Protein 7U58 (pdb70)

B-factor: mean 95.57, std 30.31, range [54.47, 188.78]

Organism: Desmonostoc sp. (strain PCC 7906) (NCBI:txid1181)

InterPro domains:
  IPR003776 YcaO-like domain [PF02624] (414-743)
  IPR003776 YcaO-like domain [PS51664] (415-781)
  IPR003776 YcaO-like domain [TIGR00702] (413-744)
  IPR022291 Bacteriocin biosynthesis, cyclodehydratase domain [TIGR03882] (174-373)
  IPR027624 Thiazole/oxazole-forming peptide maturase, SagD family component [TIGR03604] (415-781)
  IPR035985 Ubiquitin-activating enzyme-like [SSF69572] (150-326)
  IPR049274 LynD/TruD, winged helix-turn-helix-like domain [PF21084] (5-78)

Nearest PDB structures (foldseek):
  7u58-assembly1_B  TM=1.002E+00  e=0.000E+00  Desmonostoc sp. PCC 7906
  7u58-assembly1_A  TM=9.912E-01  e=0.000E+00  Desmonostoc sp. PCC 7906
  4v1v-assembly1_A  TM=9.174E-01  e=5.406E-83  Lyngbya aestuarii
  4v1t-assembly1_A  TM=9.156E-01  e=5.730E-83  Lyngbya aestuarii
  4v1v-assembly1_B  TM=9.157E-01  e=8.612E-81  Lyngbya aestuarii

Foldseek 3Di:
DADPVLQVLCVVVVDHPVLLLVLQVVEEEEEEEDVPDDGVVLCVLLVNNSRHYDYDPLPDLDDHPHYEYEYEYQDLQDPSVVVVLVSCQVSQHWYWYWNADDQKTKRGAGAGAPPAATSVLQVVLQVQLPLAPHVPSSVVNSSLVSLVSSCVRPVPDVDRPHRHQKIWMAGPVVTDIDIAGRFHAQCDVPRHNVQVQVVVQVDFDDADWDFADDQPDDGRANDDVVVVCVVQVNQAPSRNHQWPQVCQFPDDQPDQQKGKTWTAGAQANDDDPCCRHQFNPRPTLMDIARPDRRGGSVFSSQLSSLQADDPSADWDKAFDVVCDPLEDDQCLAAQADPVCQVCLVVVQVDDDPVQRAFHAADRVDIAI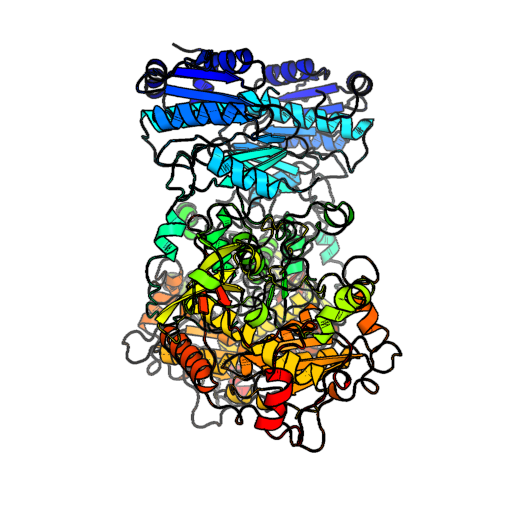WHWWQWPLVSHIHTYGSQQRGHHDDDDPVHRHDHHDCQLKGFGLGQLVQNQVSLQSLQQFLLVQLLAFALFAFAWEDPVLLVDVVVVVLQVVCVVVQKHKTKGFRHFPLLWTKIKIWIFHPPDLQRLIFIFIFTGLQNNVRVSRRSRSRVVPPPPPVVDPCPRHQVLSVVCRNPPDCVVSVNRDHDPVDHHDGSVVGDHDDDRISVVVSVSSQVSQVVVVWIWIKDFSDGPRSSITMIGIGIRLRHGQHNNNSRCCSQPRCCVVVSDVHGDDSVRTDPRTDSD/DCPLVPDPCVLLVLLVQEEEAEEEQPDDDRVVLCVLQVVVPRHYDYDYQPDQADDPRYEYEYEYQDLQDPSVVSVLLSCQVRQHWYWYWYLDDQKTKRGARAGAPPAATSQLLNVLLVQLVPQDVVSSVVNSVQVSLVSCPPPPDDPVSGDHRHQKIWIAGPVVGDIDIAGAFHAQCRPRRHPVQVQQVVQVDFDDADWDFADDPPDDGRANDDLVVVCVVQVNQADSRRHQWVCVQFFDDDCPPQQKGWTFTFHAQADDPPCVCCNQARGGDGQMMDRHPCRSSRNVFVSVLSSLQADDPSADWDKFFCVVCPPQEDDQCLAAQADPVCQVVQPVCQVPDDPVQRQAHAADRVHIAIWHWWQWPLVSDIHTYGSQQGGAPDDDDPVHCNDHHDCQLKAFGLGQLVQNQVSLQSLQQQLLLQLLAFALFAAAWEDVVLLVDVSVVVVQVVCVVVQKHKTKGWRHFPLLFTKIKIWIFHPPDQQRLIFIAIFTHLQNNVSVSRRVRRRCVCVVCPPPNPPCSPLVLSNVVSVPVDCVNSVNRDHDPVDHHDGSVVGDHDDDSISVVVSVVSSVSQVVVVKIWIKDWSDRPSSSTTMIGIGIRLRHGQHNNLSRCCSQPRCCVVVSDVHGDDSVRTDPRGDSD

Sequence (1292 aa):
QLTPEAVAFWGLLKVEPQVAYQCLQQTQVYVSSVVNLPTQPLITALEEVGIKAINWDGELQEFPPHSLLVVLTDDYLQPQLNKINQIALKANQPWLLIKPVGTILWLGPIFQPQITGCWECLAQRLRVNREVELQTALHLATTEIAKWIVKQGVEDTTPFPTLEGKVITFDQRNLDLQTHILSLRPQCPSCGNPNLLTERAFQPLVLSSRKKQFTSDGGHRAFSPDQTVNRYQHLISPITGVVTSLVRASDPNDSLNHTYNAVHSFVIASNIGRMRRYLKHKSSGKGKTDSQSKASGFCEAIERYSGVYQGDEPRISATLAELGEKAIHPARCSLFSSEQYEYREEFNRRGGVFDWIPQPFDETKVIEWTPVWSLTEQTHKYIPTAYCYYGYPLPEDHEFCRANSNGDATGNTLEEAIIQGFFEIVERDSVAIWWYNRLKRPAVDLASFNEPYLLEVQDLYRSNNRDLWVIDITADLDIPTFVAVSYLKDNKHQTILLGFGTHFDPKIAILRAVTEVNQIAFTCDGVEVTKEFVEMREWFKKATIENQPYLVPDSTVPAKVYQDYQQRWSDDIYEDVMTCVEISKNAGLETLVLDKTRPDIGLNVAKVIVPEMPHYWLRMGAKRIYDVPVKMGWLSTPLTEEQMNPISVPIWGLLKVEPQVAYQCLQQTQVYVSSVVNLPTQPLITALEEVGIKAINWDGELQEFPPHSLLVVLTDDYLQPQLNKINQIALKANQPWLLIKPVGTILWLGPIFQPQITGCWECLAQRLRVNREVLQTALHLATTEIAKWIVKQGVEDTTPFPTLEGKVITFDQRNLDLQTHILSLRPQCPSCGNPNLLTERAFQPLVLSSRKKQFTSDGGHRAFSPDQTVNRYQHLISPITGVVTSLVRASDPNDSLNHTYNAVHSFVIASNIGRMRRYLKHKSSGKGKTDSQSKASGFCEAIERYSGVYQGDEPRISATLAELGEKAIHPARCSLFSSEQYEYREEFNRRGGVFDWIPQPFDETKVIEWTPVWSLTEQTHKYIPTAYCYYGYPLPEDHEFCRANSNGDATGNTLEEAIIQGFFEIVERDSVAIWWYNRLKRPAVDLASFNEPYLLEVQDLYRSNNRDLWVIDITADLDIPTFVAVSYLKDNKHQTILLGFGTHFDPKIAILRAVTEVNQIAFTCDGVEVTKEFVEMREWFKKATIENQPYLVPDSTVPAKVYQDYQQRWSDDIYEDVMTCVEISKNAGLETLVLDKTRPDIGLNVAKVIVPEMPHYWLRMGAKRIYDVPVKMGWLSTPLTEEQMNPISVPI

Radius of gyration: 35.74 Å; Cα contacts (8 Å, |Δi|>4): 2537; chains: 2; bounding box: 109×67×89 Å

Structure (mmCIF, N/CA/C/O backbone):
data_7U58
#
_entry.id   7U58
#
_cell.length_a   1.00
_cell.length_b   1.00
_cell.length_c   1.00
_cell.angle_alpha   90.00
_cell.angle_beta   90.00
_cell.angle_gamma   90.00
#
_symmetry.space_group_name_H-M   'P 1'
#
loop_
_entity.id
_entity.type
_entity.pdbx_description
1 polymer MusD
2 non-polymer 'ZINC ION'
3 non-polymer 'MAGNESIUM ION'
#
loop_
_atom_site.group_PDB
_atom_site.id
_atom_site.type_symbol
_atom_site.label_atom_id
_atom_site.label_alt_id
_atom_site.label_comp_id
_atom_site.label_asym_id
_atom_site.label_entity_id
_atom_site.label_seq_id
_atom_site.pdbx_PDB_ins_code
_atom_site.Cartn_x
_atom_site.Cartn_y
_atom_site.Cartn_z
_atom_site.occupancy
_atom_site.B_iso_or_equiv
_atom_site.auth_seq_id
_atom_site.auth_comp_id
_atom_site.auth_asym_id
_atom_site.auth_atom_id
_atom_site.pdbx_PDB_model_num
ATOM 1 N N . GLN A 1 85 ? 168.897 189.193 214.204 1.00 135.15 82 GLN A N 1
ATOM 2 C CA . GLN A 1 85 ? 169.059 188.548 215.502 1.00 135.15 82 GLN A CA 1
ATOM 3 C C . GLN A 1 85 ? 169.042 187.029 215.362 1.00 135.15 82 GLN A C 1
ATOM 4 O O . GLN A 1 85 ? 169.006 186.304 216.356 1.00 135.15 82 GLN A O 1
ATOM 10 N N . LEU A 1 86 ? 169.073 186.555 214.121 1.00 125.74 83 LEU A N 1
ATOM 11 C CA . LEU A 1 86 ? 169.017 185.129 213.853 1.00 125.74 83 LEU A CA 1
ATOM 12 C C . LEU A 1 86 ? 170.370 184.473 214.120 1.00 125.74 83 LEU A C 1
ATOM 13 O O . LEU A 1 86 ? 171.400 185.135 214.270 1.00 125.74 83 LEU A O 1
ATOM 18 N N . THR A 1 87 ? 170.352 183.145 214.182 1.00 119.38 84 THR A N 1
ATOM 19 C CA . THR A 1 87 ? 171.574 182.385 214.376 1.00 119.38 84 THR A CA 1
ATOM 20 C C . THR A 1 87 ? 172.477 182.516 213.149 1.00 119.38 84 THR A C 1
ATOM 21 O O . THR A 1 87 ? 171.993 182.713 212.031 1.00 119.38 84 THR A O 1
ATOM 25 N N . PRO A 1 88 ? 173.798 182.434 213.335 1.00 117.51 85 PRO A N 1
ATOM 26 C CA . PRO A 1 88 ? 174.701 182.500 212.174 1.00 117.51 85 PRO A CA 1
ATOM 27 C C . PRO A 1 88 ? 174.454 181.406 211.153 1.00 117.51 85 PRO A C 1
ATOM 28 O O . PRO A 1 88 ? 174.769 181.591 209.971 1.00 117.51 85 PRO A O 1
ATOM 32 N N . GLU A 1 89 ? 173.910 180.263 211.573 1.00 109.31 86 GLU A N 1
ATOM 33 C CA . GLU A 1 89 ? 173.543 179.228 210.612 1.00 109.31 86 GLU A CA 1
ATOM 34 C C . GLU A 1 89 ? 172.431 179.710 209.688 1.00 109.31 86 GLU A C 1
ATOM 35 O O . GLU A 1 89 ? 172.413 179.375 208.498 1.00 109.31 86 GLU A O 1
ATOM 41 N N . ALA A 1 90 ? 171.493 180.497 210.220 1.00 105.40 87 ALA A N 1
ATOM 42 C CA . ALA A 1 90 ? 170.401 181.009 209.398 1.00 105.40 87 ALA A CA 1
ATOM 43 C C . ALA A 1 90 ? 170.882 182.086 208.435 1.00 105.40 87 ALA A C 1
ATOM 44 O O . ALA A 1 90 ? 170.486 182.099 207.264 1.00 105.40 87 ALA A O 1
ATOM 46 N N . VAL A 1 91 ? 171.731 183.003 208.907 1.00 106.12 88 VAL A N 1
ATOM 47 C CA . VAL A 1 91 ? 172.211 184.074 208.037 1.00 106.12 88 VAL A CA 1
ATOM 48 C C . VAL A 1 91 ? 173.093 183.515 206.929 1.00 106.12 88 VAL A C 1
ATOM 49 O O . VAL A 1 91 ? 173.229 184.130 205.864 1.00 106.12 88 VAL A O 1
ATOM 53 N N . ALA A 1 92 ? 173.705 182.349 207.150 1.00 98.45 89 ALA A N 1
ATOM 54 C CA . ALA A 1 92 ? 174.459 181.701 206.084 1.00 98.45 89 ALA A CA 1
ATOM 55 C C . ALA A 1 92 ? 173.535 181.249 204.962 1.00 98.45 89 ALA A C 1
ATOM 56 O O . ALA A 1 92 ? 173.908 181.288 203.784 1.00 98.45 89 ALA A O 1
ATOM 58 N N . PHE A 1 93 ? 172.324 180.808 205.312 1.00 94.86 90 PHE A N 1
ATOM 59 C CA . PHE A 1 93 ? 171.359 180.405 204.294 1.00 94.86 90 PHE A CA 1
ATOM 60 C C . PHE A 1 93 ? 170.941 181.588 203.431 1.00 94.86 90 PHE A C 1
ATOM 61 O O . PHE A 1 93 ? 170.823 181.461 202.207 1.00 94.86 90 PHE A O 1
ATOM 69 N N . TRP A 1 94 ? 170.713 182.749 204.049 1.00 97.97 91 TRP A N 1
ATOM 70 C CA . TRP A 1 94 ? 170.349 183.936 203.286 1.00 97.97 91 TRP A CA 1
ATOM 71 C C . TRP A 1 94 ? 171.503 184.453 202.439 1.00 97.97 91 TRP A C 1
ATOM 72 O O . TRP A 1 94 ? 171.274 185.251 201.524 1.00 97.97 91 TRP A O 1
ATOM 83 N N . GLY A 1 95 ? 172.732 184.022 202.725 1.00 100.87 92 GLY A N 1
ATOM 84 C CA . GLY A 1 95 ? 173.874 184.510 201.968 1.00 100.87 92 GLY A CA 1
ATOM 85 C C . GLY A 1 95 ? 173.835 184.100 200.509 1.00 100.87 92 GLY A C 1
ATOM 86 O O . GLY A 1 95 ? 174.160 184.895 199.624 1.00 100.87 92 GLY A O 1
ATOM 87 N N . LEU A 1 96 ? 173.434 182.857 200.235 1.00 101.84 93 LEU A N 1
ATOM 88 C CA . LEU A 1 96 ? 173.391 182.376 198.860 1.00 101.84 93 LEU A CA 1
ATOM 89 C C . LEU A 1 96 ? 172.302 183.049 198.036 1.00 101.84 93 LEU A C 1
ATOM 90 O O . LEU A 1 96 ? 172.295 182.897 196.810 1.00 101.84 93 LEU A O 1
ATOM 95 N N . LEU A 1 97 ? 171.389 183.783 198.672 1.00 107.29 94 LEU A N 1
ATOM 96 C CA . LEU A 1 97 ? 170.378 184.559 197.971 1.00 107.29 94 LEU A CA 1
ATOM 97 C C . LEU A 1 97 ? 170.852 185.969 197.640 1.00 107.29 94 LEU A C 1
ATOM 98 O O . LEU A 1 97 ? 170.022 186.833 197.334 1.00 107.29 94 LEU A O 1
ATOM 103 N N . LYS A 1 98 ? 172.165 186.214 197.715 1.00 115.62 95 LYS A N 1
ATOM 104 C CA . LYS A 1 98 ? 172.812 187.489 197.402 1.00 115.62 95 LYS A CA 1
ATOM 105 C C . LYS A 1 98 ? 172.056 188.687 197.969 1.00 115.62 95 LYS A C 1
ATOM 106 O O . LYS A 1 98 ? 172.033 189.764 197.364 1.00 115.62 95 LYS A O 1
ATOM 112 N N . VAL A 1 99 ? 171.456 188.515 199.144 1.00 122.84 96 VAL A N 1
ATOM 113 C CA . VAL A 1 99 ? 170.726 189.575 199.825 1.00 122.84 96 VAL A CA 1
ATOM 114 C C . VAL A 1 99 ? 171.332 189.770 201.208 1.00 122.84 96 VAL A C 1
ATOM 115 O O . VAL A 1 99 ? 171.626 188.798 201.913 1.00 122.84 96 VAL A O 1
ATOM 119 N N . GLU A 1 100 ? 171.546 191.029 201.581 1.00 136.32 97 GLU A N 1
ATOM 120 C CA . GLU A 1 100 ? 172.117 191.331 202.881 1.00 136.32 97 GLU A CA 1
ATOM 121 C C . GLU A 1 100 ? 171.141 190.937 203.990 1.00 136.32 97 GLU A C 1
ATOM 122 O O . GLU A 1 100 ? 169.923 190.964 203.794 1.00 136.32 97 GLU A O 1
ATOM 128 N N . PRO A 1 101 ? 171.653 190.542 205.159 1.00 136.64 98 PRO A N 1
ATOM 129 C CA . PRO A 1 101 ? 170.748 190.123 206.244 1.00 136.64 98 PRO A CA 1
ATOM 130 C C . PRO A 1 101 ? 169.790 191.210 206.693 1.00 136.64 98 PRO A C 1
ATOM 131 O O . PRO A 1 101 ? 168.638 190.903 207.026 1.00 136.64 98 PRO A O 1
ATOM 135 N N . GLN A 1 102 ? 170.223 192.472 206.709 1.00 139.61 99 GLN A N 1
ATOM 136 C CA . GLN A 1 102 ? 169.352 193.544 207.181 1.00 139.61 99 GLN A CA 1
ATOM 137 C C . GLN A 1 102 ? 168.123 193.694 206.292 1.00 139.61 99 GLN A C 1
ATOM 138 O O . GLN A 1 102 ? 167.006 193.878 206.791 1.00 139.61 99 GLN A O 1
ATOM 144 N N . VAL A 1 103 ? 168.308 193.623 204.973 1.00 134.47 100 VAL A N 1
ATOM 145 C CA . VAL A 1 103 ? 167.170 193.694 204.062 1.00 134.47 100 VAL A CA 1
ATOM 146 C C . VAL A 1 103 ? 166.269 192.479 204.238 1.00 134.47 100 VAL A C 1
ATOM 147 O O . VAL A 1 103 ? 165.039 192.601 204.268 1.00 134.47 100 VAL A O 1
ATOM 149 N N . ALA A 1 104 ? 166.863 191.289 204.351 1.00 130.83 101 ALA A N 1
ATOM 150 C CA . ALA A 1 104 ? 166.068 190.071 204.465 1.00 130.83 101 ALA A CA 1
ATOM 151 C C . ALA A 1 104 ? 165.284 190.033 205.771 1.00 130.83 101 ALA A C 1
ATOM 152 O O . ALA A 1 104 ? 164.081 189.742 205.765 1.00 130.83 101 ALA A O 1
ATOM 154 N N . TYR A 1 105 ? 165.944 190.341 206.893 1.00 133.08 102 TYR A N 1
ATOM 155 C CA . TYR A 1 105 ? 165.305 190.231 208.203 1.00 133.08 102 TYR A CA 1
ATOM 156 C C . TYR A 1 105 ? 163.974 190.968 208.238 1.00 133.08 102 TYR A C 1
ATOM 157 O O . TYR A 1 105 ? 162.983 190.456 208.770 1.00 133.08 102 TYR A O 1
ATOM 166 N N . GLN A 1 106 ? 163.932 192.169 207.654 1.00 124.68 103 GLN A N 1
ATOM 167 C CA . GLN A 1 106 ? 162.707 192.963 207.656 1.00 124.68 103 GLN A CA 1
ATOM 168 C C . GLN A 1 106 ? 161.549 192.190 207.038 1.00 124.68 103 GLN A C 1
ATOM 169 O O . GLN A 1 106 ? 160.450 192.138 207.604 1.00 124.68 103 GLN A O 1
ATOM 175 N N . CYS A 1 107 ? 161.787 191.559 205.883 1.00 114.97 104 CYS A N 1
ATOM 176 C CA . CYS A 1 107 ? 160.725 190.802 205.227 1.00 114.97 104 CYS A CA 1
ATOM 177 C C . CYS A 1 107 ? 160.193 189.697 206.128 1.00 114.97 104 CYS A C 1
ATOM 178 O O . CYS A 1 107 ? 159.018 189.323 206.027 1.00 114.97 104 CYS A O 1
ATOM 181 N N . LEU A 1 108 ? 161.030 189.187 207.031 1.00 112.69 105 LEU A N 1
ATOM 182 C CA . LEU A 1 108 ? 160.614 188.116 207.925 1.00 112.69 105 LEU A CA 1
ATOM 183 C C . LEU A 1 108 ? 159.567 188.567 208.936 1.00 112.69 105 LEU A C 1
ATOM 184 O O . LEU A 1 108 ? 158.907 187.713 209.538 1.00 112.69 105 LEU A O 1
ATOM 189 N N . GLN A 1 109 ? 159.393 189.872 209.144 1.00 115.54 106 GLN A N 1
ATOM 190 C CA . GLN A 1 109 ? 158.290 190.341 209.976 1.00 115.54 106 GLN A CA 1
ATOM 191 C C . GLN A 1 109 ? 157.063 190.731 209.165 1.00 115.54 106 GLN A C 1
ATOM 192 O O . GLN A 1 109 ? 156.080 191.200 209.748 1.00 115.54 106 GLN A O 1
ATOM 198 N N . GLN A 1 110 ? 157.090 190.552 207.845 1.00 103.25 107 GLN A N 1
ATOM 199 C CA . GLN A 1 110 ? 155.949 190.891 207.010 1.00 103.25 107 GLN A CA 1
ATOM 200 C C . GLN A 1 110 ? 155.361 189.706 206.261 1.00 103.25 107 GLN A C 1
ATOM 201 O O . GLN A 1 110 ? 154.259 189.833 205.715 1.00 103.25 107 GLN A O 1
ATOM 207 N N . THR A 1 111 ? 156.043 188.566 206.225 1.00 88.88 108 THR A N 1
ATOM 208 C CA . THR A 1 111 ? 155.583 187.397 205.489 1.00 88.88 108 THR A CA 1
ATOM 209 C C . THR A 1 111 ? 155.163 186.307 206.464 1.00 88.88 108 THR A C 1
ATOM 210 O O . THR A 1 111 ? 155.920 185.956 207.374 1.00 88.88 108 THR A O 1
ATOM 214 N N . GLN A 1 112 ? 153.960 185.776 206.268 1.00 73.11 109 GLN A N 1
ATOM 215 C CA . GLN A 1 112 ? 153.411 184.704 207.085 1.00 73.11 109 GLN A CA 1
ATOM 216 C C . GLN A 1 112 ? 153.149 183.499 206.195 1.00 73.11 109 GLN A C 1
ATOM 217 O O . GLN A 1 112 ? 152.471 183.618 205.169 1.00 73.11 109 GLN A O 1
ATOM 223 N N . VAL A 1 113 ? 153.678 182.344 206.584 1.00 65.71 110 VAL A N 1
ATOM 224 C CA . VAL A 1 113 ? 153.560 181.123 205.796 1.00 65.71 110 VAL A CA 1
ATOM 225 C C . VAL A 1 113 ? 152.643 180.166 206.545 1.00 65.71 110 VAL A C 1
ATOM 226 O O . VAL A 1 113 ? 152.986 179.676 207.627 1.00 65.71 110 VAL A O 1
ATOM 230 N N . TYR A 1 114 ? 151.479 179.891 205.963 1.00 60.67 111 TYR A N 1
ATOM 231 C CA . TYR A 1 114 ? 150.521 178.951 206.533 1.00 60.67 111 TYR A CA 1
ATOM 232 C C . TYR A 1 114 ? 150.766 177.582 205.911 1.00 60.67 111 TYR A C 1
ATOM 233 O O . TYR A 1 114 ? 150.502 177.380 204.724 1.00 60.67 111 TYR A O 1
ATOM 242 N N . VAL A 1 115 ? 151.263 176.642 206.705 1.00 65.71 112 VAL A N 1
ATOM 243 C CA . VAL A 1 115 ? 151.595 175.306 206.225 1.00 65.71 112 VAL A CA 1
ATOM 244 C C . VAL A 1 115 ? 150.457 174.361 206.581 1.00 65.71 112 VAL A C 1
ATOM 245 O O . VAL A 1 115 ? 149.963 174.372 207.715 1.00 65.71 112 VAL A O 1
ATOM 249 N N . SER A 1 116 ? 150.038 173.548 205.614 1.00 66.09 113 SER A N 1
ATOM 250 C CA . SER A 1 116 ? 148.948 172.607 205.812 1.00 66.09 113 SER A CA 1
ATOM 251 C C . SER A 1 116 ? 149.221 171.343 205.014 1.00 66.09 113 SER A C 1
ATOM 252 O O . SER A 1 116 ? 150.025 171.335 204.080 1.00 66.09 113 SER A O 1
ATOM 255 N N . SER A 1 117 ? 148.540 170.267 205.396 1.00 67.62 114 SER A N 1
ATOM 256 C CA . SER A 1 117 ? 148.637 168.989 204.708 1.00 67.62 114 SER A CA 1
ATOM 257 C C . SER A 1 117 ? 147.242 168.519 204.331 1.00 67.62 114 SER A C 1
ATOM 258 O O . SER A 1 117 ? 146.292 168.692 205.099 1.00 67.62 114 SER A O 1
ATOM 261 N N . VAL A 1 118 ? 147.124 167.924 203.146 1.00 67.76 115 VAL A N 1
ATOM 262 C CA . VAL A 1 118 ? 145.829 167.482 202.647 1.00 67.76 115 VAL A CA 1
ATOM 263 C C . VAL A 1 118 ? 145.595 165.987 202.859 1.00 67.76 115 VAL A C 1
ATOM 264 O O . VAL A 1 118 ? 144.435 165.549 202.866 1.00 67.76 115 VAL A O 1
ATOM 268 N N . VAL A 1 119 ? 146.652 165.199 203.052 1.00 69.84 116 VAL A N 1
ATOM 269 C CA . VAL A 1 119 ? 146.519 163.758 203.231 1.00 69.84 116 VAL A CA 1
ATOM 270 C C . VAL A 1 119 ? 147.103 163.355 204.577 1.00 69.84 116 VAL A C 1
ATOM 271 O O . VAL A 1 119 ? 147.659 162.260 204.722 1.00 69.84 116 VAL A O 1
ATOM 275 N N . ASN A 1 120 ? 146.988 164.245 205.564 1.00 76.25 117 ASN A N 1
ATOM 276 C CA . ASN A 1 120 ? 147.485 164.007 206.920 1.00 76.25 117 ASN A CA 1
ATOM 277 C C . ASN A 1 120 ? 148.992 163.774 206.942 1.00 76.25 117 ASN A C 1
ATOM 278 O O . ASN A 1 120 ? 149.500 163.006 207.763 1.00 76.25 117 ASN A O 1
ATOM 283 N N . LEU A 1 121 ? 149.717 164.427 206.039 1.00 72.46 118 LEU A N 1
ATOM 284 C CA . LEU A 1 121 ? 151.166 164.368 206.072 1.00 72.46 118 LEU A CA 1
ATOM 285 C C . LEU A 1 121 ? 151.695 165.169 207.261 1.00 72.46 118 LEU A C 1
ATOM 286 O O . LEU A 1 121 ? 151.058 166.128 207.704 1.00 72.46 118 LEU A O 1
ATOM 291 N N . PRO A 1 122 ? 152.852 164.786 207.806 1.00 74.06 119 PRO A N 1
ATOM 292 C CA . PRO A 1 122 ? 153.424 165.551 208.922 1.00 74.06 119 PRO A CA 1
ATOM 293 C C . PRO A 1 122 ? 153.725 166.989 208.535 1.00 74.06 119 PRO A C 1
ATOM 294 O O . PRO A 1 122 ? 154.582 167.250 207.685 1.00 74.06 119 PRO A O 1
ATOM 298 N N . THR A 1 123 ? 153.018 167.929 209.157 1.00 70.56 120 THR A N 1
ATOM 299 C CA . THR A 1 123 ? 153.167 169.343 208.842 1.00 70.56 120 THR A CA 1
ATOM 300 C C . THR A 1 123 ? 154.254 170.012 209.672 1.00 70.56 120 THR A C 1
ATOM 301 O O . THR A 1 123 ? 154.905 170.948 209.192 1.00 70.56 120 THR A O 1
ATOM 305 N N . GLN A 1 124 ? 154.477 169.534 210.895 1.00 71.15 121 GLN A N 1
ATOM 306 C CA . GLN A 1 124 ? 155.454 170.166 211.780 1.00 71.15 121 GLN A CA 1
ATOM 307 C C . GLN A 1 124 ? 156.872 170.225 211.217 1.00 71.15 121 GLN A C 1
ATOM 308 O O . GLN A 1 124 ? 157.517 171.276 211.381 1.00 71.15 121 GLN A O 1
ATOM 314 N N . PRO A 1 125 ? 157.426 169.176 210.589 1.00 69.61 122 PRO A N 1
ATOM 315 C CA . PRO A 1 125 ? 158.819 169.283 210.116 1.00 69.61 122 PRO A CA 1
ATOM 316 C C . PRO A 1 125 ? 159.064 170.455 209.181 1.00 69.61 122 PRO A C 1
ATOM 317 O O . PRO A 1 125 ? 160.106 171.115 209.285 1.00 69.61 122 PRO A O 1
ATOM 321 N N . LEU A 1 126 ? 158.128 170.749 208.278 1.00 65.84 123 LEU A N 1
ATOM 322 C CA . LEU A 1 126 ? 158.309 171.901 207.400 1.00 65.84 123 LEU A CA 1
ATOM 323 C C . LEU A 1 126 ? 158.203 173.207 208.178 1.00 65.84 123 LEU A C 1
ATOM 324 O O . LEU A 1 126 ? 158.936 174.163 207.898 1.00 65.84 123 LEU A O 1
ATOM 329 N N . ILE A 1 127 ? 157.302 173.266 209.161 1.00 68.14 124 ILE A N 1
ATOM 330 C CA . ILE A 1 127 ? 157.149 174.482 209.954 1.00 68.14 124 ILE A CA 1
ATOM 331 C C . ILE A 1 127 ? 158.429 174.779 210.723 1.00 68.14 124 ILE A C 1
ATOM 332 O O . ILE A 1 127 ? 158.913 175.915 210.741 1.00 68.14 124 ILE A O 1
ATOM 337 N N . THR A 1 128 ? 159.003 173.759 211.367 1.00 70.32 125 THR A N 1
ATOM 338 C CA . THR A 1 128 ? 160.235 173.986 212.114 1.00 70.32 125 THR A CA 1
ATOM 339 C C . THR A 1 128 ? 161.418 174.229 211.184 1.00 70.32 125 THR A C 1
ATOM 340 O O . THR A 1 128 ? 162.335 174.977 211.539 1.00 70.32 125 THR A O 1
ATOM 344 N N . ALA A 1 129 ? 161.411 173.627 209.991 1.00 68.14 126 ALA A N 1
ATOM 345 C CA . ALA A 1 129 ? 162.459 173.920 209.019 1.00 68.14 126 ALA A CA 1
ATOM 346 C C . ALA A 1 129 ? 162.418 175.382 208.594 1.00 68.14 126 ALA A C 1
ATOM 347 O O . ALA A 1 129 ? 163.462 176.035 208.488 1.00 68.14 126 ALA A O 1
ATOM 349 N N . LEU A 1 130 ? 161.219 175.914 208.348 1.00 69.70 127 LEU A N 1
ATOM 350 C CA . LEU A 1 130 ? 161.098 177.327 208.003 1.00 69.70 127 LEU A CA 1
ATOM 351 C C . LEU A 1 130 ? 161.412 178.224 209.192 1.00 69.70 127 LEU A C 1
ATOM 352 O O . LEU A 1 130 ? 161.942 179.326 209.012 1.00 69.70 127 LEU A O 1
ATOM 357 N N . GLU A 1 131 ? 161.087 177.782 210.408 1.00 73.99 128 GLU A N 1
ATOM 358 C CA . GLU A 1 131 ? 161.394 178.579 211.589 1.00 73.99 128 GLU A CA 1
ATOM 359 C C . GLU A 1 131 ? 162.892 178.638 211.854 1.00 73.99 128 GLU A C 1
ATOM 360 O O . GLU A 1 131 ? 163.381 179.633 212.401 1.00 73.99 128 GLU A O 1
ATOM 362 N N . GLU A 1 132 ? 163.630 177.588 211.485 1.00 79.99 129 GLU A N 1
ATOM 363 C CA . GLU A 1 132 ? 165.074 177.592 211.698 1.00 79.99 129 GLU A CA 1
ATOM 364 C C . GLU A 1 132 ? 165.749 178.709 210.912 1.00 79.99 129 GLU A C 1
ATOM 365 O O . GLU A 1 132 ? 166.641 179.390 211.431 1.00 79.99 129 GLU A O 1
ATOM 371 N N . VAL A 1 133 ? 165.337 178.915 209.657 1.00 78.33 130 VAL A N 1
ATOM 372 C CA . VAL A 1 133 ? 165.906 179.991 208.846 1.00 78.33 130 VAL A CA 1
ATOM 373 C C . VAL A 1 133 ? 165.254 181.334 209.117 1.00 78.33 130 VAL A C 1
ATOM 374 O O . VAL A 1 133 ? 165.585 182.318 208.443 1.00 78.33 130 VAL A O 1
ATOM 378 N N . GLY A 1 134 ? 164.337 181.409 210.079 1.00 78.81 131 GLY A N 1
ATOM 379 C CA . GLY A 1 134 ? 163.736 182.659 210.486 1.00 78.81 131 GLY A CA 1
ATOM 380 C C . GLY A 1 134 ? 162.374 182.949 209.892 1.00 78.81 131 GLY A C 1
ATOM 381 O O . GLY A 1 134 ? 161.716 183.897 210.339 1.00 78.81 131 GLY A O 1
ATOM 382 N N . ILE A 1 135 ? 161.929 182.169 208.908 1.00 74.09 132 ILE A N 1
ATOM 383 C CA . ILE A 1 135 ? 160.634 182.420 208.288 1.00 74.09 132 ILE A CA 1
ATOM 384 C C . ILE A 1 135 ? 159.527 182.112 209.285 1.00 74.09 132 ILE A C 1
ATOM 385 O O . ILE A 1 135 ? 159.483 181.025 209.875 1.00 74.09 132 ILE A O 1
ATOM 390 N N . LYS A 1 136 ? 158.626 183.072 209.477 1.00 77.61 133 LYS A N 1
ATOM 391 C CA . LYS A 1 136 ? 157.526 182.940 210.430 1.00 77.61 133 LYS A CA 1
ATOM 392 C C . LYS A 1 136 ? 156.443 182.080 209.794 1.00 77.61 133 LYS A C 1
ATOM 393 O O . LYS A 1 136 ? 155.611 182.558 209.023 1.00 77.61 133 LYS A O 1
ATOM 399 N N . ALA A 1 137 ? 156.455 180.792 210.120 1.00 68.03 134 ALA A N 1
ATOM 400 C CA . ALA A 1 137 ? 155.516 179.828 209.564 1.00 68.03 134 ALA A CA 1
ATOM 401 C C . ALA A 1 137 ? 154.663 179.239 210.677 1.00 68.03 134 ALA A C 1
ATOM 402 O O . ALA A 1 137 ? 155.186 178.847 211.725 1.00 68.03 134 ALA A O 1
ATOM 404 N N . ILE A 1 138 ? 153.353 179.177 210.446 1.00 70.57 135 ILE A N 1
ATOM 405 C CA . ILE A 1 138 ? 152.409 178.617 211.404 1.00 70.57 135 ILE A CA 1
ATOM 406 C C . ILE A 1 138 ? 151.512 177.622 210.685 1.00 70.57 135 ILE A C 1
ATOM 407 O O . ILE A 1 138 ? 151.318 177.696 209.468 1.00 70.57 135 ILE A O 1
ATOM 412 N N . ASN A 1 139 ? 150.964 176.681 211.450 1.00 72.04 136 ASN A N 1
ATOM 413 C CA . ASN A 1 139 ? 150.102 175.657 210.879 1.00 72.04 136 ASN A CA 1
ATOM 414 C C . ASN A 1 139 ? 148.773 176.258 210.435 1.00 72.04 136 ASN A C 1
ATOM 415 O O . ASN A 1 139 ? 148.311 177.268 210.970 1.00 72.04 136 ASN A O 1
ATOM 420 N N . TRP A 1 140 ? 148.158 175.621 209.441 1.00 82.01 137 TRP A N 1
ATOM 421 C CA . TRP A 1 140 ? 146.897 176.077 208.873 1.00 82.01 137 TRP A CA 1
ATOM 422 C C . TRP A 1 140 ? 145.813 175.046 209.144 1.00 82.01 137 TRP A C 1
ATOM 423 O O . TRP A 1 140 ? 146.023 173.847 208.934 1.00 82.01 137 TRP A O 1
ATOM 434 N N . ASP A 1 141 ? 144.655 175.519 209.614 1.00 92.05 138 ASP A N 1
ATOM 435 C CA . ASP A 1 141 ? 143.539 174.618 209.882 1.00 92.05 138 ASP A CA 1
ATOM 436 C C . ASP A 1 141 ? 143.032 173.963 208.603 1.00 92.05 138 ASP A C 1
ATOM 437 O O . ASP A 1 141 ? 142.760 172.757 208.582 1.00 92.05 138 ASP A O 1
ATOM 442 N N . GLY A 1 142 ? 142.903 174.736 207.528 1.00 90.28 139 GLY A N 1
ATOM 443 C CA . GLY A 1 142 ? 142.445 174.236 206.246 1.00 90.28 139 GLY A CA 1
ATOM 444 C C . GLY A 1 142 ? 141.214 174.928 205.701 1.00 90.28 139 GLY A C 1
ATOM 445 O O . GLY A 1 142 ? 140.840 174.680 204.546 1.00 90.28 139 GLY A O 1
ATOM 446 N N . GLU A 1 143 ? 140.567 175.790 206.486 1.00 95.12 140 GLU A N 1
ATOM 447 C CA . GLU A 1 143 ? 139.334 176.438 206.066 1.00 95.12 140 GLU A CA 1
ATOM 448 C C . GLU A 1 143 ? 139.358 177.955 206.175 1.00 95.12 140 GLU A C 1
ATOM 449 O O . GLU A 1 143 ? 138.470 178.606 205.613 1.00 95.12 140 GLU A O 1
ATOM 455 N N . LEU A 1 144 ? 140.328 178.535 206.877 1.00 93.84 141 LEU A N 1
ATOM 456 C CA . LEU A 1 144 ? 140.376 179.982 207.038 1.00 93.84 141 LEU A CA 1
ATOM 457 C C . LEU A 1 144 ? 140.642 180.659 205.699 1.00 93.84 141 LEU A C 1
ATOM 458 O O . LEU A 1 144 ? 141.545 180.259 204.958 1.00 93.84 141 LEU A O 1
ATOM 463 N N . GLN A 1 145 ? 139.855 181.692 205.391 1.00 94.42 142 GLN A N 1
ATOM 464 C CA . GLN A 1 145 ? 140.030 182.453 204.163 1.00 94.42 142 GLN A CA 1
ATOM 465 C C . GLN A 1 145 ? 140.616 183.839 204.381 1.00 94.42 142 GLN A C 1
ATOM 466 O O . GLN A 1 145 ? 141.193 184.399 203.445 1.00 94.42 142 GLN A O 1
ATOM 472 N N . GLU A 1 146 ? 140.485 184.402 205.580 1.00 94.11 143 GLU A N 1
ATOM 473 C CA . GLU A 1 146 ? 141.053 185.710 205.878 1.00 94.11 143 GLU A CA 1
ATOM 474 C C . GLU A 1 146 ? 142.561 185.575 206.051 1.00 94.11 143 GLU A C 1
ATOM 475 O O . GLU A 1 146 ? 143.028 184.828 206.918 1.00 94.11 143 GLU A O 1
ATOM 481 N N . PHE A 1 147 ? 143.320 186.295 205.232 1.00 83.05 144 PHE A N 1
ATOM 482 C CA . PHE A 1 147 ? 144.770 186.205 205.227 1.00 83.05 144 PHE A CA 1
ATOM 483 C C . PHE A 1 147 ? 145.385 187.595 205.263 1.00 83.05 144 PHE A C 1
ATOM 484 O O . PHE A 1 147 ? 144.781 188.559 204.783 1.00 83.05 144 PHE A O 1
ATOM 492 N N . PRO A 1 148 ? 146.582 187.728 205.826 1.00 80.77 145 PRO A N 1
ATOM 493 C CA . PRO A 1 148 ? 147.263 189.025 205.834 1.00 80.77 145 PRO A CA 1
ATOM 494 C C . PRO A 1 148 ? 147.670 189.429 204.429 1.00 80.77 145 PRO A C 1
ATOM 495 O O . PRO A 1 148 ? 147.774 188.572 203.538 1.00 80.77 145 PRO A O 1
ATOM 499 N N . PRO A 1 149 ? 147.894 190.726 204.186 1.00 81.81 146 PRO A N 1
ATOM 500 C CA . PRO A 1 149 ? 148.200 191.169 202.814 1.00 81.81 146 PRO A CA 1
ATOM 501 C C . PRO A 1 149 ? 149.416 190.492 202.205 1.00 81.81 146 PRO A C 1
ATOM 502 O O . PRO A 1 149 ? 149.413 190.194 201.004 1.00 81.81 146 PRO A O 1
ATOM 506 N N . HIS A 1 150 ? 150.454 190.236 202.995 1.00 81.14 147 HIS A N 1
ATOM 507 C CA . HIS A 1 150 ? 151.639 189.521 202.536 1.00 81.14 147 HIS A CA 1
ATOM 508 C C . HIS A 1 150 ? 151.666 188.167 203.233 1.00 81.14 147 HIS A C 1
ATOM 509 O O . HIS A 1 150 ? 151.875 188.094 204.448 1.00 81.14 147 HIS A O 1
ATOM 516 N N . SER A 1 151 ? 151.453 187.101 202.467 1.00 67.41 148 SER A N 1
ATOM 517 C CA . SER A 1 151 ? 151.385 185.763 203.036 1.00 67.41 148 SER A CA 1
ATOM 518 C C . SER A 1 151 ? 151.583 184.742 201.928 1.00 67.41 148 SER A C 1
ATOM 519 O O . SER A 1 151 ? 151.547 185.065 200.740 1.00 67.41 148 SER A O 1
ATOM 522 N N . LEU A 1 152 ? 151.795 183.495 202.342 1.00 58.01 149 LEU A N 1
ATOM 523 C CA . LEU A 1 152 ? 151.939 182.385 201.413 1.00 58.01 149 LEU A CA 1
ATOM 524 C C . LEU A 1 152 ? 151.414 181.123 202.079 1.00 58.01 149 LEU A C 1
ATOM 525 O O . LEU A 1 152 ? 151.695 180.874 203.252 1.00 58.01 149 LEU A O 1
ATOM 530 N N . LEU A 1 153 ? 150.657 180.332 201.326 1.00 65.20 150 LEU A N 1
ATOM 531 C CA . LEU A 1 153 ? 150.039 179.114 201.834 1.00 65.20 150 LEU A CA 1
ATOM 532 C C . LEU A 1 153 ? 150.707 177.912 201.183 1.00 65.20 150 LEU A C 1
ATOM 533 O O . LEU A 1 153 ? 150.647 177.752 199.963 1.00 65.20 150 LEU A O 1
ATOM 538 N N . VAL A 1 154 ? 151.326 177.063 201.995 1.00 56.41 151 VAL A N 1
ATOM 539 C CA . VAL A 1 154 ? 152.001 175.861 201.520 1.00 56.41 151 VAL A CA 1
ATOM 540 C C . VAL A 1 154 ? 151.114 174.663 201.819 1.00 56.41 151 VAL A C 1
ATOM 541 O O . VAL A 1 154 ? 150.606 174.524 202.938 1.00 56.41 151 VAL A O 1
ATOM 545 N N . VAL A 1 155 ? 150.912 173.807 200.820 1.00 57.55 152 VAL A N 1
ATOM 546 C CA . VAL A 1 155 ? 150.039 172.646 200.940 1.00 57.55 152 VAL A CA 1
ATOM 547 C C . VAL A 1 155 ? 150.836 171.408 200.557 1.00 57.55 152 VAL A C 1
ATOM 548 O O . VAL A 1 155 ? 151.312 171.299 199.421 1.00 57.55 152 VAL A O 1
ATOM 552 N N . LEU A 1 156 ? 150.964 170.475 201.494 1.00 63.11 153 LEU A N 1
ATOM 553 C CA . LEU A 1 156 ? 151.678 169.228 201.270 1.00 63.11 153 LEU A CA 1
ATOM 554 C C . LEU A 1 156 ? 150.708 168.141 200.831 1.00 63.11 153 LEU A C 1
ATOM 555 O O . LEU A 1 156 ? 149.554 168.098 201.266 1.00 63.11 153 LEU A O 1
ATOM 560 N N . THR A 1 157 ? 151.188 167.256 199.962 1.00 66.46 154 THR A N 1
ATOM 561 C CA . THR A 1 157 ? 150.358 166.184 199.437 1.00 66.46 154 THR A CA 1
ATOM 562 C C . THR A 1 157 ? 151.241 165.025 199.008 1.00 66.46 154 THR A C 1
ATOM 563 O O . THR A 1 157 ? 152.455 165.168 198.845 1.00 66.46 154 THR A O 1
ATOM 567 N N . ASP A 1 158 ? 150.614 163.865 198.837 1.00 72.23 155 ASP A N 1
ATOM 568 C CA . ASP A 1 158 ? 151.275 162.709 198.249 1.00 72.23 155 ASP A CA 1
ATOM 569 C C . ASP A 1 158 ? 150.999 162.569 196.761 1.00 72.23 155 ASP A C 1
ATOM 570 O O . ASP A 1 158 ? 151.799 161.958 196.046 1.00 72.23 155 ASP A O 1
ATOM 575 N N . ASP A 1 159 ? 149.884 163.118 196.285 1.00 73.29 156 ASP A N 1
ATOM 576 C CA . ASP A 1 159 ? 149.549 163.138 194.871 1.00 73.29 156 ASP A CA 1
ATOM 577 C C . ASP A 1 159 ? 148.900 164.476 194.549 1.00 73.29 156 ASP A C 1
ATOM 578 O O . ASP A 1 159 ? 148.270 165.095 195.410 1.00 73.29 156 ASP A O 1
ATOM 583 N N . TYR A 1 160 ? 149.059 164.922 193.305 1.00 67.77 157 TYR A N 1
ATOM 584 C CA . TYR A 1 160 ? 148.477 166.189 192.882 1.00 67.77 157 TYR A CA 1
ATOM 585 C C . TYR A 1 160 ? 147.039 166.063 192.404 1.00 67.77 157 TYR A C 1
ATOM 586 O O . TYR A 1 160 ? 146.446 167.071 192.008 1.00 67.77 157 TYR A O 1
ATOM 595 N N . LEU A 1 161 ? 146.463 164.862 192.425 1.00 67.83 158 LEU A N 1
ATOM 596 C CA . LEU A 1 161 ? 145.081 164.657 192.013 1.00 67.83 158 LEU A CA 1
ATOM 597 C C . LEU A 1 161 ? 144.165 164.357 193.193 1.00 67.83 158 LEU A C 1
ATOM 598 O O . LEU A 1 161 ? 143.112 163.739 193.014 1.00 67.83 158 LEU A O 1
ATOM 603 N N . GLN A 1 162 ? 144.546 164.777 194.389 1.00 71.28 159 GLN A N 1
ATOM 604 C CA . GLN A 1 162 ? 143.683 164.600 195.546 1.00 71.28 159 GLN A CA 1
ATOM 605 C C . GLN A 1 162 ? 142.443 165.473 195.392 1.00 71.28 159 GLN A C 1
ATOM 606 O O . GLN A 1 162 ? 142.566 166.670 195.113 1.00 71.28 159 GLN A O 1
ATOM 612 N N . PRO A 1 163 ? 141.240 164.915 195.545 1.00 70.78 160 PRO A N 1
ATOM 613 C CA . PRO A 1 163 ? 140.027 165.728 195.355 1.00 70.78 160 PRO A CA 1
ATOM 614 C C . PRO A 1 163 ? 139.945 166.925 196.282 1.00 70.78 160 PRO A C 1
ATOM 615 O O . PRO A 1 163 ? 139.458 167.984 195.867 1.00 70.78 160 PRO A O 1
ATOM 619 N N . GLN A 1 164 ? 140.420 166.794 197.524 1.00 71.18 161 GLN A N 1
ATOM 620 C CA . GLN A 1 164 ? 140.315 167.893 198.477 1.00 71.18 161 GLN A CA 1
ATOM 621 C C . GLN A 1 164 ? 141.077 169.122 198.003 1.00 71.18 161 GLN A C 1
ATOM 622 O O . GLN A 1 164 ? 140.718 170.249 198.363 1.00 71.18 161 GLN A O 1
ATOM 628 N N . LEU A 1 165 ? 142.119 168.927 197.191 1.00 66.89 162 LEU A N 1
ATOM 629 C CA . LEU A 1 165 ? 142.847 170.061 196.633 1.00 66.89 162 LEU A CA 1
ATOM 630 C C . LEU A 1 165 ? 141.924 170.987 195.856 1.00 66.89 162 LEU A C 1
ATOM 631 O O . LEU A 1 165 ? 142.126 172.207 195.859 1.00 66.89 162 LEU A O 1
ATOM 636 N N . ASN A 1 166 ? 140.902 170.429 195.200 1.00 69.69 163 ASN A N 1
ATOM 637 C CA . ASN A 1 166 ? 139.948 171.259 194.473 1.00 69.69 163 ASN A CA 1
ATOM 638 C C . ASN A 1 166 ? 139.298 172.286 195.385 1.00 69.69 163 ASN A C 1
ATOM 639 O O . ASN A 1 166 ? 139.021 173.410 194.955 1.00 69.69 163 ASN A O 1
ATOM 644 N N . LYS A 1 167 ? 139.046 171.923 196.644 1.00 67.77 164 LYS A N 1
ATOM 645 C CA . LYS A 1 167 ? 138.525 172.897 197.594 1.00 67.77 164 LYS A CA 1
ATOM 646 C C . LYS A 1 167 ? 139.550 173.993 197.859 1.00 67.77 164 LYS A C 1
ATOM 647 O O . LYS A 1 167 ? 139.221 175.185 197.841 1.00 67.77 164 LYS A O 1
ATOM 653 N N . ILE A 1 168 ? 140.813 173.605 198.063 1.00 65.78 165 ILE A N 1
ATOM 654 C CA . ILE A 1 168 ? 141.858 174.584 198.354 1.00 65.78 165 ILE A CA 1
ATOM 655 C C . ILE A 1 168 ? 141.968 175.590 197.219 1.00 65.78 165 ILE A C 1
ATOM 656 O O . ILE A 1 168 ? 142.079 176.801 197.450 1.00 65.78 165 ILE A O 1
ATOM 661 N N . ASN A 1 169 ? 141.920 175.106 195.977 1.00 68.47 166 ASN A N 1
ATOM 662 C CA . ASN A 1 169 ? 141.947 175.998 194.825 1.00 68.47 166 ASN A CA 1
ATOM 663 C C . ASN A 1 169 ? 140.818 177.017 194.901 1.00 68.47 166 ASN A C 1
ATOM 664 O O . ASN A 1 169 ? 141.027 178.212 194.664 1.00 68.47 166 ASN A O 1
ATOM 669 N N . GLN A 1 170 ? 139.613 176.565 195.266 1.00 69.82 167 GLN A N 1
ATOM 670 C CA . GLN A 1 170 ? 138.492 177.490 195.374 1.00 69.82 167 GLN A CA 1
ATOM 671 C C . GLN A 1 170 ? 138.750 178.548 196.434 1.00 69.82 167 GLN A C 1
ATOM 672 O O . GLN A 1 170 ? 138.266 179.678 196.314 1.00 69.82 167 GLN A O 1
ATOM 678 N N . ILE A 1 171 ? 139.507 178.203 197.476 1.00 68.20 168 ILE A N 1
ATOM 679 C CA . ILE A 1 171 ? 139.884 179.200 198.470 1.00 68.20 168 ILE A CA 1
ATOM 680 C C . ILE A 1 171 ? 140.885 180.184 197.881 1.00 68.20 168 ILE A C 1
ATOM 681 O O . ILE A 1 171 ? 140.821 181.390 198.146 1.00 68.20 168 ILE A O 1
ATOM 686 N N . ALA A 1 172 ? 141.821 179.689 197.070 1.00 68.00 169 ALA A N 1
ATOM 687 C CA . ALA A 1 172 ? 142.882 180.548 196.556 1.00 68.00 169 ALA A CA 1
ATOM 688 C C . ALA A 1 172 ? 142.341 181.567 195.564 1.00 68.00 169 ALA A C 1
ATOM 689 O O . ALA A 1 172 ? 142.637 182.763 195.665 1.00 68.00 169 ALA A O 1
ATOM 691 N N . LEU A 1 173 ? 141.545 181.113 194.594 1.00 67.16 170 LEU A N 1
ATOM 692 C CA . LEU A 1 173 ? 141.033 182.021 193.573 1.00 67.16 170 LEU A CA 1
ATOM 693 C C . LEU A 1 173 ? 140.078 183.047 194.170 1.00 67.16 170 LEU A C 1
ATOM 694 O O . LEU A 1 173 ? 140.104 184.223 193.789 1.00 67.16 170 LEU A O 1
ATOM 699 N N . LYS A 1 174 ? 139.225 182.620 195.102 1.00 68.21 171 LYS A N 1
ATOM 700 C CA . LYS A 1 174 ? 138.281 183.542 195.722 1.00 68.21 171 LYS A CA 1
ATOM 701 C C . LYS A 1 174 ? 139.002 184.616 196.527 1.00 68.21 171 LYS A C 1
ATOM 702 O O . LYS A 1 174 ? 138.637 185.796 196.467 1.00 68.21 171 LYS A O 1
ATOM 708 N N . ALA A 1 175 ? 140.028 184.230 197.281 1.00 68.23 172 ALA A N 1
ATOM 709 C CA . ALA A 1 175 ? 140.762 185.158 198.129 1.00 68.23 172 ALA A CA 1
ATOM 710 C C . ALA A 1 175 ? 141.962 185.786 197.436 1.00 68.23 172 ALA A C 1
ATOM 711 O O . ALA A 1 175 ? 142.624 186.638 198.038 1.00 68.23 172 ALA A O 1
ATOM 713 N N . ASN A 1 176 ? 142.253 185.394 196.194 1.00 73.76 173 ASN A N 1
ATOM 714 C CA . ASN A 1 176 ? 143.410 185.901 195.454 1.00 73.76 173 ASN A CA 1
ATOM 715 C C . ASN A 1 176 ? 144.698 185.706 196.249 1.00 73.76 173 ASN A C 1
ATOM 716 O O . ASN A 1 176 ? 145.538 186.603 196.349 1.00 73.76 173 ASN A O 1
ATOM 721 N N . GLN A 1 177 ? 144.852 184.517 196.827 1.00 72.98 174 GLN A N 1
ATOM 722 C CA . GLN A 1 177 ? 145.993 184.203 197.675 1.00 72.98 174 GLN A CA 1
ATOM 723 C C . GLN A 1 177 ? 146.924 183.243 196.957 1.00 72.98 174 GLN A C 1
ATOM 724 O O . GLN A 1 177 ? 146.497 182.138 196.593 1.00 72.98 174 GLN A O 1
ATOM 730 N N . PRO A 1 178 ? 148.181 183.612 196.718 1.00 73.22 175 PRO A N 1
ATOM 731 C CA . PRO A 1 178 ? 149.126 182.656 196.132 1.00 73.22 175 PRO A CA 1
ATOM 732 C C . PRO A 1 178 ? 149.372 181.491 197.076 1.00 73.22 175 PRO A C 1
ATOM 733 O O . PRO A 1 178 ? 149.380 181.651 198.298 1.00 73.22 175 PRO A O 1
ATOM 737 N N . TRP A 1 179 ? 149.574 180.308 196.500 1.00 88.85 176 TRP A N 1
ATOM 738 C CA . TRP A 1 179 ? 149.848 179.129 197.304 1.00 88.85 176 TRP A CA 1
ATOM 739 C C . TRP A 1 179 ? 150.746 178.179 196.527 1.00 88.85 176 TRP A C 1
ATOM 740 O O . TRP A 1 179 ? 150.715 178.132 195.296 1.00 88.85 176 TRP A O 1
ATOM 751 N N . LEU A 1 180 ? 151.543 177.424 197.272 1.00 58.49 177 LEU A N 1
ATOM 752 C CA . LEU A 1 180 ? 152.495 176.468 196.731 1.00 58.49 177 LEU A CA 1
ATOM 753 C C . LEU A 1 180 ? 152.054 175.057 197.087 1.00 58.49 177 LEU A C 1
ATOM 754 O O . LEU A 1 180 ? 151.553 174.815 198.188 1.00 58.49 177 LEU A O 1
ATOM 759 N N . LEU A 1 181 ? 152.223 174.138 196.143 1.00 64.86 178 LEU A N 1
ATOM 760 C CA . LEU A 1 181 ? 151.842 172.743 196.309 1.00 64.86 178 LEU A CA 1
ATOM 761 C C . LEU A 1 181 ? 153.097 171.882 196.277 1.00 64.86 178 LEU A C 1
ATOM 762 O O . LEU A 1 181 ? 153.878 171.960 195.326 1.00 64.86 178 LEU A O 1
ATOM 767 N N . ILE A 1 182 ? 153.288 171.062 197.307 1.00 57.66 179 ILE A N 1
ATOM 768 C CA . ILE A 1 182 ? 154.516 170.298 197.482 1.00 57.66 179 ILE A CA 1
ATOM 769 C C . ILE A 1 182 ? 154.169 168.829 197.669 1.00 57.66 179 ILE A C 1
ATOM 770 O O . ILE A 1 182 ? 153.231 168.490 198.399 1.00 57.66 179 ILE A O 1
ATOM 775 N N . LYS A 1 183 ? 154.931 167.955 197.008 1.00 62.39 180 LYS A N 1
ATOM 776 C CA . LYS A 1 183 ? 154.825 166.507 197.177 1.00 62.39 180 LYS A CA 1
ATOM 777 C C . LYS A 1 183 ? 156.158 166.012 197.720 1.00 62.39 180 LYS A C 1
ATOM 778 O O . LYS A 1 183 ? 157.063 165.657 196.948 1.00 62.39 180 LYS A O 1
ATOM 784 N N . PRO A 1 184 ? 156.328 165.979 199.040 1.00 65.13 181 PRO A N 1
ATOM 785 C CA . PRO A 1 184 ? 157.618 165.605 199.635 1.00 65.13 181 PRO A CA 1
ATOM 786 C C . PRO A 1 184 ? 157.791 164.123 199.934 1.00 65.13 181 PRO A C 1
ATOM 787 O O . PRO A 1 184 ? 158.744 163.769 200.634 1.00 65.13 181 PRO A O 1
ATOM 791 N N . VAL A 1 185 ? 156.917 163.255 199.439 1.00 67.24 182 VAL A N 1
ATOM 792 C CA . VAL A 1 185 ? 156.996 161.832 199.725 1.00 67.24 182 VAL A CA 1
ATOM 793 C C . VAL A 1 185 ? 157.330 161.079 198.445 1.00 67.24 182 VAL A C 1
ATOM 794 O O . VAL A 1 185 ? 157.194 161.591 197.330 1.00 67.24 182 VAL A O 1
ATOM 798 N N . GLY A 1 186 ? 157.780 159.841 198.619 1.00 69.69 183 GLY A N 1
ATOM 799 C CA . GLY A 1 186 ? 158.104 158.980 197.504 1.00 69.69 183 GLY A CA 1
ATOM 800 C C . GLY A 1 186 ? 159.516 159.192 196.991 1.00 69.69 183 GLY A C 1
ATOM 801 O O . GLY A 1 186 ? 160.245 160.094 197.407 1.00 69.69 183 GLY A O 1
ATOM 802 N N . THR A 1 187 ? 159.906 158.320 196.058 1.00 74.11 184 THR A N 1
ATOM 803 C CA . THR A 1 187 ? 161.237 158.412 195.466 1.00 74.11 184 THR A CA 1
ATOM 804 C C . THR A 1 187 ? 161.404 159.703 194.678 1.00 74.11 184 THR A C 1
ATOM 805 O O . THR A 1 187 ? 162.461 160.341 194.733 1.00 74.11 184 THR A O 1
ATOM 809 N N . ILE A 1 188 ? 160.374 160.104 193.941 1.00 70.68 185 ILE A N 1
ATOM 810 C CA . ILE A 1 188 ? 160.429 161.273 193.075 1.00 70.68 185 ILE A CA 1
ATOM 811 C C . ILE A 1 188 ? 159.677 162.414 193.743 1.00 70.68 185 ILE A C 1
ATOM 812 O O . ILE A 1 188 ? 158.502 162.268 194.104 1.00 70.68 185 ILE A O 1
ATOM 817 N N . LEU A 1 189 ? 160.350 163.547 193.908 1.00 65.47 186 LEU A N 1
ATOM 818 C CA . LEU A 1 189 ? 159.794 164.716 194.567 1.00 65.47 186 LEU A CA 1
ATOM 819 C C . LEU A 1 189 ? 159.237 165.674 193.526 1.00 65.47 186 LEU A C 1
ATOM 820 O O . LEU A 1 189 ? 159.854 165.896 192.481 1.00 65.47 186 LEU A O 1
ATOM 825 N N . TRP A 1 190 ? 158.068 166.240 193.814 1.00 63.45 187 TRP A N 1
ATOM 826 C CA . TRP A 1 190 ? 157.448 167.251 192.964 1.00 63.45 187 TRP A CA 1
ATOM 827 C C . TRP A 1 190 ? 157.359 168.535 193.777 1.00 63.45 187 TRP A C 1
ATOM 828 O O . TRP A 1 190 ? 156.600 168.607 194.748 1.00 63.45 187 TRP A O 1
ATOM 839 N N . LEU A 1 191 ? 158.139 169.546 193.388 1.00 60.86 188 LEU A N 1
ATOM 840 C CA . LEU A 1 191 ? 158.149 170.795 194.141 1.00 60.86 188 LEU A CA 1
ATOM 841 C C . LEU A 1 191 ? 156.890 171.617 193.902 1.00 60.86 188 LEU A C 1
ATOM 842 O O . LEU A 1 191 ? 156.508 172.421 194.758 1.00 60.86 188 LEU A O 1
ATOM 847 N N . GLY A 1 192 ? 156.245 171.446 192.752 1.00 62.85 189 GLY A N 1
ATOM 848 C CA . GLY A 1 192 ? 154.995 172.109 192.474 1.00 62.85 189 GLY A CA 1
ATOM 849 C C . GLY A 1 192 ? 155.143 173.600 192.258 1.00 62.85 189 GLY A C 1
ATOM 850 O O . GLY A 1 192 ? 156.161 174.207 192.603 1.00 62.85 189 GLY A O 1
ATOM 851 N N . PRO A 1 193 ? 154.119 174.220 191.682 1.00 58.40 190 PRO A N 1
ATOM 852 C CA . PRO A 1 193 ? 154.196 175.641 191.344 1.00 58.40 190 PRO A CA 1
ATOM 853 C C . PRO A 1 193 ? 153.645 176.539 192.442 1.00 58.40 190 PRO A C 1
ATOM 854 O O . PRO A 1 193 ? 152.955 176.102 193.363 1.00 58.40 190 PRO A O 1
ATOM 858 N N . ILE A 1 194 ? 153.972 177.823 192.320 1.00 71.29 191 ILE A N 1
ATOM 859 C CA . ILE A 1 194 ? 153.389 178.865 193.156 1.00 71.29 191 ILE A CA 1
ATOM 860 C C . ILE A 1 194 ? 152.137 179.343 192.429 1.00 71.29 191 ILE A C 1
ATOM 861 O O . ILE A 1 194 ? 152.210 180.177 191.527 1.00 71.29 191 ILE A O 1
ATOM 866 N N . PHE A 1 195 ? 150.980 178.814 192.820 1.00 58.12 192 PHE A N 1
ATOM 867 C CA . PHE A 1 195 ? 149.744 179.162 192.133 1.00 58.12 192 PHE A CA 1
ATOM 868 C C . PHE A 1 195 ? 149.324 180.585 192.469 1.00 58.12 192 PHE A C 1
ATOM 869 O O . PHE A 1 195 ? 148.633 180.814 193.466 1.00 58.12 192 PHE A O 1
ATOM 877 N N . GLN A 1 196 ? 149.731 181.546 191.648 1.00 69.64 193 GLN A N 1
ATOM 878 C CA . GLN A 1 196 ? 149.317 182.927 191.838 1.00 69.64 193 GLN A CA 1
ATOM 879 C C . GLN A 1 196 ? 148.068 183.193 191.010 1.00 69.64 193 GLN A C 1
ATOM 880 O O . GLN A 1 196 ? 148.129 183.105 189.776 1.00 69.64 193 GLN A O 1
ATOM 886 N N . PRO A 1 197 ? 146.929 183.500 191.629 1.00 69.90 194 PRO A N 1
ATOM 887 C CA . PRO A 1 197 ? 145.701 183.707 190.855 1.00 69.90 194 PRO A CA 1
ATOM 888 C C . PRO A 1 197 ? 145.820 184.891 189.907 1.00 69.90 194 PRO A C 1
ATOM 889 O O . PRO A 1 197 ? 146.495 185.882 190.195 1.00 69.90 194 PRO A O 1
ATOM 893 N N . GLN A 1 198 ? 145.162 184.763 188.755 1.00 75.61 195 GLN A N 1
ATOM 894 C CA . GLN A 1 198 ? 145.049 185.767 187.700 1.00 75.61 195 GLN A CA 1
ATOM 895 C C . GLN A 1 198 ? 146.362 186.027 186.972 1.00 75.61 195 GLN A C 1
ATOM 896 O O . GLN A 1 198 ? 146.374 186.811 186.016 1.00 75.61 195 GLN A O 1
ATOM 902 N N . ILE A 1 199 ? 147.464 185.402 187.382 1.00 65.16 196 ILE A N 1
ATOM 903 C CA . ILE A 1 199 ? 148.751 185.533 186.710 1.00 65.16 196 ILE A CA 1
ATOM 904 C C . ILE A 1 199 ? 149.225 184.196 186.158 1.00 65.16 196 ILE A C 1
ATOM 905 O O . ILE A 1 199 ? 149.624 184.097 184.993 1.00 65.16 196 ILE A O 1
ATOM 910 N N . THR A 1 200 ? 149.190 183.156 186.981 1.00 66.03 197 THR A N 1
ATOM 911 C CA . THR A 1 200 ? 149.515 181.800 186.570 1.00 66.03 197 THR A CA 1
ATOM 912 C C . THR A 1 200 ? 148.273 180.926 186.667 1.00 66.03 197 THR A C 1
ATOM 913 O O . THR A 1 200 ? 147.253 181.313 187.243 1.00 66.03 197 THR A O 1
ATOM 917 N N . GLY A 1 201 ? 148.367 179.733 186.089 1.00 66.79 198 GLY A N 1
ATOM 918 C CA . GLY A 1 201 ? 147.249 178.814 186.131 1.00 66.79 198 GLY A CA 1
ATOM 919 C C . GLY A 1 201 ? 146.956 178.346 187.543 1.00 66.79 198 GLY A C 1
ATOM 920 O O . GLY A 1 201 ? 147.835 178.281 188.401 1.00 66.79 198 GLY A O 1
ATOM 921 N N . CYS A 1 202 ? 145.690 178.022 187.787 1.00 67.92 199 CYS A N 1
ATOM 922 C CA . CYS A 1 202 ? 145.266 177.517 189.085 1.00 67.92 199 CYS A CA 1
ATOM 923 C C . CYS A 1 202 ? 145.578 176.024 189.164 1.00 67.92 199 CYS A C 1
ATOM 924 O O . CYS A 1 202 ? 146.300 175.472 188.329 1.00 67.92 199 CYS A O 1
ATOM 927 N N . TRP A 1 203 ? 145.046 175.349 190.185 1.00 59.99 200 TRP A N 1
ATOM 928 C CA . TRP A 1 203 ? 145.370 173.938 190.363 1.00 59.99 200 TRP A CA 1
ATOM 929 C C . TRP A 1 203 ? 144.837 173.086 189.221 1.00 59.99 200 TRP A C 1
ATOM 930 O O . TRP A 1 203 ? 145.555 172.228 188.698 1.00 59.99 200 TRP A O 1
ATOM 941 N N . GLU A 1 204 ? 143.583 173.293 188.818 1.00 71.54 201 GLU A N 1
ATOM 942 C CA . GLU A 1 204 ? 142.995 172.370 187.858 1.00 71.54 201 GLU A CA 1
ATOM 943 C C . GLU A 1 204 ? 143.515 172.580 186.444 1.00 71.54 201 GLU A C 1
ATOM 944 O O . GLU A 1 204 ? 143.374 171.676 185.615 1.00 71.54 201 GLU A O 1
ATOM 950 N N . CYS A 1 205 ? 144.145 173.722 186.160 1.00 63.64 202 CYS A N 1
ATOM 951 C CA . CYS A 1 205 ? 144.909 173.842 184.923 1.00 63.64 202 CYS A CA 1
ATOM 952 C C . CYS A 1 205 ? 145.993 172.776 184.860 1.00 63.64 202 CYS A C 1
ATOM 953 O O . CYS A 1 205 ? 146.270 172.219 183.792 1.00 63.64 202 CYS A O 1
ATOM 956 N N . LEU A 1 206 ? 146.622 172.488 185.999 1.00 65.69 203 LEU A N 1
ATOM 957 C CA . LEU A 1 206 ? 147.553 171.371 186.101 1.00 65.69 203 LEU A CA 1
ATOM 958 C C . LEU A 1 206 ? 146.824 170.036 186.165 1.00 65.69 203 LEU A C 1
ATOM 959 O O . LEU A 1 206 ? 147.288 169.041 185.595 1.00 65.69 203 LEU A O 1
ATOM 964 N N . ALA A 1 207 ? 145.685 170.002 186.860 1.00 66.60 204 ALA A N 1
ATOM 965 C CA . ALA A 1 207 ? 145.021 168.736 187.148 1.00 66.60 204 ALA A CA 1
ATOM 966 C C . ALA A 1 207 ? 144.447 168.100 185.890 1.00 66.60 204 ALA A C 1
ATOM 967 O O . ALA A 1 207 ? 144.489 166.876 185.741 1.00 66.60 204 ALA A O 1
ATOM 969 N N . GLN A 1 208 ? 143.892 168.904 184.981 1.00 69.66 205 GLN A N 1
ATOM 970 C CA . GLN A 1 208 ? 143.333 168.333 183.759 1.00 69.66 205 GLN A CA 1
ATOM 971 C C . GLN A 1 208 ? 144.417 167.688 182.908 1.00 69.66 205 GLN A C 1
ATOM 972 O O . GLN A 1 208 ? 144.240 166.575 182.396 1.00 69.66 205 GLN A O 1
ATOM 978 N N . ARG A 1 209 ? 145.552 168.369 182.747 1.00 73.50 206 ARG A N 1
ATOM 979 C CA . ARG A 1 209 ? 146.629 167.805 181.946 1.00 73.50 206 ARG A CA 1
ATOM 980 C C . ARG A 1 209 ? 147.274 166.612 182.638 1.00 73.50 206 ARG A C 1
ATOM 981 O O . ARG A 1 209 ? 147.729 165.683 181.963 1.00 73.50 206 ARG A O 1
ATOM 989 N N . LEU A 1 210 ? 147.313 166.606 183.972 1.00 68.23 207 LEU A N 1
ATOM 990 C CA . LEU A 1 210 ? 147.762 165.411 184.679 1.00 68.23 207 LEU A CA 1
ATOM 991 C C . LEU A 1 210 ? 146.807 164.247 184.452 1.00 68.23 207 LEU A C 1
ATOM 992 O O . LEU A 1 210 ? 147.243 163.116 184.214 1.00 68.23 207 LEU A O 1
ATOM 997 N N . ARG A 1 211 ? 145.500 164.506 184.514 1.00 71.00 208 ARG A N 1
ATOM 998 C CA . ARG A 1 211 ? 144.519 163.450 184.287 1.00 71.00 208 ARG A CA 1
ATOM 999 C C . ARG A 1 211 ? 144.652 162.876 182.886 1.00 71.00 208 ARG A C 1
ATOM 1000 O O . ARG A 1 211 ? 144.590 161.656 182.697 1.00 71.00 208 ARG A O 1
ATOM 1008 N N . VAL A 1 212 ? 144.832 163.744 181.890 1.00 79.33 209 VAL A N 1
ATOM 1009 C CA . VAL A 1 212 ? 145.019 163.269 180.523 1.00 79.33 209 VAL A CA 1
ATOM 1010 C C . VAL A 1 212 ? 146.314 162.475 180.403 1.00 79.33 209 VAL A C 1
ATOM 1011 O O . VAL A 1 212 ? 146.352 161.416 179.765 1.00 79.33 209 VAL A O 1
ATOM 1015 N N . ASN A 1 213 ? 147.393 162.965 181.015 1.00 81.03 210 ASN A N 1
ATOM 1016 C CA . ASN A 1 213 ? 148.690 162.312 180.883 1.00 81.03 210 ASN A CA 1
ATOM 1017 C C . ASN A 1 213 ? 148.788 161.032 181.702 1.00 81.03 210 ASN A C 1
ATOM 1018 O O . ASN A 1 213 ? 149.595 160.156 181.374 1.00 81.03 210 ASN A O 1
ATOM 1023 N N . ARG A 1 214 ? 147.992 160.900 182.763 1.00 81.48 211 ARG A N 1
ATOM 1024 C CA . ARG A 1 214 ? 148.044 159.736 183.639 1.00 81.48 211 ARG A CA 1
ATOM 1025 C C . ARG A 1 214 ? 146.959 158.716 183.316 1.00 81.48 211 ARG A C 1
ATOM 1026 O O . ARG A 1 214 ? 146.439 158.057 184.222 1.00 81.48 211 ARG A O 1
ATOM 1034 N N . GLU A 1 215 ? 146.604 158.571 182.040 1.00 105.76 212 GLU A N 1
ATOM 1035 C CA . GLU A 1 215 ? 145.616 157.575 181.649 1.00 105.76 212 GLU A CA 1
ATOM 1036 C C . GLU A 1 215 ? 146.221 156.199 181.405 1.00 105.76 212 GLU A C 1
ATOM 1037 O O . GLU A 1 215 ? 145.474 155.259 181.115 1.00 105.76 212 GLU A O 1
ATOM 1043 N N . VAL A 1 216 ? 147.539 156.058 181.504 1.00 127.00 213 VAL A N 1
ATOM 1044 C CA . VAL A 1 216 ? 148.180 154.754 181.380 1.00 127.00 213 VAL A CA 1
ATOM 1045 C C . VAL A 1 216 ? 148.148 154.044 182.726 1.00 127.00 213 VAL A C 1
ATOM 1046 O O . VAL A 1 216 ? 148.287 154.673 183.783 1.00 127.00 213 VAL A O 1
ATOM 1050 N N . GLU A 1 217 ? 147.955 152.727 182.685 1.00 145.48 214 GLU A N 1
ATOM 1051 C CA . GLU A 1 217 ? 147.914 151.888 183.883 1.00 145.48 214 GLU A CA 1
ATOM 1052 C C . GLU A 1 217 ? 146.906 152.395 184.912 1.00 145.48 214 GLU A C 1
ATOM 1053 O O . GLU A 1 217 ? 147.175 152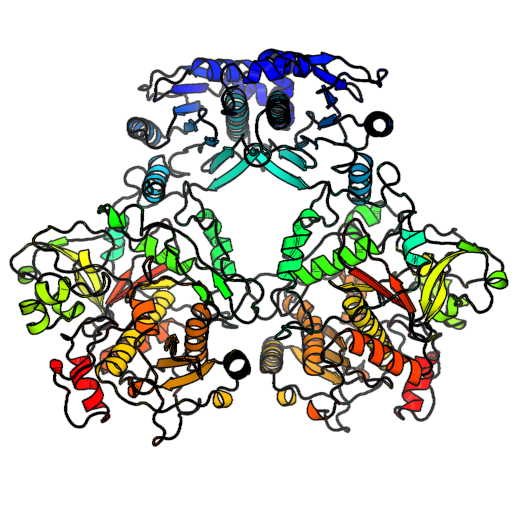.389 186.113 1.00 145.48 214 GLU A O 1
ATOM 1059 N N . LEU A 1 267 ? 163.519 162.136 204.214 1.00 73.70 264 LEU A N 1
ATOM 1060 C CA . LEU A 1 267 ? 162.938 163.109 203.297 1.00 73.70 264 LEU A CA 1
ATOM 1061 C C . LEU A 1 267 ? 163.402 164.527 203.621 1.00 73.70 264 LEU A C 1
ATOM 1062 O O . LEU A 1 267 ? 162.754 165.503 203.246 1.00 73.70 264 LEU A O 1
ATOM 1067 N N . GLN A 1 268 ? 164.542 164.629 204.310 1.00 69.80 265 GLN A N 1
ATOM 1068 C CA . GLN A 1 268 ? 165.076 165.938 204.672 1.00 69.80 265 GLN A CA 1
ATOM 1069 C C . GLN A 1 268 ? 165.432 166.761 203.442 1.00 69.80 265 GLN A C 1
ATOM 1070 O O . GLN A 1 268 ? 165.356 167.996 203.476 1.00 69.80 265 GLN A O 1
ATOM 1076 N N . THR A 1 269 ? 165.821 166.099 202.350 1.00 66.99 266 THR A N 1
ATOM 1077 C CA . THR A 1 269 ? 166.123 166.819 201.118 1.00 66.99 266 THR A CA 1
ATOM 1078 C C . THR A 1 269 ? 164.893 167.554 200.601 1.00 66.99 266 THR A C 1
ATOM 1079 O O . THR A 1 269 ? 164.992 168.697 200.137 1.00 66.99 266 THR A O 1
ATOM 1083 N N . ALA A 1 270 ? 163.725 166.911 200.672 1.00 63.31 267 ALA A N 1
ATOM 1084 C CA . ALA A 1 270 ? 162.493 167.572 200.257 1.00 63.31 267 ALA A CA 1
ATOM 1085 C C . ALA A 1 270 ? 162.223 168.807 201.101 1.00 63.31 267 ALA A C 1
ATOM 1086 O O . ALA A 1 270 ? 161.870 169.866 200.570 1.00 63.31 267 ALA A O 1
ATOM 1088 N N . LEU A 1 271 ? 162.395 168.691 202.419 1.00 64.17 268 LEU A N 1
ATOM 1089 C CA . LEU A 1 271 ? 162.157 169.829 203.299 1.00 64.17 268 LEU A CA 1
ATOM 1090 C C . LEU A 1 271 ? 163.112 170.971 202.990 1.00 64.17 268 LEU A C 1
ATOM 1091 O O . LEU A 1 271 ? 162.709 172.139 202.975 1.00 64.17 268 LEU A O 1
ATOM 1096 N N . HIS A 1 272 ? 164.380 170.656 202.728 1.00 66.12 269 HIS A N 1
ATOM 1097 C CA . HIS A 1 272 ? 165.355 171.713 202.484 1.00 66.12 269 HIS A CA 1
ATOM 1098 C C . HIS A 1 272 ? 165.124 172.389 201.138 1.00 66.12 269 HIS A C 1
ATOM 1099 O O . HIS A 1 272 ? 165.237 173.617 201.028 1.00 66.12 269 HIS A O 1
ATOM 1106 N N . LEU A 1 273 ? 164.782 171.615 200.105 1.00 66.11 270 LEU A N 1
ATOM 1107 C CA . LEU A 1 273 ? 164.455 172.224 198.819 1.00 66.11 270 LEU A CA 1
ATOM 1108 C C . LEU A 1 273 ? 163.194 173.076 198.916 1.00 66.11 270 LEU A C 1
ATOM 1109 O O . LEU A 1 273 ? 163.122 174.160 198.320 1.00 66.11 270 LEU A O 1
ATOM 1114 N N . ALA A 1 274 ? 162.192 172.606 199.663 1.00 61.79 271 ALA A N 1
ATOM 1115 C CA . ALA A 1 274 ? 160.987 173.401 199.865 1.00 61.79 271 ALA A CA 1
ATOM 1116 C C . ALA A 1 274 ? 161.300 174.696 200.598 1.00 61.79 271 ALA A C 1
ATOM 1117 O O . ALA A 1 274 ? 160.770 175.757 200.252 1.00 61.79 271 ALA A O 1
ATOM 1119 N N . THR A 1 275 ? 162.158 174.628 201.617 1.00 62.86 272 THR A N 1
ATOM 1120 C CA . THR A 1 275 ? 162.550 175.833 202.337 1.00 62.86 272 THR A CA 1
ATOM 1121 C C . THR A 1 275 ? 163.271 176.808 201.418 1.00 62.86 272 THR A C 1
ATOM 1122 O O . THR A 1 275 ? 163.023 178.018 201.469 1.00 62.86 272 THR A O 1
ATOM 1126 N N . THR A 1 276 ? 164.163 176.298 200.568 1.00 66.89 273 THR A N 1
ATOM 1127 C CA . THR A 1 276 ? 164.867 177.168 199.632 1.00 66.89 273 THR A CA 1
ATOM 1128 C C . THR A 1 276 ? 163.896 177.846 198.673 1.00 66.89 273 THR A C 1
ATOM 1129 O O . THR A 1 276 ? 163.995 179.054 198.430 1.00 66.89 273 THR A O 1
ATOM 1133 N N . GLU A 1 277 ? 162.941 177.087 198.127 1.00 64.64 274 GLU A N 1
ATOM 1134 C CA . GLU A 1 277 ? 161.978 177.671 197.196 1.00 64.64 274 GLU A CA 1
ATOM 1135 C C . GLU A 1 277 ? 161.095 178.709 197.881 1.00 64.64 274 GLU A C 1
ATOM 1136 O O . GLU A 1 277 ? 160.824 179.776 197.313 1.00 64.64 274 GLU A O 1
ATOM 1138 N N . ILE A 1 278 ? 160.637 178.416 199.100 1.00 63.43 275 ILE A N 1
ATOM 1139 C CA . ILE A 1 278 ? 159.803 179.364 199.832 1.00 63.43 275 ILE A CA 1
ATOM 1140 C C . ILE A 1 278 ? 160.578 180.640 200.125 1.00 63.43 275 ILE A C 1
ATOM 1141 O O . ILE A 1 278 ? 160.053 181.750 199.981 1.00 63.43 275 ILE A O 1
ATOM 1146 N N . ALA A 1 279 ? 161.839 180.508 200.542 1.00 69.61 276 ALA A N 1
ATOM 1147 C CA . ALA A 1 279 ? 162.648 181.688 200.822 1.00 69.61 276 ALA A CA 1
ATOM 1148 C C . ALA A 1 279 ? 162.894 182.501 199.559 1.00 69.61 276 ALA A C 1
ATOM 1149 O O . ALA A 1 279 ? 162.893 183.737 199.598 1.00 69.61 276 ALA A O 1
ATOM 1151 N N . LYS A 1 280 ? 163.122 181.825 198.430 1.00 71.62 277 LYS A N 1
ATOM 1152 C CA . LYS A 1 280 ? 163.310 182.540 197.173 1.00 71.62 277 LYS A CA 1
ATOM 1153 C C . LYS A 1 280 ? 162.057 183.317 196.793 1.00 71.62 277 LYS A C 1
ATOM 1154 O O . LYS A 1 280 ? 162.141 184.474 196.362 1.00 71.62 277 LYS A O 1
ATOM 1160 N N . TRP A 1 281 ? 160.883 182.702 196.954 1.00 69.72 278 TRP A N 1
ATOM 1161 C CA . TRP A 1 281 ? 159.646 183.425 196.678 1.00 69.72 278 TRP A CA 1
ATOM 1162 C C . TRP A 1 281 ? 159.479 184.608 197.622 1.00 69.72 278 TRP A C 1
ATOM 1163 O O . TRP A 1 281 ? 159.038 185.686 197.207 1.00 69.72 278 TRP A O 1
ATOM 1174 N N . ILE A 1 282 ? 159.822 184.423 198.897 1.00 73.37 279 ILE A N 1
ATOM 1175 C CA . ILE A 1 282 ? 159.647 185.489 199.880 1.00 73.37 279 ILE A CA 1
ATOM 1176 C C . ILE A 1 282 ? 160.531 186.681 199.537 1.00 73.37 279 ILE A C 1
ATOM 1177 O O . ILE A 1 282 ? 160.078 187.832 199.537 1.00 73.37 279 ILE A O 1
ATOM 1182 N N . VAL A 1 283 ? 161.805 186.424 199.234 1.00 82.57 280 VAL A N 1
ATOM 1183 C CA . VAL A 1 283 ? 162.716 187.524 198.932 1.00 82.57 280 VAL A CA 1
ATOM 1184 C C . VAL A 1 283 ? 162.358 188.173 197.600 1.00 82.57 280 VAL A C 1
ATOM 1185 O O . VAL A 1 283 ? 162.480 189.393 197.441 1.00 82.57 280 VAL A O 1
ATOM 1189 N N . LYS A 1 284 ? 161.914 187.377 196.622 1.00 89.99 281 LYS A N 1
ATOM 1190 C CA . LYS A 1 284 ? 161.475 187.954 195.355 1.00 89.99 281 LYS A CA 1
ATOM 1191 C C . LYS A 1 284 ? 160.240 188.824 195.548 1.00 89.99 281 LYS A C 1
ATOM 1192 O O . LYS A 1 284 ? 160.135 189.909 194.965 1.00 89.99 281 LYS A O 1
ATOM 1194 N N . GLN A 1 285 ? 159.294 188.361 196.366 1.00 86.86 282 GLN A N 1
ATOM 1195 C CA . GLN A 1 285 ? 158.087 189.136 196.631 1.00 86.86 282 GLN A CA 1
ATOM 1196 C C . GLN A 1 285 ? 158.386 190.392 197.439 1.00 86.86 282 GLN A C 1
ATOM 1197 O O . GLN A 1 285 ? 157.736 191.424 197.238 1.00 86.86 282 GLN A O 1
ATOM 1203 N N . GLY A 1 286 ? 159.357 190.327 198.346 1.00 96.47 283 GLY A N 1
ATOM 1204 C CA . GLY A 1 286 ? 159.628 191.425 199.252 1.00 96.47 283 GLY A CA 1
ATOM 1205 C C . GLY A 1 286 ? 160.110 192.704 198.597 1.00 96.47 283 GLY A C 1
ATOM 1206 O O . GLY A 1 286 ? 159.402 193.715 198.610 1.00 96.47 283 GLY A O 1
ATOM 1207 N N . VAL A 1 287 ? 161.312 192.676 198.018 1.00 118.05 284 VAL A N 1
ATOM 1208 C CA . VAL A 1 287 ? 161.948 193.868 197.475 1.00 118.05 284 VAL A CA 1
ATOM 1209 C C . VAL A 1 287 ? 162.143 193.779 195.967 1.00 118.05 284 VAL A C 1
ATOM 1210 O O . VAL A 1 287 ? 161.918 194.763 195.252 1.00 118.05 284 VAL A O 1
ATOM 1214 N N . GLU A 1 288 ? 162.539 192.610 195.459 1.00 129.51 285 GLU A N 1
ATOM 1215 C CA . GLU A 1 288 ? 162.880 192.431 194.047 1.00 129.51 285 GLU A CA 1
ATOM 1216 C C . GLU A 1 288 ? 163.928 193.455 193.611 1.00 129.51 285 GLU A C 1
ATOM 1217 O O . GLU A 1 288 ? 163.805 194.120 192.580 1.00 129.51 285 GLU A O 1
ATOM 1223 N N . ASP A 1 289 ? 164.970 193.592 194.434 1.00 142.49 286 ASP A N 1
ATOM 1224 C CA . ASP A 1 289 ? 166.053 194.515 194.111 1.00 142.49 286 ASP A CA 1
ATOM 1225 C C . ASP A 1 289 ? 166.801 194.074 192.859 1.00 142.49 286 ASP A C 1
ATOM 1226 O O . ASP A 1 289 ? 167.184 194.910 192.032 1.00 142.49 286 ASP A O 1
ATOM 1231 N N . THR A 1 290 ? 167.017 192.772 192.701 1.00 139.93 287 THR A N 1
ATOM 1232 C CA . THR A 1 290 ? 167.706 192.220 191.545 1.00 139.93 287 THR A CA 1
ATOM 1233 C C . THR A 1 290 ? 166.708 191.517 190.636 1.00 139.93 287 THR A C 1
ATOM 1234 O O . THR A 1 290 ? 165.821 190.799 191.109 1.00 139.93 287 THR A O 1
ATOM 1238 N N . THR A 1 291 ? 166.855 191.735 189.330 1.00 141.05 288 THR A N 1
ATOM 1239 C CA . THR A 1 291 ? 165.937 191.126 188.372 1.00 141.05 288 THR A CA 1
ATOM 1240 C C . THR A 1 291 ? 165.940 189.598 188.381 1.00 141.05 288 THR A C 1
ATOM 1241 O O . THR A 1 291 ? 164.841 189.016 188.366 1.00 141.05 288 THR A O 1
ATOM 1245 N N . PRO A 1 292 ? 167.089 188.883 188.405 1.00 131.43 289 PRO A N 1
ATOM 1246 C CA . PRO A 1 292 ? 167.034 187.419 188.277 1.00 131.43 289 PRO A CA 1
ATOM 1247 C C . PRO A 1 292 ? 166.571 186.769 189.571 1.00 131.43 289 PRO A C 1
ATOM 1248 O O . PRO A 1 292 ? 167.319 186.693 190.551 1.00 131.43 289 PRO A O 1
ATOM 1252 N N . PHE A 1 293 ? 165.326 186.298 189.577 1.00 110.77 290 PHE A N 1
ATOM 1253 C CA . PHE A 1 293 ? 164.760 185.562 190.708 1.00 110.77 290 PHE A CA 1
ATOM 1254 C C . PHE A 1 293 ? 163.954 184.388 190.177 1.00 110.77 290 PHE A C 1
ATOM 1255 O O . PHE A 1 293 ? 162.720 184.434 190.118 1.00 110.77 290 PHE A O 1
ATOM 1263 N N . PRO A 1 294 ? 164.625 183.309 189.774 1.00 93.11 291 PRO A N 1
ATOM 1264 C CA . PRO A 1 294 ? 163.900 182.156 189.224 1.00 93.11 291 PRO A CA 1
ATOM 1265 C C . PRO A 1 294 ? 163.101 181.410 190.280 1.00 93.11 291 PRO A C 1
ATOM 1266 O O . PRO A 1 294 ? 163.482 180.312 190.698 1.00 93.11 291 PRO A O 1
ATOM 1270 N N . THR A 1 295 ? 161.991 181.998 190.718 1.00 80.19 292 THR A N 1
ATOM 1271 C CA . THR A 1 295 ? 161.117 181.335 191.670 1.00 80.19 292 THR A CA 1
ATOM 1272 C C . THR A 1 295 ? 160.319 180.234 190.974 1.00 80.19 292 THR A C 1
ATOM 1273 O O . THR A 1 295 ? 160.322 180.103 189.747 1.00 80.19 292 THR A O 1
ATOM 1275 N N . LEU A 1 296 ? 159.622 179.434 191.778 1.00 69.31 293 LEU A N 1
ATOM 1276 C CA . LEU A 1 296 ? 158.817 178.332 191.267 1.00 69.31 293 LEU A CA 1
ATOM 1277 C C . LEU A 1 296 ? 157.423 178.768 190.834 1.00 69.31 293 LEU A C 1
ATOM 1278 O O . LEU A 1 296 ? 156.518 177.929 190.773 1.00 69.31 293 LEU A O 1
ATOM 1280 N N . GLU A 1 297 ? 157.231 180.050 190.537 1.00 65.73 294 GLU A N 1
ATOM 1281 C CA . GLU A 1 297 ? 155.921 180.556 190.150 1.00 65.73 294 GLU A CA 1
ATOM 1282 C C . GLU A 1 297 ? 155.502 179.958 188.813 1.00 65.73 294 GLU A C 1
ATOM 1283 O O . GLU A 1 297 ? 156.144 180.202 187.787 1.00 65.73 294 GLU A O 1
ATOM 1289 N N . GLY A 1 298 ? 154.421 179.184 188.825 1.00 66.57 295 GLY A N 1
ATOM 1290 C CA . GLY A 1 298 ? 153.950 178.540 187.609 1.00 66.57 295 GLY A CA 1
ATOM 1291 C C . GLY A 1 298 ? 154.956 177.586 187.006 1.00 66.57 295 GLY A C 1
ATOM 1292 O O . GLY A 1 298 ? 155.168 177.597 185.788 1.00 66.57 295 GLY A O 1
ATOM 1293 N N . LYS A 1 299 ? 155.585 176.756 187.836 1.00 66.29 296 LYS A N 1
ATOM 1294 C CA . LYS A 1 299 ? 156.672 175.901 187.381 1.00 66.29 296 LYS A CA 1
ATOM 1295 C C . LYS A 1 299 ? 156.839 174.751 188.362 1.00 66.29 296 LYS A C 1
ATOM 1296 O O . LYS A 1 299 ? 156.981 174.981 189.565 1.00 66.29 296 LYS A O 1
ATOM 1302 N N . VAL A 1 300 ? 156.828 173.524 187.848 1.00 62.67 297 VAL A N 1
ATOM 1303 C CA . VAL A 1 300 ? 156.953 172.319 188.660 1.00 62.67 297 VAL A CA 1
ATOM 1304 C C . VAL A 1 300 ? 158.361 171.766 188.498 1.00 62.67 297 VAL A C 1
ATOM 1305 O O . VAL A 1 300 ? 158.832 171.561 187.373 1.00 62.67 297 VAL A O 1
ATOM 1309 N N . ILE A 1 301 ? 159.033 171.525 189.618 1.00 63.88 298 ILE A N 1
ATOM 1310 C CA . ILE A 1 301 ? 160.373 170.952 189.630 1.00 63.88 298 ILE A CA 1
ATOM 1311 C C . ILE A 1 301 ? 160.259 169.505 190.083 1.00 63.88 298 ILE A C 1
ATOM 1312 O O . ILE A 1 301 ? 159.827 169.231 191.209 1.00 63.88 298 ILE A O 1
ATOM 1317 N N . THR A 1 302 ? 160.643 168.580 189.209 1.00 68.66 299 THR A N 1
ATOM 1318 C CA . THR A 1 302 ? 160.578 167.150 189.481 1.00 68.66 299 THR A CA 1
ATOM 1319 C C . THR A 1 302 ? 161.991 166.629 189.699 1.00 68.66 299 THR A C 1
ATOM 1320 O O . THR A 1 302 ? 162.804 166.629 188.770 1.00 68.66 299 THR A O 1
ATOM 1324 N N . PHE A 1 303 ? 162.277 166.178 190.916 1.00 72.98 300 PHE A N 1
ATOM 1325 C CA . PHE A 1 303 ? 163.617 165.757 191.307 1.00 72.98 300 PHE A CA 1
ATOM 1326 C C . PHE A 1 303 ? 163.587 164.286 191.696 1.00 72.98 300 PHE A C 1
ATOM 1327 O O . PHE A 1 303 ? 162.884 163.907 192.636 1.00 72.98 300 PHE A O 1
ATOM 1335 N N . ASP A 1 304 ? 164.351 163.462 190.985 1.00 79.81 301 ASP A N 1
ATOM 1336 C CA . ASP A 1 304 ? 164.458 162.043 191.299 1.00 79.81 301 ASP A CA 1
ATOM 1337 C C . ASP A 1 304 ? 165.796 161.798 191.980 1.00 79.81 301 ASP A C 1
ATOM 1338 O O . ASP A 1 304 ? 166.857 161.996 191.371 1.00 79.81 301 ASP A O 1
ATOM 1343 N N . GLN A 1 305 ? 165.735 161.374 193.245 1.00 81.04 302 GLN A N 1
ATOM 1344 C CA . GLN A 1 305 ? 166.930 161.162 194.050 1.00 81.04 302 GLN A CA 1
ATOM 1345 C C . GLN A 1 305 ? 167.642 159.864 193.702 1.00 81.04 302 GLN A C 1
ATOM 1346 O O . GLN A 1 305 ? 168.853 159.754 193.918 1.00 81.04 302 GLN A O 1
ATOM 1352 N N . ARG A 1 306 ? 166.912 158.871 193.189 1.00 87.99 303 ARG A N 1
ATOM 1353 C CA . ARG A 1 306 ? 167.520 157.574 192.910 1.00 87.99 303 ARG A CA 1
ATOM 1354 C C . ARG A 1 306 ? 168.644 157.705 191.891 1.00 87.99 303 ARG A C 1
ATOM 1355 O O . ARG A 1 306 ? 169.763 157.232 192.119 1.00 87.99 303 ARG A O 1
ATOM 1363 N N . ASN A 1 307 ? 168.369 158.355 190.762 1.00 80.97 304 ASN A N 1
ATOM 1364 C CA . ASN A 1 307 ? 169.398 158.669 189.783 1.00 80.97 304 ASN A CA 1
ATOM 1365 C C . ASN A 1 307 ? 169.781 160.141 189.784 1.00 80.97 304 ASN A C 1
ATOM 1366 O O . ASN A 1 307 ? 170.612 160.550 188.967 1.00 80.97 304 ASN A O 1
ATOM 1371 N N . LEU A 1 308 ? 169.199 160.943 190.679 1.00 80.75 305 LEU A N 1
ATOM 1372 C CA . LEU A 1 308 ? 169.568 162.345 190.881 1.00 80.75 305 LEU A CA 1
ATOM 1373 C C . LEU A 1 308 ? 169.477 163.141 189.576 1.00 80.75 305 LEU A C 1
ATOM 1374 O O . LEU A 1 308 ? 170.474 163.614 189.030 1.00 80.75 305 LEU A O 1
ATOM 1379 N N . ASP A 1 309 ? 168.249 163.270 189.079 1.00 79.24 306 ASP A N 1
ATOM 1380 C CA . ASP A 1 309 ? 168.014 164.117 187.916 1.00 79.24 306 ASP A CA 1
ATOM 1381 C C . ASP A 1 309 ? 166.850 165.059 188.185 1.00 79.24 306 ASP A C 1
ATOM 1382 O O . ASP A 1 309 ? 165.883 164.695 188.859 1.00 79.24 306 ASP A O 1
ATOM 1387 N N . LEU A 1 310 ? 166.955 166.273 187.657 1.00 74.10 307 LEU A N 1
ATOM 1388 C CA . LEU A 1 310 ? 165.976 167.322 187.890 1.00 74.10 307 LEU A CA 1
ATOM 1389 C C . LEU A 1 310 ? 165.391 167.780 186.563 1.00 74.10 307 LEU A C 1
ATOM 1390 O O . LEU A 1 310 ? 166.124 168.023 185.600 1.00 74.10 307 LEU A O 1
ATOM 1395 N N . GLN A 1 311 ? 164.067 167.896 186.521 1.00 72.57 308 GLN A N 1
ATOM 1396 C CA . GLN A 1 311 ? 163.349 168.322 185.331 1.00 72.57 308 GLN A CA 1
ATOM 1397 C C . GLN A 1 311 ? 162.423 169.476 185.679 1.00 72.57 308 GLN A C 1
ATOM 1398 O O . GLN A 1 311 ? 161.944 169.593 186.811 1.00 72.57 308 GLN A O 1
ATOM 1404 N N . THR A 1 312 ? 162.176 170.328 184.690 1.00 69.45 309 THR A N 1
ATOM 1405 C CA . THR A 1 312 ? 161.347 171.514 184.848 1.00 69.45 309 THR A CA 1
ATOM 1406 C C . THR A 1 312 ? 160.147 171.420 183.920 1.00 69.45 309 THR A C 1
ATOM 1407 O O . THR A 1 312 ? 160.305 171.186 182.717 1.00 69.45 309 THR A O 1
ATOM 1411 N N . HIS A 1 313 ? 158.953 171.602 184.477 1.00 66.94 310 HIS A N 1
ATOM 1412 C CA . HIS A 1 313 ? 157.713 171.589 183.716 1.00 66.94 310 HIS A CA 1
ATOM 1413 C C . HIS A 1 313 ? 157.039 172.946 183.853 1.00 66.94 310 HIS A C 1
ATOM 1414 O O . HIS A 1 313 ? 156.829 173.427 184.969 1.00 66.94 310 HIS A O 1
ATOM 1421 N N . ILE A 1 314 ? 156.703 173.560 182.724 1.00 65.29 311 ILE A N 1
ATOM 1422 C CA . ILE A 1 314 ? 156.130 174.900 182.714 1.00 65.29 311 ILE A CA 1
ATOM 1423 C C . ILE A 1 314 ? 154.612 174.772 182.709 1.00 65.29 311 ILE A C 1
ATOM 1424 O O . ILE A 1 314 ? 154.014 174.392 181.699 1.00 65.29 311 ILE A O 1
ATOM 1429 N N . LEU A 1 315 ? 153.986 175.089 183.840 1.00 63.93 312 LEU A N 1
ATOM 1430 C CA . LEU A 1 315 ? 152.532 175.101 183.912 1.00 63.93 312 LEU A CA 1
ATOM 1431 C C . LEU A 1 315 ? 151.983 176.217 183.032 1.00 63.93 312 LEU A C 1
ATOM 1432 O O . LEU A 1 315 ? 152.486 177.344 183.055 1.00 63.93 312 LEU A O 1
ATOM 1437 N N . SER A 1 316 ? 150.951 175.903 182.256 1.00 68.19 313 SER A N 1
ATOM 1438 C CA . SER A 1 316 ? 150.388 176.831 181.285 1.00 68.19 313 SER A CA 1
ATOM 1439 C C . SER A 1 316 ? 148.985 177.238 181.710 1.00 68.19 313 SER A C 1
ATOM 1440 O O . SER A 1 316 ? 148.129 176.379 181.944 1.00 68.19 313 SER A O 1
ATOM 1443 N N . LEU A 1 317 ? 148.757 178.545 181.808 1.00 65.51 314 LEU A N 1
ATOM 1444 C CA . LEU A 1 317 ? 147.428 179.055 182.109 1.00 65.51 314 LEU A CA 1
ATOM 1445 C C . LEU A 1 317 ? 146.470 178.723 180.974 1.00 65.51 314 LEU A C 1
ATOM 1446 O O . LEU A 1 317 ? 146.788 178.920 179.799 1.00 65.51 314 LEU A O 1
ATOM 1451 N N . ARG A 1 318 ? 145.293 178.218 181.329 1.00 67.60 315 ARG A N 1
ATOM 1452 C CA . ARG A 1 318 ? 144.295 177.833 180.339 1.00 67.60 315 ARG A CA 1
ATOM 1453 C C . ARG A 1 318 ? 143.140 178.822 180.360 1.00 67.60 315 ARG A C 1
ATOM 1454 O O . ARG A 1 318 ? 142.406 178.886 181.359 1.00 67.60 315 ARG A O 1
ATOM 1462 N N . PRO A 1 319 ? 142.940 179.612 179.303 1.00 69.87 316 PRO A N 1
ATOM 1463 C CA . PRO A 1 319 ? 141.824 180.571 179.303 1.00 69.87 316 PRO A CA 1
ATOM 1464 C C . PRO A 1 319 ? 140.459 179.914 179.368 1.00 69.87 316 PRO A C 1
ATOM 1465 O O . PRO A 1 319 ? 139.484 180.583 179.729 1.00 69.87 316 PRO A O 1
ATOM 1469 N N . GLN A 1 320 ? 140.355 178.631 179.029 1.00 69.42 317 GLN A N 1
ATOM 1470 C CA . GLN A 1 320 ? 139.093 177.908 179.060 1.00 69.42 317 GLN A CA 1
ATOM 1471 C C . GLN A 1 320 ? 138.907 177.109 180.344 1.00 69.42 317 GLN A C 1
ATOM 1472 O O . GLN A 1 320 ? 138.001 176.273 180.416 1.00 69.42 317 GLN A O 1
ATOM 1478 N N . CYS A 1 321 ? 139.739 177.347 181.352 1.00 71.34 318 CYS A N 1
ATOM 1479 C CA . CYS A 1 321 ? 139.630 176.606 182.597 1.00 71.34 318 CYS A CA 1
ATOM 1480 C C . CYS A 1 321 ? 138.312 176.933 183.298 1.00 71.34 318 CYS A C 1
ATOM 1481 O O . CYS A 1 321 ? 137.912 178.099 183.355 1.00 71.34 318 CYS A O 1
ATOM 1484 N N . PRO A 1 322 ? 137.616 175.926 183.829 1.00 68.61 319 PRO A N 1
ATOM 1485 C CA . PRO A 1 322 ? 136.304 176.184 184.449 1.00 68.61 319 PRO A CA 1
ATOM 1486 C C . PRO A 1 322 ? 136.334 177.179 185.597 1.00 68.61 319 PRO A C 1
ATOM 1487 O O . PRO A 1 322 ? 135.391 177.967 185.735 1.00 68.61 319 PRO A O 1
ATOM 1491 N N . SER A 1 323 ? 137.377 177.174 186.428 1.00 70.13 320 SER A N 1
ATOM 1492 C CA . SER A 1 323 ? 137.371 178.000 187.633 1.00 70.13 320 SER A CA 1
ATOM 1493 C C . SER A 1 323 ? 138.031 179.359 187.410 1.00 70.13 320 SER A C 1
ATOM 1494 O O . SER A 1 323 ? 137.387 180.401 187.565 1.00 70.13 320 SER A O 1
ATOM 1497 N N . CYS A 1 324 ? 139.315 179.363 187.051 1.00 72.28 321 CYS A N 1
ATOM 1498 C CA . CYS A 1 324 ? 140.027 180.628 186.913 1.00 72.28 321 CYS A CA 1
ATOM 1499 C C . CYS A 1 324 ? 139.666 181.339 185.616 1.00 72.28 321 CYS A C 1
ATOM 1500 O O . CYS A 1 324 ? 139.563 182.570 185.590 1.00 72.28 321 CYS A O 1
ATOM 1503 N N . GLY A 1 325 ? 139.469 180.589 184.537 1.00 74.02 322 GLY A N 1
ATOM 1504 C CA . GLY A 1 325 ? 139.202 181.152 183.235 1.00 74.02 322 GLY A CA 1
ATOM 1505 C C . GLY A 1 325 ? 137.730 181.148 182.879 1.00 74.02 322 GLY A C 1
ATOM 1506 O O . GLY A 1 325 ? 136.850 181.032 183.739 1.00 74.02 322 GLY A O 1
ATOM 1507 N N . ASN A 1 326 ? 137.461 181.278 181.581 1.00 74.11 323 ASN A N 1
ATOM 1508 C CA . ASN A 1 326 ? 136.100 181.278 181.070 1.00 74.11 323 ASN A CA 1
ATOM 1509 C C . ASN A 1 326 ? 135.821 179.934 180.419 1.00 74.11 323 ASN A C 1
ATOM 1510 O O . ASN A 1 326 ? 136.387 179.646 179.354 1.00 74.11 323 ASN A O 1
ATOM 1515 N N . PRO A 1 327 ? 134.964 179.089 180.995 1.00 75.27 324 PRO A N 1
ATOM 1516 C CA . PRO A 1 327 ? 134.753 177.749 180.438 1.00 75.27 324 PRO A CA 1
ATOM 1517 C C . PRO A 1 327 ? 133.877 177.721 179.199 1.00 75.27 324 PRO A C 1
ATOM 1518 O O . PRO A 1 327 ? 133.658 176.639 178.643 1.00 75.27 324 PRO A O 1
ATOM 1522 N N . ASN A 1 328 ? 133.370 178.866 178.753 1.00 76.18 325 ASN A N 1
ATOM 1523 C CA . ASN A 1 328 ? 132.499 178.934 177.591 1.00 76.18 325 ASN A CA 1
ATOM 1524 C C . ASN A 1 328 ? 133.221 179.407 176.339 1.00 76.18 325 ASN A C 1
ATOM 1525 O O . ASN A 1 328 ? 132.598 179.484 175.279 1.00 76.18 325 ASN A O 1
ATOM 1530 N N . LEU A 1 329 ? 134.530 179.663 176.425 1.00 76.12 326 LEU A N 1
ATOM 1531 C CA . LEU A 1 329 ? 135.234 180.399 175.375 1.00 76.12 326 LEU A CA 1
ATOM 1532 C C . LEU A 1 329 ? 135.047 179.757 174.006 1.00 76.12 326 LEU A C 1
ATOM 1533 O O . LEU A 1 329 ? 134.821 180.456 173.008 1.00 76.12 326 LEU A O 1
ATOM 1538 N N . LEU A 1 330 ? 135.140 178.427 173.936 1.00 77.59 327 LEU A N 1
ATOM 1539 C CA . LEU A 1 330 ? 134.952 177.744 172.662 1.00 77.59 327 LEU A CA 1
ATOM 1540 C C . LEU A 1 330 ? 133.548 177.955 172.114 1.00 77.59 327 LEU A C 1
ATOM 1541 O O . LEU A 1 330 ? 133.354 177.959 170.894 1.00 77.59 327 LEU A O 1
ATOM 1546 N N . THR A 1 331 ? 132.558 178.132 172.992 1.00 77.82 328 THR A N 1
ATOM 1547 C CA . THR A 1 331 ? 131.193 178.338 172.522 1.00 77.82 328 THR A CA 1
ATOM 1548 C C . THR A 1 331 ? 131.046 179.667 171.789 1.00 77.82 328 THR A C 1
ATOM 1549 O O . THR A 1 331 ? 130.456 179.718 170.704 1.00 77.82 328 THR A O 1
ATOM 1553 N N . GLU A 1 332 ? 131.575 180.758 172.354 1.00 81.26 329 GLU A N 1
ATOM 1554 C CA . GLU A 1 332 ? 131.520 182.018 171.617 1.00 81.26 329 GLU A CA 1
ATOM 1555 C C . GLU A 1 332 ? 132.422 181.979 170.390 1.00 81.26 329 GLU A C 1
ATOM 1556 O O . GLU A 1 332 ? 132.094 182.576 169.359 1.00 81.26 329 GLU A O 1
ATOM 1562 N N . ARG A 1 333 ? 133.565 181.291 170.478 1.00 78.42 330 ARG A N 1
ATOM 1563 C CA . ARG A 1 333 ? 134.458 181.230 169.324 1.00 78.42 330 ARG A CA 1
ATOM 1564 C C . ARG A 1 333 ? 133.796 180.520 168.149 1.00 78.42 330 ARG A C 1
ATOM 1565 O O . ARG A 1 333 ? 133.930 180.951 166.998 1.00 78.42 330 ARG A O 1
ATOM 1573 N N . ALA A 1 334 ? 133.079 179.428 168.418 1.00 77.47 331 ALA A N 1
ATOM 1574 C CA . ALA A 1 334 ? 132.451 178.671 167.340 1.00 77.47 331 ALA A CA 1
ATOM 1575 C C . ALA A 1 334 ? 131.280 179.430 166.730 1.00 77.47 331 ALA A C 1
ATOM 1576 O O . ALA A 1 334 ? 131.096 179.417 165.507 1.00 77.47 331 ALA A O 1
ATOM 1578 N N . PHE A 1 335 ? 130.476 180.095 167.562 1.00 80.90 332 PHE A N 1
ATOM 1579 C CA . PHE A 1 335 ? 129.280 180.760 167.054 1.00 80.90 332 PHE A CA 1
ATOM 1580 C C . PHE A 1 335 ? 129.621 181.980 166.209 1.00 80.90 332 PHE A C 1
ATOM 1581 O O . PHE A 1 335 ? 128.866 182.324 165.293 1.00 80.90 332 PHE A O 1
ATOM 1589 N N . GLN A 1 336 ? 130.732 182.645 166.500 1.00 88.44 333 GLN A N 1
ATOM 1590 C CA . GLN A 1 336 ? 131.144 183.780 165.690 1.00 88.44 333 GLN A CA 1
ATOM 1591 C C . GLN A 1 336 ? 131.528 183.310 164.288 1.00 88.44 333 GLN A C 1
ATOM 1592 O O . GLN A 1 336 ? 132.121 182.238 164.134 1.00 88.44 333 GLN A O 1
ATOM 1598 N N . PRO A 1 337 ? 131.192 184.076 163.252 1.00 87.48 334 PRO A N 1
ATOM 1599 C CA . PRO A 1 337 ? 131.572 183.679 161.891 1.00 87.48 334 PRO A CA 1
ATOM 1600 C C . PRO A 1 337 ? 133.083 183.588 161.745 1.00 87.48 334 PRO A C 1
ATOM 1601 O O . PRO A 1 337 ? 133.830 184.398 162.298 1.00 87.48 334 PRO A O 1
ATOM 1605 N N . LEU A 1 338 ? 133.528 182.590 160.989 1.00 85.95 335 LEU A N 1
ATOM 1606 C CA . LEU A 1 338 ? 134.952 182.385 160.768 1.00 85.95 335 LEU A CA 1
ATOM 1607 C C . LEU A 1 338 ? 135.462 183.364 159.721 1.00 85.95 335 LEU A C 1
ATOM 1608 O O . LEU A 1 338 ? 134.875 183.496 158.643 1.00 85.95 335 LEU A O 1
ATOM 1613 N N . VAL A 1 339 ? 136.556 184.049 160.039 1.00 96.03 336 VAL A N 1
ATOM 1614 C CA . VAL A 1 339 ? 137.169 185.024 159.147 1.00 96.03 336 VAL A CA 1
ATOM 1615 C C . VAL A 1 339 ? 138.619 184.623 158.919 1.00 96.03 336 VAL A C 1
ATOM 1616 O O . VAL A 1 339 ? 139.337 184.294 159.871 1.00 96.03 336 VAL A O 1
ATOM 1620 N N . LEU A 1 340 ? 139.040 184.631 157.659 1.00 101.11 337 LEU A N 1
ATOM 1621 C CA . LEU A 1 340 ? 140.397 184.273 157.275 1.00 101.11 337 LEU A CA 1
ATOM 1622 C C . LEU A 1 340 ? 141.146 185.528 156.854 1.00 101.11 337 LEU A C 1
ATOM 1623 O O . LEU A 1 340 ? 140.657 186.298 156.021 1.00 101.11 337 LEU A O 1
ATOM 1628 N N . SER A 1 341 ? 142.328 185.730 157.429 1.00 111.17 338 SER A N 1
ATOM 1629 C CA . SER A 1 341 ? 143.142 186.907 157.171 1.00 111.17 338 SER A CA 1
ATOM 1630 C C . SER A 1 341 ? 144.314 186.543 156.272 1.00 111.17 338 SER A C 1
ATOM 1631 O O . SER A 1 341 ? 144.961 185.508 156.467 1.00 111.17 338 SER A O 1
ATOM 1634 N N . SER A 1 342 ? 144.580 187.395 155.286 1.00 128.49 339 SER A N 1
ATOM 1635 C CA . SER A 1 342 ? 145.684 187.156 154.368 1.00 128.49 339 SER A CA 1
ATOM 1636 C C . SER A 1 342 ? 147.019 187.266 155.094 1.00 128.49 339 SER A C 1
ATOM 1637 O O . SER A 1 342 ? 147.233 188.172 155.903 1.00 128.49 339 SER A O 1
ATOM 1640 N N . ARG A 1 343 ? 147.921 186.330 154.797 1.00 146.61 340 ARG A N 1
ATOM 1641 C CA . ARG A 1 343 ? 149.252 186.324 155.400 1.00 146.61 340 ARG A CA 1
ATOM 1642 C C . ARG A 1 343 ? 150.215 185.747 154.367 1.00 146.61 340 ARG A C 1
ATOM 1643 O O . ARG A 1 343 ? 150.279 184.527 154.190 1.00 146.61 340 ARG A O 1
ATOM 1645 N N . LYS A 1 344 ? 150.952 186.626 153.693 1.00 163.07 341 LYS A N 1
ATOM 1646 C CA . LYS A 1 344 ? 151.871 186.190 152.651 1.00 163.07 341 LYS A CA 1
ATOM 1647 C C . LYS A 1 344 ? 153.009 185.370 153.247 1.00 163.07 341 LYS A C 1
ATOM 1648 O O . LYS A 1 344 ? 153.554 185.706 154.302 1.00 163.07 341 LYS A O 1
ATOM 1654 N N . LYS A 1 345 ? 153.363 184.285 152.563 1.00 167.53 342 LYS A N 1
ATOM 1655 C CA . LYS A 1 345 ? 154.459 183.442 153.013 1.00 167.53 342 LYS A CA 1
ATOM 1656 C C . LYS A 1 345 ? 155.788 184.178 152.889 1.00 167.53 342 LYS A C 1
ATOM 1657 O O . LYS A 1 345 ? 156.009 184.960 151.960 1.00 167.53 342 LYS A O 1
ATOM 1663 N N . GLN A 1 346 ? 156.681 183.919 153.843 1.00 179.53 343 GLN A N 1
ATOM 1664 C CA . GLN A 1 346 ? 157.989 184.559 153.876 1.00 179.53 343 GLN A CA 1
ATOM 1665 C C . GLN A 1 346 ? 159.137 183.627 153.527 1.00 179.53 343 GLN A C 1
ATOM 1666 O O . GLN A 1 346 ? 160.139 184.087 152.976 1.00 179.53 343 GLN A O 1
ATOM 1672 N N . PHE A 1 347 ? 159.020 182.336 153.831 1.00 188.78 344 PHE A N 1
ATOM 1673 C CA . PHE A 1 347 ? 160.076 181.372 153.542 1.00 188.78 344 PHE A CA 1
ATOM 1674 C C . PHE A 1 347 ? 159.443 180.054 153.125 1.00 188.78 344 PHE A C 1
ATOM 1675 O O . PHE A 1 347 ? 158.665 179.469 153.884 1.00 188.78 344 PHE A O 1
ATOM 1683 N N . THR A 1 348 ? 159.778 179.593 151.923 1.00 181.88 345 THR A N 1
ATOM 1684 C CA . THR A 1 348 ? 159.308 178.323 151.376 1.00 181.88 345 THR A CA 1
ATOM 1685 C C . THR A 1 348 ? 160.485 177.526 150.828 1.00 181.88 345 THR A C 1
ATOM 1686 O O . THR A 1 348 ? 160.456 177.006 149.711 1.00 181.88 345 THR A O 1
ATOM 1690 N N . SER A 1 349 ? 161.550 177.431 151.627 1.00 173.65 346 SER A N 1
ATOM 1691 C CA . SER A 1 349 ? 162.776 176.782 151.172 1.00 173.65 346 SER A CA 1
ATOM 1692 C C . SER A 1 349 ? 162.559 175.293 150.928 1.00 173.65 346 SER A C 1
ATOM 1693 O O . SER A 1 349 ? 162.738 174.801 149.807 1.00 173.65 346 SER A O 1
ATOM 1696 N N . ASP A 1 350 ? 162.170 174.557 151.967 1.00 168.01 347 ASP A N 1
ATOM 1697 C CA . ASP A 1 350 ? 161.989 173.117 151.867 1.00 168.01 347 ASP A CA 1
ATOM 1698 C C . ASP A 1 350 ? 160.805 172.693 152.722 1.00 168.01 347 ASP A C 1
ATOM 1699 O O . ASP A 1 350 ? 160.353 173.426 153.605 1.00 168.01 347 ASP A O 1
ATOM 1704 N N . GLY A 1 351 ? 160.306 171.494 152.446 1.00 160.90 348 GLY A N 1
ATOM 1705 C CA . GLY A 1 351 ? 159.177 170.920 153.159 1.00 160.90 348 GLY A CA 1
ATOM 1706 C C . GLY A 1 351 ? 157.827 171.209 152.538 1.00 160.90 348 GLY A C 1
ATOM 1707 O O . GLY A 1 351 ? 156.927 170.367 152.585 1.00 160.90 348 GLY A O 1
ATOM 1708 N N . GLY A 1 352 ? 157.669 172.389 151.956 1.00 159.81 349 GLY A N 1
ATOM 1709 C CA . GLY A 1 352 ? 156.434 172.789 151.326 1.00 159.81 349 GLY A CA 1
ATOM 1710 C C . GLY A 1 352 ? 156.137 174.241 151.627 1.00 159.81 349 GLY A C 1
ATOM 1711 O O . GLY A 1 352 ? 157.017 174.997 152.036 1.00 159.81 349 GLY A O 1
ATOM 1712 N N . HIS A 1 353 ? 154.879 174.624 151.417 1.00 157.95 350 HIS A N 1
ATOM 1713 C CA . HIS A 1 353 ? 154.427 175.989 151.691 1.00 157.95 350 HIS A CA 1
ATOM 1714 C C . HIS A 1 353 ? 154.019 176.100 153.160 1.00 157.95 350 HIS A C 1
ATOM 1715 O O . HIS A 1 353 ? 152.842 176.145 153.522 1.00 157.95 350 HIS A O 1
ATOM 1722 N N . ARG A 1 354 ? 155.037 176.142 154.015 1.00 164.66 351 ARG A N 1
ATOM 1723 C CA . ARG A 1 354 ? 154.858 176.224 155.456 1.00 164.66 351 ARG A CA 1
ATOM 1724 C C . ARG A 1 354 ? 155.444 177.528 155.977 1.00 164.66 351 ARG A C 1
ATOM 1725 O O . ARG A 1 354 ? 156.436 178.039 155.446 1.00 164.66 351 ARG A O 1
ATOM 1733 N N . ALA A 1 355 ? 154.812 178.067 157.022 1.00 164.62 352 ALA A N 1
ATOM 1734 C CA . ALA A 1 355 ? 155.266 179.332 157.591 1.00 164.62 352 ALA A CA 1
ATOM 1735 C C . ALA A 1 355 ? 156.660 179.205 158.191 1.00 164.62 352 ALA A C 1
ATOM 1736 O O . ALA A 1 355 ? 157.499 180.099 158.026 1.00 164.62 352 ALA A O 1
ATOM 1738 N N . PHE A 1 356 ? 156.929 178.104 158.889 1.00 158.18 353 PHE A N 1
ATOM 1739 C CA . PHE A 1 356 ? 158.218 177.913 159.536 1.00 158.18 353 PHE A CA 1
ATOM 1740 C C . PHE A 1 356 ? 158.526 176.426 159.620 1.00 158.18 353 PHE A C 1
ATOM 1741 O O . PHE A 1 356 ? 157.635 175.578 159.527 1.00 158.18 353 PHE A O 1
ATOM 1743 N N . SER A 1 357 ? 159.810 176.122 159.797 1.00 150.14 354 SER A N 1
ATOM 1744 C CA . SER A 1 357 ? 160.250 174.747 159.936 1.00 150.14 354 SER A CA 1
ATOM 1745 C C . SER A 1 357 ? 159.758 174.166 161.260 1.00 150.14 354 SER A C 1
ATOM 1746 O O . SER A 1 357 ? 159.500 174.903 162.215 1.00 150.14 354 SER A O 1
ATOM 1749 N N . PRO A 1 358 ? 159.607 172.840 161.338 1.00 146.63 355 PRO A N 1
ATOM 1750 C CA . PRO A 1 358 ? 159.159 172.230 162.601 1.00 146.63 355 PRO A CA 1
ATOM 1751 C C . PRO A 1 358 ? 160.098 172.482 163.766 1.00 146.63 355 PRO A C 1
ATOM 1752 O O . PRO A 1 358 ? 159.648 172.447 164.918 1.00 146.63 355 PRO A O 1
ATOM 1756 N N . ASP A 1 359 ? 161.384 172.731 163.508 1.00 142.69 356 ASP A N 1
ATOM 1757 C CA . ASP A 1 359 ? 162.306 173.049 164.593 1.00 142.69 356 ASP A CA 1
ATOM 1758 C C . ASP A 1 359 ? 161.905 174.340 165.295 1.00 142.69 356 ASP A C 1
ATOM 1759 O O . ASP A 1 359 ? 161.954 174.427 166.527 1.00 142.69 356 ASP A O 1
ATOM 1764 N N . GLN A 1 360 ? 161.503 175.355 164.526 1.00 130.51 357 GLN A N 1
ATOM 1765 C CA . GLN A 1 360 ? 161.045 176.602 165.129 1.00 130.51 357 GLN A CA 1
ATOM 1766 C C . GLN A 1 360 ? 159.777 176.386 165.946 1.00 130.51 357 GLN A C 1
ATOM 1767 O O . GLN A 1 360 ? 159.627 176.952 167.036 1.00 130.51 357 GLN A O 1
ATOM 1769 N N . THR A 1 361 ? 158.852 175.570 165.435 1.00 123.86 358 THR A N 1
ATOM 1770 C CA . THR A 1 361 ? 157.629 175.282 166.178 1.00 123.86 358 THR A CA 1
ATOM 1771 C C . THR A 1 361 ? 157.936 174.569 167.489 1.00 123.86 358 THR A C 1
ATOM 1772 O O . THR A 1 361 ? 157.342 174.882 168.528 1.00 123.86 358 THR A O 1
ATOM 1776 N N . VAL A 1 362 ? 158.859 173.606 167.460 1.00 115.33 359 VAL A N 1
ATOM 1777 C CA . VAL A 1 362 ? 159.238 172.905 168.682 1.00 115.33 359 VAL A CA 1
ATOM 1778 C C . VAL A 1 362 ? 159.913 173.860 169.659 1.00 115.33 359 VAL A C 1
ATOM 1779 O O . VAL A 1 362 ? 159.655 173.818 170.867 1.00 115.33 359 VAL A O 1
ATOM 1783 N N . ASN A 1 363 ? 160.783 174.738 169.159 1.00 113.67 360 ASN A N 1
ATOM 1784 C CA . ASN A 1 363 ? 161.433 175.706 170.036 1.00 113.67 360 ASN A CA 1
ATOM 1785 C C . ASN A 1 363 ? 160.413 176.645 170.669 1.00 113.67 360 ASN A C 1
ATOM 1786 O O . ASN A 1 363 ? 160.571 177.060 171.823 1.00 113.67 360 ASN A O 1
ATOM 1788 N N . ARG A 1 364 ? 159.361 176.994 169.926 1.00 111.29 361 ARG A N 1
ATOM 1789 C CA . ARG A 1 364 ? 158.347 177.895 170.464 1.00 111.29 361 ARG A CA 1
ATOM 1790 C C . ARG A 1 364 ? 157.443 177.190 171.469 1.00 111.29 361 ARG A C 1
ATOM 1791 O O . ARG A 1 364 ? 157.032 177.791 172.468 1.00 111.29 361 ARG A O 1
ATOM 1799 N N . TYR A 1 365 ? 157.119 175.919 171.226 1.00 97.29 362 TYR A N 1
ATOM 1800 C CA . TYR A 1 365 ? 156.134 175.203 172.028 1.00 97.29 362 TYR A CA 1
ATOM 1801 C C . TYR A 1 365 ? 156.751 174.104 172.887 1.00 97.29 362 TYR A C 1
ATOM 1802 O O . TYR A 1 365 ? 156.061 173.145 173.246 1.00 97.29 362 TYR A O 1
ATOM 1811 N N . GLN A 1 366 ? 158.041 174.214 173.211 1.00 87.38 363 GLN A N 1
ATOM 1812 C CA . GLN A 1 366 ? 158.654 173.274 174.142 1.00 87.38 363 GLN A CA 1
ATOM 1813 C C . GLN A 1 366 ? 157.985 173.278 175.510 1.00 87.38 363 GLN A C 1
ATOM 1814 O O . GLN A 1 366 ? 158.117 172.299 176.251 1.00 87.38 363 GLN A O 1
ATOM 1816 N N . HIS A 1 367 ? 157.275 174.350 175.867 1.00 79.71 364 HIS A N 1
ATOM 1817 C CA . HIS A 1 367 ? 156.575 174.377 177.145 1.00 79.71 364 HIS A CA 1
ATOM 1818 C C . HIS A 1 367 ? 155.407 173.401 177.197 1.00 79.71 364 HIS A C 1
ATOM 1819 O O . HIS A 1 367 ? 154.887 173.147 178.288 1.00 79.71 364 HIS A O 1
ATOM 1826 N N . LEU A 1 368 ? 154.983 172.856 176.060 1.00 78.02 365 LEU A N 1
ATOM 1827 C CA . LEU A 1 368 ? 153.957 171.823 176.024 1.00 78.02 365 LEU A CA 1
ATOM 1828 C C . LEU A 1 368 ? 154.535 170.415 176.003 1.00 78.02 365 LEU A C 1
ATOM 1829 O O . LEU A 1 368 ? 153.769 169.448 175.982 1.00 78.02 365 LEU A O 1
ATOM 1834 N N . ILE A 1 369 ? 155.856 170.277 176.005 1.00 82.79 366 ILE A N 1
ATOM 1835 C CA . ILE A 1 369 ? 156.511 168.972 175.942 1.00 82.79 366 ILE A CA 1
ATOM 1836 C C . ILE A 1 369 ? 156.876 168.602 177.375 1.00 82.79 366 ILE A C 1
ATOM 1837 O O . ILE A 1 369 ? 157.930 168.976 177.890 1.00 82.79 366 ILE A O 1
ATOM 1842 N N . SER A 1 370 ? 155.992 167.850 178.025 1.00 79.12 367 SER A N 1
ATOM 1843 C CA . SER A 1 370 ? 156.197 167.438 179.407 1.00 79.12 367 SER A CA 1
ATOM 1844 C C . SER A 1 370 ? 155.242 166.304 179.758 1.00 79.12 367 SER A C 1
ATOM 1845 O O . SER A 1 370 ? 154.113 166.267 179.256 1.00 79.12 367 SER A O 1
ATOM 1848 N N . PRO A 1 371 ? 155.652 165.360 180.604 1.00 75.35 368 PRO A N 1
ATOM 1849 C CA . PRO A 1 371 ? 154.743 164.293 181.036 1.00 75.35 368 PRO A CA 1
ATOM 1850 C C . PRO A 1 371 ? 153.894 164.641 182.249 1.00 75.35 368 PRO A C 1
ATOM 1851 O O . PRO A 1 371 ? 153.112 163.793 182.693 1.00 75.35 368 PRO A O 1
ATOM 1855 N N . ILE A 1 372 ? 154.026 165.848 182.791 1.00 71.74 369 ILE A N 1
ATOM 1856 C CA . ILE A 1 372 ? 153.255 166.286 183.951 1.00 71.74 369 ILE A CA 1
ATOM 1857 C C . ILE A 1 372 ? 152.235 167.352 183.564 1.00 71.74 369 ILE A C 1
ATOM 1858 O O . ILE A 1 372 ? 151.031 167.167 183.748 1.00 71.74 369 ILE A O 1
ATOM 1863 N N . THR A 1 373 ? 152.699 168.478 183.023 1.00 74.21 370 THR A N 1
ATOM 1864 C CA . THR A 1 373 ? 151.824 169.573 182.624 1.00 74.21 370 THR A CA 1
ATOM 1865 C C . THR A 1 373 ? 151.836 169.809 181.118 1.00 74.21 370 THR A C 1
ATOM 1866 O O . THR A 1 373 ? 151.420 170.876 180.658 1.00 74.21 370 THR A O 1
ATOM 1870 N N . GLY A 1 374 ? 152.309 168.838 180.341 1.00 79.26 371 GLY A N 1
ATOM 1871 C CA . GLY A 1 374 ? 152.378 168.975 178.905 1.00 79.26 371 GLY A CA 1
ATOM 1872 C C . GLY A 1 374 ? 151.336 168.132 178.188 1.00 79.26 371 GLY A C 1
ATOM 1873 O O . GLY A 1 374 ? 150.672 167.279 178.768 1.00 79.26 371 GLY A O 1
ATOM 1874 N N . VAL A 1 375 ? 151.206 168.395 176.888 1.00 83.16 372 VAL A N 1
ATOM 1875 C CA . VAL A 1 375 ? 150.283 167.644 176.047 1.00 83.16 372 VAL A CA 1
ATOM 1876 C C . VAL A 1 375 ? 150.972 166.509 175.297 1.00 83.16 372 VAL A C 1
ATOM 1877 O O . VAL A 1 375 ? 150.288 165.579 174.844 1.00 83.16 372 VAL A O 1
ATOM 1881 N N . VAL A 1 376 ? 152.293 166.556 175.152 1.00 93.71 373 VAL A N 1
ATOM 1882 C CA . VAL A 1 376 ? 153.059 165.509 174.490 1.00 93.71 373 VAL A CA 1
ATOM 1883 C C . VAL A 1 376 ? 154.244 165.152 175.377 1.00 93.71 373 VAL A C 1
ATOM 1884 O O . VAL A 1 376 ? 154.875 166.032 175.973 1.00 93.71 373 VAL A O 1
ATOM 1888 N N . THR A 1 377 ? 154.530 163.855 175.483 1.00 114.81 374 THR A N 1
ATOM 1889 C CA . THR A 1 377 ? 155.595 163.379 176.354 1.00 114.81 374 THR A CA 1
ATOM 1890 C C . THR A 1 377 ? 156.941 163.263 175.653 1.00 114.81 374 THR A C 1
ATOM 1891 O O . THR A 1 377 ? 157.977 163.311 176.327 1.00 114.81 374 THR A O 1
ATOM 1895 N N . SER A 1 378 ? 156.947 163.115 174.326 1.00 131.89 375 SER A N 1
ATOM 1896 C CA . SER A 1 378 ? 158.172 162.967 173.547 1.00 131.89 375 SER A CA 1
ATOM 1897 C C . SER A 1 378 ? 159.013 161.801 174.051 1.00 131.89 375 SER A C 1
ATOM 1898 O O . SER A 1 378 ? 158.770 160.649 173.678 1.00 131.89 375 SER A O 1
ATOM 1901 N N . LEU A 1 379 ? 160.014 162.101 174.882 1.00 149.14 376 LEU A N 1
ATOM 1902 C CA . LEU A 1 379 ? 160.887 161.099 175.487 1.00 149.14 376 LEU A CA 1
ATOM 1903 C C . LEU A 1 379 ? 161.663 160.318 174.432 1.00 149.14 376 LEU A C 1
ATOM 1904 O O . LEU A 1 379 ? 162.891 160.424 174.354 1.00 149.14 376 LEU A O 1
ATOM 1909 N N . VAL A 1 380 ? 160.956 159.525 173.624 1.00 156.84 377 VAL A N 1
ATOM 1910 C CA . VAL A 1 380 ? 161.614 158.753 172.572 1.00 156.84 377 VAL A CA 1
ATOM 1911 C C . VAL A 1 380 ? 162.244 159.687 171.546 1.00 156.84 377 VAL A C 1
ATOM 1912 O O . VAL A 1 380 ? 163.396 159.500 171.134 1.00 156.84 377 VAL A O 1
ATOM 1916 N N . ARG A 1 381 ? 161.497 160.710 171.126 1.00 159.66 378 ARG A N 1
ATOM 1917 C CA . ARG A 1 381 ? 161.953 161.718 170.162 1.00 159.66 378 ARG A CA 1
ATOM 1918 C C . ARG A 1 381 ? 162.365 161.002 168.881 1.00 159.66 378 ARG A C 1
ATOM 1919 O O . ARG A 1 381 ? 161.534 160.272 168.312 1.00 159.66 378 ARG A O 1
ATOM 1927 N N . ALA A 1 382 ? 163.593 161.164 168.394 1.00 169.77 379 ALA A N 1
ATOM 1928 C CA . ALA A 1 382 ? 164.015 160.532 167.147 1.00 169.77 379 ALA A CA 1
ATOM 1929 C C . ALA A 1 382 ? 164.166 159.031 167.359 1.00 169.77 379 ALA A C 1
ATOM 1930 O O . ALA A 1 382 ? 165.088 158.582 168.048 1.00 169.77 379 ALA A O 1
ATOM 1932 N N . SER A 1 383 ? 163.261 158.252 166.765 1.00 171.46 380 SER A N 1
ATOM 1933 C CA . SER A 1 383 ? 163.306 156.800 166.868 1.00 171.46 380 SER A CA 1
ATOM 1934 C C . SER A 1 383 ? 163.861 156.127 165.621 1.00 171.46 380 SER A C 1
ATOM 1935 O O . SER A 1 383 ? 164.334 154.989 165.712 1.00 171.46 380 SER A O 1
ATOM 1938 N N . ASP A 1 384 ? 163.813 156.793 164.470 1.00 169.56 381 ASP A N 1
ATOM 1939 C CA . ASP A 1 384 ? 164.344 156.220 163.248 1.00 169.56 381 ASP A CA 1
ATOM 1940 C C . ASP A 1 384 ? 165.868 156.159 163.307 1.00 169.56 381 ASP A C 1
ATOM 1941 O O . ASP A 1 384 ? 166.503 156.924 164.037 1.00 169.56 381 ASP A O 1
ATOM 1943 N N . PRO A 1 385 ? 166.476 155.243 162.553 1.00 167.35 382 PRO A N 1
ATOM 1944 C CA . PRO A 1 385 ? 167.941 155.138 162.565 1.00 167.35 382 PRO A CA 1
ATOM 1945 C C . PRO A 1 385 ? 168.597 156.421 162.076 1.00 167.35 382 PRO A C 1
ATOM 1946 O O . PRO A 1 385 ? 168.101 157.090 161.167 1.00 167.35 382 PRO A O 1
ATOM 1948 N N . ASN A 1 386 ? 169.728 156.760 162.695 1.00 168.90 383 ASN A N 1
ATOM 1949 C CA . ASN A 1 386 ? 170.465 157.965 162.337 1.00 168.90 383 ASN A CA 1
ATOM 1950 C C . ASN A 1 386 ? 171.383 157.771 161.137 1.00 168.90 383 ASN A C 1
ATOM 1951 O O . ASN A 1 386 ? 171.970 158.751 160.666 1.00 168.90 383 ASN A O 1
ATOM 1956 N N . ASP A 1 387 ? 171.528 156.539 160.642 1.00 171.22 384 ASP A N 1
ATOM 1957 C CA . ASP A 1 387 ? 172.376 156.304 159.477 1.00 171.22 384 ASP A CA 1
ATOM 1958 C C . ASP A 1 387 ? 171.838 157.024 158.248 1.00 171.22 384 ASP A C 1
ATOM 1959 O O . ASP A 1 387 ? 172.605 157.620 157.482 1.00 171.22 384 ASP A O 1
ATOM 1964 N N . SER A 1 388 ? 170.525 156.979 158.040 1.00 168.93 385 SER A N 1
ATOM 1965 C CA . SER A 1 388 ? 169.921 157.675 156.913 1.00 168.93 385 SER A CA 1
ATOM 1966 C C . SER A 1 388 ? 170.004 159.183 157.113 1.00 168.93 385 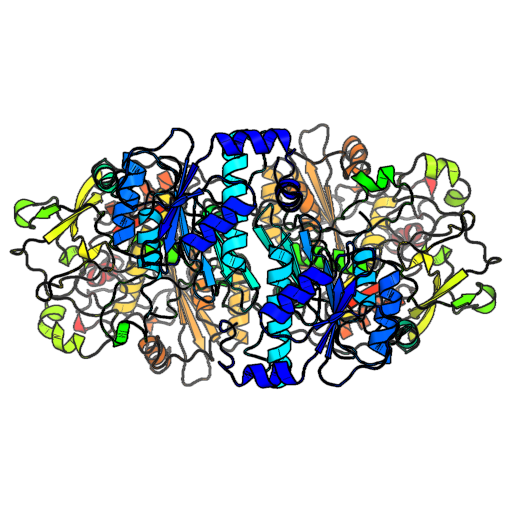SER A C 1
ATOM 1967 O O . SER A 1 388 ? 169.807 159.692 158.220 1.00 168.93 385 SER A O 1
ATOM 1970 N N . LEU A 1 389 ? 170.296 159.898 156.032 1.00 165.76 386 LEU A N 1
ATOM 1971 C CA . LEU A 1 389 ? 170.466 161.345 156.069 1.00 165.76 386 LEU A CA 1
ATOM 1972 C C . LEU A 1 389 ? 169.468 162.087 155.195 1.00 165.76 386 LEU A C 1
ATOM 1973 O O . LEU A 1 389 ? 168.954 163.130 155.606 1.00 165.76 386 LEU A O 1
ATOM 1978 N N . ASN A 1 390 ? 169.177 161.574 153.998 1.00 155.80 387 ASN A N 1
ATOM 1979 C CA . ASN A 1 390 ? 168.280 162.256 153.074 1.00 155.80 387 ASN A CA 1
ATOM 1980 C C . ASN A 1 390 ? 166.831 162.264 153.544 1.00 155.80 387 ASN A C 1
ATOM 1981 O O . ASN A 1 390 ? 166.020 163.003 152.975 1.00 155.80 387 ASN A O 1
ATOM 1986 N N . HIS A 1 391 ? 166.486 161.465 154.551 1.00 156.80 388 HIS A N 1
ATOM 1987 C CA . HIS A 1 391 ? 165.126 161.407 155.062 1.00 156.80 388 HIS A CA 1
ATOM 1988 C C . HIS A 1 391 ? 165.178 161.081 156.547 1.00 156.80 388 HIS A C 1
ATOM 1989 O O . HIS A 1 391 ? 166.136 160.470 157.027 1.00 156.80 388 HIS A O 1
ATOM 1996 N N . THR A 1 392 ? 164.139 161.493 157.271 1.00 163.71 389 THR A N 1
ATOM 1997 C CA . THR A 1 392 ? 164.094 161.256 158.705 1.00 163.71 389 THR A CA 1
ATOM 1998 C C . THR A 1 392 ? 162.649 161.112 159.157 1.00 163.71 389 THR A C 1
ATOM 1999 O O . THR A 1 392 ? 161.712 161.540 158.476 1.00 163.71 389 THR A O 1
ATOM 2003 N N . TYR A 1 393 ? 162.484 160.487 160.322 1.00 168.14 390 TYR A N 1
ATOM 2004 C CA . TYR A 1 393 ? 161.175 160.272 160.918 1.00 168.14 390 TYR A CA 1
ATOM 2005 C C . TYR A 1 393 ? 161.306 160.340 162.433 1.00 168.14 390 TYR A C 1
ATOM 2006 O O . TYR A 1 393 ? 162.307 159.893 162.998 1.00 168.14 390 TYR A O 1
ATOM 2008 N N . ASN A 1 394 ? 160.288 160.902 163.078 1.00 158.40 391 ASN A N 1
ATOM 2009 C CA . ASN A 1 394 ? 160.250 161.045 164.525 1.00 158.40 391 ASN A CA 1
ATOM 2010 C C . ASN A 1 394 ? 158.957 160.448 165.060 1.00 158.40 391 ASN A C 1
ATOM 2011 O O . ASN A 1 394 ? 157.907 160.523 164.416 1.00 158.40 391 ASN A O 1
ATOM 2016 N N . ALA A 1 395 ? 159.044 159.851 166.247 1.00 156.16 392 ALA A N 1
ATOM 2017 C CA . ALA A 1 395 ? 157.900 159.219 166.889 1.00 156.16 392 ALA A CA 1
ATOM 2018 C C . ALA A 1 395 ? 157.833 159.647 168.347 1.00 156.16 392 ALA A C 1
ATOM 2019 O O . ALA A 1 395 ? 158.850 159.646 169.046 1.00 156.16 392 ALA A O 1
ATOM 2021 N N . VAL A 1 396 ? 156.632 160.013 168.799 1.00 147.81 393 VAL A N 1
ATOM 2022 C CA . VAL A 1 396 ? 156.373 160.344 170.192 1.00 147.81 393 VAL A CA 1
ATOM 2023 C C . VAL A 1 396 ? 155.134 159.580 170.636 1.00 147.81 393 VAL A C 1
ATOM 2024 O O . VAL A 1 396 ? 154.332 159.122 169.820 1.00 147.81 393 VAL A O 1
ATOM 2028 N N . HIS A 1 397 ? 154.984 159.442 171.950 1.00 145.44 394 HIS A N 1
ATOM 2029 C CA . HIS A 1 397 ? 153.862 158.723 172.537 1.00 145.44 394 HIS A CA 1
ATOM 2030 C C . HIS A 1 397 ? 152.980 159.691 173.314 1.00 145.44 394 HIS A C 1
ATOM 2031 O O . HIS A 1 397 ? 153.470 160.436 174.169 1.00 145.44 394 HIS A O 1
ATOM 2038 N N . SER A 1 398 ? 151.688 159.675 173.011 1.00 135.95 395 SER A N 1
ATOM 2039 C CA . SER A 1 398 ? 150.716 160.545 173.660 1.00 135.95 395 SER A CA 1
ATOM 2040 C C . SER A 1 398 ? 149.382 159.806 173.705 1.00 135.95 395 SER A C 1
ATOM 2041 O O . SER A 1 398 ? 149.326 158.589 173.501 1.00 135.95 395 SER A O 1
ATOM 2044 N N . PHE A 1 399 ? 148.304 160.539 173.973 1.00 126.94 396 PHE A N 1
ATOM 2045 C CA . PHE A 1 399 ? 146.967 159.970 174.090 1.00 126.94 396 PHE A CA 1
ATOM 2046 C C . PHE A 1 399 ? 146.082 160.532 172.988 1.00 126.94 396 PHE A C 1
ATOM 2047 O O . PHE A 1 399 ? 146.047 161.749 172.776 1.00 126.94 396 PHE A O 1
ATOM 2055 N N . VAL A 1 400 ? 145.370 159.645 172.289 1.00 126.34 397 VAL A N 1
ATOM 2056 C CA . VAL A 1 400 ? 144.501 160.028 171.186 1.00 126.34 397 VAL A CA 1
ATOM 2057 C C . VAL A 1 400 ? 143.049 159.635 171.431 1.00 126.34 397 VAL A C 1
ATOM 2058 O O . VAL A 1 400 ? 142.137 160.424 171.158 1.00 126.34 397 VAL A O 1
ATOM 2062 N N . ILE A 1 401 ? 142.804 158.432 171.948 1.00 142.37 398 ILE A N 1
ATOM 2063 C CA . ILE A 1 401 ? 141.454 157.919 172.148 1.00 142.37 398 ILE A CA 1
ATOM 2064 C C . ILE A 1 401 ? 141.317 157.456 173.590 1.00 142.37 398 ILE A C 1
ATOM 2065 O O . ILE A 1 401 ? 142.184 156.738 174.102 1.00 142.37 398 ILE A O 1
ATOM 2070 N N . ALA A 1 402 ? 140.229 157.863 174.242 1.00 153.42 399 ALA A N 1
ATOM 2071 C CA . ALA A 1 402 ? 139.926 157.429 175.604 1.00 153.42 399 ALA A CA 1
ATOM 2072 C C . ALA A 1 402 ? 139.196 156.095 175.524 1.00 153.42 399 ALA A C 1
ATOM 2073 O O . ALA A 1 402 ? 137.985 156.032 175.306 1.00 153.42 399 ALA A O 1
ATOM 2075 N N . SER A 1 403 ? 139.944 155.012 175.702 1.00 166.25 400 SER A N 1
ATOM 2076 C CA . SER A 1 403 ? 139.414 153.661 175.594 1.00 166.25 400 SER A CA 1
ATOM 2077 C C . SER A 1 403 ? 139.203 153.050 176.975 1.00 166.25 400 SER A C 1
ATOM 2078 O O . SER A 1 403 ? 139.741 153.519 177.981 1.00 166.25 400 SER A O 1
ATOM 2081 N N . ASN A 1 404 ? 138.401 151.986 177.008 1.00 178.27 401 ASN A N 1
ATOM 2082 C CA . ASN A 1 404 ? 138.091 151.283 178.247 1.00 178.27 401 ASN A CA 1
ATOM 2083 C C . ASN A 1 404 ? 138.242 149.771 178.161 1.00 178.27 401 ASN A C 1
ATOM 2084 O O . ASN A 1 404 ? 138.358 149.127 179.211 1.00 178.27 401 ASN A O 1
ATOM 2089 N N . ILE A 1 405 ? 138.248 149.184 176.963 1.00 180.43 402 ILE A N 1
ATOM 2090 C CA . ILE A 1 405 ? 138.375 147.738 176.830 1.00 180.43 402 ILE A CA 1
ATOM 2091 C C . ILE A 1 405 ? 139.764 147.302 177.276 1.00 180.43 402 ILE A C 1
ATOM 2092 O O . ILE A 1 405 ? 140.757 148.013 177.068 1.00 180.43 402 ILE A O 1
ATOM 2097 N N . GLY A 1 406 ? 139.838 146.122 177.898 1.00 179.94 403 GLY A N 1
ATOM 2098 C CA . GLY A 1 406 ? 141.119 145.628 178.381 1.00 179.94 403 GLY A CA 1
ATOM 2099 C C . GLY A 1 406 ? 142.121 145.398 177.266 1.00 179.94 403 GLY A C 1
ATOM 2100 O O . GLY A 1 406 ? 143.313 145.676 177.423 1.00 179.94 403 GLY A O 1
ATOM 2101 N N . ARG A 1 407 ? 141.655 144.884 176.125 1.00 180.15 404 ARG A N 1
ATOM 2102 C CA . ARG A 1 407 ? 142.533 144.696 174.976 1.00 180.15 404 ARG A CA 1
ATOM 2103 C C . ARG A 1 407 ? 143.033 146.019 174.410 1.00 180.15 404 ARG A C 1
ATOM 2104 O O . ARG A 1 407 ? 144.041 146.033 173.696 1.00 180.15 404 ARG A O 1
ATOM 2112 N N . MET A 1 408 ? 142.354 147.126 174.714 1.00 179.06 405 MET A N 1
ATOM 2113 C CA . MET A 1 408 ? 142.746 148.444 174.243 1.00 179.06 405 MET A CA 1
ATOM 2114 C C . MET A 1 408 ? 143.300 149.336 175.344 1.00 179.06 405 MET A C 1
ATOM 2115 O O . MET A 1 408 ? 143.863 150.392 175.036 1.00 179.06 405 MET A O 1
ATOM 2120 N N . ARG A 1 409 ? 143.152 148.949 176.612 1.00 167.17 406 ARG A N 1
ATOM 2121 C CA . ARG A 1 409 ? 143.570 149.817 177.708 1.00 167.17 406 ARG A CA 1
ATOM 2122 C C . ARG A 1 409 ? 145.089 149.885 177.821 1.00 167.17 406 ARG A C 1
ATOM 2123 O O . ARG A 1 409 ? 145.662 150.972 177.959 1.00 167.17 406 ARG A O 1
ATOM 2131 N N . ARG A 1 410 ? 145.756 148.741 177.766 1.00 173.58 407 ARG A N 1
ATOM 2132 C CA . ARG A 1 410 ? 147.192 148.709 178.029 1.00 173.58 407 ARG A CA 1
ATOM 2133 C C . ARG A 1 410 ? 147.999 148.023 176.937 1.00 173.58 407 ARG A C 1
ATOM 2134 O O . ARG A 1 410 ? 149.106 148.472 176.628 1.00 173.58 407 ARG A O 1
ATOM 2142 N N . TYR A 1 411 ? 147.473 146.951 176.341 1.00 180.31 408 TYR A N 1
ATOM 2143 C CA . TYR A 1 411 ? 148.279 146.146 175.427 1.00 180.31 408 TYR A CA 1
ATOM 2144 C C . TYR A 1 411 ? 148.574 146.886 174.127 1.00 180.31 408 TYR A C 1
ATOM 2145 O O . TYR A 1 411 ? 149.708 146.851 173.634 1.00 180.31 408 TYR A O 1
ATOM 2154 N N . LEU A 1 412 ? 147.576 147.560 173.557 1.00 184.78 409 LEU A N 1
ATOM 2155 C CA . LEU A 1 412 ? 147.733 148.200 172.258 1.00 184.78 409 LEU A CA 1
ATOM 2156 C C . LEU A 1 412 ? 147.824 149.717 172.330 1.00 184.78 409 LEU A C 1
ATOM 2157 O O . LEU A 1 412 ? 148.453 150.323 171.460 1.00 184.78 409 LEU A O 1
ATOM 2162 N N . LYS A 1 413 ? 147.225 150.342 173.348 1.00 176.51 410 LYS A N 1
ATOM 2163 C CA . LYS A 1 413 ? 147.255 151.798 173.439 1.00 176.51 410 LYS A CA 1
ATOM 2164 C C . LYS A 1 413 ? 148.671 152.323 173.633 1.00 176.51 410 LYS A C 1
ATOM 2165 O O . LYS A 1 413 ? 149.021 153.378 173.090 1.00 176.51 410 LYS A O 1
ATOM 2171 N N . HIS A 1 414 ? 149.491 151.612 174.400 1.00 176.14 411 HIS A N 1
ATOM 2172 C CA . HIS A 1 414 ? 150.861 152.037 174.635 1.00 176.14 411 HIS A CA 1
ATOM 2173 C C . HIS A 1 414 ? 151.670 151.982 173.342 1.00 176.14 411 HIS A C 1
ATOM 2174 O O . HIS A 1 414 ? 151.327 151.272 172.391 1.00 176.14 411 HIS A O 1
ATOM 2181 N N . LYS A 1 415 ? 152.757 152.755 173.319 1.00 175.36 412 LYS A N 1
ATOM 2182 C CA . LYS A 1 415 ? 153.612 152.894 172.139 1.00 175.36 412 LYS A CA 1
ATOM 2183 C C . LYS A 1 415 ? 152.817 153.406 170.939 1.00 175.36 412 LYS A C 1
ATOM 2184 O O . LYS A 1 415 ? 152.997 152.953 169.807 1.00 175.36 412 LYS A O 1
ATOM 2190 N N . SER A 1 416 ? 151.923 154.360 171.192 1.00 167.80 413 SER A N 1
ATOM 2191 C CA . SER A 1 416 ? 151.163 155.008 170.128 1.00 167.80 413 SER A CA 1
ATOM 2192 C C . SER A 1 416 ? 152.047 156.072 169.490 1.00 167.80 413 SER A C 1
ATOM 2193 O O . SER A 1 416 ? 152.333 157.104 170.105 1.00 167.80 413 SER A O 1
ATOM 2196 N N . SER A 1 417 ? 152.477 155.826 168.256 1.00 153.62 414 SER A N 1
ATOM 2197 C CA . SER A 1 417 ? 153.475 156.660 167.601 1.00 153.62 414 SER A CA 1
ATOM 2198 C C . SER A 1 417 ? 152.797 157.779 166.820 1.00 153.62 414 SER A C 1
ATOM 2199 O O . SER A 1 417 ? 152.066 157.520 165.858 1.00 153.62 414 SER A O 1
ATOM 2202 N N . GLY A 1 418 ? 153.041 159.019 167.237 1.00 137.22 415 GLY A N 1
ATOM 2203 C CA . GLY A 1 418 ? 152.653 160.177 166.457 1.00 137.22 415 GLY A CA 1
ATOM 2204 C C . GLY A 1 418 ? 153.692 160.452 165.392 1.00 137.22 415 GLY A C 1
ATOM 2205 O O . GLY A 1 418 ? 154.480 161.396 165.505 1.00 137.22 415 GLY A O 1
ATOM 2206 N N . LYS A 1 419 ? 153.702 159.619 164.355 1.00 140.83 416 LYS A N 1
ATOM 2207 C CA . LYS A 1 419 ? 154.786 159.629 163.385 1.00 140.83 416 LYS A CA 1
ATOM 2208 C C . LYS A 1 419 ? 154.811 160.927 162.587 1.00 140.83 416 LYS A C 1
ATOM 2209 O O . LYS A 1 419 ? 153.777 161.420 162.128 1.00 140.83 416 LYS A O 1
ATOM 2215 N N . GLY A 1 420 ? 156.009 161.485 162.437 1.00 154.24 417 GLY A N 1
ATOM 2216 C CA . GLY A 1 420 ? 156.236 162.593 161.533 1.00 154.24 417 GLY A CA 1
ATOM 2217 C C . GLY A 1 420 ? 157.444 162.325 160.663 1.00 154.24 417 GLY A C 1
ATOM 2218 O O . GLY A 1 420 ? 158.562 162.214 161.173 1.00 154.24 417 GLY A O 1
ATOM 2219 N N . LYS A 1 421 ? 157.240 162.213 159.353 1.00 154.69 418 LYS A N 1
ATOM 2220 C CA . LYS A 1 421 ? 158.297 161.843 158.422 1.00 154.69 418 LYS A CA 1
ATOM 2221 C C . LYS A 1 421 ? 158.527 162.978 157.436 1.00 154.69 418 LYS A C 1
ATOM 2222 O O . LYS A 1 421 ? 157.577 163.470 156.819 1.00 154.69 418 LYS A O 1
ATOM 2224 N N . THR A 1 422 ? 159.785 163.387 157.290 1.00 155.45 419 THR A N 1
ATOM 2225 C CA . THR A 1 422 ? 160.135 164.454 156.364 1.00 155.45 419 THR A CA 1
ATOM 2226 C C . THR A 1 422 ? 161.520 164.182 155.797 1.00 155.45 419 THR A C 1
ATOM 2227 O O . THR A 1 422 ? 162.409 163.708 156.510 1.00 155.45 419 THR A O 1
ATOM 2231 N N . ASP A 1 423 ? 161.690 164.472 154.506 1.00 152.89 420 ASP A N 1
ATOM 2232 C CA . ASP A 1 423 ? 163.006 164.347 153.890 1.00 152.89 420 ASP A CA 1
ATOM 2233 C C . ASP A 1 423 ? 163.989 165.346 154.486 1.00 152.89 420 ASP A C 1
ATOM 2234 O O . ASP A 1 423 ? 165.163 165.021 154.698 1.00 152.89 420 ASP A O 1
ATOM 2239 N N . SER A 1 424 ? 163.528 166.563 154.765 1.00 158.94 421 SER A N 1
ATOM 2240 C CA . SER A 1 424 ? 164.393 167.578 155.343 1.00 158.94 421 SER A CA 1
ATOM 2241 C C . SER A 1 424 ? 164.729 167.235 156.792 1.00 158.94 421 SER A C 1
ATOM 2242 O O . SER A 1 424 ? 164.075 166.406 157.433 1.00 158.94 421 SER A O 1
ATOM 2245 N N . GLN A 1 425 ? 165.783 167.882 157.297 1.00 162.68 422 GLN A N 1
ATOM 2246 C CA . GLN A 1 425 ? 166.279 167.695 158.658 1.00 162.68 422 GLN A CA 1
ATOM 2247 C C . GLN A 1 425 ? 166.785 166.273 158.880 1.00 162.68 422 GLN A C 1
ATOM 2248 O O . GLN A 1 425 ? 166.732 165.436 157.973 1.00 162.68 422 GLN A O 1
ATOM 2254 N N . SER A 1 426 ? 167.291 165.995 160.082 1.00 165.60 423 SER A N 1
ATOM 2255 C CA . SER A 1 426 ? 167.849 164.690 160.403 1.00 165.60 423 SER A CA 1
ATOM 2256 C C . SER A 1 426 ? 167.141 163.979 161.546 1.00 165.60 423 SER A C 1
ATOM 2257 O O . SER A 1 426 ? 167.373 162.780 161.739 1.00 165.60 423 SER A O 1
ATOM 2260 N N . LYS A 1 427 ? 166.290 164.671 162.305 1.00 165.52 424 LYS A N 1
ATOM 2261 C CA . LYS A 1 427 ? 165.579 164.064 163.419 1.00 165.52 424 LYS A CA 1
ATOM 2262 C C . LYS A 1 427 ? 164.065 164.183 163.321 1.00 165.52 424 LYS A C 1
ATOM 2263 O O . LYS A 1 427 ? 163.365 163.544 164.115 1.00 165.52 424 LYS A O 1
ATOM 2265 N N . ALA A 1 428 ? 163.545 164.981 162.384 1.00 159.29 425 ALA A N 1
ATOM 2266 C CA . ALA A 1 428 ? 162.111 165.202 162.213 1.00 159.29 425 ALA A CA 1
ATOM 2267 C C . ALA A 1 428 ? 161.472 165.752 163.483 1.00 159.29 425 ALA A C 1
ATOM 2268 O O . ALA A 1 428 ? 162.173 166.099 164.440 1.00 159.29 425 ALA A O 1
ATOM 2270 N N . SER A 1 429 ? 160.145 165.855 163.498 1.00 141.14 426 SER A N 1
ATOM 2271 C CA . SER A 1 429 ? 159.434 166.392 164.651 1.00 141.14 426 SER A CA 1
ATOM 2272 C C . SER A 1 429 ? 158.492 165.385 165.289 1.00 141.14 426 SER A C 1
ATOM 2273 O O . SER A 1 429 ? 158.602 165.119 166.492 1.00 141.14 426 SER A O 1
ATOM 2276 N N . GLY A 1 430 ? 157.573 164.805 164.517 1.00 124.59 427 GLY A N 1
ATOM 2277 C CA . GLY A 1 430 ? 156.551 163.953 165.098 1.00 124.59 427 GLY A CA 1
ATOM 2278 C C . GLY A 1 430 ? 155.666 164.658 166.099 1.00 124.59 427 GLY A C 1
ATOM 2279 O O . GLY A 1 430 ? 155.060 164.006 166.952 1.00 124.59 427 GLY A O 1
ATOM 2280 N N . PHE A 1 431 ? 155.570 165.982 166.008 1.00 99.06 428 PHE A N 1
ATOM 2281 C CA . PHE A 1 431 ? 154.922 166.824 167.004 1.00 99.06 428 PHE A CA 1
ATOM 2282 C C . PHE A 1 431 ? 153.565 167.341 166.550 1.00 99.06 428 PHE A C 1
ATOM 2283 O O . PHE A 1 431 ? 152.638 167.435 167.362 1.00 99.06 428 PHE A O 1
ATOM 2291 N N . CYS A 1 432 ? 153.426 167.671 165.264 1.00 96.93 429 CYS A N 1
ATOM 2292 C CA . CYS A 1 432 ? 152.157 168.180 164.756 1.00 96.93 429 CYS A CA 1
ATOM 2293 C C . CYS A 1 432 ? 151.058 167.128 164.843 1.00 96.93 429 CYS A C 1
ATOM 2294 O O . CYS A 1 432 ? 149.911 167.447 165.178 1.00 96.93 429 CYS A O 1
ATOM 2297 N N . GLU A 1 433 ? 151.383 165.871 164.531 1.00 97.13 430 GLU A N 1
ATOM 2298 C CA . GLU A 1 433 ? 150.390 164.808 164.635 1.00 97.13 430 GLU A CA 1
ATOM 2299 C C . GLU A 1 433 ? 149.928 164.626 166.074 1.00 97.13 430 GLU A C 1
ATOM 2300 O O . GLU A 1 433 ? 148.731 164.456 166.335 1.00 97.13 430 GLU A O 1
ATOM 2306 N N . ALA A 1 434 ? 150.865 164.664 167.024 1.00 87.43 431 ALA A N 1
ATOM 2307 C CA . ALA A 1 434 ? 150.493 164.562 168.430 1.00 87.43 431 ALA A CA 1
ATOM 2308 C C . ALA A 1 434 ? 149.620 165.736 168.852 1.00 87.43 431 ALA A C 1
ATOM 2309 O O . ALA A 1 434 ? 148.652 165.561 169.601 1.00 87.43 431 ALA A O 1
ATOM 2311 N N . ILE A 1 435 ? 149.946 166.940 168.378 1.00 83.20 432 ILE A N 1
ATOM 2312 C CA . ILE A 1 435 ? 149.154 168.116 168.729 1.00 83.20 432 ILE A CA 1
ATOM 2313 C C . ILE A 1 435 ? 147.733 167.982 168.199 1.00 83.20 432 ILE A C 1
ATOM 2314 O O . ILE A 1 435 ? 146.760 168.265 168.906 1.00 83.20 432 ILE A O 1
ATOM 2319 N N . GLU A 1 436 ? 147.589 167.550 166.943 1.00 81.96 433 GLU A N 1
ATOM 2320 C CA . GLU A 1 436 ? 146.250 167.414 166.376 1.00 81.96 433 GLU A CA 1
ATOM 2321 C C . GLU A 1 436 ? 145.466 166.310 167.075 1.00 81.96 433 GLU A C 1
ATOM 2322 O O . GLU A 1 436 ? 144.258 166.451 167.307 1.00 81.96 433 GLU A O 1
ATOM 2328 N N . ARG A 1 437 ? 146.135 165.213 167.436 1.00 91.44 434 ARG A N 1
ATOM 2329 C CA . ARG A 1 437 ? 145.447 164.137 168.137 1.00 91.44 434 ARG A CA 1
ATOM 2330 C C . ARG A 1 437 ? 144.982 164.592 169.513 1.00 91.44 434 ARG A C 1
ATOM 2331 O O . ARG A 1 437 ? 143.873 164.255 169.943 1.00 91.44 434 ARG A O 1
ATOM 2339 N N . TYR A 1 438 ? 145.815 165.359 170.220 1.00 81.22 435 TYR A N 1
ATOM 2340 C CA . TYR A 1 438 ? 145.401 165.891 171.513 1.00 81.22 435 TYR A CA 1
ATOM 2341 C C . TYR A 1 438 ? 144.246 166.873 171.363 1.00 81.22 435 TYR A C 1
ATOM 2342 O O . TYR A 1 438 ? 143.295 166.846 172.152 1.00 81.22 435 TYR A O 1
ATOM 2351 N N . SER A 1 439 ? 144.311 167.752 170.360 1.00 74.44 436 SER A N 1
ATOM 2352 C CA . SER A 1 439 ? 143.250 168.729 170.157 1.00 74.44 436 SER A CA 1
ATOM 2353 C C . SER A 1 439 ? 141.941 168.081 169.733 1.00 74.44 436 SER A C 1
ATOM 2354 O O . SER A 1 439 ? 140.875 168.657 169.972 1.00 74.44 436 SER A O 1
ATOM 2357 N N . GLY A 1 440 ? 141.993 166.906 169.116 1.00 73.92 437 GLY A N 1
ATOM 2358 C CA . GLY A 1 440 ? 140.775 166.220 168.743 1.00 73.92 437 GLY A CA 1
ATOM 2359 C C . GLY A 1 440 ? 140.094 165.448 169.847 1.00 73.92 437 GLY A C 1
ATOM 2360 O O . GLY A 1 440 ? 139.033 164.864 169.615 1.00 73.92 437 GLY A O 1
ATOM 2361 N N . VAL A 1 441 ? 140.667 165.426 171.046 1.00 77.26 438 VAL A N 1
ATOM 2362 C CA . VAL A 1 441 ? 140.106 164.661 172.153 1.00 77.26 438 VAL A CA 1
ATOM 2363 C C . VAL A 1 441 ? 138.955 165.434 172.781 1.00 77.26 438 VAL A C 1
ATOM 2364 O O . VAL A 1 441 ? 139.052 166.644 173.020 1.00 77.26 438 VAL A O 1
ATOM 2368 N N . TYR A 1 442 ? 137.855 164.733 173.042 1.00 75.46 439 TYR A N 1
ATOM 2369 C CA . TYR A 1 442 ? 136.704 165.343 173.691 1.00 75.46 439 TYR A CA 1
ATOM 2370 C C . TYR A 1 442 ? 137.013 165.620 175.157 1.00 75.46 439 TYR A C 1
ATOM 2371 O O . TYR A 1 442 ? 137.550 164.761 175.862 1.00 75.46 439 TYR A O 1
ATOM 2380 N N . GLN A 1 443 ? 136.671 166.825 175.616 1.00 73.74 440 GLN A N 1
ATOM 2381 C CA . GLN A 1 443 ? 136.907 167.217 176.996 1.00 73.74 440 GLN A CA 1
ATOM 2382 C C . GLN A 1 443 ? 135.673 167.779 177.688 1.00 73.74 440 GLN A C 1
ATOM 2383 O O . GLN A 1 443 ? 135.737 168.065 178.888 1.00 73.74 440 GLN A O 1
ATOM 2385 N N . GLY A 1 444 ? 134.559 167.942 176.977 1.00 73.32 441 GLY A N 1
ATOM 2386 C CA . GLY A 1 444 ? 133.355 168.509 177.537 1.00 73.32 441 GLY A CA 1
ATOM 2387 C C . GLY A 1 444 ? 133.188 169.995 177.308 1.00 73.32 441 GLY A C 1
ATOM 2388 O O . GLY A 1 444 ? 132.069 170.506 177.426 1.00 73.32 441 GLY A O 1
ATOM 2389 N N . ASP A 1 445 ? 134.268 170.700 176.980 1.00 80.78 442 ASP A N 1
ATOM 2390 C CA . ASP A 1 445 ? 134.216 172.125 176.689 1.00 80.78 442 ASP A CA 1
ATOM 2391 C C . ASP A 1 445 ? 133.735 172.394 175.267 1.00 80.78 442 ASP A C 1
ATOM 2392 O O . ASP A 1 445 ? 133.303 173.511 174.967 1.00 80.78 442 ASP A O 1
ATOM 2397 N N . GLU A 1 446 ? 133.751 171.382 174.404 1.00 76.58 443 GLU A N 1
ATOM 2398 C CA . GLU A 1 446 ? 133.471 171.580 172.993 1.00 76.58 443 GLU A CA 1
ATOM 2399 C C . GLU A 1 446 ? 132.032 172.051 172.781 1.00 76.58 443 GLU A C 1
ATOM 2400 O O . GLU A 1 446 ? 131.120 171.636 173.501 1.00 76.58 443 GLU A O 1
ATOM 2406 N N . PRO A 1 447 ? 131.805 172.923 171.799 1.00 75.52 444 PRO A N 1
ATOM 2407 C CA . PRO A 1 447 ? 130.449 173.433 171.570 1.00 75.52 444 PRO A CA 1
ATOM 2408 C C . PRO A 1 447 ? 129.554 172.376 170.944 1.00 75.52 444 PRO A C 1
ATOM 2409 O O . PRO A 1 447 ? 129.972 171.624 170.061 1.00 75.52 444 PRO A O 1
ATOM 2413 N N . ARG A 1 448 ? 128.307 172.334 171.406 1.00 73.00 445 ARG A N 1
ATOM 2414 C CA . ARG A 1 448 ? 127.338 171.377 170.894 1.00 73.00 445 ARG A CA 1
ATOM 2415 C C . ARG A 1 448 ? 125.942 171.820 171.301 1.00 73.00 445 ARG A C 1
ATOM 2416 O O . ARG A 1 448 ? 125.757 172.455 172.342 1.00 73.00 445 ARG A O 1
ATOM 2424 N N . ILE A 1 449 ? 124.965 171.476 170.467 1.00 76.36 446 ILE A N 1
ATOM 2425 C CA . ILE A 1 449 ? 123.558 171.740 170.740 1.00 76.36 446 ILE A CA 1
ATOM 2426 C C . ILE A 1 449 ? 122.801 170.424 170.627 1.00 76.36 446 ILE A C 1
ATOM 2427 O O . ILE A 1 449 ? 123.002 169.668 169.671 1.00 76.36 446 ILE A O 1
ATOM 2432 N N . SER A 1 450 ? 121.954 170.137 171.610 1.00 84.25 447 SER A N 1
ATOM 2433 C CA . SER A 1 450 ? 121.228 168.872 171.664 1.00 84.25 447 SER A CA 1
ATOM 2434 C C . SER A 1 450 ? 119.921 169.022 170.895 1.00 84.25 447 SER A C 1
ATOM 2435 O O . SER A 1 450 ? 119.042 169.791 171.297 1.00 84.25 447 SER A O 1
ATOM 2438 N N . ALA A 1 451 ? 119.788 168.284 169.797 1.00 86.30 448 ALA A N 1
ATOM 2439 C CA . ALA A 1 451 ? 118.609 168.372 168.943 1.00 86.30 448 ALA A CA 1
ATOM 2440 C C . ALA A 1 451 ? 118.567 167.136 168.050 1.00 86.30 448 ALA A C 1
ATOM 2441 O O . ALA A 1 451 ? 119.356 166.200 168.217 1.00 86.30 448 ALA A O 1
ATOM 2443 N N . THR A 1 452 ? 117.632 167.128 167.104 1.00 89.83 449 THR A N 1
ATOM 2444 C CA . THR A 1 452 ? 117.529 166.084 166.097 1.00 89.83 449 THR A CA 1
ATOM 2445 C C . THR A 1 452 ? 117.640 166.704 164.711 1.00 89.83 449 THR A C 1
ATOM 2446 O O . THR A 1 452 ? 117.702 167.925 164.551 1.00 89.83 449 THR A O 1
ATOM 2450 N N . LEU A 1 453 ? 117.660 165.836 163.699 1.00 88.03 450 LEU A N 1
ATOM 2451 C CA . LEU A 1 453 ? 117.745 166.310 162.323 1.00 88.03 450 LEU A CA 1
ATOM 2452 C C . LEU A 1 453 ? 116.480 167.045 161.898 1.00 88.03 450 LEU A C 1
ATOM 2453 O O . LEU A 1 453 ? 116.552 167.991 161.103 1.00 88.03 450 LEU A O 1
ATOM 2458 N N . ALA A 1 454 ? 115.321 166.632 162.417 1.00 87.99 451 ALA A N 1
ATOM 2459 C CA . ALA A 1 454 ? 114.053 167.185 161.950 1.00 87.99 451 ALA A CA 1
ATOM 2460 C C . ALA A 1 454 ? 113.954 168.679 162.232 1.00 87.99 451 ALA A C 1
ATOM 2461 O O . ALA A 1 454 ? 113.679 169.475 161.326 1.00 87.99 451 ALA A O 1
ATOM 2463 N N . GLU A 1 455 ? 114.179 169.085 163.483 1.00 88.36 452 GLU A N 1
ATOM 2464 C CA . GLU A 1 455 ? 114.077 170.502 163.812 1.00 88.36 452 GLU A CA 1
ATOM 2465 C C . GLU A 1 455 ? 115.279 171.292 163.317 1.00 88.36 452 GLU A C 1
ATOM 2466 O O . GLU A 1 455 ? 115.169 172.504 163.097 1.00 88.36 452 GLU A O 1
ATOM 2472 N N . LEU A 1 456 ? 116.428 170.637 163.139 1.00 84.28 453 LEU A N 1
ATOM 2473 C CA . LEU A 1 456 ? 117.587 171.334 162.594 1.00 84.28 453 LEU A CA 1
ATOM 2474 C C . LEU A 1 456 ? 117.396 171.664 161.120 1.00 84.28 453 LEU A C 1
ATOM 2475 O O . LEU A 1 456 ? 117.896 172.691 160.647 1.00 84.28 453 LEU A O 1
ATOM 2480 N N . GLY A 1 457 ? 116.682 170.814 160.384 1.00 87.52 454 GLY A N 1
ATOM 2481 C CA . GLY A 1 457 ? 116.366 171.126 159.004 1.00 87.52 454 GLY A CA 1
ATOM 2482 C C . GLY A 1 457 ? 117.578 171.050 158.091 1.00 87.52 454 GLY A C 1
ATOM 2483 O O . GLY A 1 457 ? 118.490 170.241 158.280 1.00 87.52 454 GLY A O 1
ATOM 2484 N N . GLU A 1 458 ? 117.578 171.915 157.075 1.00 92.00 455 GLU A N 1
ATOM 2485 C CA . GLU A 1 458 ? 118.655 171.921 156.093 1.00 92.00 455 GLU A CA 1
ATOM 2486 C C . GLU A 1 458 ? 119.976 172.406 156.676 1.00 92.00 455 GLU A C 1
ATOM 2487 O O . GLU A 1 458 ? 121.025 172.186 156.062 1.00 92.00 455 GLU A O 1
ATOM 2493 N N . LYS A 1 459 ? 119.951 173.058 157.840 1.00 81.18 456 LYS A N 1
ATOM 2494 C CA . LYS A 1 459 ? 121.184 173.541 158.448 1.00 81.18 456 LYS A CA 1
ATOM 2495 C C . LYS A 1 459 ? 122.083 172.406 158.918 1.00 81.18 456 LYS A C 1
ATOM 2496 O O . LYS A 1 459 ? 123.289 172.615 159.077 1.00 81.18 456 LYS A O 1
ATOM 2498 N N . ALA A 1 460 ? 121.532 171.220 159.142 1.00 77.27 457 ALA A N 1
ATOM 2499 C CA . ALA A 1 460 ? 122.302 170.075 159.600 1.00 77.27 457 ALA A CA 1
ATOM 2500 C C . ALA A 1 460 ? 122.695 169.186 158.428 1.00 77.27 457 ALA A C 1
ATOM 2501 O O . ALA A 1 460 ? 122.127 169.264 157.337 1.00 77.27 457 ALA A O 1
ATOM 2503 N N . ILE A 1 461 ? 123.682 168.330 158.673 1.00 74.83 458 ILE A N 1
ATOM 2504 C CA . ILE A 1 461 ? 124.192 167.395 157.679 1.00 74.83 458 ILE A CA 1
ATOM 2505 C C . ILE A 1 461 ? 123.978 165.983 158.198 1.00 74.83 458 ILE A C 1
ATOM 2506 O O . ILE A 1 461 ? 124.381 165.662 159.321 1.00 74.83 458 ILE A O 1
ATOM 2511 N N . HIS A 1 462 ? 123.345 165.147 157.383 1.00 83.73 459 HIS A N 1
ATOM 2512 C CA . HIS A 1 462 ? 123.064 163.783 157.798 1.00 83.73 459 HIS A CA 1
ATOM 2513 C C . HIS A 1 462 ? 124.372 163.025 158.015 1.00 83.73 459 HIS A C 1
ATOM 2514 O O . HIS A 1 462 ? 125.311 163.170 157.224 1.00 83.73 459 HIS A O 1
ATOM 2521 N N . PRO A 1 463 ? 124.477 162.229 159.081 1.00 86.16 460 PRO A N 1
ATOM 2522 C CA . PRO A 1 463 ? 125.719 161.474 159.313 1.00 86.16 460 PRO A CA 1
ATOM 2523 C C . PRO A 1 463 ? 126.071 160.524 158.184 1.00 86.16 460 PRO A C 1
ATOM 2524 O O . PRO A 1 463 ? 127.261 160.309 157.920 1.00 86.16 460 PRO A O 1
ATOM 2528 N N . ALA A 1 464 ? 125.075 159.936 157.518 1.00 84.70 461 ALA A N 1
ATOM 2529 C CA . ALA A 1 464 ? 125.351 159.066 156.383 1.00 84.70 461 ALA A CA 1
ATOM 2530 C C . ALA A 1 464 ? 125.934 159.829 155.203 1.00 84.70 461 ALA A C 1
ATOM 2531 O O . ALA A 1 464 ? 126.599 159.223 154.358 1.00 84.70 461 ALA A O 1
ATOM 2533 N N . ARG A 1 465 ? 125.698 161.140 155.125 1.00 84.28 462 ARG A N 1
ATOM 2534 C CA . ARG A 1 465 ? 126.315 161.952 154.085 1.00 84.28 462 ARG A CA 1
ATOM 2535 C C . ARG A 1 465 ? 127.810 162.131 154.295 1.00 84.28 462 ARG A C 1
ATOM 2536 O O . ARG A 1 465 ? 128.495 162.582 153.372 1.00 84.28 462 ARG A O 1
ATOM 2544 N N . CYS A 1 466 ? 128.327 161.796 155.474 1.00 85.75 463 CYS A N 1
ATOM 2545 C CA . CYS A 1 466 ? 129.752 161.871 155.770 1.00 85.75 463 CYS A CA 1
ATOM 2546 C C . CYS A 1 466 ? 130.406 160.509 155.922 1.00 85.75 463 CYS A C 1
ATOM 2547 O O . CYS A 1 466 ? 131.496 160.293 155.390 1.00 85.75 463 CYS A O 1
ATOM 2550 N N . SER A 1 467 ? 129.771 159.584 156.646 1.00 85.38 464 SER A N 1
ATOM 2551 C CA . SER A 1 467 ? 130.323 158.239 156.777 1.00 85.38 464 SER A CA 1
ATOM 2552 C C . SER A 1 467 ? 130.331 157.512 155.439 1.00 85.38 464 SER A C 1
ATOM 2553 O O . SER A 1 467 ? 131.306 156.829 155.105 1.00 85.38 464 SER A O 1
ATOM 2556 N N . LEU A 1 468 ? 129.254 157.646 154.665 1.00 81.93 465 LEU A N 1
ATOM 2557 C CA . LEU A 1 468 ? 129.146 157.073 153.323 1.00 81.93 465 LEU A CA 1
ATOM 2558 C C . LEU A 1 468 ? 129.302 155.551 153.348 1.00 81.93 465 LEU A C 1
ATOM 2559 O O . LEU A 1 468 ? 130.236 154.981 152.783 1.00 81.93 465 LEU A O 1
ATOM 2564 N N . PHE A 1 469 ? 128.358 154.898 154.017 1.00 83.96 466 PHE A N 1
ATOM 2565 C CA . PHE A 1 469 ? 128.282 153.445 154.058 1.00 83.96 466 PHE A CA 1
ATOM 2566 C C . PHE A 1 469 ? 127.066 152.979 153.270 1.00 83.96 466 PHE A C 1
ATOM 2567 O O . PHE A 1 469 ? 126.006 153.612 153.314 1.00 83.96 466 PHE A O 1
ATOM 2575 N N . SER A 1 470 ? 127.222 151.875 152.546 1.00 90.30 467 SER A N 1
ATOM 2576 C CA . SER A 1 470 ? 126.133 151.356 151.734 1.00 90.30 467 SER A CA 1
ATOM 2577 C C . SER A 1 470 ? 125.070 150.693 152.602 1.00 90.30 467 SER A C 1
ATOM 2578 O O . SER A 1 470 ? 125.343 150.217 153.707 1.00 90.30 467 SER A O 1
ATOM 2581 N N . SER A 1 471 ? 123.838 150.673 152.088 1.00 96.10 468 SER A N 1
ATOM 2582 C CA . SER A 1 471 ? 122.767 149.953 152.768 1.00 96.10 468 SER A CA 1
ATOM 2583 C C . SER A 1 471 ? 123.049 148.456 152.794 1.00 96.10 468 SER A C 1
ATOM 2584 O O . SER A 1 471 ? 122.768 147.779 153.791 1.00 96.10 468 SER A O 1
ATOM 2587 N N . GLU A 1 472 ? 123.591 147.919 151.699 1.00 100.12 469 GLU A N 1
ATOM 2588 C CA . GLU A 1 472 ? 124.034 146.530 151.699 1.00 100.12 469 GLU A CA 1
ATOM 2589 C C . GLU A 1 472 ? 125.164 146.313 152.694 1.00 100.12 469 GLU A C 1
ATOM 2590 O O . GLU A 1 472 ? 125.315 145.213 153.236 1.00 100.12 469 GLU A O 1
ATOM 2596 N N . GLN A 1 473 ? 125.966 147.348 152.947 1.00 94.52 470 GLN A N 1
ATOM 2597 C CA . GLN A 1 473 ? 127.008 147.270 153.959 1.00 94.52 470 GLN A CA 1
ATOM 2598 C C . GLN A 1 473 ? 126.450 147.336 155.374 1.00 94.52 470 GLN A C 1
ATOM 2599 O O . GLN A 1 473 ? 127.133 146.922 156.316 1.00 94.52 470 GLN A O 1
ATOM 2605 N N . TYR A 1 474 ? 125.230 147.847 155.542 1.00 87.42 471 TYR A N 1
ATOM 2606 C CA . TYR A 1 474 ? 124.571 147.882 156.842 1.00 87.42 471 TYR A CA 1
ATOM 2607 C C . TYR A 1 474 ? 123.772 146.616 157.121 1.00 87.42 471 TYR A C 1
ATOM 2608 O O . TYR A 1 474 ? 123.705 146.171 158.271 1.00 87.42 471 TYR A O 1
ATOM 2617 N N . GLU A 1 475 ? 123.154 146.031 156.091 1.00 100.06 472 GLU A N 1
ATOM 2618 C CA . GLU A 1 475 ? 122.341 144.838 156.306 1.00 100.06 472 GLU A CA 1
ATOM 2619 C C . GLU A 1 475 ? 123.186 143.654 156.759 1.00 100.06 472 GLU A C 1
ATOM 2620 O O . GLU A 1 475 ? 122.707 142.809 157.523 1.00 100.06 472 GLU A O 1
ATOM 2626 N N . TYR A 1 476 ? 124.433 143.572 156.303 1.00 103.78 473 TYR A N 1
ATOM 2627 C CA . TYR A 1 476 ? 125.365 142.525 156.705 1.00 103.78 473 TYR A CA 1
ATOM 2628 C C . TYR A 1 476 ? 126.470 143.093 157.589 1.00 103.78 473 TYR A C 1
ATOM 2629 O O . TYR A 1 476 ? 127.624 142.667 157.524 1.00 103.78 473 TYR A O 1
ATOM 2631 N N . ARG A 1 477 ? 126.115 144.069 158.429 1.00 104.22 474 ARG A N 1
ATOM 2632 C CA . ARG A 1 477 ? 127.111 144.751 159.248 1.00 104.22 474 ARG A CA 1
ATOM 2633 C C . ARG A 1 477 ? 127.785 143.792 160.221 1.00 104.22 474 ARG A C 1
ATOM 2634 O O . ARG A 1 477 ? 129.001 143.862 160.430 1.00 104.22 474 ARG A O 1
ATOM 2642 N N . GLU A 1 478 ? 127.012 142.886 160.821 1.00 114.57 475 GLU A N 1
ATOM 2643 C CA . GLU A 1 478 ? 127.574 141.949 161.791 1.00 114.57 475 GLU A CA 1
ATOM 2644 C C . GLU A 1 478 ? 128.574 141.002 161.134 1.00 114.57 475 GLU A C 1
ATOM 2645 O O . GLU A 1 478 ? 129.670 140.766 161.664 1.00 114.57 475 GLU A O 1
ATOM 2651 N N . GLU A 1 479 ? 128.212 140.450 159.972 1.00 115.21 476 GLU A N 1
ATOM 2652 C CA . GLU A 1 479 ? 129.108 139.531 159.276 1.00 115.21 476 GLU A CA 1
ATOM 2653 C C . GLU A 1 479 ? 130.395 140.228 158.859 1.00 115.21 476 GLU A C 1
ATOM 2654 O O . GLU A 1 479 ? 131.487 139.662 158.987 1.00 115.21 476 GLU A O 1
ATOM 2656 N N . PHE A 1 480 ? 130.289 141.460 158.359 1.00 114.29 477 PHE A N 1
ATOM 2657 C CA . PHE A 1 480 ? 131.470 142.237 158.010 1.00 114.29 477 PHE A CA 1
ATOM 2658 C C . PHE A 1 480 ? 132.198 142.777 159.233 1.00 114.29 477 PHE A C 1
ATOM 2659 O O . PHE A 1 480 ? 133.289 143.335 159.084 1.00 114.29 477 PHE A O 1
ATOM 2667 N N . ASN A 1 481 ? 131.617 142.646 160.425 1.00 113.39 478 ASN A N 1
ATOM 2668 C CA . ASN A 1 481 ? 132.279 143.078 161.648 1.00 113.39 478 ASN A CA 1
ATOM 2669 C C . ASN A 1 481 ? 133.040 141.954 162.334 1.00 113.39 478 ASN A C 1
ATOM 2670 O O . ASN A 1 481 ? 134.046 142.221 163.002 1.00 113.39 478 ASN A O 1
ATOM 2675 N N . ARG A 1 482 ? 132.585 140.704 162.198 1.00 121.00 479 ARG A N 1
ATOM 2676 C CA . ARG A 1 482 ? 133.395 139.586 162.680 1.00 121.00 479 ARG A CA 1
ATOM 2677 C C . ARG A 1 482 ? 134.739 139.511 161.963 1.00 121.00 479 ARG A C 1
ATOM 2678 O O . ARG A 1 482 ? 135.773 139.273 162.599 1.00 121.00 479 ARG A O 1
ATOM 2686 N N . ARG A 1 483 ? 134.753 139.712 160.650 1.00 125.01 480 ARG A N 1
ATOM 2687 C CA . ARG A 1 483 ? 135.984 139.672 159.871 1.00 125.01 480 ARG A CA 1
ATOM 2688 C C . ARG A 1 483 ? 136.396 141.087 159.488 1.00 125.01 480 ARG A C 1
ATOM 2689 O O . ARG A 1 483 ? 135.578 141.862 158.983 1.00 125.01 480 ARG A O 1
ATOM 2697 N N . GLY A 1 484 ? 137.656 141.417 159.731 1.00 123.93 481 GLY A N 1
ATOM 2698 C CA . GLY A 1 484 ? 138.190 142.730 159.437 1.00 123.93 481 GLY A CA 1
ATOM 2699 C C . GLY A 1 484 ? 138.836 143.369 160.654 1.00 123.93 481 GLY A C 1
ATOM 2700 O O . GLY A 1 484 ? 138.727 142.892 161.783 1.00 123.93 481 GLY A O 1
ATOM 2701 N N . GLY A 1 485 ? 139.521 144.482 160.388 1.00 119.77 482 GLY A N 1
ATOM 2702 C CA . GLY A 1 485 ? 140.233 145.204 161.420 1.00 119.77 482 GLY A CA 1
ATOM 2703 C C . GLY A 1 485 ? 139.343 146.166 162.189 1.00 119.77 482 GLY A C 1
ATOM 2704 O O . GLY A 1 485 ? 138.159 146.338 161.907 1.00 119.77 482 GLY A O 1
ATOM 2705 N N . VAL A 1 486 ? 139.946 146.796 163.199 1.00 117.24 483 VAL A N 1
ATOM 2706 C CA . VAL A 1 486 ? 139.232 147.799 163.982 1.00 117.24 483 VAL A CA 1
ATOM 2707 C C . VAL A 1 486 ? 139.012 149.065 163.162 1.00 117.24 483 VAL A C 1
ATOM 2708 O O . VAL A 1 486 ? 138.005 149.762 163.341 1.00 117.24 483 VAL A O 1
ATOM 2712 N N . PHE A 1 487 ? 139.939 149.381 162.254 1.00 105.54 484 PHE A N 1
ATOM 2713 C CA . PHE A 1 487 ? 139.852 150.629 161.502 1.00 105.54 484 PHE A CA 1
ATOM 2714 C C . PHE A 1 487 ? 138.601 150.675 160.632 1.00 105.54 484 PHE A C 1
ATOM 2715 O O . PHE A 1 487 ? 137.909 151.698 160.585 1.00 105.54 484 PHE A O 1
ATOM 2717 N N . ASP A 1 488 ? 138.281 149.574 159.952 1.00 106.93 485 ASP A N 1
ATOM 2718 C CA . ASP A 1 488 ? 137.149 149.526 159.036 1.00 106.93 485 ASP A CA 1
ATOM 2719 C C . ASP A 1 488 ? 135.906 148.914 159.676 1.00 106.93 485 ASP A C 1
ATOM 2720 O O . ASP A 1 488 ? 135.143 148.211 159.004 1.00 106.93 485 ASP A O 1
ATOM 2725 N N . TRP A 1 489 ? 135.694 149.163 160.965 1.00 99.61 486 TRP A N 1
ATOM 2726 C CA . TRP A 1 489 ? 134.474 148.721 161.625 1.00 99.61 486 TRP A CA 1
ATOM 2727 C C . TRP A 1 489 ? 133.271 149.471 161.069 1.00 99.61 486 TRP A C 1
ATOM 2728 O O . TRP A 1 489 ? 133.352 150.662 160.757 1.00 99.61 486 TRP A O 1
ATOM 2739 N N . ILE A 1 490 ? 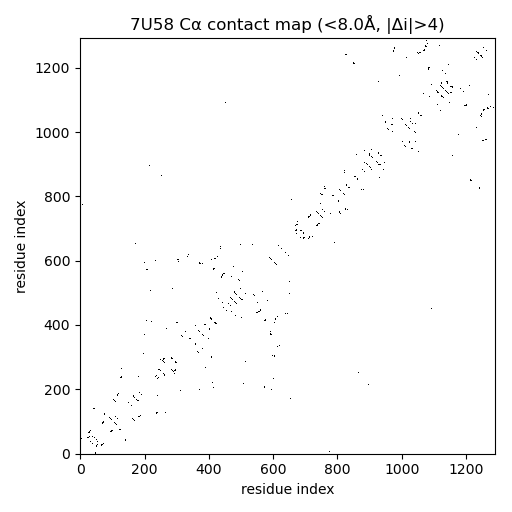132.152 148.769 160.944 1.00 96.27 487 ILE A N 1
ATOM 2740 C CA . ILE A 1 490 ? 130.925 149.326 160.383 1.00 96.27 487 ILE A CA 1
ATOM 2741 C C . ILE A 1 490 ? 130.037 149.778 161.536 1.00 96.27 487 ILE A C 1
ATOM 2742 O O . ILE A 1 490 ? 129.596 148.932 162.329 1.00 96.27 487 ILE A O 1
ATOM 2747 N N . PRO A 1 491 ? 129.752 151.070 161.669 1.00 89.78 488 PRO A N 1
ATOM 2748 C CA . PRO A 1 491 ? 128.888 151.530 162.760 1.00 89.78 488 PRO A CA 1
ATOM 2749 C C . PRO A 1 491 ? 127.429 151.205 162.483 1.00 89.78 488 PRO A C 1
ATOM 2750 O O . PRO A 1 491 ? 127.037 150.819 161.381 1.00 89.78 488 PRO A O 1
ATOM 2754 N N . GLN A 1 492 ? 126.616 151.366 163.523 1.00 89.31 489 GLN A N 1
ATOM 2755 C CA . GLN A 1 492 ? 125.189 151.135 163.396 1.00 89.31 489 GLN A CA 1
ATOM 2756 C C . GLN A 1 492 ? 124.557 152.210 162.513 1.00 89.31 489 GLN A C 1
ATOM 2757 O O . GLN A 1 492 ? 125.044 153.342 162.457 1.00 89.31 489 GLN A O 1
ATOM 2763 N N . PRO A 1 493 ? 123.481 151.876 161.801 1.00 87.48 490 PRO A N 1
ATOM 2764 C CA . PRO A 1 493 ? 122.806 152.886 160.978 1.00 87.48 490 PRO A CA 1
ATOM 2765 C C . PRO A 1 493 ? 122.293 154.037 161.830 1.00 87.48 490 PRO A C 1
ATOM 2766 O O . PRO A 1 493 ? 121.824 153.843 162.953 1.00 87.48 490 PRO A O 1
ATOM 2770 N N . PHE A 1 494 ? 122.392 155.245 161.284 1.00 88.20 491 PHE A N 1
ATOM 2771 C CA . PHE A 1 494 ? 121.948 156.427 162.007 1.00 88.20 491 PHE A CA 1
ATOM 2772 C C . PHE A 1 494 ? 120.431 156.441 162.134 1.00 88.20 491 PHE A C 1
ATOM 2773 O O . PHE A 1 494 ? 119.708 156.074 161.204 1.00 88.20 491 PHE A O 1
ATOM 2781 N N . ASP A 1 495 ? 119.950 156.869 163.297 1.00 94.67 492 ASP A N 1
ATOM 2782 C CA . ASP A 1 495 ? 118.525 157.005 163.565 1.00 94.67 492 ASP A CA 1
ATOM 2783 C C . ASP A 1 495 ? 118.200 158.486 163.697 1.00 94.67 492 ASP A C 1
ATOM 2784 O O . ASP A 1 495 ? 118.790 159.182 164.529 1.00 94.67 492 ASP A O 1
ATOM 2789 N N . GLU A 1 496 ? 117.264 158.963 162.877 1.00 94.15 493 GLU A N 1
ATOM 2790 C CA . GLU A 1 496 ? 116.890 160.370 162.894 1.00 94.15 493 GLU A CA 1
ATOM 2791 C C . GLU A 1 496 ? 115.908 160.713 164.005 1.00 94.15 493 GLU A C 1
ATOM 2792 O O . GLU A 1 496 ? 115.706 161.899 164.285 1.00 94.15 493 GLU A O 1
ATOM 2798 N N . THR A 1 497 ? 115.294 159.713 164.639 1.00 94.50 494 THR A N 1
ATOM 2799 C CA . THR A 1 497 ? 114.351 159.983 165.717 1.00 94.50 494 THR A CA 1
ATOM 2800 C C . THR A 1 497 ? 115.052 160.351 167.019 1.00 94.50 494 THR A C 1
ATOM 2801 O O . THR A 1 497 ? 114.525 161.158 167.793 1.00 94.50 494 THR A O 1
ATOM 2805 N N . LYS A 1 498 ? 116.224 159.779 167.277 1.00 91.26 495 LYS A N 1
ATOM 2806 C CA . LYS A 1 498 ? 116.919 160.017 168.531 1.00 91.26 495 LYS A CA 1
ATOM 2807 C C . LYS A 1 498 ? 117.523 161.419 168.563 1.00 91.26 495 LYS A C 1
ATOM 2808 O O . LYS A 1 498 ? 117.752 162.054 167.530 1.00 91.26 495 LYS A O 1
ATOM 2814 N N . VAL A 1 499 ? 117.784 161.895 169.777 1.00 91.27 496 VAL A N 1
ATOM 2815 C CA . VAL A 1 499 ? 118.336 163.224 170.011 1.00 91.27 496 VAL A CA 1
ATOM 2816 C C . VAL A 1 499 ? 119.839 163.091 170.202 1.00 91.27 496 VAL A C 1
ATOM 2817 O O . VAL A 1 499 ? 120.299 162.280 171.015 1.00 91.27 496 VAL A O 1
ATOM 2821 N N . ILE A 1 500 ? 120.609 163.885 169.457 1.00 85.13 497 ILE A N 1
ATOM 2822 C CA . ILE A 1 500 ? 122.062 163.857 169.534 1.00 85.13 497 ILE A CA 1
ATOM 2823 C C . ILE A 1 500 ? 122.584 165.287 169.601 1.00 85.13 497 ILE A C 1
ATOM 2824 O O . ILE A 1 500 ? 121.844 166.256 169.426 1.00 85.13 497 ILE A O 1
ATOM 2829 N N . GLU A 1 501 ? 123.883 165.404 169.853 1.00 77.79 498 GLU A N 1
ATOM 2830 C CA . GLU A 1 501 ? 124.542 166.694 169.997 1.00 77.79 498 GLU A CA 1
ATOM 2831 C C . GLU A 1 501 ? 125.273 167.044 168.709 1.00 77.79 498 GLU A C 1
ATOM 2832 O O . GLU A 1 501 ? 126.098 166.263 168.224 1.00 77.79 498 GLU A O 1
ATOM 2838 N N . TRP A 1 502 ? 124.970 168.218 168.166 1.00 75.51 499 TRP A N 1
ATOM 2839 C CA . TRP A 1 502 ? 125.544 168.695 166.917 1.00 75.51 499 TRP A CA 1
ATOM 2840 C C . TRP A 1 502 ? 126.503 169.841 167.201 1.00 75.51 499 TRP A C 1
ATOM 2841 O O . TRP A 1 502 ? 126.145 170.797 167.898 1.00 75.51 499 TRP A O 1
ATOM 2852 N N . THR A 1 503 ? 127.708 169.741 166.670 1.00 75.33 500 THR A N 1
ATOM 2853 C CA . THR A 1 503 ? 128.719 170.784 166.743 1.00 75.33 500 THR A CA 1
ATOM 2854 C C . THR A 1 503 ? 128.598 171.702 165.534 1.00 75.33 500 THR A C 1
ATOM 2855 O O . THR A 1 503 ? 128.495 171.213 164.400 1.00 75.33 500 THR A O 1
ATOM 2859 N N . PRO A 1 504 ? 128.571 173.018 165.736 1.00 72.59 501 PRO A N 1
ATOM 2860 C CA . PRO A 1 504 ? 128.533 173.936 164.595 1.00 72.59 501 PRO A CA 1
ATOM 2861 C C . PRO A 1 504 ? 129.868 173.977 163.871 1.00 72.59 501 PRO A C 1
ATOM 2862 O O . PRO A 1 504 ? 130.935 173.916 164.486 1.00 72.59 501 PRO A O 1
ATOM 2866 N N . VAL A 1 505 ? 129.793 174.084 162.546 1.00 71.47 502 VAL A N 1
ATOM 2867 C CA . VAL A 1 505 ? 130.957 174.174 161.679 1.00 71.47 502 VAL A CA 1
ATOM 2868 C C . VAL A 1 505 ? 130.702 175.268 160.652 1.00 71.47 502 VAL A C 1
ATOM 2869 O O . VAL A 1 505 ? 129.559 175.621 160.356 1.00 71.47 502 VAL A O 1
ATOM 2873 N N . TRP A 1 506 ? 131.789 175.801 160.101 1.00 77.70 503 TRP A N 1
ATOM 2874 C CA . TRP A 1 506 ? 131.727 176.919 159.167 1.00 77.70 503 TRP A CA 1
ATOM 2875 C C . TRP A 1 506 ? 131.840 176.391 157.742 1.00 77.70 503 TRP A C 1
ATOM 2876 O O . TRP A 1 506 ? 132.917 175.960 157.318 1.00 77.70 503 TRP A O 1
ATOM 2887 N N . SER A 1 507 ? 130.733 176.431 157.005 1.00 77.66 504 SER A N 1
ATOM 2888 C CA . SER A 1 507 ? 130.731 176.052 155.598 1.00 77.66 504 SER A CA 1
ATOM 2889 C C . SER A 1 507 ? 131.200 177.246 154.777 1.00 77.66 504 SER A C 1
ATOM 2890 O O . SER A 1 507 ? 130.527 178.285 154.733 1.00 77.66 504 SER A O 1
ATOM 2893 N N . LEU A 1 508 ? 132.361 177.094 154.133 1.00 78.90 505 LEU A N 1
ATOM 2894 C CA . LEU A 1 508 ? 132.946 178.180 153.357 1.00 78.90 505 LEU A CA 1
ATOM 2895 C C . LEU A 1 508 ? 132.231 178.381 152.029 1.00 78.90 505 LEU A C 1
ATOM 2896 O O . LEU A 1 508 ? 132.130 179.515 151.549 1.00 78.90 505 LEU A O 1
ATOM 2901 N N . THR A 1 509 ? 131.750 177.299 151.411 1.00 84.23 506 THR A N 1
ATOM 2902 C CA . THR A 1 509 ? 131.066 177.428 150.129 1.00 84.23 506 THR A CA 1
ATOM 2903 C C . THR A 1 509 ? 129.816 178.287 150.256 1.00 84.23 506 THR A C 1
ATOM 2904 O O . THR A 1 509 ? 129.569 179.167 149.423 1.00 84.23 506 THR A O 1
ATOM 2908 N N . GLU A 1 510 ? 129.016 178.052 151.294 1.00 86.02 507 GLU A N 1
ATOM 2909 C CA . GLU A 1 510 ? 127.854 178.881 151.573 1.00 86.02 507 GLU A CA 1
ATOM 2910 C C . GLU A 1 510 ? 128.148 180.004 152.557 1.00 86.02 507 GLU A C 1
ATOM 2911 O O . GLU A 1 510 ? 127.276 180.851 152.779 1.00 86.02 507 GLU A O 1
ATOM 2917 N N . GLN A 1 511 ? 129.347 180.029 153.141 1.00 84.38 508 GLN A N 1
ATOM 2918 C CA . GLN A 1 511 ? 129.753 181.064 154.092 1.00 84.38 508 GLN A CA 1
ATOM 2919 C C . GLN A 1 511 ? 128.759 181.181 155.244 1.00 84.38 508 GLN A C 1
ATOM 2920 O O . GLN A 1 511 ? 128.351 182.275 155.638 1.00 84.38 508 GLN A O 1
ATOM 2926 N N . THR A 1 512 ? 128.360 180.035 155.790 1.00 80.95 509 THR A N 1
ATOM 2927 C CA . THR A 1 512 ? 127.359 180.025 156.854 1.00 80.95 509 THR A CA 1
ATOM 2928 C C . THR A 1 512 ? 127.729 178.946 157.865 1.00 80.95 509 THR A C 1
ATOM 2929 O O . THR A 1 512 ? 128.844 178.418 157.860 1.00 80.95 509 THR A O 1
ATOM 2933 N N . HIS A 1 513 ? 126.790 178.622 158.749 1.00 80.13 510 HIS A N 1
ATOM 2934 C CA . HIS A 1 513 ? 127.001 177.633 159.798 1.00 80.13 510 HIS A CA 1
ATOM 2935 C C . HIS A 1 513 ? 126.172 176.391 159.505 1.00 80.13 510 HIS A C 1
ATOM 2936 O O . HIS A 1 513 ? 124.950 176.478 159.343 1.00 80.13 510 HIS A O 1
ATOM 2943 N N . LYS A 1 514 ? 126.838 175.245 159.440 1.00 70.23 511 LYS A N 1
ATOM 2944 C CA . LYS A 1 514 ? 126.194 173.944 159.370 1.00 70.23 511 LYS A CA 1
ATOM 2945 C C . LYS A 1 514 ? 126.412 173.210 160.686 1.00 70.23 511 LYS A C 1
ATOM 2946 O O . LYS A 1 514 ? 127.126 173.682 161.571 1.00 70.23 511 LYS A O 1
ATOM 2948 N N . TYR A 1 515 ? 125.791 172.042 160.816 1.00 72.65 512 TYR A N 1
ATOM 2949 C CA . TYR A 1 515 ? 125.883 171.262 162.043 1.00 72.65 512 TYR A CA 1
ATOM 2950 C C . TYR A 1 515 ? 126.308 169.840 161.718 1.00 72.65 512 TYR A C 1
ATOM 2951 O O . TYR A 1 515 ? 125.670 169.170 160.901 1.00 72.65 512 TYR A O 1
ATOM 2960 N N . ILE A 1 516 ? 127.376 169.382 162.364 1.00 70.36 513 ILE A N 1
ATOM 2961 C CA . ILE A 1 516 ? 127.889 168.031 162.150 1.00 70.36 513 ILE A CA 1
ATOM 2962 C C . ILE A 1 516 ? 127.782 167.284 163.474 1.00 70.36 513 ILE A C 1
ATOM 2963 O O . ILE A 1 516 ? 128.031 167.882 164.527 1.00 70.36 513 ILE A O 1
ATOM 2968 N N . PRO A 1 517 ? 127.407 166.004 163.485 1.00 70.71 514 PRO A N 1
ATOM 2969 C CA . PRO A 1 517 ? 127.322 165.281 164.760 1.00 70.71 514 PRO A CA 1
ATOM 2970 C C . PRO A 1 517 ? 128.639 165.343 165.520 1.00 70.71 514 PRO A C 1
ATOM 2971 O O . PRO A 1 517 ? 129.717 165.181 164.946 1.00 70.71 514 PRO A O 1
ATOM 2975 N N . THR A 1 518 ? 128.537 165.589 166.828 1.00 72.22 515 THR A N 1
ATOM 2976 C CA . THR A 1 518 ? 129.734 165.791 167.638 1.00 72.22 515 THR A CA 1
ATOM 2977 C C . THR A 1 518 ? 130.577 164.526 167.704 1.00 72.22 515 THR A C 1
ATOM 2978 O O . THR A 1 518 ? 131.811 164.594 167.707 1.00 72.22 515 THR A O 1
ATOM 2982 N N . ALA A 1 519 ? 129.927 163.361 167.756 1.00 69.32 516 ALA A N 1
ATOM 2983 C CA . ALA A 1 519 ? 130.666 162.105 167.825 1.00 69.32 516 ALA A CA 1
ATOM 2984 C C . ALA A 1 519 ? 131.553 161.908 166.606 1.00 69.32 516 ALA A C 1
ATOM 2985 O O . ALA A 1 519 ? 132.557 161.191 166.678 1.00 69.32 516 ALA A O 1
ATOM 2987 N N . TYR A 1 520 ? 131.202 162.531 165.483 1.00 69.63 517 TYR A N 1
ATOM 2988 C CA . TYR A 1 520 ? 132.005 162.448 164.272 1.00 69.63 517 TYR A CA 1
ATOM 2989 C C . TYR A 1 520 ? 133.187 163.410 164.276 1.00 69.63 517 TYR A C 1
ATOM 2990 O O . TYR A 1 520 ? 134.102 163.244 163.463 1.00 69.63 517 TYR A O 1
ATOM 2999 N N . CYS A 1 521 ? 133.203 164.391 165.176 1.00 70.59 518 CYS A N 1
ATOM 3000 C CA . CYS A 1 521 ? 134.227 165.429 165.176 1.00 70.59 518 CYS A CA 1
ATOM 3001 C C . CYS A 1 521 ? 135.333 165.197 166.196 1.00 70.59 518 CYS A C 1
ATOM 3002 O O . CYS A 1 521 ? 136.499 165.478 165.905 1.00 70.59 518 CYS A O 1
ATOM 3005 N N . TYR A 1 522 ? 135.006 164.689 167.381 1.00 62.44 519 TYR A N 1
ATOM 3006 C CA . TYR A 1 522 ? 135.954 164.608 168.483 1.00 62.44 519 TYR A CA 1
ATOM 3007 C C . TYR A 1 522 ? 136.174 163.162 168.902 1.00 62.44 519 TYR A C 1
ATOM 3008 O O . TYR A 1 522 ? 135.243 162.352 168.892 1.00 62.44 519 TYR A O 1
ATOM 3017 N N . TYR A 1 523 ? 137.415 162.849 169.269 1.00 78.71 520 TYR A N 1
ATOM 3018 C CA . TYR A 1 523 ? 137.757 161.515 169.741 1.00 78.71 520 TYR A CA 1
ATOM 3019 C C . TYR A 1 523 ? 137.202 161.274 171.139 1.00 78.71 520 TYR A C 1
ATOM 3020 O O . TYR A 1 523 ? 137.073 162.194 171.949 1.00 78.71 520 TYR A O 1
ATOM 3029 N N . GLY A 1 524 ? 136.881 160.014 171.420 1.00 75.71 521 GLY A N 1
ATOM 3030 C CA . GLY A 1 524 ? 136.469 159.637 172.756 1.00 75.71 521 GLY A CA 1
ATOM 3031 C C . GLY A 1 524 ? 135.151 160.214 173.210 1.00 75.71 521 GLY A C 1
ATOM 3032 O O . GLY A 1 524 ? 134.902 160.287 174.416 1.00 75.71 521 GLY A O 1
ATOM 3033 N N . TYR A 1 525 ? 134.301 160.631 172.285 1.00 73.10 522 TYR A N 1
ATOM 3034 C CA . TYR A 1 525 ? 132.996 161.155 172.662 1.00 73.10 522 TYR A CA 1
ATOM 3035 C C . TYR A 1 525 ? 132.137 160.029 173.226 1.00 73.10 522 TYR A C 1
ATOM 3036 O O . TYR A 1 525 ? 132.015 158.974 172.594 1.00 73.10 522 TYR A O 1
ATOM 3045 N N . PRO A 1 526 ? 131.534 160.207 174.400 1.00 74.79 523 PRO A N 1
ATOM 3046 C CA . PRO A 1 526 ? 130.695 159.142 174.964 1.00 74.79 523 PRO A CA 1
ATOM 3047 C C . PRO A 1 526 ? 129.411 158.940 174.176 1.00 74.79 523 PRO A C 1
ATOM 3048 O O . PRO A 1 526 ? 128.510 159.783 174.209 1.00 74.79 523 PRO A O 1
ATOM 3052 N N . LEU A 1 527 ? 129.319 157.820 173.464 1.00 81.37 524 LEU A N 1
ATOM 3053 C CA . LEU A 1 527 ? 128.151 157.497 172.666 1.00 81.37 524 LEU A CA 1
ATOM 3054 C C . LEU A 1 527 ? 127.326 156.407 173.341 1.00 81.37 524 LEU A C 1
ATOM 3055 O O . LEU A 1 527 ? 127.880 155.513 173.988 1.00 81.37 524 LEU A O 1
ATOM 3060 N N . PRO A 1 528 ? 126.000 156.457 173.218 1.00 85.89 525 PRO A N 1
ATOM 3061 C CA . PRO A 1 528 ? 125.175 155.365 173.743 1.00 85.89 525 PRO A CA 1
ATOM 3062 C C . PRO A 1 528 ? 125.502 154.051 173.049 1.00 85.89 525 PRO A C 1
ATOM 3063 O O . PRO A 1 528 ? 125.850 154.017 171.867 1.00 85.89 525 PRO A O 1
ATOM 3067 N N . GLU A 1 529 ? 125.393 152.959 173.809 1.00 92.01 526 GLU A N 1
ATOM 3068 C CA . GLU A 1 529 ? 125.723 151.647 173.263 1.00 92.01 526 GLU A CA 1
ATOM 3069 C C . GLU A 1 529 ? 124.777 151.247 172.140 1.00 92.01 526 GLU A C 1
ATOM 3070 O O . GLU A 1 529 ? 125.167 150.498 171.238 1.00 92.01 526 GLU A O 1
ATOM 3076 N N . ASP A 1 530 ? 123.539 151.729 172.174 1.00 96.28 527 ASP A N 1
ATOM 3077 C CA . ASP A 1 530 ? 122.547 151.395 171.162 1.00 96.28 527 ASP A CA 1
ATOM 3078 C C . ASP A 1 530 ? 122.488 152.405 170.023 1.00 96.28 527 ASP A C 1
ATOM 3079 O O . ASP A 1 530 ? 121.685 152.227 169.102 1.00 96.28 527 ASP A O 1
ATOM 3084 N N . HIS A 1 531 ? 123.306 153.456 170.060 1.00 93.07 528 HIS A N 1
ATOM 3085 C CA . HIS A 1 531 ? 123.300 154.476 169.016 1.00 93.07 528 HIS A CA 1
ATOM 3086 C C . HIS A 1 531 ? 124.721 154.882 168.652 1.00 93.07 528 HIS A C 1
ATOM 3087 O O . HIS A 1 531 ? 125.026 156.069 168.497 1.00 93.07 528 HIS A O 1
ATOM 3094 N N . GLU A 1 532 ? 125.615 153.903 168.513 1.00 93.69 529 GLU A N 1
ATOM 3095 C CA . GLU A 1 532 ? 126.991 154.168 168.095 1.00 93.69 529 GLU A CA 1
ATOM 3096 C C . GLU A 1 532 ? 127.019 154.242 166.571 1.00 93.69 529 GLU A C 1
ATOM 3097 O O . GLU A 1 532 ? 127.441 153.317 165.872 1.00 93.69 529 GLU A O 1
ATOM 3103 N N . PHE A 1 533 ? 126.556 155.378 166.049 1.00 82.25 530 PHE A N 1
ATOM 3104 C CA . PHE A 1 533 ? 126.376 155.538 164.612 1.00 82.25 530 PHE A CA 1
ATOM 3105 C C . PHE A 1 533 ? 127.639 155.974 163.882 1.00 82.25 530 PHE A C 1
ATOM 3106 O O . PHE A 1 533 ? 127.659 155.931 162.648 1.00 82.25 530 PHE A O 1
ATOM 3114 N N . CYS A 1 534 ? 128.683 156.392 164.595 1.00 80.42 531 CYS A N 1
ATOM 3115 C CA . CYS A 1 534 ? 129.899 156.847 163.935 1.00 80.42 531 CYS A CA 1
ATOM 3116 C C . CYS A 1 534 ? 131.045 156.858 164.933 1.00 80.42 531 CYS A C 1
ATOM 3117 O O . CYS A 1 534 ? 130.838 156.867 166.148 1.00 80.42 531 CYS A O 1
ATOM 3120 N N . ARG A 1 535 ? 132.263 156.857 164.395 1.00 85.38 532 ARG A N 1
ATOM 3121 C CA . ARG A 1 535 ? 133.482 156.967 165.183 1.00 85.38 532 ARG A CA 1
ATOM 3122 C C . ARG A 1 535 ? 134.388 158.001 164.534 1.00 85.38 532 ARG A C 1
ATOM 3123 O O . ARG A 1 535 ? 134.621 157.952 163.322 1.00 85.38 532 ARG A O 1
ATOM 3131 N N . ALA A 1 536 ? 134.895 158.932 165.337 1.00 75.01 533 ALA A N 1
ATOM 3132 C CA . ALA A 1 536 ? 135.737 159.995 164.809 1.00 75.01 533 ALA A CA 1
ATOM 3133 C C . ALA A 1 536 ? 137.062 159.436 164.308 1.00 75.01 533 ALA A C 1
ATOM 3134 O O . ALA A 1 536 ? 137.648 158.537 164.916 1.00 75.01 533 ALA A O 1
ATOM 3136 N N . ASN A 1 537 ? 137.533 159.976 163.186 1.00 73.02 534 ASN A N 1
ATOM 3137 C CA . ASN A 1 537 ? 138.805 159.593 162.591 1.00 73.02 534 ASN A CA 1
ATOM 3138 C C . ASN A 1 537 ? 139.620 160.849 162.308 1.00 73.02 534 ASN A C 1
ATOM 3139 O O . ASN A 1 537 ? 139.166 161.975 162.531 1.00 73.02 534 ASN A O 1
ATOM 3144 N N . SER A 1 538 ? 140.835 160.651 161.809 1.00 73.09 535 SER A N 1
ATOM 3145 C CA . SER A 1 538 ? 141.753 161.747 161.533 1.00 73.09 535 SER A CA 1
ATOM 3146 C C . SER A 1 538 ? 141.590 162.326 160.136 1.00 73.09 535 SER A C 1
ATOM 3147 O O . SER A 1 538 ? 142.352 163.223 159.763 1.00 73.09 535 SER A O 1
ATOM 3150 N N . ASN A 1 539 ? 140.628 161.839 159.357 1.00 70.84 536 ASN A N 1
ATOM 3151 C CA . ASN A 1 539 ? 140.445 162.327 157.997 1.00 70.84 536 ASN A CA 1
ATOM 3152 C C . ASN A 1 539 ? 140.029 163.792 158.009 1.00 70.84 536 ASN A C 1
ATOM 3153 O O . ASN A 1 539 ? 138.965 164.142 158.529 1.00 70.84 536 ASN A O 1
ATOM 3158 N N . GLY A 1 540 ? 140.872 164.646 157.434 1.00 69.54 537 GLY A N 1
ATOM 3159 C CA . GLY A 1 540 ? 140.621 166.064 157.354 1.00 69.54 537 GLY A CA 1
ATOM 3160 C C . GLY A 1 540 ? 141.284 166.884 158.441 1.00 69.54 537 GLY A C 1
ATOM 3161 O O . GLY A 1 540 ? 141.428 168.100 158.277 1.00 69.54 537 GLY A O 1
ATOM 3162 N N . ASP A 1 541 ? 141.693 166.255 159.538 1.00 73.69 538 ASP A N 1
ATOM 3163 C CA . ASP A 1 541 ? 142.324 166.985 160.627 1.00 73.69 538 ASP A CA 1
ATOM 3164 C C . ASP A 1 541 ? 143.746 167.368 160.233 1.00 73.69 538 ASP A C 1
ATOM 3165 O O . ASP A 1 541 ? 144.473 166.578 159.626 1.00 73.69 538 ASP A O 1
ATOM 3170 N N . ALA A 1 542 ? 144.143 168.589 160.585 1.00 72.05 539 ALA A N 1
ATOM 3171 C CA . ALA A 1 542 ? 145.461 169.083 160.217 1.00 72.05 539 ALA A CA 1
ATOM 3172 C C . ALA A 1 542 ? 145.865 170.192 161.175 1.00 72.05 539 ALA A C 1
ATOM 3173 O O . ALA A 1 542 ? 145.030 170.767 161.879 1.00 72.05 539 ALA A O 1
ATOM 3175 N N . THR A 1 543 ? 147.162 170.487 161.184 1.00 79.07 540 THR A N 1
ATOM 3176 C CA . THR A 1 543 ? 147.745 171.512 162.037 1.00 79.07 540 THR A CA 1
ATOM 3177 C C . THR A 1 543 ? 148.365 172.622 161.199 1.00 79.07 540 THR A C 1
ATOM 3178 O O . THR A 1 543 ? 148.465 172.537 159.972 1.00 79.07 540 THR A O 1
ATOM 3182 N N . GLY A 1 544 ? 148.790 173.671 161.895 1.00 73.51 541 GLY A N 1
ATOM 3183 C CA . GLY A 1 544 ? 149.452 174.792 161.262 1.00 73.51 541 GLY A CA 1
ATOM 3184 C C . GLY A 1 544 ? 149.653 175.966 162.196 1.00 73.51 541 GLY A C 1
ATOM 3185 O O . GLY A 1 544 ? 148.886 176.157 163.149 1.00 73.51 541 GLY A O 1
ATOM 3186 N N . ASN A 1 545 ? 150.699 176.755 161.937 1.00 70.99 542 ASN A N 1
ATOM 3187 C CA . ASN A 1 545 ? 150.902 177.993 162.677 1.00 70.99 542 ASN A CA 1
ATOM 3188 C C . ASN A 1 545 ? 149.796 179.001 162.408 1.00 70.99 542 ASN A C 1
ATOM 3189 O O . ASN A 1 545 ? 149.545 179.870 163.249 1.00 70.99 542 ASN A O 1
ATOM 3191 N N . THR A 1 546 ? 149.137 178.905 161.258 1.00 71.66 543 THR A N 1
ATOM 3192 C CA . THR A 1 546 ? 147.981 179.721 160.929 1.00 71.66 543 THR A CA 1
ATOM 3193 C C . THR A 1 546 ? 146.809 178.810 160.592 1.00 71.66 543 THR A C 1
ATOM 3194 O O . THR A 1 546 ? 146.994 177.670 160.156 1.00 71.66 543 THR A O 1
ATOM 3196 N N . LEU A 1 547 ? 145.597 179.323 160.807 1.00 73.92 544 LEU A N 1
ATOM 3197 C CA . LEU A 1 547 ? 144.402 178.523 160.561 1.00 73.92 544 LEU A CA 1
ATOM 3198 C C . LEU A 1 547 ? 144.268 178.165 159.086 1.00 73.92 544 LEU A C 1
ATOM 3199 O O . LEU A 1 547 ? 143.864 177.046 158.743 1.00 73.92 544 LEU A O 1
ATOM 3204 N N . GLU A 1 548 ? 144.602 179.103 158.197 1.00 83.94 545 GLU A N 1
ATOM 3205 C CA . GLU A 1 548 ? 144.462 178.852 156.767 1.00 83.94 545 GLU A CA 1
ATOM 3206 C C . GLU A 1 548 ? 145.386 177.733 156.305 1.00 83.94 545 GLU A C 1
ATOM 3207 O O . GLU A 1 548 ? 145.008 176.918 155.456 1.00 83.94 545 GLU A O 1
ATOM 3213 N N . GLU A 1 549 ? 146.607 177.680 156.843 1.00 79.66 546 GLU A N 1
ATOM 3214 C CA . GLU A 1 549 ? 147.518 176.595 156.489 1.00 79.66 546 GLU A CA 1
ATOM 3215 C C . GLU A 1 549 ? 146.956 175.247 156.920 1.00 79.66 546 GLU A C 1
ATOM 3216 O O . GLU A 1 549 ? 147.062 174.254 156.188 1.00 79.66 546 GLU A O 1
ATOM 3218 N N . ALA A 1 550 ? 146.352 175.193 158.109 1.00 74.64 547 ALA A N 1
ATOM 3219 C CA . ALA A 1 550 ? 145.706 173.964 158.556 1.00 74.64 547 ALA A CA 1
ATOM 3220 C C . ALA A 1 550 ? 144.553 173.587 157.637 1.00 74.64 547 ALA A C 1
ATOM 3221 O O . ALA A 1 550 ? 144.339 172.404 157.351 1.00 74.64 547 ALA A O 1
ATOM 3223 N N . ILE A 1 551 ? 143.795 174.580 157.167 1.00 74.91 548 ILE A N 1
ATOM 3224 C CA . ILE A 1 551 ? 142.699 174.303 156.241 1.00 74.91 548 ILE A CA 1
ATOM 3225 C C . ILE A 1 551 ? 143.232 173.717 154.938 1.00 74.91 548 ILE A C 1
ATOM 3226 O O . ILE A 1 551 ? 142.668 172.760 154.394 1.00 74.91 548 ILE A O 1
ATOM 3231 N N . ILE A 1 552 ? 144.321 174.285 154.414 1.00 78.28 549 ILE A N 1
ATOM 3232 C CA . ILE A 1 552 ? 144.923 173.756 153.190 1.00 78.28 549 ILE A CA 1
ATOM 3233 C C . ILE A 1 552 ? 145.390 172.321 153.396 1.00 78.28 549 ILE A C 1
ATOM 3234 O O . ILE A 1 552 ? 145.161 171.449 152.549 1.00 78.28 549 ILE A O 1
ATOM 3239 N N . GLN A 1 553 ? 146.061 172.055 154.518 1.00 77.77 550 GLN A N 1
ATOM 3240 C CA . GLN A 1 553 ? 146.546 170.701 154.771 1.00 77.77 550 GLN A CA 1
ATOM 3241 C C . GLN A 1 553 ? 145.389 169.715 154.895 1.00 77.77 550 GLN A C 1
ATOM 3242 O O . GLN A 1 553 ? 145.450 168.601 154.357 1.00 77.77 550 GLN A O 1
ATOM 3248 N N . GLY A 1 554 ? 144.318 170.112 155.585 1.00 75.15 551 GLY A N 1
ATOM 3249 C CA . GLY A 1 554 ? 143.169 169.233 155.716 1.00 75.15 551 GLY A CA 1
ATOM 3250 C C . GLY A 1 554 ? 142.484 168.960 154.392 1.00 75.15 551 GLY A C 1
ATOM 3251 O O . GLY A 1 554 ? 142.096 167.824 154.106 1.00 75.15 551 GLY A O 1
ATOM 3252 N N . PHE A 1 555 ? 142.325 169.994 153.563 1.00 76.69 552 PHE A N 1
ATOM 3253 C CA . PHE A 1 555 ? 141.710 169.793 152.255 1.00 76.69 552 PHE A CA 1
ATOM 3254 C C . PHE A 1 555 ? 142.576 168.906 151.371 1.00 76.69 552 PHE A C 1
ATOM 3255 O O . PHE A 1 555 ? 142.056 168.069 150.622 1.00 76.69 552 PHE A O 1
ATOM 3263 N N . PHE A 1 556 ? 143.898 169.082 151.435 1.00 77.48 553 PHE A N 1
ATOM 3264 C CA . PHE A 1 556 ? 144.790 168.213 150.678 1.00 77.48 553 PHE A CA 1
ATOM 3265 C C . PHE A 1 556 ? 144.666 166.770 151.141 1.00 77.48 553 PHE A C 1
ATOM 3266 O O . PHE A 1 556 ? 144.640 165.851 150.319 1.00 77.48 553 PHE A O 1
ATOM 3274 N N . GLU A 1 557 ? 144.572 166.553 152.455 1.00 73.09 554 GLU A N 1
ATOM 3275 C CA . GLU A 1 557 ? 144.369 165.200 152.965 1.00 73.09 554 GLU A CA 1
ATOM 3276 C C . GLU A 1 557 ? 143.053 164.613 152.469 1.00 73.09 554 GLU A C 1
ATOM 3277 O O . GLU A 1 557 ? 142.991 163.439 152.079 1.00 73.09 554 GLU A O 1
ATOM 3283 N N . ILE A 1 558 ? 141.990 165.419 152.475 1.00 71.44 555 ILE A N 1
ATOM 3284 C CA . ILE A 1 558 ? 140.676 164.935 152.056 1.00 71.44 555 ILE A CA 1
ATOM 3285 C C . ILE A 1 558 ? 140.700 164.524 150.589 1.00 71.44 555 ILE A C 1
ATOM 3286 O O . ILE A 1 558 ? 140.246 163.432 150.224 1.00 71.44 555 ILE A O 1
ATOM 3291 N N . VAL A 1 559 ? 141.230 165.393 149.724 1.00 70.22 556 VAL A N 1
ATOM 3292 C CA . VAL A 1 559 ? 141.258 165.071 148.300 1.00 70.22 556 VAL A CA 1
ATOM 3293 C C . VAL A 1 559 ? 142.217 163.917 148.028 1.00 70.22 556 VAL A C 1
ATOM 3294 O O . VAL A 1 559 ? 141.973 163.097 147.134 1.00 70.22 556 VAL A O 1
ATOM 3298 N N . GLU A 1 560 ? 143.304 163.822 148.797 1.00 75.17 557 GLU A N 1
ATOM 3299 C CA . GLU A 1 560 ? 144.213 162.689 148.693 1.00 75.17 557 GLU A CA 1
ATOM 3300 C C . GLU A 1 560 ? 143.486 161.380 148.950 1.00 75.17 557 GLU A C 1
ATOM 3301 O O . GLU A 1 560 ? 143.581 160.434 148.159 1.00 75.17 557 GLU A O 1
ATOM 3307 N N . ARG A 1 561 ? 142.746 161.313 150.056 1.00 71.19 558 ARG A N 1
ATOM 3308 C CA . ARG A 1 561 ? 142.046 160.080 150.392 1.00 71.19 558 ARG A CA 1
ATOM 3309 C C . ARG A 1 561 ? 140.939 159.783 149.391 1.00 71.19 558 ARG A C 1
ATOM 3310 O O . ARG A 1 561 ? 140.715 158.621 149.037 1.00 71.19 558 ARG A O 1
ATOM 3318 N N . ASP A 1 562 ? 140.252 160.820 148.902 1.00 73.02 559 ASP A N 1
ATOM 3319 C CA . ASP A 1 562 ? 139.241 160.612 147.870 1.00 73.02 559 ASP A CA 1
ATOM 3320 C C . ASP A 1 562 ? 139.848 159.977 146.624 1.00 73.02 559 ASP A C 1
ATOM 3321 O O . ASP A 1 562 ? 139.345 158.965 146.118 1.00 73.02 559 ASP A O 1
ATOM 3326 N N . SER A 1 563 ? 140.927 160.570 146.106 1.00 69.91 560 SER A N 1
ATOM 3327 C CA . SER A 1 563 ? 141.537 160.055 144.885 1.00 69.91 560 SER A CA 1
ATOM 3328 C C . SER A 1 563 ? 142.086 158.651 145.096 1.00 69.91 560 SER A C 1
ATOM 3329 O O . SER A 1 563 ? 141.963 157.789 144.215 1.00 69.91 560 SER A O 1
ATOM 3332 N N . VAL A 1 564 ? 142.691 158.399 146.259 1.00 68.67 561 VAL A N 1
ATOM 3333 C CA . VAL A 1 564 ? 143.242 157.076 146.530 1.00 68.67 561 VAL A CA 1
ATOM 3334 C C . VAL A 1 564 ? 142.131 156.037 146.581 1.00 68.67 561 VAL A C 1
ATOM 3335 O O . VAL A 1 564 ? 142.271 154.937 146.038 1.00 68.67 561 VAL A O 1
ATOM 3339 N N . ALA A 1 565 ? 141.011 156.364 147.231 1.00 66.96 562 ALA A N 1
ATOM 3340 C CA . ALA A 1 565 ? 139.888 155.434 147.274 1.00 66.96 562 ALA A CA 1
ATOM 3341 C C . ALA A 1 565 ? 139.336 155.169 145.880 1.00 66.96 562 ALA A C 1
ATOM 3342 O O . ALA A 1 565 ? 139.054 154.016 145.525 1.00 66.96 562 ALA A O 1
ATOM 3344 N N . ILE A 1 566 ? 139.186 156.222 145.072 1.00 68.21 563 ILE A N 1
ATOM 3345 C CA . ILE A 1 566 ? 138.640 156.056 143.727 1.00 68.21 563 ILE A CA 1
ATOM 3346 C C . ILE A 1 566 ? 139.539 155.149 142.897 1.00 68.21 563 ILE A C 1
ATOM 3347 O O . ILE A 1 566 ? 139.065 154.249 142.194 1.00 68.21 563 ILE A O 1
ATOM 3352 N N . TRP A 1 567 ? 140.854 155.371 142.966 1.00 69.32 564 TRP A N 1
ATOM 3353 C CA . TRP A 1 567 ? 141.774 154.533 142.204 1.00 69.32 564 TRP A CA 1
ATOM 3354 C C . TRP A 1 567 ? 141.790 153.102 142.725 1.00 69.32 564 TRP A C 1
ATOM 3355 O O . TRP A 1 567 ? 141.777 152.149 141.936 1.00 69.32 564 TRP A O 1
ATOM 3366 N N . TRP A 1 568 ? 141.819 152.930 144.047 1.00 74.32 565 TRP A N 1
ATOM 3367 C CA . TRP A 1 568 ? 142.002 151.607 144.630 1.00 74.32 565 TRP A CA 1
ATOM 3368 C C . TRP A 1 568 ? 140.784 150.723 144.406 1.00 74.32 565 TRP A C 1
ATOM 3369 O O . TRP A 1 568 ? 140.910 149.579 143.956 1.00 74.32 565 TRP A O 1
ATOM 3380 N N . TYR A 1 569 ? 139.591 151.235 144.710 1.00 72.82 566 TYR A N 1
ATOM 3381 C CA . TYR A 1 569 ? 138.418 150.373 144.717 1.00 72.82 566 TYR A CA 1
ATOM 3382 C C . TYR A 1 569 ? 137.933 150.015 143.322 1.00 72.82 566 TYR A C 1
ATOM 3383 O O . TYR A 1 569 ? 137.239 149.006 143.165 1.00 72.82 566 TYR A O 1
ATOM 3392 N N . ASN A 1 570 ? 138.282 150.802 142.309 1.00 73.78 567 ASN A N 1
ATOM 3393 C CA . ASN A 1 570 ? 137.945 150.459 140.936 1.00 73.78 567 ASN A CA 1
ATOM 3394 C C . ASN A 1 570 ? 139.006 149.601 140.260 1.00 73.78 567 ASN A C 1
ATOM 3395 O O . ASN A 1 570 ? 138.773 149.128 139.143 1.00 73.78 567 ASN A O 1
ATOM 3400 N N . ARG A 1 571 ? 140.150 149.385 140.914 1.00 75.86 568 ARG A N 1
ATOM 3401 C CA . ARG A 1 571 ? 141.265 148.626 140.342 1.00 75.86 568 ARG A CA 1
ATOM 3402 C C . ARG A 1 571 ? 141.672 149.184 138.982 1.00 75.86 568 ARG A C 1
ATOM 3403 O O . ARG A 1 571 ? 141.948 148.442 138.037 1.00 75.86 568 ARG A O 1
ATOM 3411 N N . LEU A 1 572 ? 141.711 150.508 138.882 1.00 76.34 569 LEU A N 1
ATOM 3412 C CA . LEU A 1 572 ? 142.007 151.177 137.625 1.00 76.34 569 LEU A CA 1
ATOM 3413 C C . LEU A 1 572 ? 143.510 151.291 137.416 1.00 76.34 569 LEU A C 1
ATOM 3414 O O . LEU A 1 572 ? 144.261 151.577 138.352 1.00 76.34 569 LEU A O 1
ATOM 3419 N N . LYS A 1 573 ? 143.941 151.062 136.179 1.00 80.88 570 LYS A N 1
ATOM 3420 C CA . LYS A 1 573 ? 145.330 151.256 135.794 1.00 80.88 570 LYS A CA 1
ATOM 3421 C C . LYS A 1 573 ? 145.548 152.709 135.397 1.00 80.88 570 LYS A C 1
ATOM 3422 O O . LYS A 1 573 ? 144.719 153.307 134.705 1.00 80.88 570 LYS A O 1
ATOM 3428 N N . ARG A 1 574 ? 146.664 153.274 135.840 1.00 84.71 571 ARG A N 1
ATOM 3429 C CA . ARG A 1 574 ? 146.923 154.691 135.654 1.00 84.71 571 ARG A CA 1
ATOM 3430 C C . ARG A 1 574 ? 148.300 154.906 135.044 1.00 84.71 571 ARG A C 1
ATOM 3431 O O . ARG A 1 574 ? 149.193 154.068 135.201 1.00 84.71 571 ARG A O 1
ATOM 3439 N N . PRO A 1 575 ? 148.494 156.016 134.332 1.00 91.76 572 PRO A N 1
ATOM 3440 C CA . PRO A 1 575 ? 149.796 156.273 133.708 1.00 91.76 572 PRO A CA 1
ATOM 3441 C C . PRO A 1 575 ? 150.887 156.507 134.739 1.00 91.76 572 PRO A C 1
ATOM 3442 O O . PRO A 1 575 ? 150.636 156.970 135.854 1.00 91.76 572 PRO A O 1
ATOM 3446 N N . ALA A 1 576 ? 152.115 156.181 134.346 1.00 92.50 573 ALA A N 1
ATOM 3447 C CA . ALA A 1 576 ? 153.273 156.370 135.202 1.00 92.50 573 ALA A CA 1
ATOM 3448 C C . ALA A 1 576 ? 153.697 157.837 135.209 1.00 92.50 573 ALA A C 1
ATOM 3449 O O . ALA A 1 576 ? 153.125 158.685 134.520 1.00 92.50 573 ALA A O 1
ATOM 3451 N N . VAL A 1 577 ? 154.715 158.138 136.010 1.00 95.43 574 VAL A N 1
ATOM 3452 C CA . VAL A 1 577 ? 155.315 159.464 136.074 1.00 95.43 574 VAL A CA 1
ATOM 3453 C C . VAL A 1 577 ? 156.825 159.301 135.995 1.00 95.43 574 VAL A C 1
ATOM 3454 O O . VAL A 1 577 ? 157.414 158.565 136.795 1.00 95.43 574 VAL A O 1
ATOM 3458 N N . ASP A 1 578 ? 157.451 159.981 135.037 1.00 111.47 575 ASP A N 1
ATOM 3459 C CA . ASP A 1 578 ? 158.900 159.911 134.884 1.00 111.47 575 ASP A CA 1
ATOM 3460 C C . ASP A 1 578 ? 159.544 160.843 135.903 1.00 111.47 575 ASP A C 1
ATOM 3461 O O . ASP A 1 578 ? 159.337 162.060 135.868 1.00 111.47 575 ASP A O 1
ATOM 3466 N N . LEU A 1 579 ? 160.320 160.265 136.821 1.00 114.71 576 LEU A N 1
ATOM 3467 C CA . LEU A 1 579 ? 160.904 161.048 137.904 1.00 114.71 576 LEU A CA 1
ATOM 3468 C C . LEU A 1 579 ? 161.919 162.059 137.386 1.00 114.71 576 LEU A C 1
ATOM 3469 O O . LEU A 1 579 ? 162.021 163.165 137.930 1.00 114.71 576 LEU A O 1
ATOM 3474 N N . ALA A 1 580 ? 162.666 161.704 136.337 1.00 113.79 577 ALA A N 1
ATOM 3475 C CA . ALA A 1 580 ? 163.685 162.604 135.807 1.00 113.79 577 ALA A CA 1
ATOM 3476 C C . ALA A 1 580 ? 163.085 163.917 135.322 1.00 113.79 577 ALA A C 1
ATOM 3477 O O . ALA A 1 580 ? 163.753 164.956 135.366 1.00 113.79 577 ALA A O 1
ATOM 3479 N N . SER A 1 581 ? 161.834 163.895 134.860 1.00 114.98 578 SER A N 1
ATOM 3480 C CA . SER A 1 581 ? 161.177 165.116 134.410 1.00 114.98 578 SER A CA 1
ATOM 3481 C C . SER A 1 581 ? 160.901 166.093 135.544 1.00 114.98 578 SER A C 1
ATOM 3482 O O . SER A 1 581 ? 160.583 167.254 135.270 1.00 114.98 578 SER A O 1
ATOM 3485 N N . PHE A 1 582 ? 161.016 165.660 136.797 1.00 115.12 579 PHE A N 1
ATOM 3486 C CA . PHE A 1 582 ? 160.761 166.520 137.944 1.00 115.12 579 PHE A CA 1
ATOM 3487 C C . PHE A 1 582 ? 161.982 167.335 138.350 1.00 115.12 579 PHE A C 1
ATOM 3488 O O . PHE A 1 582 ? 161.929 168.036 139.366 1.00 115.12 579 PHE A O 1
ATOM 3490 N N . ASN A 1 583 ? 163.071 167.251 137.579 1.00 116.44 580 ASN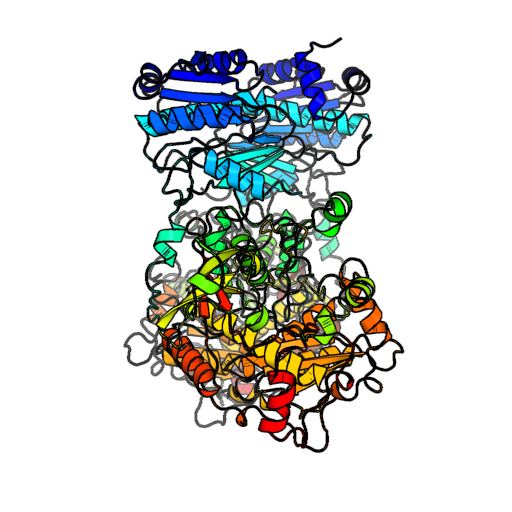 A N 1
ATOM 3491 C CA . ASN A 1 583 ? 164.331 167.958 137.810 1.00 116.44 580 ASN A CA 1
ATOM 3492 C C . ASN A 1 583 ? 164.737 167.969 139.280 1.00 116.44 580 ASN A C 1
ATOM 3493 O O . ASN A 1 583 ? 165.208 168.988 139.795 1.00 116.44 580 ASN A O 1
ATOM 3498 N N . GLU A 1 584 ? 164.568 166.840 139.955 1.00 115.76 581 GLU A N 1
ATOM 3499 C CA . GLU A 1 584 ? 164.968 166.696 141.354 1.00 115.76 581 GLU A CA 1
ATOM 3500 C C . GLU A 1 584 ? 165.893 165.497 141.493 1.00 115.76 581 GLU A C 1
ATOM 3501 O O . GLU A 1 584 ? 165.445 164.349 141.312 1.00 115.76 581 GLU A O 1
ATOM 3507 N N . PRO A 1 585 ? 167.177 165.699 141.796 1.00 116.95 582 PRO A N 1
ATOM 3508 C CA . PRO A 1 585 ? 168.083 164.550 141.955 1.00 116.95 582 PRO A CA 1
ATOM 3509 C C . PRO A 1 585 ? 167.714 163.640 143.112 1.00 116.95 582 PRO A C 1
ATOM 3510 O O . PRO A 1 585 ? 168.131 162.476 143.121 1.00 116.95 582 PRO A O 1
ATOM 3514 N N . TYR A 1 586 ? 166.950 164.136 144.089 1.00 116.94 583 TYR A N 1
ATOM 3515 C CA . TYR A 1 586 ? 166.563 163.306 145.225 1.00 116.94 583 TYR A CA 1
ATOM 3516 C C . TYR A 1 586 ? 165.709 162.127 144.780 1.00 116.94 583 TYR A C 1
ATOM 3517 O O . TYR A 1 586 ? 165.858 161.013 145.295 1.00 116.94 583 TYR A O 1
ATOM 3526 N N . LEU A 1 587 ? 164.806 162.355 143.824 1.00 111.08 584 LEU A N 1
ATOM 3527 C CA . LEU A 1 587 ? 163.975 161.275 143.301 1.00 111.08 584 LEU A CA 1
ATOM 3528 C C . LEU A 1 587 ? 164.829 160.158 142.714 1.00 111.08 584 LEU A C 1
ATOM 3529 O O . LEU A 1 587 ? 164.646 158.979 143.042 1.00 111.08 584 LEU A O 1
ATOM 3534 N N . LEU A 1 588 ? 165.768 160.516 141.836 1.00 109.06 585 LEU A N 1
ATOM 3535 C CA . LEU A 1 588 ? 166.615 159.512 141.204 1.00 109.06 585 LEU A CA 1
ATOM 3536 C C . LEU A 1 588 ? 167.507 158.820 142.225 1.00 109.06 585 LEU A C 1
ATOM 3537 O O . LEU A 1 588 ? 167.728 157.608 142.140 1.00 109.06 585 LEU A O 1
ATOM 3542 N N . GLU A 1 589 ? 168.031 159.573 143.195 1.00 115.29 586 GLU A N 1
ATOM 3543 C CA . GLU A 1 589 ? 168.868 158.966 144.225 1.00 115.29 586 GLU A CA 1
ATOM 3544 C C . GLU A 1 589 ? 168.085 157.947 145.042 1.00 115.29 586 GLU A C 1
ATOM 3545 O O . GLU A 1 589 ? 168.576 156.843 145.306 1.00 115.29 586 GLU A O 1
ATOM 3551 N N . VAL A 1 590 ? 166.860 158.294 145.441 1.00 110.76 587 VAL A N 1
ATOM 3552 C CA . VAL A 1 590 ? 166.039 157.371 146.217 1.00 110.76 587 VAL A CA 1
ATOM 3553 C C . VAL A 1 590 ? 165.681 156.144 145.388 1.00 110.76 587 VAL A C 1
ATOM 3554 O O . VAL A 1 590 ? 165.712 155.012 145.887 1.00 110.76 587 VAL A O 1
ATOM 3558 N N . GLN A 1 591 ? 165.332 156.343 144.114 1.00 104.76 588 GLN A N 1
ATOM 3559 C CA . GLN A 1 591 ? 164.997 155.207 143.262 1.00 104.76 588 GLN A CA 1
ATOM 3560 C C . GLN A 1 591 ? 166.190 154.275 143.090 1.00 104.76 588 GLN A C 1
ATOM 3561 O O . GLN A 1 591 ? 166.044 153.048 143.156 1.00 104.76 588 GLN A O 1
ATOM 3567 N N . ASP A 1 592 ? 167.380 154.840 142.875 1.00 107.98 589 ASP A N 1
ATOM 3568 C CA . ASP A 1 592 ? 168.577 154.019 142.729 1.00 107.98 589 ASP A CA 1
ATOM 3569 C C . ASP A 1 592 ? 168.904 153.282 144.021 1.00 107.98 589 ASP A C 1
ATOM 3570 O O . ASP A 1 592 ? 169.305 152.113 143.987 1.00 107.98 589 ASP A O 1
ATOM 3575 N N . LEU A 1 593 ? 168.747 153.946 145.168 1.00 104.22 590 LEU A N 1
ATOM 3576 C CA . LEU A 1 593 ? 168.989 153.282 146.444 1.00 104.22 590 LEU A CA 1
ATOM 3577 C C . LEU A 1 593 ? 168.020 152.126 146.655 1.00 104.22 590 LEU A C 1
ATOM 3578 O O . LEU A 1 593 ? 168.418 151.043 147.103 1.00 104.22 590 LEU A O 1
ATOM 3583 N N . TYR A 1 594 ? 166.742 152.336 146.334 1.00 107.43 591 TYR A N 1
ATOM 3584 C CA . TYR A 1 594 ? 165.758 151.270 146.478 1.00 107.43 591 TYR A CA 1
ATOM 3585 C C . TYR A 1 594 ? 166.063 150.109 145.539 1.00 107.43 591 TYR A C 1
ATOM 3586 O O . TYR A 1 594 ? 165.926 148.941 145.920 1.00 107.43 591 TYR A O 1
ATOM 3588 N N . ARG A 1 595 ? 166.473 150.411 144.305 1.00 104.36 592 ARG A N 1
ATOM 3589 C CA . ARG A 1 595 ? 166.835 149.352 143.369 1.00 104.36 592 ARG A CA 1
ATOM 3590 C C . ARG A 1 595 ? 168.056 148.581 143.856 1.00 104.36 592 ARG A C 1
ATOM 3591 O O . ARG A 1 595 ? 168.130 147.357 143.700 1.00 104.36 592 ARG A O 1
ATOM 3599 N N . SER A 1 596 ? 169.028 149.285 144.441 1.00 107.22 593 SER A N 1
ATOM 3600 C CA . SER A 1 596 ? 170.189 148.614 145.016 1.00 107.22 593 SER A CA 1
ATOM 3601 C C . SER A 1 596 ? 169.782 147.714 146.175 1.00 107.22 593 SER A C 1
ATOM 3602 O O . SER A 1 596 ? 170.338 146.623 146.349 1.00 107.22 593 SER A O 1
ATOM 3605 N N . ASN A 1 597 ? 168.813 148.153 146.978 1.00 109.55 594 ASN A N 1
ATOM 3606 C CA . ASN A 1 597 ? 168.292 147.352 148.078 1.00 109.55 594 ASN A CA 1
ATOM 3607 C C . ASN A 1 597 ? 167.299 146.289 147.619 1.00 109.55 594 ASN A C 1
ATOM 3608 O O . ASN A 1 597 ? 166.568 145.745 148.457 1.00 109.55 594 ASN A O 1
ATOM 3613 N N . ASN A 1 598 ? 167.257 145.996 146.317 1.00 111.60 595 ASN A N 1
ATOM 3614 C CA . ASN A 1 598 ? 166.356 144.992 145.749 1.00 111.60 595 ASN A CA 1
ATOM 3615 C C . ASN A 1 598 ? 164.894 145.355 146.002 1.00 111.60 595 ASN A C 1
ATOM 3616 O O . ASN A 1 598 ? 164.097 144.540 146.472 1.00 111.60 595 ASN A O 1
ATOM 3621 N N . ARG A 1 599 ? 164.542 146.600 145.682 1.00 104.10 596 ARG A N 1
ATOM 3622 C CA . ARG A 1 599 ? 163.174 147.093 145.843 1.00 104.10 596 ARG A CA 1
ATOM 3623 C C . ARG A 1 599 ? 162.879 148.042 144.685 1.00 104.10 596 ARG A C 1
ATOM 3624 O O . ARG A 1 599 ? 163.299 149.201 144.702 1.00 104.10 596 ARG A O 1
ATOM 3626 N N . ASP A 1 600 ? 162.154 147.547 143.686 1.00 97.23 597 ASP A N 1
ATOM 3627 C CA . ASP A 1 600 ? 161.786 148.379 142.549 1.00 97.23 597 ASP A CA 1
ATOM 3628 C C . ASP A 1 600 ? 160.705 149.369 142.961 1.00 97.23 597 ASP A C 1
ATOM 3629 O O . ASP A 1 600 ? 159.701 148.989 143.571 1.00 97.23 597 ASP A O 1
ATOM 3634 N N . LEU A 1 601 ? 160.910 150.639 142.618 1.00 89.02 598 LEU A N 1
ATOM 3635 C CA . LEU A 1 601 ? 160.019 151.720 143.011 1.00 89.02 598 LEU A CA 1
ATOM 3636 C C . LEU A 1 601 ? 159.592 152.513 141.786 1.00 89.02 598 LEU A C 1
ATOM 3637 O O . LEU A 1 601 ? 160.407 152.789 140.900 1.00 89.02 598 LEU A O 1
ATOM 3642 N N . TRP A 1 602 ? 158.314 152.880 141.742 1.00 82.84 599 TRP A N 1
ATOM 3643 C CA . TRP A 1 602 ? 157.791 153.718 140.671 1.00 82.84 599 TRP A CA 1
ATOM 3644 C C . TRP A 1 602 ? 156.685 154.599 141.238 1.00 82.84 599 TRP A C 1
ATOM 3645 O O . TRP A 1 602 ? 156.300 154.474 142.403 1.00 82.84 599 TRP A O 1
ATOM 3656 N N . VAL A 1 603 ? 156.177 155.502 140.402 1.00 80.40 600 VAL A N 1
ATOM 3657 C CA . VAL A 1 603 ? 155.162 156.469 140.802 1.00 80.40 600 VAL A CA 1
ATOM 3658 C C . VAL A 1 603 ? 154.029 156.438 139.785 1.00 80.40 600 VAL A C 1
ATOM 3659 O O . VAL A 1 603 ? 154.266 156.312 138.579 1.00 80.40 600 VAL A O 1
ATOM 3663 N N . ILE A 1 604 ? 152.797 156.547 140.276 1.00 79.09 601 ILE A N 1
ATOM 3664 C CA . ILE A 1 604 ? 151.589 156.465 139.468 1.00 79.09 601 ILE A CA 1
ATOM 3665 C C . ILE A 1 604 ? 150.749 157.703 139.745 1.00 79.09 601 ILE A C 1
ATOM 3666 O O . ILE A 1 604 ? 150.571 158.090 140.906 1.00 79.09 601 ILE A O 1
ATOM 3671 N N . ASP A 1 605 ? 150.242 158.328 138.685 1.00 83.68 602 ASP A N 1
ATOM 3672 C CA . ASP A 1 605 ? 149.409 159.518 138.808 1.00 83.68 602 ASP A CA 1
ATOM 3673 C C . ASP A 1 605 ? 147.943 159.105 138.873 1.00 83.68 602 ASP A C 1
ATOM 3674 O O . ASP A 1 605 ? 147.427 158.480 137.941 1.00 83.68 602 ASP A O 1
ATOM 3679 N N . ILE A 1 606 ? 147.275 159.461 139.970 1.00 77.63 603 ILE A N 1
ATOM 3680 C CA . ILE A 1 606 ? 145.885 159.080 140.192 1.00 77.63 603 ILE A CA 1
ATOM 3681 C C . ILE A 1 606 ? 145.029 160.323 140.395 1.00 77.63 603 ILE A C 1
ATOM 3682 O O . ILE A 1 606 ? 144.048 160.294 141.146 1.00 77.63 603 ILE A O 1
ATOM 3687 N N . THR A 1 607 ? 145.402 161.420 139.739 1.00 76.89 604 THR A N 1
ATOM 3688 C CA . THR A 1 607 ? 144.686 162.679 139.901 1.00 76.89 604 THR A CA 1
ATOM 3689 C C . THR A 1 607 ? 143.220 162.528 139.508 1.00 76.89 604 THR A C 1
ATOM 3690 O O . THR A 1 607 ? 142.892 161.932 138.479 1.00 76.89 604 THR A O 1
ATOM 3694 N N . ALA A 1 608 ? 142.339 163.074 140.341 1.00 77.79 605 ALA A N 1
ATOM 3695 C CA . ALA A 1 608 ? 140.900 162.961 140.176 1.00 77.79 605 ALA A CA 1
ATOM 3696 C C . ALA A 1 608 ? 140.352 164.182 139.438 1.00 77.79 605 ALA A C 1
ATOM 3697 O O . ALA A 1 608 ? 141.101 164.992 138.883 1.00 77.79 605 ALA A O 1
ATOM 3699 N N . ASP A 1 609 ? 139.023 164.316 139.428 1.00 80.63 606 ASP A N 1
ATOM 3700 C CA . ASP A 1 609 ? 138.374 165.404 138.705 1.00 80.63 606 ASP A CA 1
ATOM 3701 C C . ASP A 1 609 ? 138.704 166.776 139.277 1.00 80.63 606 ASP A C 1
ATOM 3702 O O . ASP A 1 609 ? 138.566 167.776 138.566 1.00 80.63 606 ASP A O 1
ATOM 3707 N N . LEU A 1 610 ? 139.127 166.852 140.539 1.00 79.58 607 LEU A N 1
ATOM 3708 C CA . LEU A 1 610 ? 139.514 168.134 141.114 1.00 79.58 607 LEU A CA 1
ATOM 3709 C C . LEU A 1 610 ? 140.808 168.674 140.523 1.00 79.58 607 LEU A C 1
ATOM 3710 O O . LEU A 1 610 ? 141.149 169.833 140.784 1.00 79.58 607 LEU A O 1
ATOM 3715 N N . ASP A 1 611 ? 141.534 167.862 139.753 1.00 85.95 608 ASP A N 1
ATOM 3716 C CA . ASP A 1 611 ? 142.747 168.283 139.050 1.00 85.95 608 ASP A CA 1
ATOM 3717 C C . ASP A 1 611 ? 143.844 168.723 140.014 1.00 85.95 608 ASP A C 1
ATOM 3718 O O . ASP A 1 611 ? 144.734 169.493 139.648 1.00 85.95 608 ASP A O 1
ATOM 3723 N N . ILE A 1 612 ? 143.792 168.241 141.250 1.00 79.95 609 ILE A N 1
ATOM 3724 C CA . ILE A 1 612 ? 144.851 168.469 142.227 1.00 79.95 609 ILE A CA 1
ATOM 3725 C C . ILE A 1 612 ? 145.844 167.318 142.108 1.00 79.95 609 ILE A C 1
ATOM 3726 O O . ILE A 1 612 ? 145.443 166.155 142.275 1.00 79.95 609 ILE A O 1
ATOM 3731 N N . PRO A 1 613 ? 147.121 167.584 141.803 1.00 79.96 610 PRO A N 1
ATOM 3732 C CA . PRO A 1 613 ? 148.084 166.492 141.598 1.00 79.96 610 PRO A CA 1
ATOM 3733 C C . PRO A 1 613 ? 148.135 165.505 142.752 1.00 79.96 610 PRO A C 1
ATOM 3734 O O . PRO A 1 613 ? 148.547 165.854 143.863 1.00 79.96 610 PRO A O 1
ATOM 3738 N N . THR A 1 614 ? 147.719 164.268 142.494 1.00 79.12 611 THR A N 1
ATOM 3739 C CA . THR A 1 614 ? 147.747 163.195 143.478 1.00 79.12 611 THR A CA 1
ATOM 3740 C C . THR A 1 614 ? 148.588 162.053 142.930 1.00 79.12 611 THR A C 1
ATOM 3741 O O . THR A 1 614 ? 148.357 161.591 141.808 1.00 79.12 611 THR A O 1
ATOM 3745 N N . PHE A 1 615 ? 149.557 161.599 143.720 1.00 82.62 612 PHE A N 1
ATOM 3746 C CA . PHE A 1 615 ? 150.514 160.595 143.283 1.00 82.62 612 PHE A CA 1
ATOM 3747 C C . PHE A 1 615 ? 150.604 159.475 144.306 1.00 82.62 612 PHE A C 1
ATOM 3748 O O . PHE A 1 615 ? 150.529 159.715 145.515 1.00 82.62 612 PHE A O 1
ATOM 3756 N N . VAL A 1 616 ? 150.760 158.249 143.814 1.00 77.16 613 VAL A N 1
ATOM 3757 C CA . VAL A 1 616 ? 150.983 157.083 144.660 1.00 77.16 613 VAL A CA 1
ATOM 3758 C C . VAL A 1 616 ? 152.308 156.446 144.261 1.00 77.16 613 VAL A C 1
ATOM 3759 O O . VAL A 1 616 ? 152.533 156.136 143.086 1.00 77.16 613 VAL A O 1
ATOM 3763 N N . ALA A 1 617 ? 153.195 156.281 145.231 1.00 80.29 614 ALA A N 1
ATOM 3764 C CA . ALA A 1 617 ? 154.492 155.661 145.011 1.00 80.29 614 ALA A CA 1
ATOM 3765 C C . ALA A 1 617 ? 154.430 154.214 145.472 1.00 80.29 614 ALA A C 1
ATOM 3766 O O . ALA A 1 617 ? 154.054 153.939 146.616 1.00 80.29 614 ALA A O 1
ATOM 3768 N N . VAL A 1 618 ? 154.798 153.298 144.581 1.00 81.70 615 VAL A N 1
ATOM 3769 C CA . VAL A 1 618 ? 154.691 151.864 144.818 1.00 81.70 615 VAL A CA 1
ATOM 3770 C C . VAL A 1 618 ? 156.088 151.265 144.793 1.00 81.70 615 VAL A C 1
ATOM 3771 O O . VAL A 1 618 ? 156.841 151.473 143.834 1.00 81.70 615 VAL A O 1
ATOM 3775 N N . SER A 1 619 ? 156.426 150.517 145.839 1.00 89.82 616 SER A N 1
ATOM 3776 C CA . SER A 1 619 ? 157.700 149.819 145.928 1.00 89.82 616 SER A CA 1
ATOM 3777 C C . SER A 1 619 ? 157.445 148.348 146.214 1.00 89.82 616 SER A C 1
ATOM 3778 O O . SER A 1 619 ? 156.553 148.009 146.995 1.00 89.82 616 SER A O 1
ATOM 3781 N N . TYR A 1 620 ? 158.220 147.476 145.577 1.00 97.41 617 TYR A N 1
ATOM 3782 C CA . TYR A 1 620 ? 158.063 146.047 145.811 1.00 97.41 617 TYR A CA 1
ATOM 3783 C C . TYR A 1 620 ? 159.416 145.359 145.719 1.00 97.41 617 TYR A C 1
ATOM 3784 O O . TYR A 1 620 ? 160.254 145.726 144.891 1.00 97.41 617 TYR A O 1
ATOM 3793 N N . LEU A 1 621 ? 159.616 144.356 146.571 1.00 107.06 618 LEU A N 1
ATOM 3794 C CA . LEU A 1 621 ? 160.869 143.615 146.602 1.00 107.06 618 LEU A CA 1
ATOM 3795 C C . LEU A 1 621 ? 160.860 142.529 145.535 1.00 107.06 618 LEU A C 1
ATOM 3796 O O . LEU A 1 621 ? 159.936 141.712 145.475 1.00 107.06 618 LEU A O 1
ATOM 3801 N N . LYS A 1 622 ? 161.892 142.519 144.698 1.00 115.52 619 LYS A N 1
ATOM 3802 C CA . LYS A 1 622 ? 161.971 141.571 143.601 1.00 115.52 619 LYS A CA 1
ATOM 3803 C C . LYS A 1 622 ? 162.497 140.222 144.087 1.00 115.52 619 LYS A C 1
ATOM 3804 O O . LYS A 1 622 ? 162.929 140.066 145.233 1.00 115.52 619 LYS A O 1
ATOM 3810 N N . ASP A 1 623 ? 162.436 139.235 143.186 1.00 126.26 620 ASP A N 1
ATOM 3811 C CA . ASP A 1 623 ? 162.951 137.878 143.372 1.00 126.26 620 ASP A CA 1
ATOM 3812 C C . ASP A 1 623 ? 162.612 137.286 144.737 1.00 126.26 620 ASP A C 1
ATOM 3813 O O . ASP A 1 623 ? 163.405 136.528 145.305 1.00 126.26 620 ASP A O 1
ATOM 3818 N N . ASN A 1 624 ? 161.434 137.611 145.263 1.00 126.64 621 ASN A N 1
ATOM 3819 C CA . ASN A 1 624 ? 160.990 137.084 146.544 1.00 126.64 621 ASN A CA 1
ATOM 3820 C C . ASN A 1 624 ? 159.524 136.692 146.444 1.00 126.64 621 ASN A C 1
ATOM 3821 O O . ASN A 1 624 ? 158.763 137.272 145.666 1.00 126.64 621 ASN A O 1
ATOM 3826 N N . LYS A 1 625 ? 159.136 135.696 147.242 1.00 126.87 622 LYS A N 1
ATOM 3827 C CA . LYS A 1 625 ? 157.741 135.278 147.289 1.00 126.87 622 LYS A CA 1
ATOM 3828 C C . LYS A 1 625 ? 156.885 136.217 148.125 1.00 126.87 622 LYS A C 1
ATOM 3829 O O . LYS A 1 625 ? 155.653 136.132 148.065 1.00 126.87 622 LYS A O 1
ATOM 3835 N N . HIS A 1 626 ? 157.505 137.102 148.898 1.00 121.70 623 HIS A N 1
ATOM 3836 C CA . HIS A 1 626 ? 156.808 138.125 149.672 1.00 121.70 623 HIS A CA 1
ATOM 3837 C C . HIS A 1 626 ? 157.222 139.477 149.103 1.00 121.70 623 HIS A C 1
ATOM 3838 O O . HIS A 1 626 ? 158.298 139.990 149.424 1.00 121.70 623 HIS A O 1
ATOM 3845 N N . GLN A 1 627 ? 156.368 140.049 148.252 1.00 106.44 624 GLN A N 1
ATOM 3846 C CA . GLN A 1 627 ? 156.703 141.321 147.622 1.00 106.44 624 GLN A CA 1
ATOM 3847 C C . GLN A 1 627 ? 156.821 142.442 148.645 1.00 106.44 624 GLN A C 1
ATOM 3848 O O . GLN A 1 627 ? 157.672 143.326 148.495 1.00 106.44 624 GLN A O 1
ATOM 3854 N N . THR A 1 628 ? 155.991 142.417 149.686 1.00 99.59 625 THR A N 1
ATOM 3855 C CA . THR A 1 628 ? 155.945 143.469 150.702 1.00 99.59 625 THR A CA 1
ATOM 3856 C C . THR A 1 628 ? 155.777 144.838 150.045 1.00 99.59 625 THR A C 1
ATOM 3857 O O . THR A 1 628 ? 156.626 145.725 150.150 1.00 99.59 625 THR A O 1
ATOM 3861 N N . ILE A 1 629 ? 154.652 144.989 149.350 1.00 89.73 626 ILE A N 1
ATOM 3862 C CA . ILE A 1 629 ? 154.398 146.197 148.575 1.00 89.73 626 ILE A CA 1
ATOM 3863 C C . ILE A 1 629 ? 154.180 147.366 149.526 1.00 89.73 626 ILE A C 1
ATOM 3864 O O . ILE A 1 629 ? 153.290 147.333 150.383 1.00 89.73 626 ILE A O 1
ATOM 3869 N N . LEU A 1 630 ? 154.995 148.404 149.376 1.00 84.24 627 LEU A N 1
ATOM 3870 C CA . LEU A 1 630 ? 154.884 149.623 150.162 1.00 84.24 627 LEU A CA 1
ATOM 3871 C C . LEU A 1 630 ? 154.264 150.714 149.303 1.00 84.24 627 LEU A C 1
ATOM 3872 O O . LEU A 1 630 ? 154.732 150.975 148.188 1.00 84.24 627 LEU A O 1
ATOM 3877 N N . LEU A 1 631 ? 153.213 151.343 149.822 1.00 78.38 628 LEU A N 1
ATOM 3878 C CA . LEU A 1 631 ? 152.481 152.382 149.114 1.00 78.38 628 LEU A CA 1
ATOM 3879 C C . LEU A 1 631 ? 152.579 153.688 149.886 1.00 78.38 628 LEU A C 1
ATOM 3880 O O . LEU A 1 631 ? 152.342 153.719 151.097 1.00 78.38 628 LEU A O 1
ATOM 3885 N N . GLY A 1 632 ? 152.927 154.753 149.185 1.00 78.96 629 GLY A N 1
ATOM 3886 C CA . GLY A 1 632 ? 152.916 156.093 149.749 1.00 78.96 629 GLY A CA 1
ATOM 3887 C C . GLY A 1 632 ? 151.997 156.977 148.932 1.00 78.96 629 GLY A C 1
ATOM 3888 O O . GLY A 1 632 ? 151.898 156.817 147.718 1.00 78.96 629 GLY A O 1
ATOM 3889 N N . PHE A 1 633 ? 151.322 157.902 149.604 1.00 78.26 630 PHE A N 1
ATOM 3890 C CA . PHE A 1 633 ? 150.357 158.780 148.959 1.00 78.26 630 PHE A CA 1
ATOM 3891 C C . PHE A 1 633 ? 150.776 160.227 149.166 1.00 78.26 630 PHE A C 1
ATOM 3892 O O . PHE A 1 633 ? 151.189 160.605 150.267 1.00 78.26 630 PHE A O 1
ATOM 3900 N N . GLY A 1 634 ? 150.674 161.028 148.115 1.00 79.24 631 GLY A N 1
ATOM 3901 C CA . GLY A 1 634 ? 150.977 162.443 148.213 1.00 79.24 631 GLY A CA 1
ATOM 3902 C C . GLY A 1 634 ? 150.010 163.253 147.380 1.00 79.24 631 GLY A C 1
ATOM 3903 O O . GLY A 1 634 ? 149.509 162.796 146.352 1.00 79.24 631 GLY A O 1
ATOM 3904 N N . THR A 1 635 ? 149.746 164.474 147.842 1.00 81.40 632 THR A N 1
ATOM 3905 C CA . THR A 1 635 ? 148.828 165.365 147.144 1.00 81.40 632 THR A CA 1
ATOM 3906 C C . THR A 1 635 ? 149.154 166.803 147.509 1.00 81.40 632 THR A C 1
ATOM 3907 O O . THR A 1 635 ? 149.235 167.140 148.694 1.00 81.40 632 THR A O 1
ATOM 3911 N N . HIS A 1 636 ? 149.334 167.641 146.492 1.00 86.98 633 HIS A N 1
ATOM 3912 C CA . HIS A 1 636 ? 149.588 169.060 146.688 1.00 86.98 633 HIS A CA 1
ATOM 3913 C C . HIS A 1 636 ? 149.369 169.771 145.363 1.00 86.98 633 HIS A C 1
ATOM 3914 O O . HIS A 1 636 ? 149.331 169.144 144.302 1.00 86.98 633 HIS A O 1
ATOM 3921 N N . PHE A 1 637 ? 149.217 171.094 145.440 1.00 92.04 634 PHE A N 1
ATOM 3922 C CA . PHE A 1 637 ? 149.137 171.894 144.222 1.00 92.04 634 PHE A CA 1
ATOM 3923 C C . PHE A 1 637 ? 150.430 171.805 143.424 1.00 92.04 634 PHE A C 1
ATOM 3924 O O . PHE A 1 637 ? 150.404 171.735 142.190 1.00 92.04 634 PHE A O 1
ATOM 3932 N N . ASP A 1 638 ? 151.571 171.810 144.109 1.00 97.38 635 ASP A N 1
ATOM 3933 C CA . ASP A 1 638 ? 152.860 171.693 143.443 1.00 97.38 635 ASP A CA 1
ATOM 3934 C C . ASP A 1 638 ? 153.192 170.223 143.235 1.00 97.38 635 ASP A C 1
ATOM 3935 O O . ASP A 1 638 ? 153.342 169.489 144.221 1.00 97.38 635 ASP A O 1
ATOM 3940 N N . PRO A 1 639 ? 153.307 169.751 141.991 1.00 93.28 636 PRO A N 1
ATOM 3941 C CA . PRO A 1 639 ? 153.599 168.325 141.773 1.00 93.28 636 PRO A CA 1
ATOM 3942 C C . PRO A 1 639 ? 154.919 167.876 142.368 1.00 93.28 636 PRO A C 1
ATOM 3943 O O . PRO A 1 639 ? 155.034 166.717 142.787 1.00 93.28 636 PRO A O 1
ATOM 3947 N N . LYS A 1 640 ? 155.922 168.754 142.414 1.00 95.66 637 LYS A N 1
ATOM 3948 C CA . LYS A 1 640 ? 157.226 168.364 142.940 1.00 95.66 637 LYS A CA 1
ATOM 3949 C C . LYS A 1 640 ? 157.127 167.951 144.403 1.00 95.66 637 LYS A C 1
ATOM 3950 O O . LYS A 1 640 ? 157.596 166.874 144.792 1.00 95.66 637 LYS A O 1
ATOM 3956 N N . ILE A 1 641 ? 156.496 168.786 145.232 1.00 94.03 638 ILE A N 1
ATOM 3957 C CA . ILE A 1 641 ? 156.384 168.446 146.642 1.00 94.03 638 ILE A CA 1
ATOM 3958 C C . ILE A 1 641 ? 155.359 167.345 146.873 1.00 94.03 638 ILE A C 1
ATOM 3959 O O . ILE A 1 641 ? 155.439 166.642 147.882 1.00 94.03 638 ILE A O 1
ATOM 3964 N N . ALA A 1 642 ? 154.412 167.148 145.953 1.00 88.39 639 ALA A N 1
ATOM 3965 C CA . ALA A 1 642 ? 153.539 165.980 146.050 1.00 88.39 639 ALA A CA 1
ATOM 3966 C C . ALA A 1 642 ? 154.325 164.688 145.847 1.00 88.39 639 ALA A C 1
ATOM 3967 O O . ALA A 1 642 ? 154.157 163.722 146.604 1.00 88.39 639 ALA A O 1
ATOM 3969 N N . ILE A 1 643 ? 155.196 164.657 144.834 1.00 87.00 640 ILE A N 1
ATOM 3970 C CA . ILE A 1 643 ? 156.078 163.508 144.645 1.00 87.00 640 ILE A CA 1
ATOM 3971 C C . ILE A 1 643 ? 156.978 163.329 145.857 1.00 87.00 640 ILE A C 1
ATOM 3972 O O . ILE A 1 643 ? 157.237 162.201 146.296 1.00 87.00 640 ILE A O 1
ATOM 3977 N N . LEU A 1 644 ? 157.486 164.437 146.401 1.00 92.37 641 LEU A N 1
ATOM 3978 C CA . LEU A 1 644 ? 158.333 164.358 147.587 1.00 92.37 641 LEU A CA 1
ATOM 3979 C C . LEU A 1 644 ? 157.578 163.749 148.761 1.00 92.37 641 LEU A C 1
ATOM 3980 O O . LEU A 1 644 ? 158.120 162.912 149.490 1.00 92.37 641 LEU A O 1
ATOM 3985 N N . ARG A 1 645 ? 156.321 164.153 148.953 1.00 86.22 642 ARG A N 1
ATOM 3986 C CA . ARG A 1 645 ? 155.505 163.576 150.014 1.00 86.22 642 ARG A CA 1
ATOM 3987 C C . ARG A 1 645 ? 155.297 162.085 149.796 1.00 86.22 642 ARG A C 1
ATOM 3988 O O . ARG A 1 645 ? 155.377 161.295 150.743 1.00 86.22 642 ARG A O 1
ATOM 3996 N N . ALA A 1 646 ? 155.032 161.681 148.552 1.00 85.76 643 ALA A N 1
ATOM 3997 C CA . ALA A 1 646 ? 154.817 160.265 148.269 1.00 85.76 643 ALA A CA 1
ATOM 3998 C C . ALA A 1 646 ? 156.066 159.442 148.574 1.00 85.76 643 ALA A C 1
ATOM 3999 O O . ALA A 1 646 ? 155.992 158.397 149.236 1.00 85.76 643 ALA A O 1
ATOM 4001 N N . VAL A 1 647 ? 157.229 159.902 148.105 1.00 91.60 644 VAL A N 1
ATOM 4002 C CA . VAL A 1 647 ? 158.442 159.120 148.323 1.00 91.60 644 VAL A CA 1
ATOM 4003 C C . VAL A 1 647 ? 158.828 159.129 149.796 1.00 91.60 644 VAL A C 1
ATOM 4004 O O . VAL A 1 647 ? 159.347 158.134 150.310 1.00 91.60 644 VAL A O 1
ATOM 4008 N N . THR A 1 648 ? 158.590 160.239 150.502 1.00 97.09 645 THR A N 1
ATOM 4009 C CA . THR A 1 648 ? 158.860 160.267 151.935 1.00 97.09 645 THR A CA 1
ATOM 4010 C C . THR A 1 648 ? 157.953 159.301 152.686 1.00 97.09 645 THR A C 1
ATOM 4011 O O . THR A 1 648 ? 158.396 158.625 153.621 1.00 97.09 645 THR A O 1
ATOM 4015 N N . GLU A 1 649 ? 156.678 159.226 152.295 1.00 94.93 646 GLU A N 1
ATOM 4016 C CA . GLU A 1 649 ? 155.768 158.275 152.924 1.00 94.93 646 GLU A CA 1
ATOM 4017 C C . GLU A 1 649 ? 156.212 156.842 152.667 1.00 94.93 646 GLU A C 1
ATOM 4018 O O . GLU A 1 649 ? 156.108 155.985 153.552 1.00 94.93 646 GLU A O 1
ATOM 4020 N N . VAL A 1 650 ? 156.698 156.559 151.457 1.00 93.86 647 VAL A N 1
ATOM 4021 C CA . VAL A 1 650 ? 157.213 155.222 151.166 1.00 93.86 647 VAL A CA 1
ATOM 4022 C C . VAL A 1 650 ? 158.442 154.927 152.018 1.00 93.86 647 VAL A C 1
ATOM 4023 O O . VAL A 1 650 ? 158.570 153.846 152.606 1.00 93.86 647 VAL A O 1
ATOM 4027 N N . ASN A 1 651 ? 159.361 155.892 152.107 1.00 105.34 648 ASN A N 1
ATOM 4028 C CA . ASN A 1 651 ? 160.618 155.666 152.814 1.00 105.34 648 ASN A CA 1
ATOM 4029 C C . ASN A 1 651 ? 160.415 155.536 154.317 1.00 105.34 648 ASN A C 1
ATOM 4030 O O . ASN A 1 651 ? 161.182 154.829 154.981 1.00 105.34 648 ASN A O 1
ATOM 4035 N N . GLN A 1 652 ? 159.407 156.212 154.873 1.00 104.18 649 GLN A N 1
ATOM 4036 C CA . GLN A 1 652 ? 159.159 156.112 156.308 1.00 104.18 649 GLN A CA 1
ATOM 4037 C C . GLN A 1 652 ? 158.837 154.680 156.711 1.00 104.18 649 GLN A C 1
ATOM 4038 O O . GLN A 1 652 ? 159.334 154.186 157.730 1.00 104.18 649 GLN A O 1
ATOM 4040 N N . ILE A 1 653 ? 158.009 153.995 155.921 1.00 107.88 650 ILE A N 1
ATOM 4041 C CA . ILE A 1 653 ? 157.718 152.591 156.186 1.00 107.88 650 ILE A CA 1
ATOM 4042 C C . ILE A 1 653 ? 158.846 151.680 155.719 1.00 107.88 650 ILE A C 1
ATOM 4043 O O . ILE A 1 653 ? 159.045 150.605 156.299 1.00 107.88 650 ILE A O 1
ATOM 4048 N N . ALA A 1 654 ? 159.594 152.081 154.693 1.00 114.57 651 ALA A N 1
ATOM 4049 C CA . ALA A 1 654 ? 160.672 151.255 154.175 1.00 114.57 651 ALA A CA 1
ATOM 4050 C C . ALA A 1 654 ? 161.824 151.181 155.177 1.00 114.57 651 ALA A C 1
ATOM 4051 O O . ALA A 1 654 ? 161.828 151.844 156.219 1.00 114.57 651 ALA A O 1
ATOM 4053 N N . PHE A 1 655 ? 162.813 150.350 154.840 1.00 127.32 652 PHE A N 1
ATOM 4054 C CA . PHE A 1 655 ? 163.986 150.120 155.687 1.00 127.32 652 PHE A CA 1
ATOM 4055 C C . PHE A 1 655 ? 163.582 149.595 157.064 1.00 127.32 652 PHE A C 1
ATOM 4056 O O . PHE A 1 655 ? 164.223 149.888 158.075 1.00 127.32 652 PHE A O 1
ATOM 4064 N N . THR A 1 656 ? 162.507 148.812 157.101 1.00 138.65 653 THR A N 1
ATOM 4065 C CA . THR A 1 656 ? 161.998 148.193 158.321 1.00 138.65 653 THR A CA 1
ATOM 4066 C C . THR A 1 656 ? 161.664 146.729 158.056 1.00 138.65 653 THR A C 1
ATOM 4067 O O . THR A 1 656 ? 160.582 146.233 158.380 1.00 138.65 653 THR A O 1
ATOM 4071 N N . CYS A 1 657 ? 162.603 146.021 157.424 1.00 148.68 654 CYS A N 1
ATOM 4072 C CA . CYS A 1 657 ? 162.391 144.609 157.121 1.00 148.68 654 CYS A CA 1
ATOM 4073 C C . CYS A 1 657 ? 162.260 143.782 158.395 1.00 148.68 654 CYS A C 1
ATOM 4074 O O . CYS A 1 657 ? 161.418 142.880 158.475 1.00 148.68 654 CYS A O 1
ATOM 4077 N N . ASP A 1 658 ? 163.081 144.076 159.401 1.00 158.45 655 ASP A N 1
ATOM 4078 C CA . ASP A 1 658 ? 163.045 143.351 160.665 1.00 158.45 655 ASP A CA 1
ATOM 4079 C C . ASP A 1 658 ? 161.873 143.754 161.550 1.00 158.45 655 ASP A C 1
ATOM 4080 O O . ASP A 1 658 ? 161.646 143.108 162.579 1.00 158.45 655 ASP A O 1
ATOM 4085 N N . GLY A 1 659 ? 161.129 144.793 161.182 1.00 159.94 656 GLY A N 1
ATOM 4086 C CA . GLY A 1 659 ? 159.994 145.231 161.970 1.00 159.94 656 GLY A CA 1
ATOM 4087 C C . GLY A 1 659 ? 158.746 144.414 161.711 1.00 159.94 656 GLY A C 1
ATOM 4088 O O . GLY A 1 659 ? 157.830 144.870 161.019 1.00 159.94 656 GLY A O 1
ATOM 4089 N N . VAL A 1 660 ? 158.700 143.203 162.254 1.00 164.98 657 VAL A N 1
ATOM 4090 C CA . VAL A 1 660 ? 157.566 142.306 162.068 1.00 164.98 657 VAL A CA 1
ATOM 4091 C C . VAL A 1 660 ? 156.492 142.634 163.099 1.00 164.98 657 VAL A C 1
ATOM 4092 O O . VAL A 1 660 ? 156.775 142.750 164.298 1.00 164.98 657 VAL A O 1
ATOM 4096 N N . GLU A 1 661 ? 155.262 142.822 162.627 1.00 167.81 658 GLU A N 1
ATOM 4097 C CA . GLU A 1 661 ? 154.123 143.145 163.484 1.00 167.81 658 GLU A CA 1
ATOM 4098 C C . GLU A 1 661 ? 152.912 142.313 163.075 1.00 167.81 658 GLU A C 1
ATOM 4099 O O . GLU A 1 661 ? 151.807 142.825 162.895 1.00 167.81 658 GLU A O 1
ATOM 4105 N N . VAL A 1 662 ? 153.120 141.003 162.911 1.00 168.55 659 VAL A N 1
ATOM 4106 C CA . VAL A 1 662 ? 152.048 140.127 162.442 1.00 168.55 659 VAL A CA 1
ATOM 4107 C C . VAL A 1 662 ? 150.889 140.087 163.427 1.00 168.55 659 VAL A C 1
ATOM 4108 O O . VAL A 1 662 ? 149.748 139.804 163.041 1.00 168.55 659 VAL A O 1
ATOM 4112 N N . THR A 1 663 ? 151.148 140.360 164.707 1.00 177.36 660 THR A N 1
ATOM 4113 C CA . THR A 1 663 ? 150.103 140.301 165.718 1.00 177.36 660 THR A CA 1
ATOM 4114 C C . THR A 1 663 ? 150.082 141.483 166.676 1.00 177.36 660 THR A C 1
ATOM 4115 O O . THR A 1 663 ? 149.131 141.594 167.457 1.00 177.36 660 THR A O 1
ATOM 4119 N N . LYS A 1 664 ? 151.082 142.365 166.648 1.00 171.96 661 LYS A N 1
ATOM 4120 C CA . LYS A 1 664 ? 151.138 143.444 167.635 1.00 171.96 661 LYS A CA 1
ATOM 4121 C C . LYS A 1 664 ? 150.244 144.616 167.235 1.00 171.96 661 LYS A C 1
ATOM 4122 O O . LYS A 1 664 ? 149.263 144.923 167.919 1.00 171.96 661 LYS A O 1
ATOM 4128 N N . GLU A 1 665 ? 150.571 145.284 166.127 1.00 168.79 662 GLU A N 1
ATOM 4129 C CA . GLU A 1 665 ? 149.775 146.424 165.684 1.00 168.79 662 GLU A CA 1
ATOM 4130 C C . GLU A 1 665 ? 149.541 146.497 164.180 1.00 168.79 662 GLU A C 1
ATOM 4131 O O . GLU A 1 665 ? 148.661 147.255 163.760 1.00 168.79 662 GLU A O 1
ATOM 4137 N N . PHE A 1 666 ? 150.273 145.744 163.359 1.00 159.99 663 PHE A N 1
ATOM 4138 C CA . PHE A 1 666 ? 150.113 145.784 161.908 1.00 159.99 663 PHE A CA 1
ATOM 4139 C C . PHE A 1 666 ? 149.697 144.430 161.350 1.00 159.99 663 PHE A C 1
ATOM 4140 O O . PHE A 1 666 ? 150.280 143.956 160.370 1.00 159.99 663 PHE A O 1
ATOM 4148 N N . VAL A 1 667 ? 148.699 143.795 161.969 1.00 152.16 664 VAL A N 1
ATOM 4149 C CA . VAL A 1 667 ? 148.233 142.499 161.482 1.00 152.16 664 VAL A CA 1
ATOM 4150 C C . VAL A 1 667 ? 147.711 142.615 160.053 1.00 152.16 664 VAL A C 1
ATOM 4151 O O . VAL A 1 667 ? 148.011 141.770 159.199 1.00 152.16 664 VAL A O 1
ATOM 4155 N N . GLU A 1 668 ? 146.946 143.670 159.760 1.00 142.99 665 GLU A N 1
ATOM 4156 C CA . GLU A 1 668 ? 146.448 143.856 158.402 1.00 142.99 665 GLU A CA 1
ATOM 4157 C C . GLU A 1 668 ? 147.582 144.207 157.444 1.00 142.99 665 GLU A C 1
ATOM 4158 O O . GLU A 1 668 ? 147.596 143.746 156.298 1.00 142.99 665 GLU A O 1
ATOM 4164 N N . MET A 1 669 ? 148.552 145.003 157.902 1.00 134.00 666 MET A N 1
ATOM 4165 C CA . MET A 1 669 ? 149.689 145.340 157.054 1.00 134.00 666 MET A CA 1
ATOM 4166 C C . MET A 1 669 ? 150.528 144.108 156.740 1.00 134.00 666 MET A C 1
ATOM 4167 O O . MET A 1 669 ? 150.965 143.922 155.599 1.00 134.00 666 MET A O 1
ATOM 4172 N N . ARG A 1 670 ? 150.761 143.254 157.738 1.00 140.61 667 ARG A N 1
ATOM 4173 C CA . ARG A 1 670 ? 151.532 142.039 157.495 1.00 140.61 667 ARG A CA 1
ATOM 4174 C C . ARG A 1 670 ? 150.764 141.067 156.608 1.00 140.61 667 ARG A C 1
ATOM 4175 O O . ARG A 1 670 ? 151.360 140.386 155.766 1.00 140.61 667 ARG A O 1
ATOM 4183 N N . GLU A 1 671 ? 149.441 140.990 156.777 1.00 127.56 668 GLU A N 1
ATOM 4184 C CA . GLU A 1 671 ? 148.637 140.168 155.879 1.00 127.56 668 GLU A CA 1
ATOM 4185 C C . GLU A 1 671 ? 148.725 140.677 154.445 1.00 127.56 668 GLU A C 1
ATOM 4186 O O . GLU A 1 671 ? 148.839 139.886 153.501 1.00 127.56 668 GLU A O 1
ATOM 4192 N N . TRP A 1 672 ? 148.672 141.999 154.266 1.00 107.63 669 TRP A N 1
ATOM 4193 C CA . TRP A 1 672 ? 148.811 142.581 152.936 1.00 107.63 669 TRP A CA 1
ATOM 4194 C C . TRP A 1 672 ? 150.184 142.285 152.347 1.00 107.63 669 TRP A C 1
ATOM 4195 O O . TRP A 1 672 ? 150.303 141.975 151.157 1.00 107.63 669 TRP A O 1
ATOM 4206 N N . PHE A 1 673 ? 151.233 142.375 153.166 1.00 111.95 670 PHE A N 1
ATOM 4207 C CA . PHE A 1 673 ? 152.574 142.051 152.688 1.00 111.95 670 PHE A CA 1
ATOM 4208 C C . PHE A 1 673 ? 152.670 140.591 152.266 1.00 111.95 670 PHE A C 1
ATOM 4209 O O . PHE A 1 673 ? 153.290 140.269 151.246 1.00 111.95 670 PHE A O 1
ATOM 4217 N N . LYS A 1 674 ? 152.060 139.693 153.041 1.00 115.17 671 LYS A N 1
ATOM 4218 C CA . LYS A 1 674 ? 152.182 138.267 152.762 1.00 115.17 671 LYS A CA 1
ATOM 4219 C C . LYS A 1 674 ? 151.373 137.859 151.537 1.00 115.17 671 LYS A C 1
ATOM 4220 O O . LYS A 1 674 ? 151.826 137.033 150.736 1.00 115.17 671 LYS A O 1
ATOM 4226 N N . LYS A 1 675 ? 150.180 138.428 151.364 1.00 114.87 672 LYS A N 1
ATOM 4227 C CA . LYS A 1 675 ? 149.268 137.931 150.339 1.00 114.87 672 LYS A CA 1
ATOM 4228 C C . LYS A 1 675 ? 148.904 138.984 149.300 1.00 114.87 672 LYS A C 1
ATOM 4229 O O . LYS A 1 675 ? 147.727 139.140 148.959 1.00 114.87 672 LYS A O 1
ATOM 4235 N N . ALA A 1 676 ? 149.895 139.710 148.787 1.00 102.22 673 ALA A N 1
ATOM 4236 C CA . ALA A 1 676 ? 149.652 140.667 147.712 1.00 102.22 673 ALA A CA 1
ATOM 4237 C C . ALA A 1 676 ? 150.920 140.828 146.892 1.00 102.22 673 ALA A C 1
ATOM 4238 O O . ALA A 1 676 ? 151.943 141.281 147.412 1.00 102.22 673 ALA A O 1
ATOM 4240 N N . THR A 1 677 ? 150.846 140.461 145.619 1.00 97.75 674 THR A N 1
ATOM 4241 C CA . THR A 1 677 ? 151.939 140.599 144.671 1.00 97.75 674 THR A CA 1
ATOM 4242 C C . THR A 1 677 ? 151.625 141.723 143.690 1.00 97.75 674 THR A C 1
ATOM 4243 O O . THR A 1 677 ? 150.626 142.435 143.820 1.00 97.75 674 THR A O 1
ATOM 4247 N N . ILE A 1 678 ? 152.499 141.884 142.693 1.00 95.35 675 ILE A N 1
ATOM 4248 C CA . ILE A 1 678 ? 152.271 142.880 141.649 1.00 95.35 675 ILE A CA 1
ATOM 4249 C C . ILE A 1 678 ? 151.508 142.319 140.459 1.00 95.35 675 ILE A C 1
ATOM 4250 O O . ILE A 1 678 ? 151.100 143.093 139.579 1.00 95.35 675 ILE A O 1
ATOM 4255 N N . GLU A 1 679 ? 151.300 141.005 140.397 1.00 95.49 676 GLU A N 1
ATOM 4256 C CA . GLU A 1 679 ? 150.536 140.403 139.312 1.00 95.49 676 GLU A CA 1
ATOM 4257 C C . GLU A 1 679 ? 149.102 140.075 139.698 1.00 95.49 676 GLU A C 1
ATOM 4258 O O . GLU A 1 679 ? 148.209 140.176 138.851 1.00 95.49 676 GLU A O 1
ATOM 4264 N N . ASN A 1 680 ? 148.854 139.686 140.951 1.00 92.31 677 ASN A N 1
ATOM 4265 C CA . ASN A 1 680 ? 147.485 139.495 141.410 1.00 92.31 677 ASN A CA 1
ATOM 4266 C C . ASN A 1 680 ? 146.786 140.817 141.696 1.00 92.31 677 ASN A C 1
ATOM 4267 O O . ASN A 1 680 ? 145.554 140.848 141.774 1.00 92.31 677 ASN A O 1
ATOM 4272 N N . GLN A 1 681 ? 147.545 141.900 141.851 1.00 84.23 678 GLN A N 1
ATOM 4273 C CA . GLN A 1 681 ? 147.006 143.248 141.971 1.00 84.23 678 GLN A CA 1
ATOM 4274 C C . GLN A 1 681 ? 147.441 144.052 140.753 1.00 84.23 678 GLN A C 1
ATOM 4275 O O . GLN A 1 681 ? 148.351 144.885 140.852 1.00 84.23 678 GLN A O 1
ATOM 4281 N N . PRO A 1 682 ? 146.825 143.828 139.591 1.00 79.82 679 PRO A N 1
ATOM 4282 C CA . PRO A 1 682 ? 147.316 144.472 138.362 1.00 79.82 679 PRO A CA 1
ATOM 4283 C C . PRO A 1 682 ? 147.223 145.986 138.379 1.00 79.82 679 PRO A C 1
ATOM 4284 O O . PRO A 1 682 ? 147.962 146.640 137.634 1.00 79.82 679 PRO A O 1
ATOM 4288 N N . TYR A 1 683 ? 146.345 146.569 139.196 1.00 70.82 680 TYR A N 1
ATOM 4289 C CA . TYR A 1 683 ? 146.227 148.021 139.224 1.00 70.82 680 TYR A CA 1
ATOM 4290 C C . TYR A 1 683 ? 147.433 148.688 139.869 1.00 70.82 680 TYR A C 1
ATOM 4291 O O . TYR A 1 683 ? 147.629 149.893 139.685 1.00 70.82 680 TYR A O 1
ATOM 4300 N N . LEU A 1 684 ? 148.244 147.936 140.615 1.00 74.26 681 LEU A N 1
ATOM 4301 C CA . LEU A 1 684 ? 149.372 148.533 141.318 1.00 74.26 681 LEU A CA 1
ATOM 4302 C C . LEU A 1 684 ? 150.523 148.884 140.386 1.00 74.26 681 LEU A C 1
ATOM 4303 O O . LEU A 1 684 ? 151.377 149.695 140.759 1.00 74.26 681 LEU A O 1
ATOM 4308 N N . VAL A 1 685 ? 150.572 148.298 139.194 1.00 79.05 682 VAL A N 1
ATOM 4309 C CA . VAL A 1 685 ? 151.634 148.602 138.239 1.00 79.05 682 VAL A CA 1
ATOM 4310 C C . VAL A 1 685 ? 151.141 149.691 137.294 1.00 79.05 682 VAL A C 1
ATOM 4311 O O . VAL A 1 685 ? 149.939 149.758 136.996 1.00 79.05 682 VAL A O 1
ATOM 4315 N N . PRO A 1 686 ? 152.015 150.574 136.822 1.00 81.85 683 PRO A N 1
ATOM 4316 C CA . PRO A 1 686 ? 151.573 151.629 135.906 1.00 81.85 683 PRO A CA 1
ATOM 4317 C C . PRO A 1 686 ? 151.136 151.060 134.567 1.00 81.85 683 PRO A C 1
ATOM 4318 O O . PRO A 1 686 ? 151.614 150.015 134.120 1.00 81.85 683 PRO A O 1
ATOM 4322 N N . ASP A 1 687 ? 150.211 151.767 133.925 1.00 92.93 684 ASP A N 1
ATOM 4323 C CA . ASP A 1 687 ? 149.736 151.363 132.609 1.00 92.93 684 ASP A CA 1
ATOM 4324 C C . ASP A 1 687 ? 150.803 151.667 131.565 1.00 92.93 684 ASP A C 1
ATOM 4325 O O . ASP A 1 687 ? 151.196 152.825 131.387 1.00 92.93 684 ASP A O 1
ATOM 4330 N N . SER A 1 688 ? 151.272 150.627 130.875 1.00 97.26 685 SER A N 1
ATOM 4331 C CA . SER A 1 688 ? 152.335 150.800 129.892 1.00 97.26 685 SER A CA 1
ATOM 4332 C C . SER A 1 688 ? 151.840 151.455 128.609 1.00 97.26 685 SER A C 1
ATOM 4333 O O . SER A 1 688 ? 152.628 152.096 127.905 1.00 97.26 685 SER A O 1
ATOM 4336 N N . THR A 1 689 ? 150.554 151.303 128.286 1.00 98.81 686 THR A N 1
ATOM 4337 C CA . THR A 1 689 ? 150.035 151.836 127.030 1.00 98.81 686 THR A CA 1
ATOM 4338 C C . THR A 1 689 ? 150.072 153.360 127.016 1.00 98.81 686 THR A C 1
ATOM 4339 O O . THR A 1 689 ? 150.584 153.970 126.071 1.00 98.81 686 THR A O 1
ATOM 4343 N N . VAL A 1 690 ? 149.541 153.990 128.054 1.00 103.84 687 VAL A N 1
ATOM 4344 C CA . VAL A 1 690 ? 149.492 155.452 128.109 1.00 103.84 687 VAL A CA 1
ATOM 4345 C C . VAL A 1 690 ? 150.889 155.979 128.424 1.00 103.84 687 VAL A C 1
ATOM 4346 O O . VAL A 1 690 ? 151.542 155.464 129.345 1.00 103.84 687 VAL A O 1
ATOM 4350 N N . PRO A 1 691 ? 151.383 156.978 127.692 1.00 106.57 688 PRO A N 1
ATOM 4351 C CA . PRO A 1 691 ? 152.704 157.534 128.003 1.00 106.57 688 PRO A CA 1
ATOM 4352 C C . PRO A 1 691 ? 152.733 158.168 129.385 1.00 106.57 688 PRO A C 1
ATOM 4353 O O . PRO A 1 691 ? 151.731 158.693 129.875 1.00 106.57 688 PRO A O 1
ATOM 4357 N N . ALA A 1 692 ? 153.903 158.109 130.013 1.00 103.77 689 ALA A N 1
ATOM 4358 C CA . ALA A 1 692 ? 154.058 158.618 131.368 1.00 103.77 689 ALA A CA 1
ATOM 4359 C C . ALA A 1 692 ? 153.903 160.133 131.405 1.00 103.77 689 ALA A C 1
ATOM 4360 O O . ALA A 1 692 ? 154.427 160.850 130.549 1.00 103.77 689 ALA A O 1
ATOM 4362 N N . LYS A 1 693 ? 153.178 160.617 132.409 1.00 104.51 690 LYS A N 1
ATOM 4363 C CA . LYS A 1 693 ? 153.016 162.050 132.597 1.00 104.51 690 LYS A CA 1
ATOM 4364 C C . LYS A 1 693 ? 154.320 162.677 133.075 1.00 104.51 690 LYS A C 1
ATOM 4365 O O . LYS A 1 693 ? 155.097 162.064 133.811 1.00 104.51 690 LYS A O 1
ATOM 4371 N N . VAL A 1 694 ? 154.553 163.915 132.653 1.00 109.26 691 VAL A N 1
ATOM 4372 C CA . VAL A 1 694 ? 155.757 164.648 133.011 1.00 109.26 691 VAL A CA 1
ATOM 4373 C C . VAL A 1 694 ? 155.378 165.810 133.925 1.00 109.26 691 VAL A C 1
ATOM 4374 O O . VAL A 1 694 ? 154.204 166.087 134.167 1.00 109.26 691 VAL A O 1
ATOM 4378 N N . TYR A 1 695 ? 156.402 166.500 134.434 1.00 110.71 692 TYR A N 1
ATOM 4379 C CA . TYR A 1 695 ? 156.174 167.619 135.340 1.00 110.71 692 TYR A CA 1
ATOM 4380 C C . TYR A 1 695 ? 155.532 168.812 134.646 1.00 110.71 692 TYR A C 1
ATOM 4381 O O . TYR A 1 695 ? 155.006 169.698 135.327 1.00 110.71 692 TYR A O 1
ATOM 4383 N N . GLN A 1 696 ? 155.564 168.859 133.317 1.00 112.99 693 GLN A N 1
ATOM 4384 C CA . GLN A 1 696 ? 154.958 169.948 132.565 1.00 112.99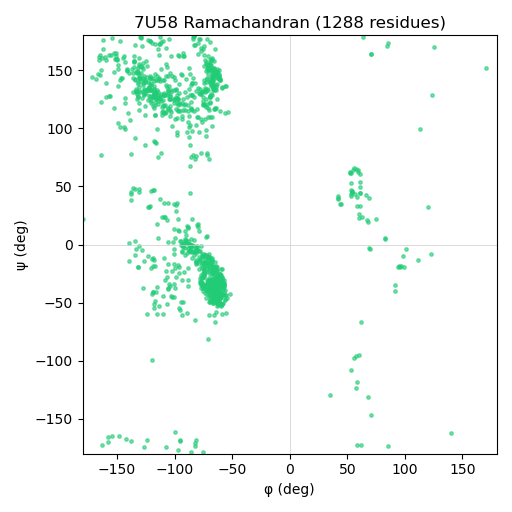 693 GLN A CA 1
ATOM 4385 C C . GLN A 1 696 ? 153.507 169.676 132.197 1.00 112.99 693 GLN A C 1
ATOM 4386 O O . GLN A 1 696 ? 152.882 170.515 131.540 1.00 112.99 693 GLN A O 1
ATOM 4392 N N . ASP A 1 697 ? 152.958 168.533 132.599 1.00 112.12 694 ASP A N 1
ATOM 4393 C CA . ASP A 1 697 ? 151.575 168.187 132.308 1.00 112.12 694 ASP A CA 1
ATOM 4394 C C . ASP A 1 697 ? 150.600 168.693 133.363 1.00 112.12 694 ASP A C 1
ATOM 4395 O O . ASP A 1 697 ? 149.389 168.512 133.202 1.00 112.12 694 ASP A O 1
ATOM 4400 N N . TYR A 1 698 ? 151.091 169.318 134.429 1.00 107.75 695 TYR A N 1
ATOM 4401 C CA . TYR A 1 698 ? 150.253 169.794 135.520 1.00 107.75 695 TYR A CA 1
ATOM 4402 C C . TYR A 1 698 ? 150.301 171.313 135.569 1.00 107.75 695 TYR A C 1
ATOM 4403 O O . TYR A 1 698 ? 151.386 171.904 135.607 1.00 107.75 695 TYR A O 1
ATOM 4412 N N . GLN A 1 699 ? 149.128 171.937 135.570 1.00 118.54 696 GLN A N 1
ATOM 4413 C CA . GLN A 1 699 ? 149.044 173.388 135.617 1.00 118.54 696 GLN A CA 1
ATOM 4414 C C . GLN A 1 699 ? 149.418 173.909 137.000 1.00 118.54 696 GLN A C 1
ATOM 4415 O O . GLN A 1 699 ? 149.308 173.206 138.008 1.00 118.54 696 GLN A O 1
ATOM 4421 N N . GLN A 1 700 ? 149.869 175.160 137.037 1.00 126.02 697 GLN A N 1
ATOM 4422 C CA . GLN A 1 700 ? 150.353 175.785 138.263 1.00 126.02 697 GLN A CA 1
ATOM 4423 C C . GLN A 1 700 ? 149.206 176.547 138.917 1.00 126.02 697 GLN A C 1
ATOM 4424 O O . GLN A 1 700 ? 148.625 177.451 138.307 1.00 126.02 697 GLN A O 1
ATOM 4430 N N . ARG A 1 701 ? 148.882 176.184 140.159 1.00 122.40 698 ARG A N 1
ATOM 4431 C CA . ARG A 1 701 ? 147.822 176.842 140.908 1.00 122.40 698 ARG A CA 1
ATOM 4432 C C . ARG A 1 701 ? 148.280 177.476 142.211 1.00 122.40 698 ARG A C 1
ATOM 4433 O O . ARG A 1 701 ? 147.577 178.351 142.727 1.00 122.40 698 ARG A O 1
ATOM 4441 N N . TRP A 1 702 ? 149.420 177.063 142.759 1.00 129.08 699 TRP A N 1
ATOM 4442 C CA . TRP A 1 702 ? 149.884 177.607 144.027 1.00 129.08 699 TRP A CA 1
ATOM 4443 C C . TRP A 1 702 ? 150.239 179.083 143.881 1.00 129.08 699 TRP A C 1
ATOM 4444 O O . TRP A 1 702 ? 150.736 179.527 142.843 1.00 129.08 699 TRP A O 1
ATOM 4455 N N . SER A 1 703 ? 149.973 179.845 144.937 1.00 144.15 700 SER A N 1
ATOM 4456 C CA . SER A 1 703 ? 150.210 181.281 144.947 1.00 144.15 700 SER A CA 1
ATOM 4457 C C . SER A 1 703 ? 151.137 181.634 146.105 1.00 144.15 700 SER A C 1
ATOM 4458 O O . SER A 1 703 ? 151.518 180.781 146.912 1.00 144.15 700 SER A O 1
ATOM 4461 N N . ASP A 1 704 ? 151.502 182.916 146.180 1.00 153.76 701 ASP A N 1
ATOM 4462 C CA . ASP A 1 704 ? 152.411 183.369 147.226 1.00 153.76 701 ASP A CA 1
ATOM 4463 C C . ASP A 1 704 ? 151.727 183.435 148.585 1.00 153.76 701 ASP A C 1
ATOM 4464 O O . ASP A 1 704 ? 152.362 183.163 149.610 1.00 153.76 701 ASP A O 1
ATOM 4469 N N . ASP A 1 705 ? 150.447 183.794 148.618 1.00 143.21 702 ASP A N 1
ATOM 4470 C CA . ASP A 1 705 ? 149.703 183.943 149.860 1.00 143.21 702 ASP A CA 1
ATOM 4471 C C . ASP A 1 705 ? 148.713 182.796 150.007 1.00 143.21 702 ASP A C 1
ATOM 4472 O O . ASP A 1 705 ? 148.161 182.305 149.018 1.00 143.21 702 ASP A O 1
ATOM 4477 N N . ILE A 1 706 ? 148.508 182.360 151.251 1.00 128.43 703 ILE A N 1
ATOM 4478 C CA . ILE A 1 706 ? 147.670 181.197 151.516 1.00 128.43 703 ILE A CA 1
ATOM 4479 C C . ILE A 1 706 ? 146.181 181.522 151.535 1.00 128.43 703 ILE A C 1
ATOM 4480 O O . ILE A 1 706 ? 145.356 180.602 151.463 1.00 128.43 703 ILE A O 1
ATOM 4485 N N . TYR A 1 707 ? 145.805 182.800 151.627 1.00 126.57 704 TYR A N 1
ATOM 4486 C CA . TYR A 1 707 ? 144.386 183.147 151.646 1.00 126.57 704 TYR A CA 1
ATOM 4487 C C . TYR A 1 707 ? 143.721 182.817 150.313 1.00 126.57 704 TYR A C 1
ATOM 4488 O O . TYR A 1 707 ? 142.669 182.167 150.271 1.00 126.57 704 TYR A O 1
ATOM 4497 N N . GLU A 1 708 ? 144.322 183.257 149.205 1.00 130.63 705 GLU A N 1
ATOM 4498 C CA . GLU A 1 708 ? 143.775 182.873 147.910 1.00 130.63 705 GLU A CA 1
ATOM 4499 C C . GLU A 1 708 ? 143.968 181.391 147.631 1.00 130.63 705 GLU A C 1
ATOM 4500 O O . GLU A 1 708 ? 143.247 180.839 146.800 1.00 130.63 705 GLU A O 1
ATOM 4506 N N . ASP A 1 709 ? 144.901 180.727 148.316 1.00 121.40 706 ASP A N 1
ATOM 4507 C CA . ASP A 1 709 ? 144.954 179.269 148.244 1.00 121.40 706 ASP A CA 1
ATOM 4508 C C . ASP A 1 709 ? 143.708 178.645 148.865 1.00 121.40 706 ASP A C 1
ATOM 4509 O O . ASP A 1 709 ? 143.124 177.711 148.300 1.00 121.40 706 ASP A O 1
ATOM 4514 N N . VAL A 1 710 ? 143.280 179.154 150.022 1.00 111.24 707 VAL A N 1
ATOM 4515 C CA . VAL A 1 710 ? 142.025 178.692 150.611 1.00 111.24 707 VAL A CA 1
ATOM 4516 C C . VAL A 1 710 ? 140.868 178.978 149.665 1.00 111.24 707 VAL A C 1
ATOM 4517 O O . VAL A 1 710 ? 139.985 178.135 149.461 1.00 111.24 707 VAL A O 1
ATOM 4521 N N . MET A 1 711 ? 140.860 180.171 149.068 1.00 116.75 708 MET A N 1
ATOM 4522 C CA . MET A 1 711 ? 139.774 180.536 148.161 1.00 116.75 708 MET A CA 1
ATOM 4523 C C . MET A 1 711 ? 139.741 179.637 146.929 1.00 116.75 708 MET A C 1
ATOM 4524 O O . MET A 1 711 ? 138.663 179.239 146.473 1.00 116.75 708 MET A O 1
ATOM 4529 N N . THR A 1 712 ? 140.909 179.307 146.370 1.00 112.84 709 THR A N 1
ATOM 4530 C CA . THR A 1 712 ? 140.927 178.467 145.179 1.00 112.84 709 THR A CA 1
ATOM 4531 C C . THR A 1 712 ? 140.572 177.025 145.512 1.00 112.84 709 THR A C 1
ATOM 4532 O O . THR A 1 712 ? 139.916 176.357 144.707 1.00 112.84 709 THR A O 1
ATOM 4536 N N . CYS A 1 713 ? 140.951 176.537 146.697 1.00 103.75 710 CYS A N 1
ATOM 4537 C CA . CYS A 1 713 ? 140.469 175.227 147.124 1.00 103.75 710 CYS A CA 1
ATOM 4538 C C . CYS A 1 713 ? 138.952 175.229 147.265 1.00 103.75 710 CYS A C 1
ATOM 4539 O O . CYS A 1 713 ? 138.276 174.279 146.846 1.00 103.75 710 CYS A O 1
ATOM 4542 N N . VAL A 1 714 ? 138.401 176.303 147.835 1.00 102.77 711 VAL A N 1
ATOM 4543 C CA . VAL A 1 714 ? 136.956 176.397 148.018 1.00 102.77 711 VAL A CA 1
ATOM 4544 C C . VAL A 1 714 ? 136.242 176.408 146.672 1.00 102.77 711 VAL A C 1
ATOM 4545 O O . VAL A 1 714 ? 135.235 175.717 146.485 1.00 102.77 711 VAL A O 1
ATOM 4549 N N . GLU A 1 715 ? 136.748 177.188 145.713 1.00 102.06 712 GLU A N 1
ATOM 4550 C CA . GLU A 1 715 ? 136.080 177.251 144.416 1.00 102.06 712 GLU A CA 1
ATOM 4551 C C . GLU A 1 715 ? 136.270 175.964 143.621 1.00 102.06 712 GLU A C 1
ATOM 4552 O O . GLU A 1 715 ? 135.391 175.591 142.837 1.00 102.06 712 GLU A O 1
ATOM 4558 N N . ILE A 1 716 ? 137.398 175.271 143.807 1.00 95.99 713 ILE A N 1
ATOM 4559 C CA . ILE A 1 716 ? 137.570 173.959 143.191 1.00 95.99 713 ILE A CA 1
ATOM 4560 C C . ILE A 1 716 ? 136.531 172.986 143.728 1.00 95.99 713 ILE A C 1
ATOM 4561 O O . ILE A 1 716 ? 135.912 172.232 142.968 1.00 95.99 713 ILE A O 1
ATOM 4566 N N . SER A 1 717 ? 136.321 172.991 145.047 1.00 93.11 714 SER A N 1
ATOM 4567 C CA . SER A 1 717 ? 135.299 172.127 145.629 1.00 93.11 714 SER A CA 1
ATOM 4568 C C . SER A 1 717 ? 133.907 172.516 145.147 1.00 93.11 714 SER A C 1
ATOM 4569 O O . SER A 1 717 ? 133.066 171.648 144.887 1.00 93.11 714 SER A O 1
ATOM 4572 N N . LYS A 1 718 ? 133.644 173.819 145.027 1.00 92.75 715 LYS A N 1
ATOM 4573 C CA . LYS A 1 718 ? 132.335 174.282 144.578 1.00 92.75 715 LYS A CA 1
ATOM 4574 C C . LYS A 1 718 ? 132.064 173.873 143.136 1.00 92.75 715 LYS A C 1
ATOM 4575 O O . LYS A 1 718 ? 130.932 173.515 142.790 1.00 92.75 715 LYS A O 1
ATOM 4581 N N . ASN A 1 719 ? 133.087 173.925 142.279 1.00 96.61 716 ASN A N 1
ATOM 4582 C CA . ASN A 1 719 ? 132.902 173.552 140.880 1.00 96.61 716 ASN A CA 1
ATOM 4583 C C . ASN A 1 719 ? 132.486 172.094 140.749 1.00 96.61 716 ASN A C 1
ATOM 4584 O O . ASN A 1 719 ? 131.642 171.754 139.912 1.00 96.61 716 ASN A O 1
ATOM 4589 N N . ALA A 1 720 ? 133.065 171.218 141.566 1.00 88.75 717 ALA A N 1
ATOM 4590 C CA . ALA A 1 720 ? 132.724 169.803 141.555 1.00 88.75 717 ALA A CA 1
ATOM 4591 C C . ALA A 1 720 ? 131.426 169.500 142.292 1.00 88.75 717 ALA A C 1
ATOM 4592 O O . ALA A 1 720 ? 131.129 168.325 142.533 1.00 88.75 717 ALA A O 1
ATOM 4594 N N . GLY A 1 721 ? 130.649 170.518 142.646 1.00 88.74 718 GLY A N 1
ATOM 4595 C CA . GLY A 1 721 ? 129.413 170.305 143.379 1.00 88.74 718 GLY A CA 1
ATOM 4596 C C . GLY A 1 721 ? 129.611 169.774 144.782 1.00 88.74 718 GLY A C 1
ATOM 4597 O O . GLY A 1 721 ? 128.873 168.879 145.212 1.00 88.74 718 GLY A O 1
ATOM 4598 N N . LEU A 1 722 ? 130.590 170.306 145.509 1.00 86.71 719 LEU A N 1
ATOM 4599 C CA . LEU A 1 722 ? 130.886 169.874 146.865 1.00 86.71 719 LEU A CA 1
ATOM 4600 C C . LEU A 1 722 ? 130.913 171.083 147.789 1.00 86.71 719 LEU A C 1
ATOM 4601 O O . LEU A 1 722 ? 131.137 172.216 147.359 1.00 86.71 719 LEU A O 1
ATOM 4606 N N . GLU A 1 723 ? 130.684 170.825 149.073 1.00 83.20 720 GLU A N 1
ATOM 4607 C CA . GLU A 1 723 ? 130.693 171.856 150.100 1.00 83.20 720 GLU A CA 1
ATOM 4608 C C . GLU A 1 723 ? 131.850 171.610 151.055 1.00 83.20 720 GLU A C 1
ATOM 4609 O O . GLU A 1 723 ? 131.980 170.513 151.608 1.00 83.20 720 GLU A O 1
ATOM 4615 N N . THR A 1 724 ? 132.681 172.629 151.250 1.00 72.52 721 THR A N 1
ATOM 4616 C CA . THR A 1 724 ? 133.825 172.550 152.149 1.00 72.52 721 THR A CA 1
ATOM 4617 C C . THR A 1 724 ? 133.442 173.157 153.490 1.00 72.52 721 THR A C 1
ATOM 4618 O O . THR A 1 724 ? 132.987 174.304 153.549 1.00 72.52 721 THR A O 1
ATOM 4622 N N . LEU A 1 725 ? 133.626 172.392 154.559 1.00 64.41 722 LEU A N 1
ATOM 4623 C CA . LEU A 1 725 ? 133.290 172.825 155.906 1.00 64.41 722 LEU A CA 1
ATOM 4624 C C . LEU A 1 725 ? 134.548 172.793 156.759 1.00 64.41 722 LEU A C 1
ATOM 4625 O O . LEU A 1 725 ? 135.388 171.907 156.599 1.00 64.41 722 LEU A O 1
ATOM 4630 N N . VAL A 1 726 ? 134.685 173.761 157.659 1.00 68.40 723 VAL A N 1
ATOM 4631 C CA . VAL A 1 726 ? 135.873 173.880 158.495 1.00 68.40 723 VAL A CA 1
ATOM 4632 C C . VAL A 1 726 ? 135.444 173.944 159.952 1.00 68.40 723 VAL A C 1
ATOM 4633 O O . VAL A 1 726 ? 134.575 174.745 160.313 1.00 68.40 723 VAL A O 1
ATOM 4637 N N . LEU A 1 727 ? 136.050 173.102 160.785 1.00 65.90 724 LEU A N 1
ATOM 4638 C CA . LEU A 1 727 ? 135.844 173.122 162.226 1.00 65.90 724 LEU A CA 1
ATOM 4639 C C . LEU A 1 727 ? 137.152 173.506 162.898 1.00 65.90 724 LEU A C 1
ATOM 4640 O O . LEU A 1 727 ? 138.184 172.870 162.662 1.00 65.90 724 LEU A O 1
ATOM 4645 N N . ASP A 1 728 ? 137.108 174.543 163.729 1.00 70.48 725 ASP A N 1
ATOM 4646 C CA . ASP A 1 728 ? 138.299 175.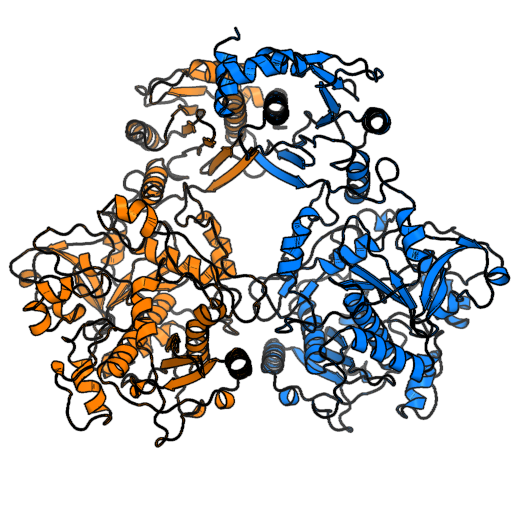041 164.411 1.00 70.48 725 ASP A CA 1
ATOM 4647 C C . ASP A 1 728 ? 138.465 174.259 165.707 1.00 70.48 725 ASP A C 1
ATOM 4648 O O . ASP A 1 728 ? 137.785 174.526 166.701 1.00 70.48 725 ASP A O 1
ATOM 4653 N N . LYS A 1 729 ? 139.374 173.288 165.699 1.00 68.17 726 LYS A N 1
ATOM 4654 C CA . LYS A 1 729 ? 139.629 172.456 166.865 1.00 68.17 726 LYS A CA 1
ATOM 4655 C C . LYS A 1 729 ? 140.778 172.964 167.723 1.00 68.17 726 LYS A C 1
ATOM 4656 O O . LYS A 1 729 ? 141.128 172.308 168.708 1.00 68.17 726 LYS A O 1
ATOM 4662 N N . THR A 1 730 ? 141.374 174.102 167.376 1.00 69.11 727 THR A N 1
ATOM 4663 C CA . THR A 1 730 ? 142.506 174.606 168.141 1.00 69.11 727 THR A CA 1
ATOM 4664 C C . THR A 1 730 ? 142.068 175.018 169.540 1.00 69.11 727 THR A C 1
ATOM 4665 O O . THR A 1 730 ? 140.986 175.580 169.733 1.00 69.11 727 THR A O 1
ATOM 4669 N N . ARG A 1 731 ? 142.911 174.717 170.521 1.00 68.65 728 ARG A N 1
ATOM 4670 C CA . ARG A 1 731 ? 142.582 175.113 171.880 1.00 68.65 728 ARG A CA 1
ATOM 4671 C C . ARG A 1 731 ? 143.336 176.379 172.260 1.00 68.65 728 ARG A C 1
ATOM 4672 O O . ARG A 1 731 ? 144.498 176.546 171.877 1.00 68.65 728 ARG A O 1
ATOM 4680 N N . PRO A 1 732 ? 142.692 177.284 172.999 1.00 72.30 729 PRO A N 1
ATOM 4681 C CA . PRO A 1 732 ? 143.371 178.536 173.373 1.00 72.30 729 PRO A CA 1
ATOM 4682 C C . PRO A 1 732 ? 144.638 178.325 174.181 1.00 72.30 729 PRO A C 1
ATOM 4683 O O . PRO A 1 732 ? 145.580 179.116 174.053 1.00 72.30 729 PRO A O 1
ATOM 4687 N N . ASP A 1 733 ? 144.691 177.286 175.017 1.00 75.53 730 ASP A N 1
ATOM 4688 C CA . ASP A 1 733 ? 145.879 177.058 175.833 1.00 75.53 730 ASP A CA 1
ATOM 4689 C C . ASP A 1 733 ? 147.069 176.629 174.983 1.00 75.53 730 ASP A C 1
ATOM 4690 O O . ASP A 1 733 ? 148.191 177.103 175.193 1.00 75.53 730 ASP A O 1
ATOM 4695 N N . ILE A 1 734 ? 146.847 175.726 174.027 1.00 72.10 731 ILE A N 1
ATOM 4696 C CA . ILE A 1 734 ? 147.945 175.238 173.197 1.00 72.10 731 ILE A CA 1
ATOM 4697 C C . ILE A 1 734 ? 148.448 176.340 172.273 1.00 72.10 731 ILE A C 1
ATOM 4698 O O . ILE A 1 734 ? 149.657 176.576 172.162 1.00 72.10 731 ILE A O 1
ATOM 4703 N N . GLY A 1 735 ? 147.535 177.033 171.605 1.00 75.98 732 GLY A N 1
ATOM 4704 C CA . GLY A 1 735 ? 147.879 178.113 170.695 1.00 75.98 732 GLY A CA 1
ATOM 4705 C C . GLY A 1 735 ? 148.073 177.704 169.249 1.00 75.98 732 GLY A C 1
ATOM 4706 O O . GLY A 1 735 ? 147.658 178.426 168.341 1.00 75.98 732 GLY A O 1
ATOM 4707 N N . LEU A 1 736 ? 148.706 176.555 169.019 1.00 75.72 733 LEU A N 1
ATOM 4708 C CA . LEU A 1 736 ? 148.927 176.083 167.659 1.00 75.72 733 LEU A CA 1
ATOM 4709 C C . LEU A 1 736 ? 147.594 175.798 166.978 1.00 75.72 733 LEU A C 1
ATOM 4710 O O . LEU A 1 736 ? 146.698 175.187 167.565 1.00 75.72 733 LEU A O 1
ATOM 4715 N N . ASN A 1 737 ? 147.465 176.245 165.731 1.00 70.05 734 ASN A N 1
ATOM 4716 C CA . ASN A 1 737 ? 146.191 176.148 165.033 1.00 70.05 734 ASN A CA 1
ATOM 4717 C C . ASN A 1 737 ? 145.955 174.722 164.556 1.00 70.05 734 ASN A C 1
ATOM 4718 O O . ASN A 1 737 ? 146.839 174.104 163.960 1.00 70.05 734 ASN A O 1
ATOM 4723 N N . VAL A 1 738 ? 144.764 174.197 164.834 1.00 68.02 735 VAL A N 1
ATOM 4724 C CA . VAL A 1 738 ? 144.352 172.873 164.386 1.00 68.02 735 VAL A CA 1
ATOM 4725 C C . VAL A 1 738 ? 142.954 172.991 163.800 1.00 68.02 735 VAL A C 1
ATOM 4726 O O . VAL A 1 738 ? 142.056 173.550 164.439 1.00 68.02 735 VAL A O 1
ATOM 4730 N N . ALA A 1 739 ? 142.768 172.468 162.591 1.00 65.09 736 ALA A N 1
ATOM 4731 C CA . ALA A 1 739 ? 141.487 172.567 161.909 1.00 65.09 736 ALA A CA 1
ATOM 4732 C C . ALA A 1 739 ? 141.127 171.234 161.276 1.00 65.09 736 ALA A C 1
ATOM 4733 O O . ALA A 1 739 ? 141.998 170.524 160.768 1.00 65.09 736 ALA A O 1
ATOM 4735 N N . LYS A 1 740 ? 139.840 170.906 161.302 1.00 59.97 737 LYS A N 1
ATOM 4736 C CA . LYS A 1 740 ? 139.317 169.715 160.646 1.00 59.97 737 LYS A CA 1
ATOM 4737 C C . LYS A 1 740 ? 138.475 170.151 159.456 1.00 59.97 737 LYS A C 1
ATOM 4738 O O . LYS A 1 740 ? 137.490 170.877 159.622 1.00 59.97 737 LYS A O 1
ATOM 4744 N N . VAL A 1 741 ? 138.861 169.709 158.265 1.00 62.35 738 VAL A N 1
ATOM 4745 C CA . VAL A 1 741 ? 138.136 170.024 157.042 1.00 62.35 738 VAL A CA 1
ATOM 4746 C C . VAL A 1 741 ? 137.235 168.843 156.714 1.00 62.35 738 VAL A C 1
ATOM 4747 O O . VAL A 1 741 ? 137.710 167.714 156.546 1.00 62.35 738 VAL A O 1
ATOM 4751 N N . ILE A 1 742 ? 135.936 169.103 156.626 1.00 59.64 739 ILE A N 1
ATOM 4752 C CA . ILE A 1 742 ? 134.931 168.082 156.366 1.00 59.64 739 ILE A CA 1
ATOM 4753 C C . ILE A 1 742 ? 134.254 168.413 155.047 1.00 59.64 739 ILE A C 1
ATOM 4754 O O . ILE A 1 742 ? 133.661 169.489 154.899 1.00 59.64 739 ILE A O 1
ATOM 4759 N N . VAL A 1 743 ? 134.356 167.499 154.091 1.00 71.54 740 VAL A N 1
ATOM 4760 C CA . VAL A 1 743 ? 133.604 167.548 152.846 1.00 71.54 740 VAL A CA 1
ATOM 4761 C C . VAL A 1 743 ? 132.720 166.307 152.817 1.00 71.54 740 VAL A C 1
ATOM 4762 O O . VAL A 1 743 ? 133.235 165.186 152.831 1.00 71.54 740 VAL A O 1
ATOM 4766 N N . PRO A 1 744 ? 131.393 166.453 152.797 1.00 79.01 741 PRO A N 1
ATOM 4767 C CA . PRO A 1 744 ? 130.508 165.292 152.979 1.00 79.01 741 PRO A CA 1
ATOM 4768 C C . PRO A 1 744 ? 130.743 164.149 152.001 1.00 79.01 741 PRO A C 1
ATOM 4769 O O . PRO A 1 744 ? 131.055 163.030 152.419 1.00 79.01 741 PRO A O 1
ATOM 4773 N N . GLU A 1 745 ? 130.613 164.415 150.701 1.00 81.65 742 GLU A N 1
ATOM 4774 C CA . GLU A 1 745 ? 130.616 163.337 149.719 1.00 81.65 742 GLU A CA 1
ATOM 4775 C C . GLU A 1 745 ? 131.984 162.694 149.529 1.00 81.65 742 GLU A C 1
ATOM 4776 O O . GLU A 1 745 ? 132.069 161.658 148.862 1.00 81.65 742 GLU A O 1
ATOM 4782 N N . MET A 1 746 ? 133.039 163.266 150.086 1.00 75.81 743 MET A N 1
ATOM 4783 C CA . MET A 1 746 ? 134.373 162.706 149.912 1.00 75.81 743 MET A CA 1
ATOM 4784 C C . MET A 1 746 ? 134.517 161.429 150.729 1.00 75.81 743 MET A C 1
ATOM 4785 O O . MET A 1 746 ? 134.290 161.455 151.945 1.00 75.81 743 MET A O 1
ATOM 4790 N N . PRO A 1 747 ? 134.891 160.304 150.120 1.00 73.05 744 PRO A N 1
ATOM 4791 C CA . PRO A 1 747 ? 135.047 159.064 150.890 1.00 73.05 744 PRO A CA 1
ATOM 4792 C C . PRO A 1 747 ? 136.395 158.985 151.587 1.00 73.05 744 PRO A C 1
ATOM 4793 O O . PRO A 1 747 ? 137.162 159.952 151.582 1.00 73.05 744 PRO A O 1
ATOM 4797 N N . HIS A 1 748 ? 136.690 157.838 152.196 1.00 75.14 745 HIS A N 1
ATOM 4798 C CA . HIS A 1 748 ? 137.979 157.630 152.842 1.00 75.14 745 HIS A CA 1
ATOM 4799 C C . HIS A 1 748 ? 138.646 156.363 152.320 1.00 75.14 745 HIS A C 1
ATOM 4800 O O . HIS A 1 748 ? 138.148 155.734 151.381 1.00 75.14 745 HIS A O 1
ATOM 4802 N N . TYR A 1 749 ? 139.777 155.990 152.922 1.00 80.40 746 TYR A N 1
ATOM 4803 C CA . TYR A 1 749 ? 140.482 154.779 152.512 1.00 80.40 746 TYR A CA 1
ATOM 4804 C C . TYR A 1 749 ? 139.616 153.543 152.708 1.00 80.40 746 TYR A C 1
ATOM 4805 O O . TYR A 1 749 ? 139.584 152.650 151.854 1.00 80.40 746 TYR A O 1
ATOM 4814 N N . TRP A 1 750 ? 138.906 153.481 153.829 1.00 85.65 747 TRP A N 1
ATOM 4815 C CA . TRP A 1 750 ? 138.306 152.259 154.337 1.00 85.65 747 TRP A CA 1
ATOM 4816 C C . TRP A 1 750 ? 137.060 151.891 153.532 1.00 85.65 747 TRP A C 1
ATOM 4817 O O . TRP A 1 750 ? 136.682 152.566 152.571 1.00 85.65 747 TRP A O 1
ATOM 4828 N N . LEU A 1 751 ? 136.409 150.798 153.932 1.00 84.80 748 LEU A N 1
ATOM 4829 C CA . LEU A 1 751 ? 135.294 150.228 153.175 1.00 84.80 748 LEU A CA 1
ATOM 4830 C C . LEU A 1 751 ? 134.075 151.132 153.317 1.00 84.80 748 LEU A C 1
ATOM 4831 O O . LEU A 1 751 ? 133.143 150.869 154.080 1.00 84.80 748 LEU A O 1
ATOM 4836 N N . ARG A 1 752 ? 134.083 152.218 152.551 1.00 84.74 749 ARG A N 1
ATOM 4837 C CA . ARG A 1 752 ? 132.977 153.169 152.502 1.00 84.74 749 ARG A CA 1
ATOM 4838 C C . ARG A 1 752 ? 132.433 153.158 151.078 1.00 84.74 749 ARG A C 1
ATOM 4839 O O . ARG A 1 752 ? 132.854 153.949 150.232 1.00 84.74 749 ARG A O 1
ATOM 4847 N N . MET A 1 753 ? 131.494 152.252 150.821 1.00 86.18 750 MET A N 1
ATOM 4848 C CA . MET A 1 753 ? 130.911 152.081 149.499 1.00 86.18 750 MET A CA 1
ATOM 4849 C C . MET A 1 753 ? 129.651 152.909 149.295 1.00 86.18 750 MET A C 1
ATOM 4850 O O . MET A 1 753 ? 129.043 152.832 148.223 1.00 86.18 750 MET A O 1
ATOM 4855 N N . GLY A 1 754 ? 129.240 153.687 150.291 1.00 85.44 751 GLY A N 1
ATOM 4856 C CA . GLY A 1 754 ? 128.043 154.490 150.179 1.00 85.44 751 GLY A CA 1
ATOM 4857 C C . GLY A 1 754 ? 128.198 155.786 149.425 1.00 85.44 751 GLY A C 1
ATOM 4858 O O . GLY A 1 754 ? 127.210 156.499 149.230 1.00 85.44 751 GLY A O 1
ATOM 4859 N N . ALA A 1 755 ? 129.409 156.116 148.990 1.00 80.23 752 ALA A N 1
ATOM 4860 C CA . ALA A 1 755 ? 129.662 157.355 148.268 1.00 80.23 752 ALA A CA 1
ATOM 4861 C C . ALA A 1 755 ? 129.553 157.095 146.772 1.00 80.23 752 ALA A C 1
ATOM 4862 O O . ALA A 1 755 ? 130.234 156.214 146.238 1.00 80.23 752 ALA A O 1
ATOM 4864 N N . LYS A 1 756 ? 128.697 157.864 146.099 1.00 83.93 753 LYS A N 1
ATOM 4865 C CA . LYS A 1 756 ? 128.530 157.719 144.659 1.00 83.93 753 LYS A CA 1
ATOM 4866 C C . LYS A 1 756 ? 129.726 158.235 143.874 1.00 83.93 753 LYS A C 1
ATOM 4867 O O . LYS A 1 756 ? 129.799 157.993 142.664 1.00 83.93 753 LYS A O 1
ATOM 4873 N N . ARG A 1 757 ? 130.653 158.942 144.523 1.00 80.07 754 ARG A N 1
ATOM 4874 C CA . ARG A 1 757 ? 131.830 159.434 143.817 1.00 80.07 754 ARG A CA 1
ATOM 4875 C C . ARG A 1 757 ? 132.676 158.285 143.288 1.00 80.07 754 ARG A C 1
ATOM 4876 O O . ARG A 1 757 ? 133.137 158.326 142.144 1.00 80.07 754 ARG A O 1
ATOM 4884 N N . ILE A 1 758 ? 132.868 157.240 144.094 1.00 78.72 755 ILE A N 1
ATOM 4885 C CA . ILE A 1 758 ? 133.669 156.099 143.656 1.00 78.72 755 ILE A CA 1
ATOM 4886 C C . ILE A 1 758 ? 133.049 155.456 142.423 1.00 78.72 755 ILE A C 1
ATOM 4887 O O . ILE A 1 758 ? 133.758 154.989 141.523 1.00 78.72 755 ILE A O 1
ATOM 4892 N N . TYR A 1 759 ? 131.719 155.418 142.363 1.00 83.13 756 TYR A N 1
ATOM 4893 C CA . TYR A 1 759 ? 131.030 154.823 141.226 1.00 83.13 756 TYR A CA 1
ATOM 4894 C C . TYR A 1 759 ? 131.029 155.730 140.001 1.00 83.13 756 TYR A C 1
ATOM 4895 O O . TYR A 1 759 ? 131.048 155.230 138.871 1.00 83.13 756 TYR A O 1
ATOM 4904 N N . ASP A 1 760 ? 131.004 157.049 140.192 1.00 83.43 757 ASP A N 1
ATOM 4905 C CA . ASP A 1 760 ? 130.704 157.971 139.102 1.00 83.43 757 ASP A CA 1
ATOM 4906 C C . ASP A 1 760 ? 131.920 158.699 138.542 1.00 83.43 757 ASP A C 1
ATOM 4907 O O . ASP A 1 760 ? 131.965 158.961 137.337 1.00 83.43 757 ASP A O 1
ATOM 4912 N N . VAL A 1 761 ? 132.902 159.050 139.380 1.00 83.17 758 VAL A N 1
ATOM 4913 C CA . VAL A 1 761 ? 134.045 159.829 138.896 1.00 83.17 758 VAL A CA 1
ATOM 4914 C C . VAL A 1 761 ? 134.806 159.113 137.789 1.00 83.17 758 VAL A C 1
ATOM 4915 O O . VAL A 1 761 ? 135.149 159.763 136.790 1.00 83.17 758 VAL A O 1
ATOM 4919 N N . PRO A 1 762 ? 135.113 157.812 137.880 1.00 84.65 759 PRO A N 1
ATOM 4920 C CA . PRO A 1 762 ? 135.767 157.156 136.734 1.00 84.65 759 PRO A CA 1
ATOM 4921 C C . PRO A 1 762 ? 134.967 157.259 135.448 1.00 84.65 759 PRO A C 1
ATOM 4922 O O . PRO A 1 762 ? 135.553 157.385 134.366 1.00 84.65 759 PRO A O 1
ATOM 4926 N N . VAL A 1 763 ? 133.638 157.205 135.537 1.00 85.96 760 VAL A N 1
ATOM 4927 C CA . VAL A 1 763 ? 132.806 157.404 134.355 1.00 85.96 760 VAL A CA 1
ATOM 4928 C C . VAL A 1 763 ? 132.940 158.832 133.842 1.00 85.96 760 VAL A C 1
ATOM 4929 O O . VAL A 1 763 ? 133.040 159.065 132.631 1.00 85.96 760 VAL A O 1
ATOM 4933 N N . LYS A 1 764 ? 132.949 159.809 134.752 1.00 85.79 761 LYS A N 1
ATOM 4934 C CA . LYS A 1 764 ? 133.015 161.209 134.343 1.00 85.79 761 LYS A CA 1
ATOM 4935 C C . LYS A 1 764 ? 134.315 161.518 133.612 1.00 85.79 761 LYS A C 1
ATOM 4936 O O . LYS A 1 764 ? 134.315 162.243 132.611 1.00 85.79 761 LYS A O 1
ATOM 4942 N N . MET A 1 765 ? 135.435 160.979 134.095 1.00 89.02 762 MET A N 1
ATOM 4943 C CA . MET A 1 765 ? 136.716 161.185 133.431 1.00 89.02 762 MET A CA 1
ATOM 4944 C C . MET A 1 765 ? 136.931 160.257 132.245 1.00 89.02 762 MET A C 1
ATOM 4945 O O . MET A 1 765 ? 137.935 160.403 131.541 1.00 89.02 762 MET A O 1
ATOM 4950 N N . GLY A 1 766 ? 136.024 159.314 132.006 1.00 89.74 763 GLY A N 1
ATOM 4951 C CA . GLY A 1 766 ? 136.168 158.390 130.905 1.00 89.74 763 GLY A CA 1
ATOM 4952 C C . GLY A 1 766 ? 137.064 157.204 131.172 1.00 89.74 763 GLY A C 1
ATOM 4953 O O . GLY A 1 766 ? 137.320 156.424 130.246 1.00 89.74 763 GLY A O 1
ATOM 4954 N N . TRP A 1 767 ? 137.558 157.042 132.403 1.00 84.33 764 TRP A N 1
ATOM 4955 C CA . TRP A 1 767 ? 138.383 155.880 132.717 1.00 84.33 764 TRP A CA 1
ATOM 4956 C C . TRP A 1 767 ? 137.586 154.590 132.576 1.00 84.33 764 TRP A C 1
ATOM 4957 O O . TRP A 1 767 ? 138.116 153.569 132.122 1.00 84.33 764 TRP A O 1
ATOM 4968 N N . LEU A 1 768 ? 136.313 154.617 132.961 1.00 89.41 765 LEU A N 1
ATOM 4969 C CA . LEU A 1 768 ? 135.424 153.470 132.847 1.00 89.41 765 LEU A CA 1
ATOM 4970 C C . LEU A 1 768 ? 134.224 153.853 131.994 1.00 89.41 765 LEU A C 1
ATOM 4971 O O . LEU A 1 768 ? 133.644 154.928 132.180 1.00 89.41 765 LEU A O 1
ATOM 4976 N N . SER A 1 769 ? 133.861 152.976 131.057 1.00 98.21 766 SER A N 1
ATOM 4977 C CA . SER A 1 769 ? 132.700 153.238 130.212 1.00 98.21 766 SER A CA 1
ATOM 4978 C C . SER A 1 769 ? 131.407 153.190 131.017 1.00 98.21 766 SER A C 1
ATOM 4979 O O . SER A 1 769 ? 130.495 153.991 130.784 1.00 98.21 766 SER A O 1
ATOM 4982 N N . THR A 1 770 ? 131.311 152.262 131.962 1.00 99.93 767 THR A N 1
ATOM 4983 C CA . THR A 1 770 ? 130.130 152.084 132.788 1.00 99.93 767 THR A CA 1
ATOM 4984 C C . THR A 1 770 ? 130.528 152.057 134.256 1.00 99.93 767 THR A C 1
ATOM 4985 O O . THR A 1 770 ? 131.628 151.608 134.596 1.00 99.93 767 THR A O 1
ATOM 4989 N N . PRO A 1 771 ? 129.667 152.551 135.146 1.00 96.30 768 PRO A N 1
ATOM 4990 C CA . PRO A 1 771 ? 129.985 152.496 136.576 1.00 96.30 768 PRO A CA 1
ATOM 4991 C C . PRO A 1 771 ? 130.072 151.060 137.067 1.00 96.30 768 PRO A C 1
ATOM 4992 O O . PRO A 1 771 ? 129.360 150.172 136.593 1.00 96.30 768 PRO A O 1
ATOM 4996 N N . LEU A 1 772 ? 130.960 150.840 138.030 1.00 92.34 769 LEU A N 1
ATOM 4997 C CA . LEU A 1 772 ? 131.197 149.511 138.572 1.00 92.34 769 LEU A CA 1
ATOM 4998 C C . LEU A 1 772 ? 130.194 149.193 139.671 1.00 92.34 769 LEU A C 1
ATOM 4999 O O . LEU A 1 772 ? 129.872 150.044 140.504 1.00 92.34 769 LEU A O 1
ATOM 5004 N N . THR A 1 773 ? 129.700 147.959 139.664 1.00 94.84 770 THR A N 1
ATOM 5005 C CA . THR A 1 773 ? 128.800 147.503 140.710 1.00 94.84 770 THR A CA 1
ATOM 5006 C C . THR A 1 773 ? 129.563 147.379 142.029 1.00 94.84 770 THR A C 1
ATOM 5007 O O . THR A 1 773 ? 130.784 147.202 142.055 1.00 94.84 770 THR A O 1
ATOM 5011 N N . GLU A 1 774 ? 128.825 147.490 143.138 1.00 95.33 771 GLU A N 1
ATOM 5012 C CA . GLU A 1 774 ? 129.458 147.478 144.454 1.00 95.33 771 GLU A CA 1
ATOM 5013 C C . GLU A 1 774 ? 130.208 146.175 144.703 1.00 95.33 771 GLU A C 1
ATOM 5014 O O . GLU A 1 774 ? 131.320 146.185 145.244 1.00 95.33 771 GLU A O 1
ATOM 5020 N N . GLU A 1 775 ? 129.621 145.042 144.316 1.00 100.61 772 GLU A N 1
ATOM 5021 C CA . GLU A 1 775 ? 130.287 143.761 144.517 1.00 100.61 772 GLU A CA 1
ATOM 5022 C C . GLU A 1 775 ? 131.446 143.537 143.555 1.00 100.61 772 GLU A C 1
ATOM 5023 O O . GLU A 1 775 ? 132.236 142.613 143.774 1.00 100.61 772 GLU A O 1
ATOM 5029 N N . GLN A 1 776 ? 131.570 144.348 142.506 1.00 92.08 773 GLN A N 1
ATOM 5030 C CA . GLN A 1 776 ? 132.663 144.207 141.555 1.00 92.08 773 GLN A CA 1
ATOM 5031 C C . GLN A 1 776 ? 133.919 144.960 141.969 1.00 92.08 773 GLN A C 1
ATOM 5032 O O . GLN A 1 776 ? 134.948 144.829 141.298 1.00 92.08 773 GLN A O 1
ATOM 5038 N N . MET A 1 777 ? 133.866 145.737 143.046 1.00 82.72 774 MET A N 1
ATOM 5039 C CA . MET A 1 777 ? 135.006 146.543 143.449 1.00 82.72 774 MET A CA 1
ATOM 5040 C C . MET A 1 777 ? 135.993 145.717 144.271 1.00 82.72 774 MET A C 1
ATOM 5041 O O . MET A 1 777 ? 135.789 144.529 144.537 1.00 82.72 774 MET A O 1
ATOM 5046 N N . ASN A 1 778 ? 137.081 146.360 144.671 1.00 75.66 775 ASN A N 1
ATOM 5047 C CA . ASN A 1 778 ? 138.139 145.670 145.396 1.00 75.66 775 ASN A CA 1
ATOM 5048 C C . ASN A 1 778 ? 137.657 145.289 146.791 1.00 75.66 775 ASN A C 1
ATOM 5049 O O . ASN A 1 778 ? 137.163 146.150 147.527 1.00 75.66 775 ASN A O 1
ATOM 5054 N N . PRO A 1 779 ? 137.780 144.025 147.190 1.00 77.48 776 PRO A N 1
ATOM 5055 C CA . PRO A 1 779 ? 137.368 143.609 148.537 1.00 77.48 776 PRO A CA 1
ATOM 5056 C C . PRO A 1 779 ? 138.446 143.739 149.604 1.00 77.48 776 PRO A C 1
ATOM 5057 O O . PRO A 1 779 ? 138.278 143.174 150.688 1.00 77.48 776 PRO A O 1
ATOM 5061 N N . ILE A 1 780 ? 139.531 144.458 149.332 1.00 78.10 777 ILE A N 1
ATOM 5062 C CA . ILE A 1 780 ? 140.642 144.610 150.263 1.00 78.10 777 ILE A CA 1
ATOM 5063 C C . ILE A 1 780 ? 140.754 146.080 150.639 1.00 78.10 777 ILE A C 1
ATOM 5064 O O . ILE A 1 780 ? 140.779 146.950 149.761 1.00 78.10 777 ILE A O 1
ATOM 5069 N N . SER A 1 781 ? 140.816 146.352 151.939 1.00 85.04 778 SER A N 1
ATOM 5070 C CA . SER A 1 781 ? 140.951 147.720 152.411 1.00 85.04 778 SER A CA 1
ATOM 5071 C C . SER A 1 781 ? 142.334 148.269 152.079 1.00 85.04 778 SER A C 1
ATOM 5072 O O . SER A 1 781 ? 143.294 147.526 151.854 1.00 85.04 778 SER A O 1
ATOM 5075 N N . VAL A 1 782 ? 142.428 149.594 152.050 1.00 84.23 779 VAL A N 1
ATOM 5076 C CA . VAL A 1 782 ? 143.707 150.263 151.839 1.00 84.23 779 VAL A CA 1
ATOM 5077 C C . VAL A 1 782 ? 144.543 150.084 153.100 1.00 84.23 779 VAL A C 1
ATOM 5078 O O . VAL A 1 782 ? 144.117 150.498 154.187 1.00 84.23 779 VAL A O 1
ATOM 5082 N N . PRO A 1 783 ? 145.730 149.478 153.009 1.00 92.61 780 PRO A N 1
ATOM 5083 C CA . PRO A 1 783 ? 146.528 149.251 154.222 1.00 92.61 780 PRO A CA 1
ATOM 5084 C C . PRO A 1 783 ? 147.280 150.477 154.704 1.00 92.61 780 PRO A C 1
ATOM 5085 O O . PRO A 1 783 ? 147.654 150.524 155.883 1.00 92.61 780 PRO A O 1
ATOM 5089 N N . ILE A 1 784 ? 147.512 151.463 153.845 1.00 91.54 781 ILE A N 1
ATOM 5090 C CA . ILE A 1 784 ? 148.230 152.666 154.240 1.00 91.54 781 ILE A CA 1
ATOM 5091 C C . ILE A 1 784 ? 147.307 153.875 154.171 1.00 91.54 781 ILE A C 1
ATOM 5092 O O . ILE A 1 784 ? 147.109 154.574 155.165 1.00 91.54 781 ILE A O 1
ATOM 5097 N N . TRP B 1 94 ? 166.014 156.440 204.426 1.00 108.58 91 TRP B N 1
ATOM 5098 C CA . TRP B 1 94 ? 166.936 155.311 204.411 1.00 108.58 91 TRP B CA 1
ATOM 5099 C C . TRP B 1 94 ? 166.376 154.140 203.610 1.00 108.58 91 TRP B C 1
ATOM 5100 O O . TRP B 1 94 ? 167.117 153.250 203.193 1.00 108.58 91 TRP B O 1
ATOM 5111 N N . GLY B 1 95 ? 165.062 154.144 203.402 1.00 108.03 92 GLY B N 1
ATOM 5112 C CA . GLY B 1 95 ? 164.412 153.063 202.688 1.00 108.03 92 GLY B CA 1
ATOM 5113 C C . GLY B 1 95 ? 164.101 153.385 201.242 1.00 108.03 92 GLY B C 1
ATOM 5114 O O . GLY B 1 95 ? 163.611 152.526 200.503 1.00 108.03 92 GLY B O 1
ATOM 5115 N N . LEU B 1 96 ? 164.380 154.622 200.822 1.00 105.07 93 LEU B N 1
ATOM 5116 C CA . LEU B 1 96 ? 164.123 155.010 199.440 1.00 105.07 93 LEU B CA 1
ATOM 5117 C C . LEU B 1 96 ? 165.027 154.275 198.460 1.00 105.07 93 LEU B C 1
ATOM 5118 O O . LEU B 1 96 ? 164.717 154.229 197.265 1.00 105.07 93 LEU B O 1
ATOM 5123 N N . LEU B 1 97 ? 166.133 153.703 198.937 1.00 106.78 94 LEU B N 1
ATOM 5124 C CA . LEU B 1 97 ? 166.982 152.870 198.096 1.00 106.78 94 LEU B CA 1
ATOM 5125 C C . LEU B 1 97 ? 166.350 151.522 197.782 1.00 106.78 94 LEU B C 1
ATOM 5126 O O . LEU B 1 97 ? 166.894 150.787 196.951 1.00 106.78 94 LEU B O 1
ATOM 5131 N N . LYS B 1 98 ? 165.232 151.187 198.435 1.00 114.55 95 LYS B N 1
ATOM 5132 C CA . LYS B 1 98 ? 164.488 149.940 198.265 1.00 114.55 95 LYS B CA 1
ATOM 5133 C C . LYS B 1 98 ? 165.402 148.723 198.152 1.00 114.55 95 LYS B C 1
ATOM 5134 O O . LYS B 1 98 ? 165.139 147.806 197.368 1.00 114.55 95 LYS B O 1
ATOM 5140 N N . VAL B 1 99 ? 166.461 148.693 198.953 1.00 120.11 96 VAL B N 1
ATOM 5141 C CA . VAL B 1 99 ? 167.410 147.586 198.950 1.00 120.11 96 VAL B CA 1
ATOM 5142 C C . VAL B 1 99 ? 167.070 146.550 200.017 1.00 120.11 96 VAL B C 1
ATOM 5143 O O . VAL B 1 99 ? 166.987 145.358 199.724 1.00 120.11 96 VAL B O 1
ATOM 5147 N N . GLU B 1 100 ? 166.848 146.990 201.258 1.00 123.04 97 GLU B N 1
ATOM 5148 C CA . GLU B 1 100 ? 166.538 146.097 202.367 1.00 123.04 97 GLU B CA 1
ATOM 5149 C C . GLU B 1 100 ? 166.139 146.905 203.595 1.00 123.04 97 GLU B C 1
ATOM 5150 O O . GLU B 1 100 ? 166.685 147.991 203.829 1.00 123.04 97 GLU B O 1
ATOM 5152 N N . PRO B 1 101 ? 165.193 146.415 204.401 1.00 122.34 98 PRO B N 1
ATOM 5153 C CA . PRO B 1 101 ? 164.867 147.138 205.640 1.00 122.34 98 PRO B CA 1
ATOM 5154 C C . PRO B 1 101 ? 165.938 146.999 206.706 1.00 122.34 98 PRO B C 1
ATOM 5155 O O . PRO B 1 101 ? 166.271 147.985 207.374 1.00 122.34 98 PRO B O 1
ATOM 5159 N N . GLN B 1 102 ? 166.490 145.800 206.884 1.00 124.15 99 GLN B N 1
ATOM 5160 C CA . GLN B 1 102 ? 167.528 145.562 207.879 1.00 124.15 99 GLN B CA 1
ATOM 5161 C C . GLN B 1 102 ? 168.736 144.806 207.348 1.00 124.15 99 GLN B C 1
ATOM 5162 O O . GLN B 1 102 ? 169.796 144.862 207.983 1.00 124.15 99 GLN B O 1
ATOM 5168 N N . VAL B 1 103 ? 168.621 144.105 206.219 1.00 122.58 100 VAL B N 1
ATOM 5169 C CA . VAL B 1 103 ? 169.775 143.409 205.657 1.00 122.58 100 VAL B CA 1
ATOM 5170 C C . VAL B 1 103 ? 170.824 144.409 205.189 1.00 122.58 100 VAL B C 1
ATOM 5171 O O . VAL B 1 103 ? 172.031 144.162 205.303 1.00 122.58 100 VAL B O 1
ATOM 5173 N N . ALA B 1 104 ? 170.384 145.552 204.654 1.00 115.17 101 ALA B N 1
ATOM 5174 C CA . ALA B 1 104 ? 171.322 146.579 204.216 1.00 115.17 101 ALA B CA 1
ATOM 5175 C C . ALA B 1 104 ? 172.170 147.093 205.370 1.00 115.17 101 ALA B C 1
ATOM 5176 O O . ALA B 1 104 ? 173.330 147.469 205.167 1.00 115.17 101 ALA B O 1
ATOM 5178 N N . TYR B 1 105 ? 171.612 147.117 206.584 1.00 111.34 102 TYR B N 1
ATOM 5179 C CA . TYR B 1 105 ? 172.393 147.514 207.750 1.00 111.34 102 TYR B CA 1
ATOM 5180 C C . TYR B 1 105 ? 173.606 146.613 207.940 1.00 111.34 102 TYR B C 1
ATOM 5181 O O . TYR B 1 105 ? 174.629 147.057 208.474 1.00 111.34 102 TYR B O 1
ATOM 5183 N N . GLN B 1 106 ? 173.516 145.355 207.500 1.00 110.59 103 GLN B N 1
ATOM 5184 C CA . GLN B 1 106 ? 174.677 144.473 207.543 1.00 110.59 103 GLN B CA 1
ATOM 5185 C C . GLN B 1 106 ? 175.838 145.066 206.759 1.00 110.59 103 GLN B C 1
ATOM 5186 O O . GLN B 1 106 ? 176.988 145.028 207.212 1.00 110.59 103 GLN B O 1
ATOM 5188 N N . CYS B 1 107 ? 175.553 145.636 205.584 1.00 103.72 104 CYS B N 1
ATOM 5189 C CA . CYS B 1 107 ? 176.586 146.360 204.853 1.00 103.72 104 CYS B CA 1
ATOM 5190 C C . CYS B 1 107 ? 177.109 147.528 205.676 1.00 103.72 104 CYS B C 1
ATOM 5191 O O . CYS B 1 107 ? 178.324 147.753 205.750 1.00 103.72 104 CYS B O 1
ATOM 5194 N N . LEU B 1 108 ? 176.208 148.263 206.332 1.00 97.20 105 LEU B N 1
ATOM 5195 C CA . LEU B 1 108 ? 176.633 149.344 207.212 1.00 97.20 105 LEU B CA 1
ATOM 5196 C C . LEU B 1 108 ? 177.418 148.826 208.407 1.00 97.20 105 LEU B C 1
ATOM 5197 O O . LEU B 1 108 ? 178.083 149.614 209.087 1.00 97.20 105 LEU B O 1
ATOM 5202 N N . GLN B 1 109 ? 177.355 147.524 208.676 1.00 99.62 106 GLN B N 1
ATOM 5203 C CA . GLN B 1 109 ? 178.142 146.921 209.740 1.00 99.62 106 GLN B CA 1
ATOM 5204 C C . GLN B 1 109 ? 179.544 146.535 209.289 1.00 99.62 106 GLN B C 1
ATOM 5205 O O . GLN B 1 109 ? 180.322 146.035 210.107 1.00 99.62 106 GLN B O 1
ATOM 5207 N N . GLN B 1 110 ? 179.885 146.753 208.017 1.00 92.13 107 GLN B N 1
ATOM 5208 C CA . GLN B 1 110 ? 181.203 146.399 207.512 1.00 92.13 107 GLN B CA 1
ATOM 5209 C C . GLN B 1 110 ? 181.883 147.517 206.735 1.00 92.13 107 GLN B C 1
ATOM 5210 O O . GLN B 1 110 ? 183.019 147.329 206.289 1.00 92.13 107 GLN B O 1
ATOM 5216 N N . THR B 1 111 ? 181.236 148.666 206.564 1.00 82.59 108 THR B N 1
ATOM 5217 C CA . THR B 1 111 ? 181.770 149.754 205.758 1.00 82.59 108 THR B CA 1
ATOM 5218 C C . THR B 1 111 ? 181.999 150.979 206.630 1.00 82.59 108 THR B C 1
ATOM 5219 O O . THR B 1 111 ? 181.105 151.390 207.377 1.00 82.59 108 THR B O 1
ATOM 5223 N N . GLN B 1 112 ? 183.193 151.557 206.531 1.00 70.60 109 GLN B N 1
ATOM 5224 C CA . GLN B 1 112 ? 183.549 152.778 207.236 1.00 70.60 109 GLN B CA 1
ATOM 5225 C C . GLN B 1 112 ? 183.819 153.880 206.225 1.00 70.60 109 GLN B C 1
ATOM 5226 O O . GLN B 1 112 ? 184.397 153.631 205.164 1.00 70.60 109 GLN B O 1
ATOM 5232 N N . VAL B 1 113 ? 183.402 155.098 206.554 1.00 63.26 110 VAL B N 1
ATOM 5233 C CA . VAL B 1 113 ? 183.584 156.254 205.685 1.00 63.26 110 VAL B CA 1
ATOM 5234 C C . VAL B 1 113 ? 184.488 157.242 206.409 1.00 63.26 110 VAL B C 1
ATOM 5235 O O . VAL B 1 113 ? 184.090 157.841 207.416 1.00 63.26 110 VAL B O 1
ATOM 5239 N N . TYR B 1 114 ? 185.700 157.424 205.895 1.00 55.49 111 TYR B N 1
ATOM 5240 C CA . TYR B 1 114 ? 186.669 158.346 206.479 1.00 55.49 111 TYR B CA 1
ATOM 5241 C C . TYR B 1 114 ? 186.448 159.726 205.874 1.00 55.49 111 TYR B C 1
ATOM 5242 O O . TYR B 1 114 ? 186.811 159.968 204.721 1.00 55.49 111 TYR B O 1
ATOM 5251 N N . VAL B 1 115 ? 185.855 160.626 206.639 1.00 64.05 112 VAL B N 1
ATOM 5252 C CA . VAL B 1 115 ? 185.592 161.980 206.169 1.00 64.05 112 VAL B CA 1
ATOM 5253 C C . VAL B 1 115 ? 186.779 162.864 206.517 1.00 64.05 112 VAL B C 1
ATOM 5254 O O . VAL B 1 115 ? 187.395 162.714 207.578 1.00 64.05 112 VAL B O 1
ATOM 5256 N N . SER B 1 116 ? 187.109 163.786 205.615 1.00 67.83 113 SER B N 1
ATOM 5257 C CA . SER B 1 116 ? 188.253 164.661 205.806 1.00 67.83 113 SER B CA 1
ATOM 5258 C C . SER B 1 116 ? 188.014 165.977 205.084 1.00 67.83 113 SER B C 1
ATOM 5259 O O . SER B 1 116 ? 187.195 166.068 204.167 1.00 67.83 113 SER B O 1
ATOM 5262 N N . SER B 1 117 ? 188.752 166.995 205.509 1.00 71.03 114 SER B N 1
ATOM 5263 C CA . SER B 1 117 ? 188.704 168.318 204.908 1.00 71.03 114 SER B CA 1
ATOM 5264 C C . SER B 1 117 ? 190.050 168.638 204.277 1.00 71.03 114 SER B C 1
ATOM 5265 O O . SER B 1 117 ? 191.098 168.236 204.791 1.00 71.03 114 SER B O 1
ATOM 5268 N N . VAL B 1 118 ? 190.019 169.360 203.160 1.00 70.73 115 VAL B N 1
ATOM 5269 C CA . VAL B 1 118 ? 191.246 169.716 202.460 1.00 70.73 115 VAL B CA 1
ATOM 5270 C C . VAL B 1 118 ? 191.777 171.032 203.010 1.00 70.73 115 VAL B C 1
ATOM 5271 O O . VAL B 1 118 ? 192.902 171.096 203.516 1.00 70.73 115 VAL B O 1
ATOM 5275 N N . VAL B 1 119 ? 190.976 172.092 202.919 1.00 77.26 116 VAL B N 1
ATOM 5276 C CA . VAL B 1 119 ? 191.371 173.422 203.384 1.00 77.26 116 VAL B CA 1
ATOM 5277 C C . VAL B 1 119 ? 190.217 174.016 204.192 1.00 77.26 116 VAL B C 1
ATOM 5278 O O . VAL B 1 119 ? 189.325 174.682 203.657 1.00 77.26 116 VAL B O 1
ATOM 5282 N N . ASN B 1 120 ? 190.244 173.791 205.505 1.00 82.12 117 ASN B N 1
ATOM 5283 C CA . ASN B 1 120 ? 189.347 174.438 206.464 1.00 82.12 117 ASN B CA 1
ATOM 5284 C C . ASN B 1 120 ? 187.872 174.233 206.110 1.00 82.12 117 ASN B C 1
ATOM 5285 O O . ASN B 1 120 ? 187.136 175.174 205.809 1.00 82.12 117 ASN B O 1
ATOM 5290 N N . LEU B 1 121 ? 187.445 172.972 206.156 1.00 77.27 118 LEU B N 1
ATOM 5291 C CA . LEU B 1 121 ? 186.030 172.653 206.070 1.00 77.27 118 LEU B CA 1
ATOM 5292 C C . LEU B 1 121 ? 185.580 171.910 207.321 1.00 77.27 118 LEU B C 1
ATOM 5293 O O . LEU B 1 121 ? 186.294 171.025 207.806 1.00 77.27 118 LEU B O 1
ATOM 5298 N N . PRO B 1 122 ? 184.414 172.246 207.870 1.00 77.24 119 PRO B N 1
ATOM 5299 C CA . PRO B 1 122 ? 183.912 171.509 209.036 1.00 77.24 119 PRO B CA 1
ATOM 5300 C C . PRO B 1 122 ? 183.543 170.078 208.685 1.00 77.24 119 PRO B C 1
ATOM 5301 O O . PRO B 1 122 ? 182.558 169.833 207.982 1.00 77.24 119 PRO B O 1
ATOM 5305 N N . THR B 1 123 ? 184.336 169.124 209.173 1.00 71.32 120 THR B N 1
ATOM 5306 C CA . THR B 1 123 ? 184.086 167.717 208.889 1.00 71.32 120 THR B CA 1
ATOM 5307 C C . THR B 1 123 ? 182.933 167.164 209.718 1.00 71.32 120 THR B C 1
ATOM 5308 O O . THR B 1 123 ? 182.237 166.245 209.271 1.00 71.32 120 THR B O 1
ATOM 5312 N N . GLN B 1 124 ? 182.706 167.721 210.907 1.00 72.45 121 GLN B N 1
ATOM 5313 C CA . GLN B 1 124 ? 181.739 167.141 211.837 1.00 72.45 121 GLN B CA 1
ATOM 5314 C C . GLN B 1 124 ? 180.316 167.075 211.291 1.00 72.45 121 GLN B C 1
ATOM 5315 O O . GLN B 1 124 ? 179.672 166.024 211.456 1.00 72.45 121 GLN B O 1
ATOM 5321 N N . PRO B 1 125 ? 179.753 168.125 210.672 1.00 71.34 122 PRO B N 1
ATOM 5322 C CA . PRO B 1 125 ? 178.351 168.018 210.222 1.00 71.34 122 PRO B CA 1
ATOM 5323 C C . PRO B 1 125 ? 178.093 166.852 209.283 1.00 71.34 122 PRO B C 1
ATOM 5324 O O . PRO B 1 125 ? 177.073 166.162 209.423 1.00 71.34 122 PRO B O 1
ATOM 5328 N N . LEU B 1 126 ? 179.003 166.595 208.341 1.00 68.39 123 LEU B N 1
ATOM 5329 C CA . LEU B 1 126 ? 178.835 165.445 207.461 1.00 68.39 123 LEU B CA 1
ATOM 5330 C C . LEU B 1 126 ? 178.935 164.142 208.241 1.00 68.39 123 LEU B C 1
ATOM 5331 O O . LEU B 1 126 ? 178.205 163.185 207.958 1.00 68.39 123 LEU B O 1
ATOM 5336 N N . ILE B 1 127 ? 179.822 164.091 209.237 1.00 69.27 124 ILE B N 1
ATOM 5337 C CA . ILE B 1 127 ? 179.929 162.898 210.070 1.00 69.27 124 ILE B CA 1
ATOM 5338 C C . ILE B 1 127 ? 178.596 162.609 210.747 1.00 69.27 124 ILE B C 1
ATOM 5339 O O . ILE B 1 127 ? 178.059 161.499 210.644 1.00 69.27 124 ILE B O 1
ATOM 5344 N N . THR B 1 128 ? 178.024 163.619 211.411 1.00 70.61 125 THR B N 1
ATOM 5345 C CA . THR B 1 128 ? 176.760 163.428 212.114 1.00 70.61 125 THR B CA 1
ATOM 5346 C C . THR B 1 128 ? 175.649 163.039 211.151 1.00 70.61 125 THR B C 1
ATOM 5347 O O . THR B 1 128 ? 174.829 162.166 211.459 1.00 70.61 125 THR B O 1
ATOM 5351 N N . ALA B 1 129 ? 175.605 163.677 209.979 1.00 69.40 126 ALA B N 1
ATOM 5352 C CA . ALA B 1 129 ? 174.637 163.270 208.967 1.00 69.40 126 ALA B CA 1
ATOM 5353 C C . ALA B 1 129 ? 174.826 161.812 208.573 1.00 69.40 126 ALA B C 1
ATOM 5354 O O . ALA B 1 129 ? 173.851 161.124 208.253 1.00 69.40 126 ALA B O 1
ATOM 5356 N N . LEU B 1 130 ? 176.067 161.323 208.593 1.00 70.55 127 LEU B N 1
ATOM 5357 C CA . LEU B 1 130 ? 176.315 159.936 208.217 1.00 70.55 127 LEU B CA 1
ATOM 5358 C C . LEU B 1 130 ? 175.893 158.956 209.309 1.00 70.55 127 LEU B C 1
ATOM 5359 O O . LEU B 1 130 ? 175.345 157.893 209.000 1.00 70.55 127 LEU B O 1
ATOM 5364 N N . GLU B 1 131 ? 176.133 159.274 210.588 1.00 74.91 128 GLU B N 1
ATOM 5365 C CA . GLU B 1 131 ? 175.584 158.373 211.606 1.00 74.91 128 GLU B CA 1
ATOM 5366 C C . GLU B 1 131 ? 174.075 158.510 211.747 1.00 74.91 128 GLU B C 1
ATOM 5367 O O . GLU B 1 131 ? 173.442 157.621 212.326 1.00 74.91 128 GLU B O 1
ATOM 5373 N N . GLU B 1 132 ? 173.484 159.595 211.242 1.00 76.60 129 GLU B N 1
ATOM 5374 C CA . GLU B 1 132 ? 172.031 159.720 211.300 1.00 76.60 129 GLU B CA 1
ATOM 5375 C C . GLU B 1 132 ? 171.353 158.621 210.492 1.00 76.60 129 GLU B C 1
ATOM 5376 O O . GLU B 1 132 ? 170.337 158.061 210.921 1.00 76.60 129 GLU B O 1
ATOM 5382 N N . VAL B 1 133 ? 171.902 158.294 209.317 1.00 70.65 130 VAL B N 1
ATOM 5383 C CA . VAL B 1 133 ? 171.364 157.210 208.502 1.00 70.65 130 VAL B CA 1
ATOM 5384 C C . VAL B 1 133 ? 171.990 155.862 208.832 1.00 70.65 130 VAL B C 1
ATOM 5385 O O . VAL B 1 133 ? 171.643 154.858 208.196 1.00 70.65 130 VAL B O 1
ATOM 5389 N N . GLY B 1 134 ? 172.901 155.805 209.802 1.00 74.83 131 GLY B N 1
ATOM 5390 C CA . GLY B 1 134 ? 173.468 154.554 210.259 1.00 74.83 131 GLY B CA 1
ATOM 5391 C C . GLY B 1 134 ? 174.844 154.221 209.720 1.00 74.83 131 GLY B C 1
ATOM 5392 O O . GLY B 1 134 ? 175.412 153.199 210.123 1.00 74.83 131 GLY B O 1
ATOM 5393 N N . ILE B 1 135 ? 175.395 155.040 208.825 1.00 71.14 132 ILE B N 1
ATOM 5394 C CA . ILE B 1 135 ? 176.721 154.767 208.282 1.00 71.14 132 ILE B CA 1
ATOM 5395 C C . ILE B 1 135 ? 177.779 155.129 209.314 1.00 71.14 132 ILE B C 1
ATOM 5396 O O . ILE B 1 135 ? 177.752 156.218 209.902 1.00 71.14 132 ILE B O 1
ATOM 5401 N N . LYS B 1 136 ? 178.719 154.214 209.539 1.00 75.47 133 LYS B N 1
ATOM 5402 C CA . LYS B 1 136 ? 179.789 154.409 210.516 1.00 75.47 133 LYS B CA 1
ATOM 5403 C C . LYS B 1 136 ? 180.881 155.260 209.884 1.00 75.47 133 LYS B C 1
ATOM 5404 O O . LYS B 1 136 ? 181.682 154.772 209.085 1.00 75.47 133 LYS B O 1
ATOM 5410 N N . ALA B 1 137 ? 180.921 156.540 210.243 1.00 69.02 134 ALA B N 1
ATOM 5411 C CA . ALA B 1 137 ? 181.881 157.484 209.690 1.00 69.02 134 ALA B CA 1
ATOM 5412 C C . ALA B 1 137 ? 182.799 157.991 210.792 1.00 69.02 134 ALA B C 1
ATOM 5413 O O . ALA B 1 137 ? 182.326 158.429 211.846 1.00 69.02 134 ALA B O 1
ATOM 5415 N N . ILE B 1 138 ? 184.105 157.939 210.546 1.00 70.50 135 ILE B N 1
ATOM 5416 C CA . ILE B 1 138 ? 185.107 158.411 211.493 1.00 70.50 135 ILE B CA 1
ATOM 5417 C C . ILE B 1 138 ? 186.006 159.419 210.792 1.00 70.50 135 ILE B C 1
ATOM 5418 O O . ILE B 1 138 ? 186.330 159.262 209.610 1.00 70.50 135 ILE B O 1
ATOM 5423 N N . ASN B 1 139 ? 186.389 160.465 211.517 1.00 71.41 136 ASN B N 1
ATOM 5424 C CA . ASN B 1 139 ? 187.179 161.541 210.936 1.00 71.41 136 ASN B CA 1
ATOM 5425 C C . ASN B 1 139 ? 188.578 161.059 210.570 1.00 71.41 136 ASN B C 1
ATOM 5426 O O . ASN B 1 139 ? 189.157 160.192 211.230 1.00 71.41 136 ASN B O 1
ATOM 5431 N N . TRP B 1 140 ? 189.120 161.638 209.500 1.00 78.37 137 TRP B N 1
ATOM 5432 C CA . TRP B 1 140 ? 190.464 161.328 209.038 1.00 78.37 137 TRP B CA 1
ATOM 5433 C C . TRP B 1 140 ? 191.181 162.625 208.696 1.00 78.37 137 TRP B C 1
ATOM 5434 O O . TRP B 1 140 ? 190.555 163.655 208.438 1.00 78.37 137 TRP B O 1
ATOM 5436 N N . ASP B 1 141 ? 192.512 162.564 208.703 1.00 99.26 138 ASP B N 1
ATOM 5437 C CA . ASP B 1 141 ? 193.342 163.725 208.410 1.00 99.26 138 ASP B CA 1
ATOM 5438 C C . ASP B 1 141 ? 194.202 163.567 207.167 1.00 99.26 138 ASP B C 1
ATOM 5439 O O . ASP B 1 141 ? 194.677 164.570 206.631 1.00 99.26 138 ASP B O 1
ATOM 5444 N N . GLY B 1 142 ? 194.415 162.340 206.697 1.00 104.44 139 GLY B N 1
ATOM 5445 C CA . GLY B 1 142 ? 195.204 162.073 205.509 1.00 104.44 139 GLY B CA 1
ATOM 5446 C C . GLY B 1 142 ? 196.522 161.379 205.773 1.00 104.44 139 GLY B C 1
ATOM 5447 O O . GLY B 1 142 ? 197.155 160.893 204.824 1.00 104.44 139 GLY B O 1
ATOM 5448 N N . GLU B 1 143 ? 196.964 161.314 207.031 1.00 106.44 140 GLU B N 1
ATOM 5449 C CA . GLU B 1 143 ? 198.222 160.642 207.337 1.00 106.44 140 GLU B CA 1
ATOM 5450 C C . GLU B 1 143 ? 198.116 159.133 207.153 1.00 106.44 140 GLU B C 1
ATOM 5451 O O . GLU B 1 143 ? 199.114 158.478 206.834 1.00 106.44 140 GLU B O 1
ATOM 5457 N N . LEU B 1 144 ? 196.927 158.568 207.344 1.00 99.59 141 LEU B N 1
ATOM 5458 C CA . LEU B 1 144 ? 196.737 157.131 207.219 1.00 99.59 141 LEU B CA 1
ATOM 5459 C C . LEU B 1 144 ? 196.673 156.738 205.750 1.00 99.59 141 LEU B C 1
ATOM 5460 O O . LEU B 1 144 ? 195.971 157.376 204.959 1.00 99.59 141 LEU B O 1
ATOM 5465 N N . GLN B 1 145 ? 197.405 155.688 205.386 1.00 98.04 142 GLN B N 1
ATOM 5466 C CA . GLN B 1 145 ? 197.427 155.185 204.019 1.00 98.04 142 GLN B CA 1
ATOM 5467 C C . GLN B 1 145 ? 196.662 153.880 203.860 1.00 98.04 142 GLN B C 1
ATOM 5468 O O . GLN B 1 145 ? 195.809 153.769 202.974 1.00 98.04 142 GLN B O 1
ATOM 5474 N N . GLU B 1 146 ? 196.945 152.884 204.694 1.00 96.20 143 GLU B N 1
ATOM 5475 C CA . GLU B 1 146 ? 196.224 151.623 204.611 1.00 96.20 143 GLU B CA 1
ATOM 5476 C C . GLU B 1 146 ? 194.820 151.772 205.185 1.00 96.20 143 GLU B C 1
ATOM 5477 O O . GLU B 1 146 ? 194.606 152.467 206.182 1.00 96.20 143 GLU B O 1
ATOM 5483 N N . PHE B 1 147 ? 193.858 151.122 204.540 1.00 82.33 144 PHE B N 1
ATOM 5484 C CA . PHE B 1 147 ? 192.466 151.182 204.948 1.00 82.33 144 PHE B CA 1
ATOM 5485 C C . PHE B 1 147 ? 191.872 149.784 204.975 1.00 82.33 144 PHE B C 1
ATOM 5486 O O . PHE B 1 147 ? 192.288 148.913 204.205 1.00 82.33 144 PHE B O 1
ATOM 5494 N N . PRO B 1 148 ? 190.903 149.539 205.851 1.00 76.39 145 PRO B N 1
ATOM 5495 C CA . PRO B 1 148 ? 190.246 148.232 205.888 1.00 76.39 145 PRO B CA 1
ATOM 5496 C C . PRO B 1 148 ? 189.404 148.018 204.645 1.00 76.39 145 PRO B C 1
ATOM 5497 O O . PRO B 1 148 ? 188.995 148.988 203.989 1.00 76.39 145 PRO B O 1
ATOM 5501 N N . PRO B 1 149 ? 189.133 146.765 204.281 1.00 75.56 146 PRO B N 1
ATOM 5502 C CA . PRO B 1 149 ? 188.326 146.503 203.084 1.00 75.56 146 PRO B CA 1
ATOM 5503 C C . PRO B 1 149 ? 186.927 147.085 203.213 1.00 75.56 146 PRO B C 1
ATOM 5504 O O . PRO B 1 149 ? 186.376 147.200 204.310 1.00 75.56 146 PRO B O 1
ATOM 5508 N N . HIS B 1 150 ? 186.362 147.462 202.065 1.00 77.52 147 HIS B N 1
ATOM 5509 C CA . HIS B 1 150 ? 185.054 148.111 201.987 1.00 77.52 147 HIS B CA 1
ATOM 5510 C C . HIS B 1 150 ? 185.047 149.418 202.783 1.00 77.52 147 HIS B C 1
ATOM 5511 O O . HIS B 1 150 ? 184.316 149.584 203.759 1.00 77.52 147 HIS B O 1
ATOM 5518 N N . SER B 1 151 ? 185.889 150.348 202.343 1.00 67.45 148 SER B N 1
ATOM 5519 C CA . SER B 1 151 ? 186.000 151.660 202.958 1.00 67.45 148 SER B CA 1
ATOM 5520 C C . SER B 1 151 ? 185.966 152.729 201.878 1.00 67.45 148 SER B C 1
ATOM 5521 O O . SER B 1 151 ? 186.416 152.507 200.751 1.00 67.45 148 SER B O 1
ATOM 5524 N N . LEU B 1 152 ? 185.427 153.892 202.231 1.00 57.24 149 LEU B N 1
ATOM 5525 C CA . LEU B 1 152 ? 185.333 155.019 201.314 1.00 57.24 149 LEU B CA 1
ATOM 5526 C C . LEU B 1 152 ? 185.870 156.262 202.004 1.00 57.24 149 LEU B C 1
ATOM 5527 O O . LEU B 1 152 ? 185.503 156.547 203.147 1.00 57.24 149 LEU B O 1
ATOM 5532 N N . LEU B 1 153 ? 186.735 156.996 201.314 1.00 63.49 150 LEU B N 1
ATOM 5533 C CA . LEU B 1 153 ? 187.342 158.208 201.847 1.00 63.49 150 LEU B CA 1
ATOM 5534 C C . LEU B 1 153 ? 186.694 159.413 201.180 1.00 63.49 150 LEU B C 1
ATOM 5535 O O . LEU B 1 153 ? 186.810 159.589 199.966 1.00 63.49 150 LEU B O 1
ATOM 5540 N N . VAL B 1 154 ? 186.018 160.237 201.969 1.00 55.97 151 VAL B N 1
ATOM 5541 C CA . VAL B 1 154 ? 185.346 161.432 201.473 1.00 55.97 151 VAL B CA 1
ATOM 5542 C C . VAL B 1 154 ? 186.200 162.637 201.830 1.00 55.97 151 VAL B C 1
ATOM 5543 O O . VAL B 1 154 ? 186.669 162.754 202.967 1.00 55.97 151 VAL B O 1
ATOM 5547 N N . VAL B 1 155 ? 186.423 163.525 200.863 1.00 59.75 152 VAL B N 1
ATOM 5548 C CA . VAL B 1 155 ? 187.211 164.730 201.088 1.00 59.75 152 VAL B CA 1
ATOM 5549 C C . VAL B 1 155 ? 186.395 165.940 200.657 1.00 59.75 152 VAL B C 1
ATOM 5550 O O . VAL B 1 155 ? 185.843 165.967 199.550 1.00 59.75 152 VAL B O 1
ATOM 5554 N N . LEU B 1 156 ? 186.323 166.936 201.533 1.00 63.96 153 LEU B N 1
ATOM 5555 C CA . LEU B 1 156 ? 185.587 168.166 201.284 1.00 63.96 153 LEU B CA 1
ATOM 5556 C C . LEU B 1 156 ? 186.556 169.267 200.876 1.00 63.96 153 LEU B C 1
ATOM 5557 O O . LEU B 1 156 ? 187.680 169.337 201.380 1.00 63.96 153 LEU B O 1
ATOM 5562 N N . THR B 1 157 ? 186.115 170.125 199.960 1.00 64.05 154 THR B N 1
ATOM 5563 C CA . THR B 1 157 ? 186.962 171.199 199.468 1.00 64.05 154 THR B CA 1
ATOM 5564 C C . THR B 1 157 ? 186.096 172.377 199.052 1.00 64.05 154 THR B C 1
ATOM 5565 O O . THR B 1 157 ? 184.879 172.257 198.899 1.00 64.05 154 THR B O 1
ATOM 5569 N N . ASP B 1 158 ? 186.745 173.525 198.877 1.00 70.35 155 ASP B N 1
ATOM 5570 C CA . ASP B 1 158 ? 186.095 174.706 198.325 1.00 70.35 155 ASP B CA 1
ATOM 5571 C C . ASP B 1 158 ? 186.372 174.893 196.843 1.00 70.35 155 ASP B C 1
ATOM 5572 O O . ASP B 1 158 ? 185.548 175.484 196.138 1.00 70.35 155 ASP B O 1
ATOM 5577 N N . ASP B 1 159 ? 187.512 174.407 196.358 1.00 69.11 156 ASP B N 1
ATOM 5578 C CA . ASP B 1 159 ? 187.846 174.438 194.944 1.00 69.11 156 ASP B CA 1
ATOM 5579 C C . ASP B 1 159 ? 188.430 173.088 194.557 1.00 69.11 156 ASP B C 1
ATOM 5580 O O . ASP B 1 159 ? 189.088 172.427 195.364 1.00 69.11 156 ASP B O 1
ATOM 5585 N N . TYR B 1 160 ? 188.181 172.680 193.314 1.00 64.29 157 TYR B N 1
ATOM 5586 C CA . TYR B 1 160 ? 188.623 171.369 192.857 1.00 64.29 157 TYR B CA 1
ATOM 5587 C C . TYR B 1 160 ? 190.077 171.346 192.411 1.00 64.29 157 TYR B C 1
ATOM 5588 O O . TYR B 1 160 ? 190.593 170.268 192.101 1.00 64.29 157 TYR B O 1
ATOM 5597 N N . LEU B 1 161 ? 190.749 172.497 192.370 1.00 63.15 158 LEU B N 1
ATOM 5598 C CA . LEU B 1 161 ? 192.140 172.575 191.946 1.00 63.15 158 LEU B CA 1
ATOM 5599 C C . LEU B 1 161 ? 193.084 172.872 193.105 1.00 63.15 158 LEU B C 1
ATOM 5600 O O . LEU B 1 161 ? 194.178 173.402 192.887 1.00 63.15 158 LEU B O 1
ATOM 5605 N N . GLN B 1 162 ? 192.683 172.552 194.326 1.00 69.63 159 GLN B N 1
ATOM 5606 C CA . GLN B 1 162 ? 193.553 172.768 195.473 1.00 69.63 159 GLN B CA 1
ATOM 5607 C C . GLN B 1 162 ? 194.772 171.858 195.371 1.00 69.63 159 GLN B C 1
ATOM 5608 O O . GLN B 1 162 ? 194.624 170.665 195.084 1.00 69.63 159 GLN B O 1
ATOM 5614 N N . PRO B 1 163 ? 195.983 172.378 195.583 1.00 67.56 160 PRO B N 1
ATOM 5615 C CA . PRO B 1 163 ? 197.178 171.529 195.446 1.00 67.56 160 PRO B CA 1
ATOM 5616 C C . PRO B 1 163 ? 197.199 170.344 196.393 1.00 67.56 160 PRO B C 1
ATOM 5617 O O . PRO B 1 163 ? 197.738 169.290 196.033 1.00 67.56 160 PRO B O 1
ATOM 5621 N N . GLN B 1 164 ? 196.626 170.483 197.592 1.00 68.64 161 GLN B N 1
ATOM 5622 C CA . GLN B 1 164 ? 196.668 169.399 198.569 1.00 68.64 161 GLN B CA 1
ATOM 5623 C C . GLN B 1 164 ? 196.033 168.128 198.027 1.00 68.64 161 GLN B C 1
ATOM 5624 O O . GLN B 1 164 ? 196.459 167.022 198.382 1.00 68.64 161 GLN B O 1
ATOM 5630 N N . LEU B 1 165 ? 195.027 168.264 197.158 1.00 65.49 162 LEU B N 1
ATOM 5631 C CA . LEU B 1 165 ? 194.387 167.095 196.568 1.00 65.49 162 LEU B CA 1
ATOM 5632 C C . LEU B 1 165 ? 195.392 166.213 195.844 1.00 65.49 162 LEU B C 1
ATOM 5633 O O . LEU B 1 165 ? 195.253 164.984 195.847 1.00 65.49 162 LEU B O 1
ATOM 5638 N N . ASN B 1 166 ? 196.416 166.818 195.236 1.00 67.21 163 ASN B N 1
ATOM 5639 C CA . ASN B 1 166 ? 197.433 166.038 194.539 1.00 67.21 163 ASN B CA 1
ATOM 5640 C C . ASN B 1 166 ? 198.087 165.024 195.464 1.00 67.21 163 ASN B C 1
ATOM 5641 O O . ASN B 1 166 ? 198.471 163.937 195.018 1.00 67.21 163 ASN B O 1
ATOM 5646 N N . LYS B 1 167 ? 198.223 165.354 196.748 1.00 65.67 164 LYS B N 1
ATOM 5647 C CA . LYS B 1 167 ? 198.727 164.374 197.702 1.00 65.67 164 LYS B CA 1
ATOM 5648 C C . LYS B 1 167 ? 197.734 163.234 197.883 1.00 65.67 164 LYS B C 1
ATOM 5649 O O . LYS B 1 167 ? 198.101 162.056 197.795 1.00 65.67 164 LYS B O 1
ATOM 5655 N N . ILE B 1 168 ? 196.460 163.569 198.104 1.00 63.14 165 ILE B N 1
ATOM 5656 C CA . ILE B 1 168 ? 195.450 162.544 198.352 1.00 63.14 165 ILE B CA 1
ATOM 5657 C C . ILE B 1 168 ? 195.309 161.634 197.141 1.00 63.14 165 ILE B C 1
ATOM 5658 O O . ILE B 1 168 ? 195.204 160.409 197.275 1.00 63.14 165 ILE B O 1
ATOM 5663 N N . ASN B 1 169 ? 195.313 162.217 195.940 1.00 66.40 166 ASN B N 1
ATOM 5664 C CA . ASN B 1 169 ? 195.249 161.412 194.726 1.00 66.40 166 ASN B CA 1
ATOM 5665 C C . ASN B 1 169 ? 196.411 160.432 194.643 1.00 66.40 166 ASN B C 1
ATOM 5666 O O . ASN B 1 169 ? 196.266 159.347 194.069 1.00 66.40 166 ASN B O 1
ATOM 5671 N N . GLN B 1 170 ? 197.569 160.789 195.205 1.00 66.84 167 GLN B N 1
ATOM 5672 C CA . GLN B 1 170 ? 198.676 159.840 195.242 1.00 66.84 167 GLN B CA 1
ATOM 5673 C C . GLN B 1 170 ? 198.441 158.754 196.281 1.00 66.84 167 GLN B C 1
ATOM 5674 O O . GLN B 1 170 ? 198.837 157.603 196.071 1.00 66.84 167 GLN B O 1
ATOM 5680 N N . ILE B 1 171 ? 197.808 159.099 197.403 1.00 67.16 168 ILE B N 1
ATOM 5681 C CA . ILE B 1 171 ? 197.535 158.106 198.436 1.00 67.16 168 ILE B CA 1
ATOM 5682 C C . ILE B 1 171 ? 196.532 157.076 197.937 1.00 67.16 168 ILE B C 1
ATOM 5683 O O . ILE B 1 171 ? 196.691 155.871 198.166 1.00 67.16 168 ILE B O 1
ATOM 5688 N N . ALA B 1 172 ? 195.484 157.531 197.249 1.00 67.38 169 ALA B N 1
ATOM 5689 C CA . ALA B 1 172 ? 194.444 156.619 196.788 1.00 67.38 169 ALA B CA 1
ATOM 5690 C C . ALA B 1 172 ? 194.973 155.664 195.726 1.00 67.38 169 ALA B C 1
ATOM 5691 O O . ALA B 1 172 ? 194.729 154.455 195.791 1.00 67.38 169 ALA B O 1
ATOM 5693 N N . LEU B 1 173 ? 195.695 156.191 194.734 1.00 66.60 170 LEU B N 1
ATOM 5694 C CA . LEU B 1 173 ? 196.208 155.341 193.663 1.00 66.60 170 LEU B CA 1
ATOM 5695 C C . LEU B 1 173 ? 197.197 154.315 194.198 1.00 66.60 170 LEU B C 1
ATOM 5696 O O . LEU B 1 173 ? 197.187 153.152 193.776 1.00 66.60 170 LEU B O 1
ATOM 5701 N N . LYS B 1 174 ? 198.066 154.729 195.122 1.00 68.54 171 LYS B N 1
ATOM 5702 C CA . LYS B 1 174 ? 199.031 153.802 195.702 1.00 68.54 171 LYS B CA 1
ATOM 5703 C C . LYS B 1 174 ? 198.334 152.692 196.478 1.00 68.54 171 LYS B C 1
ATOM 5704 O O . LYS B 1 174 ? 198.721 151.521 196.384 1.00 68.54 171 LYS B O 1
ATOM 5710 N N . ALA B 1 175 ? 197.303 153.037 197.244 1.00 68.81 172 ALA B N 1
ATOM 5711 C CA . ALA B 1 175 ? 196.591 152.074 198.073 1.00 68.81 172 ALA B CA 1
ATOM 5712 C C . ALA B 1 175 ? 195.387 151.455 197.377 1.00 68.81 172 ALA B C 1
ATOM 5713 O O . ALA B 1 175 ? 194.738 150.583 197.964 1.00 68.81 172 ALA B O 1
ATOM 5715 N N . ASN B 1 176 ? 195.080 151.874 196.149 1.00 72.63 173 ASN B N 1
ATOM 5716 C CA . ASN B 1 176 ? 193.911 151.391 195.412 1.00 72.63 173 ASN B CA 1
ATOM 5717 C C . ASN B 1 176 ? 192.639 151.559 196.240 1.00 72.63 173 ASN B C 1
ATOM 5718 O O . ASN B 1 176 ? 191.872 150.618 196.452 1.00 72.63 173 ASN B O 1
ATOM 5723 N N . GLN B 1 177 ? 192.423 152.783 196.718 1.00 72.90 174 GLN B N 1
ATOM 5724 C CA . GLN B 1 177 ? 191.309 153.087 197.603 1.00 72.90 174 GLN B CA 1
ATOM 5725 C C . GLN B 1 177 ? 190.337 154.027 196.913 1.00 72.90 174 GLN B C 1
ATOM 5726 O O . GLN B 1 177 ? 190.750 155.106 196.462 1.00 72.90 174 GLN B O 1
ATOM 5732 N N . PRO B 1 178 ? 189.060 153.669 196.793 1.00 72.96 175 PRO B N 1
ATOM 5733 C CA . PRO B 1 178 ? 188.083 154.615 196.245 1.00 72.96 175 PRO B CA 1
ATOM 5734 C C . PRO B 1 178 ? 187.925 155.818 197.160 1.00 72.96 175 PRO B C 1
ATOM 5735 O O . PRO B 1 178 ? 188.035 155.714 198.382 1.00 72.96 175 PRO B O 1
ATOM 5739 N N . TRP B 1 179 ? 187.666 156.974 196.554 1.00 88.85 176 TRP B N 1
ATOM 5740 C CA . TRP B 1 179 ? 187.461 158.187 197.329 1.00 88.85 176 TRP B CA 1
ATOM 5741 C C . TRP B 1 179 ? 186.558 159.141 196.563 1.00 88.85 176 TRP B C 1
ATOM 5742 O O . TRP B 1 179 ? 186.562 159.176 195.330 1.00 88.85 176 TRP B O 1
ATOM 5753 N N . LEU B 1 180 ? 185.783 159.908 197.319 1.00 56.24 177 LEU B N 1
ATOM 5754 C CA . LEU B 1 180 ? 184.814 160.856 196.793 1.00 56.24 177 LEU B CA 1
ATOM 5755 C C . LEU B 1 180 ? 185.251 162.274 197.127 1.00 56.24 177 LEU B C 1
ATOM 5756 O O . LEU B 1 180 ? 185.791 162.528 198.207 1.00 56.24 177 LEU B O 1
ATOM 5761 N N . LEU B 1 181 ? 185.024 163.189 196.189 1.00 64.39 178 LEU B N 1
ATOM 5762 C CA . LEU B 1 181 ? 185.399 164.590 196.328 1.00 64.39 178 LEU B CA 1
ATOM 5763 C C . LEU B 1 181 ? 184.130 165.428 196.317 1.00 64.39 178 LEU B C 1
ATOM 5764 O O . LEU B 1 181 ? 183.328 165.324 195.384 1.00 64.39 178 LEU B O 1
ATOM 5769 N N . ILE B 1 182 ? 183.943 166.257 197.343 1.00 54.47 179 ILE B N 1
ATOM 5770 C CA . ILE B 1 182 ? 182.724 167.042 197.496 1.00 54.47 179 ILE B CA 1
ATOM 5771 C C . ILE B 1 182 ? 183.095 168.504 197.696 1.00 54.47 179 ILE B C 1
ATOM 5772 O O . ILE B 1 182 ? 184.108 168.815 198.332 1.00 54.47 179 ILE B O 1
ATOM 5777 N N . LYS B 1 183 ? 182.281 169.401 197.134 1.00 61.79 180 LYS B N 1
ATOM 5778 C CA . LYS B 1 183 ? 182.423 170.847 197.297 1.00 61.79 180 LYS B CA 1
ATOM 5779 C C . LYS B 1 183 ? 181.096 171.390 197.812 1.00 61.79 180 LYS B C 1
ATOM 5780 O O . LYS B 1 183 ? 180.241 171.820 197.023 1.00 61.79 180 LYS B O 1
ATOM 5786 N N . PRO B 1 184 ? 180.872 171.374 199.129 1.00 66.09 181 PRO B N 1
ATOM 5787 C CA . PRO B 1 184 ? 179.567 171.786 199.666 1.00 66.09 181 PRO B CA 1
ATOM 5788 C C . PRO B 1 184 ? 179.374 173.288 199.791 1.00 66.09 181 PRO B C 1
ATOM 5789 O O . PRO B 1 184 ? 178.270 173.718 200.151 1.00 66.09 181 PRO B O 1
ATOM 5793 N N . VAL B 1 185 ? 180.390 174.096 199.517 1.00 67.43 182 VAL B N 1
ATOM 5794 C CA . VAL B 1 185 ? 180.308 175.531 199.729 1.00 67.43 182 VAL B CA 1
ATOM 5795 C C . VAL B 1 185 ? 179.943 176.222 198.423 1.00 67.43 182 VAL B C 1
ATOM 5796 O O . VAL B 1 185 ? 180.068 175.664 197.329 1.00 67.43 182 VAL B O 1
ATOM 5800 N N . GLY B 1 186 ? 179.482 177.463 198.543 1.00 69.68 183 GLY B N 1
ATOM 5801 C CA . GLY B 1 186 ? 179.143 178.270 197.392 1.00 69.68 183 GLY B CA 1
ATOM 5802 C C . GLY B 1 186 ? 177.740 178.005 196.881 1.00 69.68 183 GLY B C 1
ATOM 5803 O O . GLY B 1 186 ? 177.045 177.078 197.299 1.00 69.68 183 GLY B O 1
ATOM 5804 N N . THR B 1 187 ? 177.317 178.859 195.946 1.00 76.06 184 THR B N 1
ATOM 5805 C CA . THR B 1 187 ? 176.008 178.690 195.326 1.00 76.06 184 THR B CA 1
ATOM 5806 C C . THR B 1 187 ? 175.945 177.403 194.515 1.00 76.06 184 THR B C 1
ATOM 5807 O O . THR B 1 187 ? 174.917 176.717 194.504 1.00 76.06 184 THR B O 1
ATOM 5811 N N . ILE B 1 188 ? 177.034 177.059 193.837 1.00 72.73 185 ILE B N 1
ATOM 5812 C CA . ILE B 1 188 ? 177.107 175.865 193.006 1.00 72.73 185 ILE B CA 1
ATOM 5813 C C . ILE B 1 188 ? 177.770 174.766 193.824 1.00 72.73 185 ILE B C 1
ATOM 5814 O O . ILE B 1 188 ? 178.880 174.952 194.337 1.00 72.73 185 ILE B O 1
ATOM 5819 N N . LEU B 1 189 ? 177.102 173.624 193.951 1.00 68.22 186 LEU B N 1
ATOM 5820 C CA . LEU B 1 189 ? 177.637 172.481 194.676 1.00 68.22 186 LEU B CA 1
ATOM 5821 C C . LEU B 1 189 ? 178.074 171.416 193.683 1.00 68.22 186 LEU B C 1
ATOM 5822 O O . LEU B 1 189 ? 177.330 171.082 192.757 1.00 68.22 186 LEU B O 1
ATOM 5827 N N . TRP B 1 190 ? 179.279 170.890 193.876 1.00 63.08 187 TRP B N 1
ATOM 5828 C CA . TRP B 1 190 ? 179.825 169.833 193.034 1.00 63.08 187 TRP B CA 1
ATOM 5829 C C . TRP B 1 190 ? 179.871 168.561 193.867 1.00 63.08 187 TRP B C 1
ATOM 5830 O O . TRP B 1 190 ? 180.606 168.490 194.857 1.00 63.08 187 TRP B O 1
ATOM 5841 N N . LEU B 1 191 ? 179.085 167.559 193.472 1.00 60.99 188 LEU B N 1
ATOM 5842 C CA . LEU B 1 191 ? 179.085 166.299 194.203 1.00 60.99 188 LEU B CA 1
ATOM 5843 C C . LEU B 1 191 ? 180.335 165.474 193.936 1.00 60.99 188 LEU B C 1
ATOM 5844 O O . LEU B 1 191 ? 180.699 164.639 194.769 1.00 60.99 188 LEU B O 1
ATOM 5849 N N . GLY B 1 192 ? 180.991 165.680 192.799 1.00 62.11 189 GLY B N 1
ATOM 5850 C CA . GLY B 1 192 ? 182.248 165.031 192.514 1.00 62.11 189 GLY B CA 1
ATOM 5851 C C . GLY B 1 192 ? 182.113 163.547 192.252 1.00 62.11 189 GLY B C 1
ATOM 5852 O O . GLY B 1 192 ? 181.093 162.924 192.561 1.00 62.11 189 GLY B O 1
ATOM 5853 N N . PRO B 1 193 ? 183.151 162.952 191.675 1.00 56.36 190 PRO B N 1
ATOM 5854 C CA . PRO B 1 193 ? 183.098 161.536 191.317 1.00 56.36 190 PRO B CA 1
ATOM 5855 C C . PRO B 1 193 ? 183.634 160.633 192.418 1.00 56.36 190 PRO B C 1
ATOM 5856 O O . PRO B 1 193 ? 184.344 161.059 193.329 1.00 56.36 190 PRO B O 1
ATOM 5860 N N . ILE B 1 194 ? 183.270 159.357 192.311 1.00 70.72 191 ILE B N 1
ATOM 5861 C CA . ILE B 1 194 ? 183.843 158.310 193.154 1.00 70.72 191 ILE B CA 1
ATOM 5862 C C . ILE B 1 194 ? 185.101 157.846 192.427 1.00 70.72 191 ILE B C 1
ATOM 5863 O O . ILE B 1 194 ? 185.059 156.972 191.562 1.00 70.72 191 ILE B O 1
ATOM 5868 N N . PHE B 1 195 ? 186.235 158.445 192.774 1.00 58.22 192 PHE B N 1
ATOM 5869 C CA . PHE B 1 195 ? 187.492 158.114 192.110 1.00 58.22 192 PHE B CA 1
ATOM 5870 C C . PHE B 1 195 ? 187.874 156.688 192.477 1.00 58.22 192 PHE B C 1
ATOM 5871 O O . PHE B 1 195 ? 188.375 156.428 193.572 1.00 58.22 192 PHE B O 1
ATOM 5879 N N . GLN B 1 196 ? 187.642 155.755 191.559 1.00 70.67 193 GLN B N 1
ATOM 5880 C CA . GLN B 1 196 ? 188.024 154.370 191.775 1.00 70.67 193 GLN B CA 1
ATOM 5881 C C . GLN B 1 196 ? 189.281 154.082 190.973 1.00 70.67 193 GLN B C 1
ATOM 5882 O O . GLN B 1 196 ? 189.236 154.133 189.734 1.00 70.67 193 GLN B O 1
ATOM 5888 N N . PRO B 1 197 ? 190.413 153.799 191.614 1.00 69.77 194 PRO B N 1
ATOM 5889 C CA . PRO B 1 197 ? 191.648 153.557 190.860 1.00 69.77 194 PRO B CA 1
ATOM 5890 C C . PRO B 1 197 ? 191.519 152.361 189.930 1.00 69.77 194 PRO B C 1
ATOM 5891 O O . PRO B 1 197 ? 190.841 151.377 190.236 1.00 69.77 194 PRO B O 1
ATOM 5895 N N . GLN B 1 198 ? 192.170 152.471 188.772 1.00 73.33 195 GLN B N 1
ATOM 5896 C CA . GLN B 1 198 ? 192.278 151.447 187.735 1.00 73.33 195 GLN B CA 1
ATOM 5897 C C . GLN B 1 198 ? 190.965 151.181 187.010 1.00 73.33 195 GLN B C 1
ATOM 5898 O O . GLN B 1 198 ? 190.952 150.386 186.063 1.00 73.33 195 GLN B O 1
ATOM 5904 N N . ILE B 1 199 ? 189.862 151.812 187.410 1.00 65.70 196 ILE B N 1
ATOM 5905 C CA . ILE B 1 199 ? 188.572 151.654 186.751 1.00 65.70 196 ILE B CA 1
ATOM 5906 C C . ILE B 1 199 ? 188.077 152.976 186.178 1.00 65.70 196 ILE B C 1
ATOM 5907 O O . ILE B 1 199 ? 187.707 153.056 185.003 1.00 65.70 196 ILE B O 1
ATOM 5912 N N . THR B 1 200 ? 188.061 154.022 186.994 1.00 64.67 197 THR B N 1
ATOM 5913 C CA . THR B 1 200 ? 187.674 155.356 186.567 1.00 64.67 197 THR B CA 1
ATOM 5914 C C . THR B 1 200 ? 188.881 156.282 186.611 1.00 64.67 197 THR B C 1
ATOM 5915 O O . THR B 1 200 ? 189.958 155.921 187.090 1.00 64.67 197 THR B O 1
ATOM 5919 N N . GLY B 1 201 ? 188.688 157.493 186.098 1.00 67.34 198 GLY B N 1
ATOM 5920 C CA . GLY B 1 201 ? 189.757 158.468 186.109 1.00 67.34 198 GLY B CA 1
ATOM 5921 C C . GLY B 1 201 ? 190.112 158.902 187.518 1.00 67.34 198 GLY B C 1
ATOM 5922 O O . GLY B 1 201 ? 189.277 158.921 188.421 1.00 67.34 198 GLY B O 1
ATOM 5923 N N . CYS B 1 202 ? 191.381 159.247 187.705 1.00 68.02 199 CYS B N 1
ATOM 5924 C CA . CYS B 1 202 ? 191.862 159.745 188.985 1.00 68.02 199 CYS B CA 1
ATOM 5925 C C . CYS B 1 202 ? 191.550 161.236 189.090 1.00 68.02 199 CYS B C 1
ATOM 5926 O O . CYS B 1 202 ? 190.828 161.803 188.267 1.00 68.02 199 CYS B O 1
ATOM 5929 N N . TRP B 1 203 ? 192.092 161.897 190.115 1.00 59.91 200 TRP B N 1
ATOM 5930 C CA . TRP B 1 203 ? 191.870 163.333 190.235 1.00 59.91 200 TRP B CA 1
ATOM 5931 C C . TRP B 1 203 ? 192.696 164.114 189.226 1.00 59.91 200 TRP B C 1
ATOM 5932 O O . TRP B 1 203 ? 192.298 165.212 188.826 1.00 59.91 200 TRP B O 1
ATOM 5943 N N . GLU B 1 204 ? 193.844 163.577 188.809 1.00 70.92 201 GLU B N 1
ATOM 5944 C CA . GLU B 1 204 ? 194.714 164.320 187.905 1.00 70.92 201 GLU B CA 1
ATOM 5945 C C . GLU B 1 204 ? 194.052 164.560 186.556 1.00 70.92 201 GLU B C 1
ATOM 5946 O O . GLU B 1 204 ? 194.251 165.619 185.955 1.00 70.92 201 GLU B O 1
ATOM 5952 N N . CYS B 1 205 ? 193.268 163.599 186.067 1.00 66.02 202 CYS B N 1
ATOM 5953 C CA . CYS B 1 205 ? 192.553 163.788 184.809 1.00 66.02 202 CYS B CA 1
ATOM 5954 C C . CYS B 1 205 ? 191.584 164.961 184.909 1.00 66.02 202 CYS B C 1
ATOM 5955 O O . CYS B 1 205 ? 191.560 165.850 184.044 1.00 66.02 202 CYS B O 1
ATOM 5958 N N . LEU B 1 206 ? 190.785 164.980 185.977 1.00 62.64 203 LEU B N 1
ATOM 5959 C CA . LEU B 1 206 ? 189.839 166.068 186.192 1.00 62.64 203 LEU B CA 1
ATOM 5960 C C . LEU B 1 206 ? 190.557 167.398 186.359 1.00 62.64 203 LEU B C 1
ATOM 5961 O O . LEU B 1 206 ? 190.108 168.422 185.836 1.00 62.64 203 LEU B O 1
ATOM 5966 N N . ALA B 1 207 ? 191.672 167.404 187.091 1.00 62.20 204 ALA B N 1
ATOM 5967 C CA . ALA B 1 207 ? 192.416 168.640 187.298 1.00 62.20 204 ALA B CA 1
ATOM 5968 C C . ALA B 1 207 ? 192.981 169.170 185.989 1.00 62.20 204 ALA B C 1
ATOM 5969 O O . ALA B 1 207 ? 192.929 170.376 185.728 1.00 62.20 204 ALA B O 1
ATOM 5971 N N . GLN B 1 208 ? 193.528 168.285 185.154 1.00 64.00 205 GLN B N 1
ATOM 5972 C CA . GLN B 1 208 ? 194.066 168.714 183.869 1.00 64.00 205 GLN B CA 1
ATOM 5973 C C . GLN B 1 208 ? 192.970 169.283 182.983 1.00 64.00 205 GLN B C 1
ATOM 5974 O O . GLN B 1 208 ? 193.149 170.327 182.343 1.00 64.00 205 GLN B O 1
ATOM 5980 N N . ARG B 1 209 ? 191.816 168.613 182.937 1.00 68.09 206 ARG B N 1
ATOM 5981 C CA . ARG B 1 209 ? 190.744 169.115 182.087 1.00 68.09 206 ARG B CA 1
ATOM 5982 C C . ARG B 1 209 ? 190.159 170.417 182.624 1.00 68.09 206 ARG B C 1
ATOM 5983 O O . ARG B 1 209 ? 189.774 171.289 181.837 1.00 68.09 206 ARG B O 1
ATOM 5991 N N . LEU B 1 210 ? 190.093 170.577 183.948 1.00 60.00 207 LEU B N 1
ATOM 5992 C CA . LEU B 1 210 ? 189.645 171.843 184.520 1.00 60.00 207 LEU B CA 1
ATOM 5993 C C . LEU B 1 210 ? 190.624 172.967 184.214 1.00 60.00 207 LEU B C 1
ATOM 5994 O O . LEU B 1 210 ? 190.209 174.078 183.864 1.00 60.00 207 LEU B O 1
ATOM 5999 N N . ARG B 1 211 ? 191.925 172.703 184.345 1.00 61.88 208 ARG B N 1
ATOM 6000 C CA . ARG B 1 211 ? 192.920 173.719 184.026 1.00 61.88 208 ARG B CA 1
ATOM 6001 C C . ARG B 1 211 ? 192.834 174.123 182.562 1.00 61.88 208 ARG B C 1
ATOM 6002 O O . ARG B 1 211 ? 192.904 175.313 182.233 1.00 61.88 208 ARG B O 1
ATOM 6010 N N . VAL B 1 212 ? 192.677 173.146 181.666 1.00 66.89 209 VAL B N 1
ATOM 6011 C CA . VAL B 1 212 ? 192.485 173.465 180.258 1.00 66.89 209 VAL B CA 1
ATOM 6012 C C . VAL B 1 212 ? 191.151 174.158 180.017 1.00 66.89 209 VAL B C 1
ATOM 6013 O O . VAL B 1 212 ? 190.981 174.824 178.991 1.00 66.89 209 VAL B O 1
ATOM 6015 N N . ASN B 1 213 ? 190.194 174.012 180.936 1.00 71.85 210 ASN B N 1
ATOM 6016 C CA . ASN B 1 213 ? 188.880 174.625 180.791 1.00 71.85 210 ASN B CA 1
ATOM 6017 C C . ASN B 1 213 ? 188.739 175.939 181.544 1.00 71.85 210 ASN B C 1
ATOM 6018 O O . ASN B 1 213 ? 187.812 176.703 181.256 1.00 71.85 210 ASN B O 1
ATOM 6023 N N . ARG B 1 214 ? 189.624 176.221 182.499 1.00 76.42 211 ARG B N 1
ATOM 6024 C CA . ARG B 1 214 ? 189.531 177.421 183.316 1.00 76.42 211 ARG B CA 1
ATOM 6025 C C . ARG B 1 214 ? 190.421 178.551 182.814 1.00 76.42 211 ARG B C 1
ATOM 6026 O O . ARG B 1 214 ? 190.768 179.445 183.594 1.00 76.42 211 ARG B O 1
ATOM 6034 N N . GLU B 1 215 ? 190.804 178.532 181.535 1.00 99.26 212 GLU B N 1
ATOM 6035 C CA . GLU B 1 215 ? 191.624 179.612 181.000 1.00 99.26 212 GLU B CA 1
ATOM 6036 C C . GLU B 1 215 ? 190.869 180.932 180.955 1.00 99.26 212 GLU B C 1
ATOM 6037 O O . GLU B 1 215 ? 191.500 181.991 180.894 1.00 99.26 212 GLU B O 1
ATOM 6043 N N . VAL B 1 216 ? 189.540 180.890 180.983 1.00 114.37 213 VAL B N 1
ATOM 6044 C CA . VAL B 1 216 ? 188.725 182.093 180.900 1.00 114.37 213 VAL B CA 1
ATOM 6045 C C . VAL B 1 216 ? 188.843 182.908 182.182 1.00 114.37 213 VAL B C 1
ATOM 6046 O O . VAL B 1 216 ? 189.593 183.882 182.240 1.00 114.37 213 VAL B O 1
ATOM 6050 N N . LEU B 1 267 ? 173.904 174.922 202.008 1.00 80.17 264 LEU B N 1
ATOM 6051 C CA . LEU B 1 267 ? 174.125 174.697 203.431 1.00 80.17 264 LEU B CA 1
ATOM 6052 C C . LEU B 1 267 ? 173.841 173.247 203.805 1.00 80.17 264 LEU B C 1
ATOM 6053 O O . LEU B 1 267 ? 174.679 172.370 203.605 1.00 80.17 264 LEU B O 1
ATOM 6058 N N . GLN B 1 268 ? 172.651 173.003 204.354 1.00 74.94 265 GLN B N 1
ATOM 6059 C CA . GLN B 1 268 ? 172.274 171.659 204.769 1.00 74.94 265 GLN B CA 1
ATOM 6060 C C . GLN B 1 268 ? 171.919 170.753 203.597 1.00 74.94 265 GLN B C 1
ATOM 6061 O O . GLN B 1 268 ? 172.066 169.532 203.714 1.00 74.94 265 GLN B O 1
ATOM 6067 N N . THR B 1 269 ? 171.452 171.316 202.480 1.00 68.25 266 THR B N 1
ATOM 6068 C CA . THR B 1 269 ? 171.077 170.483 201.342 1.00 68.25 266 THR B CA 1
ATOM 6069 C C . THR B 1 269 ? 172.283 169.776 200.737 1.00 68.25 266 THR B C 1
ATOM 6070 O O . THR B 1 269 ? 172.155 168.647 200.246 1.00 68.25 266 THR B O 1
ATOM 6074 N N . ALA B 1 270 ? 173.455 170.414 200.767 1.00 64.34 267 ALA B N 1
ATOM 6075 C CA . ALA B 1 270 ? 174.664 169.757 200.284 1.00 64.34 267 ALA B CA 1
ATOM 6076 C C . ALA B 1 270 ? 174.981 168.521 201.113 1.00 64.34 267 ALA B C 1
ATOM 6077 O O . ALA B 1 270 ? 175.347 167.475 200.566 1.00 64.34 267 ALA B O 1
ATOM 6079 N N . LEU B 1 271 ? 174.840 168.623 202.436 1.00 65.16 268 LEU B N 1
ATOM 6080 C CA . LEU B 1 271 ? 175.101 167.478 203.300 1.00 65.16 268 LEU B CA 1
ATOM 6081 C C . LEU B 1 271 ? 174.146 166.332 202.998 1.00 65.16 268 LEU B C 1
ATOM 6082 O O . LEU B 1 271 ? 174.557 165.168 202.960 1.00 65.16 268 LEU B O 1
ATOM 6087 N N . HIS B 1 272 ? 172.868 166.640 202.780 1.00 67.32 269 HIS B N 1
ATOM 6088 C CA . HIS B 1 272 ? 171.895 165.587 202.513 1.00 67.32 269 HIS B CA 1
ATOM 6089 C C . HIS B 1 272 ? 172.131 164.940 201.155 1.00 67.32 269 HIS B C 1
ATOM 6090 O O . HIS B 1 272 ? 172.013 163.716 201.018 1.00 67.32 269 HIS B O 1
ATOM 6097 N N . LEU B 1 273 ? 172.478 165.735 200.140 1.00 65.84 270 LEU B N 1
ATOM 6098 C CA . LEU B 1 273 ? 172.800 165.155 198.840 1.00 65.84 270 LEU B CA 1
ATOM 6099 C C . LEU B 1 273 ? 174.046 164.280 198.920 1.00 65.84 270 LEU B C 1
ATOM 6100 O O . LEU B 1 273 ? 174.094 163.195 198.324 1.00 65.84 270 LEU B O 1
ATOM 6105 N N . ALA B 1 274 ? 175.064 164.733 199.657 1.00 60.79 271 ALA B N 1
ATOM 6106 C CA . ALA B 1 274 ? 176.266 163.927 199.832 1.00 60.79 271 ALA B CA 1
ATOM 6107 C C . ALA B 1 274 ? 175.957 162.631 200.564 1.00 60.79 271 ALA B C 1
ATOM 6108 O O . ALA B 1 274 ? 176.481 161.569 200.210 1.00 60.79 271 ALA B O 1
ATOM 6110 N N . THR B 1 275 ? 175.113 162.699 201.595 1.00 60.79 272 THR B N 1
ATOM 6111 C CA . THR B 1 275 ? 174.728 161.495 202.320 1.00 60.79 272 THR B CA 1
ATOM 6112 C C . THR B 1 275 ? 173.982 160.528 201.414 1.00 60.79 272 THR B C 1
ATOM 6113 O O . THR B 1 275 ? 174.209 159.315 201.469 1.00 60.79 272 THR B O 1
ATOM 6117 N N . THR B 1 276 ? 173.087 161.047 200.571 1.00 62.89 273 THR B N 1
ATOM 6118 C CA . THR B 1 276 ? 172.369 160.185 199.640 1.00 62.89 273 THR B CA 1
ATOM 6119 C C . THR B 1 276 ? 173.325 159.509 198.666 1.00 62.89 273 THR B C 1
ATOM 6120 O O . THR B 1 276 ? 173.213 158.304 198.413 1.00 62.89 273 THR B O 1
ATOM 6124 N N . GLU B 1 277 ? 174.280 160.266 198.118 1.00 60.48 274 GLU B N 1
ATOM 6125 C CA . GLU B 1 277 ? 175.235 159.680 197.180 1.00 60.48 274 GLU B CA 1
ATOM 6126 C C . GLU B 1 277 ? 176.102 158.622 197.855 1.00 60.48 274 GLU B C 1
ATOM 6127 O O . GLU B 1 277 ? 176.343 157.547 197.289 1.00 60.48 274 GLU B O 1
ATOM 6129 N N . ILE B 1 278 ? 176.574 158.904 199.071 1.00 59.00 275 ILE B N 1
ATOM 6130 C CA . ILE B 1 278 ? 177.397 157.937 199.793 1.00 59.00 275 ILE B CA 1
ATOM 6131 C C . ILE B 1 278 ? 176.599 156.673 200.081 1.00 59.00 275 ILE B C 1
ATOM 6132 O O . ILE B 1 278 ? 177.085 155.553 199.885 1.00 59.00 275 ILE B O 1
ATOM 6137 N N . ALA B 1 279 ? 175.355 156.832 200.538 1.00 65.54 276 ALA B N 1
ATOM 6138 C CA . ALA B 1 279 ? 174.526 155.672 200.842 1.00 65.54 276 ALA B CA 1
ATOM 6139 C C . ALA B 1 279 ? 174.240 154.857 199.590 1.00 65.54 276 ALA B C 1
ATOM 6140 O O . ALA B 1 279 ? 174.184 153.623 199.645 1.00 65.54 276 ALA B O 1
ATOM 6142 N N . LYS B 1 280 ? 174.048 155.527 198.453 1.00 68.66 277 LYS B N 1
ATOM 6143 C CA . LYS B 1 280 ? 173.878 154.803 197.199 1.00 68.66 277 LYS B CA 1
ATOM 6144 C C . LYS B 1 280 ? 175.134 154.022 196.845 1.00 68.66 277 LYS B C 1
ATOM 6145 O O . LYS B 1 280 ? 175.052 152.896 196.342 1.00 68.66 277 LYS B O 1
ATOM 6151 N N . TRP B 1 281 ? 176.310 154.604 197.095 1.00 68.40 278 TRP B N 1
ATOM 6152 C CA . TRP B 1 281 ? 177.546 153.879 196.815 1.00 68.40 278 TRP B CA 1
ATOM 6153 C C . TRP B 1 281 ? 177.711 152.677 197.738 1.00 68.40 278 TRP B C 1
ATOM 6154 O O . TRP B 1 281 ? 178.249 151.644 197.325 1.00 68.40 278 TRP B O 1
ATOM 6165 N N . ILE B 1 282 ? 177.268 152.796 198.992 1.00 71.26 279 ILE B N 1
ATOM 6166 C CA . ILE B 1 282 ? 177.447 151.705 199.949 1.00 71.26 279 ILE B CA 1
ATOM 6167 C C . ILE B 1 282 ? 176.707 150.459 199.481 1.00 71.26 279 ILE B C 1
ATOM 6168 O O . ILE B 1 282 ? 177.245 149.346 199.510 1.00 71.26 279 ILE B O 1
ATOM 6173 N N . VAL B 1 283 ? 175.461 150.628 199.035 1.00 83.51 280 VAL B N 1
ATOM 6174 C CA . VAL B 1 283 ? 174.663 149.480 198.621 1.00 83.51 280 VAL B CA 1
ATOM 6175 C C . VAL B 1 283 ? 174.994 149.023 197.207 1.00 83.51 280 VAL B C 1
ATOM 6176 O O . VAL B 1 283 ? 174.646 147.896 196.834 1.00 83.51 280 VAL B O 1
ATOM 6180 N N . LYS B 1 284 ? 175.660 149.858 196.410 1.00 83.05 281 LYS B N 1
ATOM 6181 C CA . LYS B 1 284 ? 176.002 149.490 195.043 1.00 83.05 281 LYS B CA 1
ATOM 6182 C C . LYS B 1 284 ? 177.176 148.526 194.964 1.00 83.05 281 LYS B C 1
ATOM 6183 O O . LYS B 1 284 ? 177.452 148.002 193.880 1.00 83.05 281 LYS B O 1
ATOM 6185 N N . GLN B 1 285 ? 177.871 148.283 196.074 1.00 84.74 282 GLN B N 1
ATOM 6186 C CA . GLN B 1 285 ? 179.030 147.407 196.086 1.00 84.74 282 GLN B CA 1
ATOM 6187 C C . GLN B 1 285 ? 178.872 146.184 196.976 1.00 84.74 282 GLN B C 1
ATOM 6188 O O . GLN B 1 285 ? 179.685 145.259 196.870 1.00 84.74 282 GLN B O 1
ATOM 6194 N N . GLY B 1 286 ? 177.864 146.146 197.844 1.00 95.09 283 GLY B N 1
ATOM 6195 C CA . GLY B 1 286 ? 177.717 145.033 198.759 1.00 95.09 283 GLY B CA 1
ATOM 6196 C C . GLY B 1 286 ? 176.644 144.032 198.382 1.00 95.09 283 GLY B C 1
ATOM 6197 O O . GLY B 1 286 ? 176.868 142.821 198.461 1.00 95.09 283 GLY B O 1
ATOM 6198 N N . VAL B 1 287 ? 175.475 144.519 197.969 1.00 111.69 284 VAL B N 1
ATOM 6199 C CA . VAL B 1 287 ? 174.335 143.644 197.714 1.00 111.69 284 VAL B CA 1
ATOM 6200 C C . VAL B 1 287 ? 173.823 143.825 196.292 1.00 111.69 284 VAL B C 1
ATOM 6201 O O . VAL B 1 287 ? 173.793 142.871 195.505 1.00 111.69 284 VAL B O 1
ATOM 6205 N N . GLU B 1 288 ? 173.415 145.046 195.955 1.00 123.19 285 GLU B N 1
ATOM 6206 C CA . GLU B 1 288 ? 172.752 145.303 194.686 1.00 123.19 285 GLU B CA 1
ATOM 6207 C C . GLU B 1 288 ? 173.712 145.098 193.515 1.00 123.19 285 GLU B C 1
ATOM 6208 O O . GLU B 1 288 ? 174.937 145.112 193.660 1.00 123.19 285 GLU B O 1
ATOM 6214 N N . ASP B 1 289 ? 173.127 144.902 192.336 1.00 140.24 286 ASP B N 1
ATOM 6215 C CA . ASP B 1 289 ? 173.887 144.740 191.110 1.00 140.24 286 ASP B CA 1
ATOM 6216 C C . ASP B 1 289 ? 174.203 146.108 190.509 1.00 140.24 286 ASP B C 1
ATOM 6217 O O . ASP B 1 289 ? 173.853 147.156 191.057 1.00 140.24 286 ASP B O 1
ATOM 6222 N N . THR B 1 290 ? 174.881 146.097 189.359 1.00 148.51 287 THR B N 1
ATOM 6223 C CA . THR B 1 290 ? 175.277 147.350 188.725 1.00 148.51 287 THR B CA 1
ATOM 6224 C C . THR B 1 290 ? 174.073 148.109 188.178 1.00 148.51 287 THR B C 1
ATOM 6225 O O . THR B 1 290 ? 173.964 149.326 188.367 1.00 148.51 287 THR B O 1
ATOM 6229 N N . THR B 1 291 ? 173.164 147.412 187.495 1.00 144.81 288 THR B N 1
ATOM 6230 C CA . THR B 1 291 ? 172.042 148.097 186.854 1.00 144.81 288 THR B CA 1
ATOM 6231 C C . THR B 1 291 ? 171.095 148.781 187.837 1.00 144.81 288 THR B C 1
ATOM 6232 O O . THR B 1 291 ? 170.775 149.963 187.619 1.00 144.81 288 THR B O 1
ATOM 6236 N N . PRO B 1 292 ? 170.599 148.130 188.934 1.00 136.09 289 PRO B N 1
ATOM 6237 C CA . PRO B 1 292 ? 169.641 148.791 189.827 1.00 136.09 289 PRO B CA 1
ATOM 6238 C C . PRO B 1 292 ? 170.314 149.617 190.921 1.00 136.09 289 PRO B C 1
ATOM 6239 O O . PRO B 1 292 ? 169.919 149.576 192.092 1.00 136.09 289 PRO B O 1
ATOM 6243 N N . PHE B 1 293 ? 171.337 150.382 190.544 1.00 116.31 290 PHE B N 1
ATOM 6244 C CA . PHE B 1 293 ? 172.054 151.217 191.499 1.00 116.31 290 PHE B CA 1
ATOM 6245 C C . PHE B 1 293 ? 172.886 152.273 190.782 1.00 116.31 290 PHE B C 1
ATOM 6246 O O . PHE B 1 293 ? 174.108 152.118 190.662 1.00 116.31 290 PHE B O 1
ATOM 6248 N N . PRO B 1 294 ? 172.274 153.345 190.282 1.00 99.68 291 PRO B N 1
ATOM 6249 C CA . PRO B 1 294 ? 173.069 154.442 189.719 1.00 99.68 291 PRO B CA 1
ATOM 6250 C C . PRO B 1 294 ? 173.947 155.073 190.789 1.00 99.68 291 PRO B C 1
ATOM 6251 O O . PRO B 1 294 ? 173.547 155.207 191.947 1.00 99.68 291 PRO B O 1
ATOM 6255 N N . THR B 1 295 ? 175.155 155.463 190.391 1.00 83.44 292 THR B N 1
ATOM 6256 C CA . THR B 1 295 ? 176.145 155.954 191.337 1.00 83.44 292 THR B CA 1
ATOM 6257 C C . THR B 1 295 ? 176.926 157.086 190.686 1.00 83.44 292 THR B C 1
ATOM 6258 O O . THR B 1 295 ? 176.996 157.184 189.458 1.00 83.44 292 THR B O 1
ATOM 6262 N N . LEU B 1 296 ? 177.514 157.943 191.522 1.00 70.32 293 LEU B N 1
ATOM 6263 C CA . LEU B 1 296 ? 178.348 159.044 191.060 1.00 70.32 293 LEU B CA 1
ATOM 6264 C C . LEU B 1 296 ? 179.762 158.603 190.700 1.00 70.32 293 LEU B C 1
ATOM 6265 O O . LEU B 1 296 ? 180.658 159.449 190.614 1.00 70.32 293 LEU B O 1
ATOM 6267 N N . GLU B 1 297 ? 179.978 157.306 190.494 1.00 65.96 294 GLU B N 1
ATOM 6268 C CA . GLU B 1 297 ? 181.296 156.798 190.137 1.00 65.96 294 GLU B CA 1
ATOM 6269 C C . GLU B 1 297 ? 181.732 157.351 188.788 1.00 65.96 294 GLU B C 1
ATOM 6270 O O . GLU B 1 297 ? 181.101 157.079 187.762 1.00 65.96 294 GLU B O 1
ATOM 6276 N N . GLY B 1 298 ? 182.819 158.118 188.790 1.00 65.85 295 GLY B N 1
ATOM 6277 C CA . GLY B 1 298 ? 183.304 158.748 187.578 1.00 65.85 295 GLY B CA 1
ATOM 6278 C C . GLY B 1 298 ? 182.292 159.705 186.987 1.00 65.85 295 GLY B C 1
ATOM 6279 O O . GLY B 1 298 ? 182.065 159.712 185.774 1.00 65.85 295 GLY B O 1
ATOM 6280 N N . LYS B 1 299 ? 181.675 160.520 187.841 1.00 65.16 296 LYS B N 1
ATOM 6281 C CA . LYS B 1 299 ? 180.587 161.390 187.417 1.00 65.16 296 LYS B CA 1
ATOM 6282 C C . LYS B 1 299 ? 180.476 162.551 188.392 1.00 65.16 296 LYS B C 1
ATOM 6283 O O . LYS B 1 299 ? 180.378 162.334 189.602 1.00 65.16 296 LYS B O 1
ATOM 6289 N N . VAL B 1 300 ? 180.485 163.772 187.866 1.00 61.98 297 VAL B N 1
ATOM 6290 C CA . VAL B 1 300 ? 180.381 164.987 188.666 1.00 61.98 297 VAL B CA 1
ATOM 6291 C C . VAL B 1 300 ? 178.974 165.544 188.513 1.00 61.98 297 VAL B C 1
ATOM 6292 O O . VAL B 1 300 ? 178.510 165.782 187.392 1.00 61.98 297 VAL B O 1
ATOM 6296 N N . ILE B 1 301 ? 178.297 165.753 189.638 1.00 66.39 298 ILE B N 1
ATOM 6297 C CA . ILE B 1 301 ? 176.959 166.328 189.663 1.00 66.39 298 ILE B CA 1
ATOM 6298 C C . ILE B 1 301 ? 177.081 167.772 190.124 1.00 66.39 298 ILE B C 1
ATOM 6299 O O . ILE B 1 301 ? 177.546 168.038 191.239 1.00 66.39 298 ILE B O 1
ATOM 6304 N N . THR B 1 302 ? 176.666 168.702 189.270 1.00 71.45 299 THR B N 1
ATOM 6305 C CA . THR B 1 302 ? 176.743 170.132 189.547 1.00 71.45 299 THR B CA 1
ATOM 6306 C C . THR B 1 302 ? 175.326 170.646 189.770 1.00 71.45 299 THR B C 1
ATOM 6307 O O . THR B 1 302 ? 174.512 170.654 188.842 1.00 71.45 299 THR B O 1
ATOM 6311 N N . PHE B 1 303 ? 175.032 171.070 190.995 1.00 77.47 300 PHE B N 1
ATOM 6312 C CA . PHE B 1 303 ? 173.693 171.495 191.377 1.00 77.47 300 PHE B CA 1
ATOM 6313 C C . PHE B 1 303 ? 173.725 172.958 191.790 1.00 77.47 300 PHE B C 1
ATOM 6314 O O . PHE B 1 303 ? 174.533 173.351 192.638 1.00 77.47 300 PHE B O 1
ATOM 6322 N N . ASP B 1 304 ? 172.851 173.763 191.190 1.00 83.24 301 ASP B N 1
ATOM 6323 C CA . ASP B 1 304 ? 172.761 175.187 191.482 1.00 83.24 301 ASP B CA 1
ATOM 6324 C C . ASP B 1 304 ? 171.411 175.468 192.122 1.00 83.24 301 ASP B C 1
ATOM 6325 O O . ASP B 1 304 ? 170.364 175.193 191.520 1.00 83.24 301 ASP B O 1
ATOM 6330 N N . GLN B 1 305 ? 171.443 176.017 193.340 1.00 85.47 302 GLN B N 1
ATOM 6331 C CA . GLN B 1 305 ? 170.221 176.330 194.072 1.00 85.47 302 GLN B CA 1
ATOM 6332 C C . GLN B 1 305 ? 169.559 177.595 193.548 1.00 85.47 302 GLN B C 1
ATOM 6333 O O . GLN B 1 305 ? 168.330 177.713 193.579 1.00 85.47 302 GLN B O 1
ATOM 6339 N N . ARG B 1 306 ? 170.360 178.557 193.085 1.00 95.45 303 ARG B N 1
ATOM 6340 C CA . ARG B 1 306 ? 169.806 179.837 192.658 1.00 95.45 303 ARG B CA 1
ATOM 6341 C C . ARG B 1 306 ? 168.839 179.652 191.496 1.00 95.45 303 ARG B C 1
ATOM 6342 O O . ARG B 1 306 ? 167.764 180.260 191.469 1.00 95.45 303 ARG B O 1
ATOM 6350 N N . ASN B 1 307 ? 169.205 178.813 190.531 1.00 86.63 304 ASN B N 1
ATOM 6351 C CA . ASN B 1 307 ? 168.315 178.450 189.439 1.00 86.63 304 ASN B CA 1
ATOM 6352 C C . ASN B 1 307 ? 167.657 177.093 189.641 1.00 86.63 304 ASN B C 1
ATOM 6353 O O . ASN B 1 307 ? 166.761 176.739 188.867 1.00 86.63 304 ASN B O 1
ATOM 6358 N N . LEU B 1 308 ? 168.076 176.338 190.655 1.00 85.16 305 LEU B N 1
ATOM 6359 C CA . LEU B 1 308 ? 167.586 174.986 190.912 1.00 85.16 305 LEU B CA 1
ATOM 6360 C C . LEU B 1 308 ? 167.720 174.110 189.668 1.00 85.16 305 LEU B C 1
ATOM 6361 O O . LEU B 1 308 ? 166.740 173.608 189.117 1.00 85.16 305 LEU B O 1
ATOM 6366 N N . ASP B 1 309 ? 168.962 173.938 189.223 1.00 83.97 306 ASP B N 1
ATOM 6367 C CA . ASP B 1 309 ? 169.233 173.110 188.055 1.00 83.97 306 ASP B CA 1
ATOM 6368 C C . ASP B 1 309 ? 170.410 172.187 188.326 1.00 83.97 306 ASP B C 1
ATOM 6369 O O . ASP B 1 309 ? 171.381 172.573 188.984 1.00 83.97 306 ASP B O 1
ATOM 6374 N N . LEU B 1 310 ? 170.317 170.969 187.803 1.00 77.31 307 LEU B N 1
ATOM 6375 C CA . LEU B 1 310 ? 171.308 169.927 188.026 1.00 77.31 307 LEU B CA 1
ATOM 6376 C C . LEU B 1 310 ? 171.881 169.485 186.688 1.00 77.31 307 LEU B C 1
ATOM 6377 O O . LEU B 1 310 ? 171.132 169.242 185.737 1.00 77.31 307 LEU B O 1
ATOM 6382 N N . GLN B 1 311 ? 173.206 169.380 186.622 1.00 78.70 308 GLN B N 1
ATOM 6383 C CA . GLN B 1 311 ? 173.906 168.961 185.419 1.00 78.70 308 GLN B CA 1
ATOM 6384 C C . GLN B 1 311 ? 174.854 167.820 185.756 1.00 78.70 308 GLN B C 1
ATOM 6385 O O . GLN B 1 311 ? 175.336 167.703 186.886 1.00 78.70 308 GLN B O 1
ATOM 6391 N N . THR B 1 312 ? 175.116 166.979 184.761 1.00 74.10 309 THR B N 1
ATOM 6392 C CA . THR B 1 312 ? 175.951 165.798 184.918 1.00 74.10 309 THR B CA 1
ATOM 6393 C C . THR B 1 312 ? 177.132 165.880 183.963 1.00 74.10 309 THR B C 1
ATOM 6394 O O . THR B 1 312 ? 176.949 166.094 182.761 1.00 74.10 309 THR B O 1
ATOM 6398 N N . HIS B 1 313 ? 178.339 165.708 184.498 1.00 68.97 310 HIS B N 1
ATOM 6399 C CA . HIS B 1 313 ? 179.561 165.682 183.709 1.00 68.97 310 HIS B CA 1
ATOM 6400 C C . HIS B 1 313 ? 180.216 164.321 183.875 1.00 68.97 310 HIS B C 1
ATOM 6401 O O . HIS B 1 313 ? 180.288 163.797 184.990 1.00 68.97 310 HIS B O 1
ATOM 6408 N N . ILE B 1 314 ? 180.687 163.748 182.774 1.00 64.72 311 ILE B N 1
ATOM 6409 C CA . ILE B 1 314 ? 181.279 162.416 182.777 1.00 64.72 311 ILE B CA 1
ATOM 6410 C C . ILE B 1 314 ? 182.792 162.563 182.809 1.00 64.72 311 ILE B C 1
ATOM 6411 O O . ILE B 1 314 ? 183.392 163.107 181.874 1.00 64.72 311 ILE B O 1
ATOM 6416 N N . LEU B 1 315 ? 183.410 162.080 183.883 1.00 64.13 312 LEU B N 1
ATOM 6417 C CA . LEU B 1 315 ? 184.862 162.103 183.983 1.00 64.13 312 LEU B CA 1
ATOM 6418 C C . LEU B 1 315 ? 185.461 161.090 183.016 1.00 64.13 312 LEU B C 1
ATOM 6419 O O . LEU B 1 315 ? 185.020 159.939 182.954 1.00 64.13 312 LEU B O 1
ATOM 6424 N N . SER B 1 316 ? 186.466 161.519 182.260 1.00 68.01 313 SER B N 1
ATOM 6425 C CA . SER B 1 316 ? 187.093 160.684 181.246 1.00 68.01 313 SER B CA 1
ATOM 6426 C C . SER B 1 316 ? 188.450 160.204 181.741 1.00 68.01 313 SER B C 1
ATOM 6427 O O . SER B 1 316 ? 189.297 161.015 182.128 1.00 68.01 313 SER B O 1
ATOM 6430 N N . LEU B 1 317 ? 188.652 158.890 181.724 1.00 66.67 314 LEU B N 1
ATOM 6431 C CA . LEU B 1 317 ? 189.932 158.311 182.105 1.00 66.67 314 LEU B CA 1
ATOM 6432 C C . LEU B 1 317 ? 190.934 158.538 180.981 1.00 66.67 314 LEU B C 1
ATOM 6433 O O . LEU B 1 317 ? 190.718 158.089 179.850 1.00 66.67 314 LEU B O 1
ATOM 6438 N N . ARG B 1 318 ? 192.025 159.236 181.287 1.00 66.48 315 ARG B N 1
ATOM 6439 C CA . ARG B 1 318 ? 193.027 159.560 180.285 1.00 66.48 315 ARG B CA 1
ATOM 6440 C C . ARG B 1 318 ? 194.142 158.532 180.330 1.00 66.48 315 ARG B C 1
ATOM 6441 O O . ARG B 1 318 ? 194.847 158.444 181.348 1.00 66.48 315 ARG B O 1
ATOM 6449 N N . PRO B 1 319 ? 194.340 157.739 179.276 1.00 71.62 316 PRO B N 1
ATOM 6450 C CA . PRO B 1 319 ? 195.447 156.770 179.285 1.00 71.62 316 PRO B CA 1
ATOM 6451 C C . PRO B 1 319 ? 196.815 157.419 179.341 1.00 71.62 316 PRO B C 1
ATOM 6452 O O . PRO B 1 319 ? 197.789 156.747 179.701 1.00 71.62 316 PRO B O 1
ATOM 6456 N N . GLN B 1 320 ? 196.923 158.701 178.997 1.00 70.43 317 GLN B N 1
ATOM 6457 C CA . GLN B 1 320 ? 198.186 159.422 179.032 1.00 70.43 317 GLN B CA 1
ATOM 6458 C C . GLN B 1 320 ? 198.373 160.212 180.321 1.00 70.43 317 GLN B C 1
ATOM 6459 O O . GLN B 1 320 ? 199.290 161.035 180.404 1.00 70.43 317 GLN B O 1
ATOM 6465 N N . CYS B 1 321 ? 197.531 159.980 181.321 1.00 70.34 318 CYS B N 1
ATOM 6466 C CA . CYS B 1 321 ? 197.629 160.723 182.568 1.00 70.34 318 CYS B CA 1
ATOM 6467 C C . CYS B 1 321 ? 198.950 160.414 183.265 1.00 70.34 318 CYS B C 1
ATOM 6468 O O . CYS B 1 321 ? 199.327 159.240 183.377 1.00 70.34 318 CYS B O 1
ATOM 6471 N N . PRO B 1 322 ? 199.678 161.427 183.739 1.00 70.31 319 PRO B N 1
ATOM 6472 C CA . PRO B 1 322 ? 200.957 161.159 184.415 1.00 70.31 319 PRO B CA 1
ATOM 6473 C C . PRO B 1 322 ? 200.824 160.313 185.666 1.00 70.31 319 PRO B C 1
ATOM 6474 O O . PRO B 1 322 ? 201.749 159.560 185.993 1.00 70.31 319 PRO B O 1
ATOM 6478 N N . SER B 1 323 ? 199.703 160.410 186.379 1.00 68.70 320 SER B N 1
ATOM 6479 C CA . SER B 1 323 ? 199.557 159.744 187.666 1.00 68.70 320 SER B CA 1
ATOM 6480 C C . SER B 1 323 ? 198.920 158.363 187.543 1.00 68.70 320 SER B C 1
ATOM 6481 O O . SER B 1 323 ? 199.441 157.386 188.089 1.00 68.70 320 SER B O 1
ATOM 6484 N N . CYS B 1 324 ? 197.799 158.263 186.833 1.00 73.53 321 CYS B N 1
ATOM 6485 C CA . CYS B 1 324 ? 197.018 157.036 186.777 1.00 73.53 321 CYS B CA 1
ATOM 6486 C C . CYS B 1 324 ? 197.276 156.217 185.520 1.00 73.53 321 CYS B C 1
ATOM 6487 O O . CYS B 1 324 ? 196.601 155.205 185.308 1.00 73.53 321 CYS B O 1
ATOM 6490 N N . GLY B 1 325 ? 198.228 156.618 184.687 1.00 75.20 322 GLY B N 1
ATOM 6491 C CA . GLY B 1 325 ? 198.462 155.899 183.457 1.00 75.20 322 GLY B CA 1
ATOM 6492 C C . GLY B 1 325 ? 199.856 156.136 182.923 1.00 75.20 322 GLY B C 1
ATOM 6493 O O . GLY B 1 325 ? 200.715 156.703 183.600 1.00 75.20 322 GLY B O 1
ATOM 6494 N N . ASN B 1 326 ? 200.067 155.686 181.696 1.00 75.61 323 ASN B N 1
ATOM 6495 C CA . ASN B 1 326 ? 201.351 155.850 181.029 1.00 75.61 323 ASN B CA 1
ATOM 6496 C C . ASN B 1 326 ? 201.555 157.319 180.693 1.00 75.61 323 ASN B C 1
ATOM 6497 O O . ASN B 1 326 ? 200.799 157.863 179.879 1.00 75.61 323 ASN B O 1
ATOM 6502 N N . PRO B 1 327 ? 202.554 157.994 181.265 1.00 77.39 324 PRO B N 1
ATOM 6503 C CA . PRO B 1 327 ? 202.659 159.447 181.098 1.00 77.39 324 PRO B CA 1
ATOM 6504 C C . PRO B 1 327 ? 203.237 159.891 179.767 1.00 77.39 324 PRO B C 1
ATOM 6505 O O . PRO B 1 327 ? 203.268 161.098 179.505 1.00 77.39 324 PRO B O 1
ATOM 6509 N N . ASN B 1 328 ? 203.698 158.972 178.923 1.00 75.84 325 ASN B N 1
ATOM 6510 C CA . ASN B 1 328 ? 204.322 159.348 177.660 1.00 75.84 325 ASN B CA 1
ATOM 6511 C C . ASN B 1 328 ? 203.863 158.436 176.533 1.00 75.84 325 ASN B C 1
ATOM 6512 O O . ASN B 1 328 ? 204.647 158.080 175.651 1.00 75.84 325 ASN B O 1
ATOM 6517 N N . LEU B 1 329 ? 202.585 158.053 176.536 1.00 77.91 326 LEU B N 1
ATOM 6518 C CA . LEU B 1 329 ? 202.077 157.158 175.497 1.00 77.91 326 LEU B CA 1
ATOM 6519 C C . LEU B 1 329 ? 202.299 157.726 174.101 1.00 77.91 326 LEU B C 1
ATOM 6520 O O . LEU B 1 329 ? 202.493 156.968 173.139 1.00 77.91 326 LEU B O 1
ATOM 6525 N N . LEU B 1 330 ? 202.292 159.054 173.974 1.00 79.94 327 LEU B N 1
ATOM 6526 C CA . LEU B 1 330 ? 202.442 159.679 172.666 1.00 79.94 327 LEU B CA 1
ATOM 6527 C C . LEU B 1 330 ? 203.818 159.426 172.063 1.00 79.94 327 LEU B C 1
ATOM 6528 O O . LEU B 1 330 ? 203.935 159.303 170.840 1.00 79.94 327 LEU B O 1
ATOM 6533 N N . THR B 1 331 ? 204.869 159.347 172.884 1.00 78.14 328 THR B N 1
ATOM 6534 C CA . THR B 1 331 ? 206.198 159.172 172.308 1.00 78.14 328 THR B CA 1
ATOM 6535 C C . THR B 1 331 ? 206.422 157.749 171.809 1.00 78.14 328 THR B C 1
ATOM 6536 O O . THR B 1 331 ? 207.210 157.548 170.880 1.00 78.14 328 THR B O 1
ATOM 6540 N N . GLU B 1 332 ? 205.756 156.750 172.399 1.00 81.12 329 GLU B N 1
ATOM 6541 C CA . GLU B 1 332 ? 205.787 155.427 171.788 1.00 81.12 329 GLU B CA 1
ATOM 6542 C C . GLU B 1 332 ? 204.865 155.340 170.581 1.00 81.12 329 GLU B C 1
ATOM 6543 O O . GLU B 1 332 ? 205.185 154.635 169.618 1.00 81.12 329 GLU B O 1
ATOM 6549 N N . ARG B 1 333 ? 203.723 156.031 170.610 1.00 82.68 330 ARG B N 1
ATOM 6550 C CA . ARG B 1 333 ? 202.830 155.991 169.456 1.00 82.68 330 ARG B CA 1
ATOM 6551 C C . ARG B 1 333 ? 203.473 156.633 168.231 1.00 82.68 330 ARG B C 1
ATOM 6552 O O . ARG B 1 333 ? 203.333 156.125 167.113 1.00 82.68 330 ARG B O 1
ATOM 6560 N N . ALA B 1 334 ? 204.179 157.749 168.422 1.00 81.60 331 ALA B N 1
ATOM 6561 C CA . ALA B 1 334 ? 204.745 158.472 167.288 1.00 81.60 331 ALA B CA 1
ATOM 6562 C C . ALA B 1 334 ? 205.941 157.741 166.693 1.00 81.60 331 ALA B C 1
ATOM 6563 O O . ALA B 1 334 ? 206.121 157.728 165.470 1.00 81.60 331 ALA B O 1
ATOM 6565 N N . PHE B 1 335 ? 206.776 157.134 167.540 1.00 82.24 332 PHE B N 1
ATOM 6566 C CA . PHE B 1 335 ? 207.986 156.487 167.044 1.00 82.24 332 PHE B CA 1
ATOM 6567 C C . PHE B 1 335 ? 207.670 155.262 166.196 1.00 82.24 332 PHE B C 1
ATOM 6568 O O . PHE B 1 335 ? 208.437 154.927 165.287 1.00 82.24 332 PHE B O 1
ATOM 6576 N N . GLN B 1 336 ? 206.563 154.583 166.476 1.00 88.50 333 GLN B N 1
ATOM 6577 C CA . GLN B 1 336 ? 206.168 153.451 165.654 1.00 88.50 333 GLN B CA 1
ATOM 6578 C C . GLN B 1 336 ? 205.781 153.931 164.257 1.00 88.50 333 GLN B C 1
ATOM 6579 O O . GLN B 1 336 ? 205.197 155.009 164.111 1.00 88.50 333 GLN B O 1
ATOM 6585 N N . PRO B 1 337 ? 206.105 153.168 163.214 1.00 84.68 334 PRO B N 1
ATOM 6586 C CA . PRO B 1 337 ? 205.721 153.576 161.859 1.00 84.68 334 PRO B CA 1
ATOM 6587 C C . PRO B 1 337 ? 204.210 153.680 161.721 1.00 84.68 334 PRO B C 1
ATOM 6588 O O . PRO B 1 337 ? 203.459 152.870 162.268 1.00 84.68 334 PRO B O 1
ATOM 6592 N N . LEU B 1 338 ? 203.769 154.690 160.978 1.00 80.89 335 LEU B N 1
ATOM 6593 C CA . LEU B 1 338 ? 202.346 154.902 160.757 1.00 80.89 335 LEU B CA 1
ATOM 6594 C C . LEU B 1 338 ? 201.828 153.914 159.722 1.00 80.89 335 LEU B C 1
ATOM 6595 O O . LEU B 1 338 ? 202.400 153.782 158.635 1.00 80.89 335 LEU B O 1
ATOM 6600 N N . VAL B 1 339 ? 200.744 153.222 160.059 1.00 90.08 336 VAL B N 1
ATOM 6601 C CA . VAL B 1 339 ? 200.124 152.241 159.178 1.00 90.08 336 VAL B CA 1
ATOM 6602 C C . VAL B 1 339 ? 198.672 152.641 158.961 1.00 90.08 336 VAL B C 1
ATOM 6603 O O . VAL B 1 339 ? 197.961 152.970 159.917 1.00 90.08 336 VAL B O 1
ATOM 6607 N N . LEU B 1 340 ? 198.242 152.631 157.704 1.00 94.94 337 LEU B N 1
ATOM 6608 C CA . LEU B 1 340 ? 196.885 152.999 157.328 1.00 94.94 337 LEU B CA 1
ATOM 6609 C C . LEU B 1 340 ? 196.110 151.744 156.956 1.00 94.94 337 LEU B C 1
ATOM 6610 O O . LEU B 1 340 ? 196.573 150.943 156.138 1.00 94.94 337 LEU B O 1
ATOM 6615 N N . SER B 1 341 ? 194.935 151.580 157.554 1.00 108.66 338 SER B N 1
ATOM 6616 C CA . SER B 1 341 ? 194.102 150.405 157.343 1.00 108.66 338 SER B CA 1
ATOM 6617 C C . SER B 1 341 ? 192.987 150.738 156.362 1.00 108.66 338 SER B C 1
ATOM 6618 O O . SER B 1 341 ? 192.325 151.772 156.496 1.00 108.66 338 SER B O 1
ATOM 6621 N N . SER B 1 342 ? 192.788 149.865 155.378 1.00 127.00 339 SER B N 1
ATOM 6622 C CA . SER B 1 342 ? 191.732 150.073 154.399 1.00 127.00 339 SER B CA 1
ATOM 6623 C C . SER B 1 342 ? 190.364 149.955 155.057 1.00 127.00 339 SER B C 1
ATOM 6624 O O . SER B 1 342 ? 190.117 149.054 155.862 1.00 127.00 339 SER B O 1
ATOM 6627 N N . ARG B 1 343 ? 189.469 150.878 154.707 1.00 145.09 340 ARG B N 1
ATOM 6628 C CA . ARG B 1 343 ? 188.109 150.898 155.246 1.00 145.09 340 ARG B CA 1
ATOM 6629 C C . ARG B 1 343 ? 187.179 151.347 154.123 1.00 145.09 340 ARG B C 1
ATOM 6630 O O . ARG B 1 343 ? 187.064 152.545 153.847 1.00 145.09 340 ARG B O 1
ATOM 6632 N N . LYS B 1 344 ? 186.524 150.385 153.480 1.00 164.03 341 LYS B N 1
ATOM 6633 C CA . LYS B 1 344 ? 185.632 150.698 152.373 1.00 164.03 341 LYS B CA 1
ATOM 6634 C C . LYS B 1 344 ? 184.405 151.452 152.868 1.00 164.03 341 LYS B C 1
ATOM 6635 O O . LYS B 1 344 ? 183.815 151.107 153.896 1.00 164.03 341 LYS B O 1
ATOM 6641 N N . LYS B 1 345 ? 184.023 152.489 152.128 1.00 169.04 342 LYS B N 1
ATOM 6642 C CA . LYS B 1 345 ? 182.854 153.276 152.486 1.00 169.04 342 LYS B CA 1
ATOM 6643 C C . LYS B 1 345 ? 181.576 152.482 152.237 1.00 169.04 342 LYS B C 1
ATOM 6644 O O . LYS B 1 345 ? 181.530 151.582 151.395 1.00 169.04 342 LYS B O 1
ATOM 6650 N N . GLN B 1 346 ? 180.532 152.827 152.983 1.00 179.91 343 GLN B N 1
ATOM 6651 C CA . GLN B 1 346 ? 179.248 152.143 152.888 1.00 179.91 343 GLN B CA 1
ATOM 6652 C C . GLN B 1 346 ? 178.110 153.054 152.460 1.00 179.91 343 GLN B C 1
ATOM 6653 O O . GLN B 1 346 ? 177.273 152.645 151.652 1.00 179.91 343 GLN B O 1
ATOM 6659 N N . PHE B 1 347 ? 178.053 154.279 152.978 1.00 185.32 344 PHE B N 1
ATOM 6660 C CA . PHE B 1 347 ? 176.988 155.221 152.641 1.00 185.32 344 PHE B CA 1
ATOM 6661 C C . PHE B 1 347 ? 177.598 156.609 152.510 1.00 185.32 344 PHE B C 1
ATOM 6662 O O . PHE B 1 347 ? 178.063 157.181 153.501 1.00 185.32 344 PHE B O 1
ATOM 6670 N N . THR B 1 348 ? 177.594 157.147 151.293 1.00 176.11 345 THR B N 1
ATOM 6671 C CA . THR B 1 348 ? 178.111 158.479 150.999 1.00 176.11 345 THR B CA 1
ATOM 6672 C C . THR B 1 348 ? 177.099 159.271 150.185 1.00 176.11 345 THR B C 1
ATOM 6673 O O . THR B 1 348 ? 177.442 159.925 149.195 1.00 176.11 345 THR B O 1
ATOM 6677 N N . SER B 1 349 ? 175.828 159.216 150.592 1.00 165.35 346 SER B N 1
ATOM 6678 C CA . SER B 1 349 ? 174.774 159.891 149.841 1.00 165.35 346 SER B CA 1
ATOM 6679 C C . SER B 1 349 ? 174.947 161.405 149.865 1.00 165.35 346 SER B C 1
ATOM 6680 O O . SER B 1 349 ? 174.746 162.074 148.845 1.00 165.35 346 SER B O 1
ATOM 6683 N N . ASP B 1 350 ? 175.319 161.963 151.015 1.00 165.36 347 ASP B N 1
ATOM 6684 C CA . ASP B 1 350 ? 175.441 163.406 151.154 1.00 165.36 347 ASP B CA 1
ATOM 6685 C C . ASP B 1 350 ? 176.470 163.719 152.230 1.00 165.36 347 ASP B C 1
ATOM 6686 O O . ASP B 1 350 ? 176.854 162.854 153.022 1.00 165.36 347 ASP B O 1
ATOM 6691 N N . GLY B 1 351 ? 176.915 164.973 152.245 1.00 165.90 348 GLY B N 1
ATOM 6692 C CA . GLY B 1 351 ? 177.892 165.405 153.224 1.00 165.90 348 GLY B CA 1
ATOM 6693 C C . GLY B 1 351 ? 179.303 164.934 152.966 1.00 165.90 348 GLY B C 1
ATOM 6694 O O . GLY B 1 351 ? 180.107 164.883 153.899 1.00 165.90 348 GLY B O 1
ATOM 6695 N N . GLY B 1 352 ? 179.630 164.593 151.727 1.00 168.36 349 GLY B N 1
ATOM 6696 C CA . GLY B 1 352 ? 180.959 164.120 151.404 1.00 168.36 349 GLY B CA 1
ATOM 6697 C C . GLY B 1 352 ? 181.125 162.634 151.642 1.00 168.36 349 GLY B C 1
ATOM 6698 O O . GLY B 1 352 ? 180.183 161.899 151.954 1.00 168.36 349 GLY B O 1
ATOM 6699 N N . HIS B 1 353 ? 182.371 162.187 151.487 1.00 165.31 350 HIS B N 1
ATOM 6700 C CA . HIS B 1 353 ? 182.720 160.774 151.633 1.00 165.31 350 HIS B CA 1
ATOM 6701 C C . HIS B 1 353 ? 183.014 160.495 153.101 1.00 165.31 350 HIS B C 1
ATOM 6702 O O . HIS B 1 353 ? 184.162 160.531 153.547 1.00 165.31 350 HIS B O 1
ATOM 6709 N N . ARG B 1 354 ? 181.959 160.214 153.863 1.00 172.52 351 ARG B N 1
ATOM 6710 C CA . ARG B 1 354 ? 182.075 159.853 155.269 1.00 172.52 351 ARG B CA 1
ATOM 6711 C C . ARG B 1 354 ? 181.388 158.515 155.490 1.00 172.52 351 ARG B C 1
ATOM 6712 O O . ARG B 1 354 ? 180.245 158.323 155.063 1.00 172.52 351 ARG B O 1
ATOM 6720 N N . ALA B 1 355 ? 182.084 157.594 156.158 1.00 172.73 352 ALA B N 1
ATOM 6721 C CA . ALA B 1 355 ? 181.540 156.268 156.418 1.00 172.73 352 ALA B CA 1
ATOM 6722 C C . ALA B 1 355 ? 180.634 156.224 157.641 1.00 172.73 352 ALA B C 1
ATOM 6723 O O . ALA B 1 355 ? 179.977 155.202 157.866 1.00 172.73 352 ALA B O 1
ATOM 6725 N N . PHE B 1 356 ? 180.581 157.295 158.429 1.00 164.13 353 PHE B N 1
ATOM 6726 C CA . PHE B 1 356 ? 179.746 157.352 159.619 1.00 164.13 353 PHE B CA 1
ATOM 6727 C C . PHE B 1 356 ? 179.010 158.683 159.665 1.00 164.13 353 PHE B C 1
ATOM 6728 O O . PHE B 1 356 ? 179.477 159.689 159.124 1.00 164.13 353 PHE B O 1
ATOM 6730 N N . SER B 1 357 ? 177.856 158.676 160.315 1.00 149.83 354 SER B N 1
ATOM 6731 C CA . SER B 1 357 ? 177.053 159.887 160.440 1.00 149.83 354 SER B CA 1
ATOM 6732 C C . SER B 1 357 ? 177.678 160.823 161.465 1.00 149.83 354 SER B C 1
ATOM 6733 O O . SER B 1 357 ? 177.891 160.412 162.614 1.00 149.83 354 SER B O 1
ATOM 6736 N N . PRO B 1 358 ? 177.995 162.068 161.104 1.00 144.06 355 PRO B N 1
ATOM 6737 C CA . PRO B 1 358 ? 178.542 163.003 162.102 1.00 144.06 355 PRO B CA 1
ATOM 6738 C C . PRO B 1 358 ? 177.609 163.248 163.276 1.00 144.06 355 PRO B C 1
ATOM 6739 O O . PRO B 1 358 ? 178.083 163.530 164.384 1.00 144.06 355 PRO B O 1
ATOM 6743 N N . ASP B 1 359 ? 176.293 163.151 163.066 1.00 139.77 356 ASP B N 1
ATOM 6744 C CA . ASP B 1 359 ? 175.363 163.221 164.189 1.00 139.77 356 ASP B CA 1
ATOM 6745 C C . ASP B 1 359 ? 175.610 162.083 165.170 1.00 139.77 356 ASP B C 1
ATOM 6746 O O . ASP B 1 359 ? 175.563 162.281 166.390 1.00 139.77 356 ASP B O 1
ATOM 6751 N N . GLN B 1 360 ? 175.879 160.881 164.653 1.00 128.89 357 GLN B N 1
ATOM 6752 C CA . GLN B 1 360 ? 176.234 159.765 165.522 1.00 128.89 357 GLN B CA 1
ATOM 6753 C C . GLN B 1 360 ? 177.534 160.043 166.266 1.00 128.89 357 GLN B C 1
ATOM 6754 O O . GLN B 1 360 ? 177.678 159.671 167.435 1.00 128.89 357 GLN B O 1
ATOM 6756 N N . THR B 1 361 ? 178.494 160.694 165.603 1.00 119.58 358 THR B N 1
ATOM 6757 C CA . THR B 1 361 ? 179.741 161.048 166.274 1.00 119.58 358 THR B CA 1
ATOM 6758 C C . THR B 1 361 ? 179.494 162.017 167.423 1.00 119.58 358 THR B C 1
ATOM 6759 O O . THR B 1 361 ? 180.062 161.860 168.510 1.00 119.58 358 THR B O 1
ATOM 6763 N N . VAL B 1 362 ? 178.649 163.026 167.200 1.00 113.59 359 VAL B N 1
ATOM 6764 C CA . VAL B 1 362 ? 178.328 163.973 168.266 1.00 113.59 359 VAL B CA 1
ATOM 6765 C C . VAL B 1 362 ? 177.603 163.267 169.404 1.00 113.59 359 VAL B C 1
ATOM 6766 O O . VAL B 1 362 ? 177.864 163.529 170.584 1.00 113.59 359 VAL B O 1
ATOM 6770 N N . ASN B 1 363 ? 176.684 162.359 169.071 1.00 111.78 360 ASN B N 1
ATOM 6771 C CA . ASN B 1 363 ? 175.977 161.614 170.109 1.00 111.78 360 ASN B CA 1
ATOM 6772 C C . ASN B 1 363 ? 176.937 160.757 170.924 1.00 111.78 360 ASN B C 1
ATOM 6773 O O . ASN B 1 363 ? 176.789 160.635 172.146 1.00 111.78 360 ASN B O 1
ATOM 6775 N N . ARG B 1 364 ? 177.927 160.152 170.265 1.00 108.70 361 ARG B N 1
ATOM 6776 C CA . ARG B 1 364 ? 178.884 159.308 170.973 1.00 108.70 361 ARG B CA 1
ATOM 6777 C C . ARG B 1 364 ? 179.830 160.136 171.835 1.00 108.70 361 ARG B C 1
ATOM 6778 O O . ARG B 1 364 ? 180.214 159.709 172.930 1.00 108.70 361 ARG B O 1
ATOM 6786 N N . TYR B 1 365 ? 180.220 161.317 171.360 1.00 97.39 362 TYR B N 1
ATOM 6787 C CA . TYR B 1 365 ? 181.211 162.140 172.038 1.00 97.39 362 TYR B CA 1
ATOM 6788 C C . TYR B 1 365 ? 180.594 163.270 172.850 1.00 97.39 362 TYR B C 1
ATOM 6789 O O . TYR B 1 365 ? 181.310 164.190 173.255 1.00 97.39 362 TYR B O 1
ATOM 6798 N N . GLN B 1 366 ? 179.281 163.230 173.084 1.00 87.52 363 GLN B N 1
ATOM 6799 C CA . GLN B 1 366 ? 178.662 164.191 173.990 1.00 87.52 363 GLN B CA 1
ATOM 6800 C C . GLN B 1 366 ? 179.248 164.128 175.394 1.00 87.52 363 GLN B C 1
ATOM 6801 O O . GLN B 1 366 ? 179.128 165.102 176.144 1.00 87.52 363 GLN B O 1
ATOM 6803 N N . HIS B 1 367 ? 179.875 163.012 175.771 1.00 79.75 364 HIS B N 1
ATOM 6804 C CA . HIS B 1 367 ? 180.532 162.932 177.069 1.00 79.75 364 HIS B CA 1
ATOM 6805 C C . HIS B 1 367 ? 181.749 163.842 177.170 1.00 79.75 364 HIS B C 1
ATOM 6806 O O . HIS B 1 367 ? 182.236 164.071 178.281 1.00 79.75 364 HIS B O 1
ATOM 6813 N N . LEU B 1 368 ? 182.250 164.359 176.050 1.00 77.67 365 LEU B N 1
ATOM 6814 C CA . LEU B 1 368 ? 183.311 165.356 176.055 1.00 77.67 365 LEU B CA 1
ATOM 6815 C C . LEU B 1 368 ? 182.778 166.781 176.037 1.00 77.67 365 LEU B C 1
ATOM 6816 O O . LEU B 1 368 ? 183.573 167.725 176.025 1.00 77.67 365 LEU B O 1
ATOM 6821 N N . ILE B 1 369 ? 181.461 166.959 176.030 1.00 81.03 366 ILE B N 1
ATOM 6822 C CA . ILE B 1 369 ? 180.836 168.275 175.982 1.00 81.03 366 ILE B CA 1
ATOM 6823 C C . ILE B 1 369 ? 180.464 168.645 177.413 1.00 81.03 366 ILE B C 1
ATOM 6824 O O . ILE B 1 369 ? 179.414 168.242 177.920 1.00 81.03 366 ILE B O 1
ATOM 6829 N N . SER B 1 370 ? 181.326 169.421 178.065 1.00 75.16 367 SER B N 1
ATOM 6830 C CA . SER B 1 370 ? 181.118 169.826 179.449 1.00 75.16 367 SER B CA 1
ATOM 6831 C C . SER B 1 370 ? 182.071 170.959 179.809 1.00 75.16 367 SER B C 1
ATOM 6832 O O . SER B 1 370 ? 183.195 171.010 179.293 1.00 75.16 367 SER B O 1
ATOM 6835 N N . PRO B 1 371 ? 181.667 171.886 180.676 1.00 72.26 368 PRO B N 1
ATOM 6836 C CA . PRO B 1 371 ? 182.564 172.969 181.093 1.00 72.26 368 PRO B CA 1
ATOM 6837 C C . PRO B 1 371 ? 183.458 172.635 182.276 1.00 72.26 368 PRO B C 1
ATOM 6838 O O . PRO B 1 371 ? 184.273 173.480 182.664 1.00 72.26 368 PRO B O 1
ATOM 6842 N N . ILE B 1 372 ? 183.334 171.443 182.857 1.00 67.94 369 ILE B N 1
ATOM 6843 C CA . ILE B 1 372 ? 184.162 171.053 183.992 1.00 67.94 369 ILE B CA 1
ATOM 6844 C C . ILE B 1 372 ? 185.048 169.882 183.594 1.00 67.94 369 ILE B C 1
ATOM 6845 O O . ILE B 1 372 ? 186.279 169.978 183.636 1.00 67.94 369 ILE B O 1
ATOM 6847 N N . THR B 1 373 ? 184.431 168.770 183.200 1.00 68.87 370 THR B N 1
ATOM 6848 C CA . THR B 1 373 ? 185.156 167.563 182.829 1.00 68.87 370 THR B CA 1
ATOM 6849 C C . THR B 1 373 ? 185.150 167.311 181.329 1.00 68.87 370 THR B C 1
ATOM 6850 O O . THR B 1 373 ? 185.363 166.172 180.903 1.00 68.87 370 THR B O 1
ATOM 6854 N N . GLY B 1 374 ? 184.902 168.341 180.516 1.00 74.15 371 GLY B N 1
ATOM 6855 C CA . GLY B 1 374 ? 184.834 168.197 179.081 1.00 74.15 371 GLY B CA 1
ATOM 6856 C C . GLY B 1 374 ? 185.856 169.076 178.378 1.00 74.15 371 GLY B C 1
ATOM 6857 O O . GLY B 1 374 ? 186.572 169.867 179.001 1.00 74.15 371 GLY B O 1
ATOM 6858 N N . VAL B 1 375 ? 185.913 168.925 177.058 1.00 80.03 372 VAL B N 1
ATOM 6859 C CA . VAL B 1 375 ? 186.850 169.680 176.239 1.00 80.03 372 VAL B CA 1
ATOM 6860 C C . VAL B 1 375 ? 186.177 170.785 175.434 1.00 80.03 372 VAL B C 1
ATOM 6861 O O . VAL B 1 375 ? 186.878 171.686 174.950 1.00 80.03 372 VAL B O 1
ATOM 6865 N N . VAL B 1 376 ? 184.857 170.751 175.273 1.00 92.25 373 VAL B N 1
ATOM 6866 C CA . VAL B 1 376 ? 184.116 171.779 174.553 1.00 92.25 373 VAL B CA 1
ATOM 6867 C C . VAL B 1 376 ? 183.130 172.416 175.519 1.00 92.25 373 VAL B C 1
ATOM 6868 O O . VAL B 1 376 ? 182.351 171.713 176.173 1.00 92.25 373 VAL B O 1
ATOM 6872 N N . THR B 1 377 ? 183.164 173.747 175.608 1.00 111.80 374 THR B N 1
ATOM 6873 C CA . THR B 1 377 ? 182.309 174.464 176.545 1.00 111.80 374 THR B CA 1
ATOM 6874 C C . THR B 1 377 ? 180.854 174.522 176.102 1.00 111.80 374 THR B C 1
ATOM 6875 O O . THR B 1 377 ? 179.995 174.855 176.926 1.00 111.80 374 THR B O 1
ATOM 6877 N N . SER B 1 378 ? 180.562 174.217 174.836 1.00 125.69 375 SER B N 1
ATOM 6878 C CA . SER B 1 378 ? 179.199 174.236 174.312 1.00 125.69 375 SER B CA 1
ATOM 6879 C C . SER B 1 378 ? 178.560 175.607 174.490 1.00 125.69 375 SER B C 1
ATOM 6880 O O . SER B 1 378 ? 178.741 176.496 173.651 1.00 125.69 375 SER B O 1
ATOM 6883 N N . LEU B 1 379 ? 177.799 175.774 175.574 1.00 133.15 376 LEU B N 1
ATOM 6884 C CA . LEU B 1 379 ? 177.189 177.050 175.935 1.00 133.15 376 LEU B CA 1
ATOM 6885 C C . LEU B 1 379 ? 176.238 177.556 174.858 1.00 133.15 376 LEU B C 1
ATOM 6886 O O . LEU B 1 379 ? 175.062 177.179 174.833 1.00 133.15 376 LEU B O 1
ATOM 6888 N N . VAL B 1 380 ? 176.739 178.420 173.972 1.00 139.98 377 VAL B N 1
ATOM 6889 C CA . VAL B 1 380 ? 175.878 179.074 172.989 1.00 139.98 377 VAL B CA 1
ATOM 6890 C C . VAL B 1 380 ? 175.258 178.054 172.041 1.00 139.98 377 VAL B C 1
ATOM 6891 O O . VAL B 1 380 ? 174.086 178.174 171.663 1.00 139.98 377 VAL B O 1
ATOM 6895 N N . ARG B 1 381 ? 176.028 177.037 171.647 1.00 143.59 378 ARG B N 1
ATOM 6896 C CA . ARG B 1 381 ? 175.585 175.998 170.709 1.00 143.59 378 ARG B CA 1
ATOM 6897 C C . ARG B 1 381 ? 175.168 176.684 169.413 1.00 143.59 378 ARG B C 1
ATOM 6898 O O . ARG B 1 381 ? 176.019 177.333 168.781 1.00 143.59 378 ARG B O 1
ATOM 6906 N N . ALA B 1 382 ? 173.914 176.578 168.979 1.00 154.04 379 ALA B N 1
ATOM 6907 C CA . ALA B 1 382 ? 173.493 177.206 167.735 1.00 154.04 379 ALA B CA 1
ATOM 6908 C C . ALA B 1 382 ? 173.486 178.723 167.869 1.00 154.04 379 ALA B C 1
ATOM 6909 O O . ALA B 1 382 ? 173.070 179.273 168.892 1.00 154.04 379 ALA B O 1
ATOM 6911 N N . SER B 1 383 ? 173.952 179.400 166.821 1.00 158.76 380 SER B N 1
ATOM 6912 C CA . SER B 1 383 ? 173.985 180.856 166.769 1.00 158.76 380 SER B CA 1
ATOM 6913 C C . SER B 1 383 ? 173.048 181.426 165.716 1.00 158.76 380 SER B C 1
ATOM 6914 O O . SER B 1 383 ? 172.221 182.289 166.025 1.00 158.76 380 SER B O 1
ATOM 6917 N N . ASP B 1 384 ? 173.159 180.965 164.473 1.00 158.24 381 ASP B N 1
ATOM 6918 C CA . ASP B 1 384 ? 172.285 181.446 163.418 1.00 158.24 381 ASP B CA 1
ATOM 6919 C C . ASP B 1 384 ? 170.863 180.924 163.625 1.00 158.24 381 ASP B C 1
ATOM 6920 O O . ASP B 1 384 ? 170.664 179.852 164.205 1.00 158.24 381 ASP B O 1
ATOM 6922 N N . PRO B 1 385 ? 169.856 181.670 163.170 1.00 162.66 382 PRO B N 1
ATOM 6923 C CA . PRO B 1 385 ? 168.474 181.198 163.304 1.00 162.66 382 PRO B CA 1
ATOM 6924 C C . PRO B 1 385 ? 168.243 179.915 162.520 1.00 162.66 382 PRO B C 1
ATOM 6925 O O . PRO B 1 385 ? 168.865 179.670 161.484 1.00 162.66 382 PRO B O 1
ATOM 6929 N N . ASN B 1 386 ? 167.331 179.090 163.032 1.00 157.69 383 ASN B N 1
ATOM 6930 C CA . ASN B 1 386 ? 167.005 177.813 162.412 1.00 157.69 383 ASN B CA 1
ATOM 6931 C C . ASN B 1 386 ? 166.021 177.946 161.257 1.00 157.69 383 ASN B C 1
ATOM 6932 O O . ASN B 1 386 ? 165.695 176.935 160.627 1.00 157.69 383 ASN B O 1
ATOM 6937 N N . ASP B 1 387 ? 165.538 179.159 160.972 1.00 164.05 384 ASP B N 1
ATOM 6938 C CA . ASP B 1 387 ? 164.597 179.343 159.872 1.00 164.05 384 ASP B CA 1
ATOM 6939 C C . ASP B 1 387 ? 165.226 178.976 158.535 1.00 164.05 384 ASP B C 1
ATOM 6940 O O . ASP B 1 387 ? 164.586 178.333 157.695 1.00 164.05 384 ASP B O 1
ATOM 6945 N N . SER B 1 388 ? 166.477 179.374 158.317 1.00 164.85 385 SER B N 1
ATOM 6946 C CA . SER B 1 388 ? 167.173 179.055 157.074 1.00 164.85 385 SER B CA 1
ATOM 6947 C C . SER B 1 388 ? 167.539 177.576 157.068 1.00 164.85 385 SER B C 1
ATOM 6948 O O . SER B 1 388 ? 168.539 177.172 157.670 1.00 164.85 385 SER B O 1
ATOM 6951 N N . LEU B 1 389 ? 166.726 176.765 156.392 1.00 165.75 386 LEU B N 1
ATOM 6952 C CA . LEU B 1 389 ? 166.959 175.328 156.326 1.00 165.75 386 LEU B CA 1
ATOM 6953 C C . LEU B 1 389 ? 168.054 174.958 155.336 1.00 165.75 386 LEU B C 1
ATOM 6954 O O . LEU B 1 389 ? 168.764 173.969 155.551 1.00 165.75 386 LEU B O 1
ATOM 6959 N N . ASN B 1 390 ? 168.206 175.731 154.257 1.00 157.90 387 ASN B N 1
ATOM 6960 C CA . ASN B 1 390 ? 169.205 175.407 153.243 1.00 157.90 387 ASN B CA 1
ATOM 6961 C C . ASN B 1 390 ? 170.618 175.475 153.811 1.00 157.90 387 ASN B C 1
ATOM 6962 O O . ASN B 1 390 ? 171.469 174.643 153.478 1.00 157.90 387 ASN B O 1
ATOM 6967 N N . HIS B 1 391 ? 170.889 176.465 154.658 1.00 158.46 388 HIS B N 1
ATOM 6968 C CA . HIS B 1 391 ? 172.195 176.620 155.285 1.00 158.46 388 HIS B CA 1
ATOM 6969 C C . HIS B 1 391 ? 171.998 176.941 156.757 1.00 158.46 388 HIS B C 1
ATOM 6970 O O . HIS B 1 391 ? 171.215 177.831 157.099 1.00 158.46 388 HIS B O 1
ATOM 6977 N N . THR B 1 392 ? 172.711 176.225 157.624 1.00 161.09 389 THR B N 1
ATOM 6978 C CA . THR B 1 392 ? 172.596 176.413 159.062 1.00 161.09 389 THR B CA 1
ATOM 6979 C C . THR B 1 392 ? 173.980 176.617 159.662 1.00 161.09 389 THR B C 1
ATOM 6980 O O . THR B 1 392 ? 175.006 176.455 158.995 1.00 161.09 389 THR B O 1
ATOM 6984 N N . TYR B 1 393 ? 173.998 176.989 160.941 1.00 157.17 390 TYR B N 1
ATOM 6985 C CA . TYR B 1 393 ? 175.240 177.326 161.618 1.00 157.17 390 TYR B CA 1
ATOM 6986 C C . TYR B 1 393 ? 175.118 176.994 163.099 1.00 157.17 390 TYR B C 1
ATOM 6987 O O . TYR B 1 393 ? 174.017 176.893 163.646 1.00 157.17 390 TYR B O 1
ATOM 6989 N N . ASN B 1 394 ? 176.273 176.826 163.741 1.00 152.88 391 ASN B N 1
ATOM 6990 C CA . ASN B 1 394 ? 176.338 176.508 165.161 1.00 152.88 391 ASN B CA 1
ATOM 6991 C C . ASN B 1 394 ? 177.719 176.887 165.675 1.00 152.88 391 ASN B C 1
ATOM 6992 O O . ASN B 1 394 ? 178.723 176.634 165.006 1.00 152.88 391 ASN B O 1
ATOM 6997 N N . ALA B 1 395 ? 177.762 177.477 166.866 1.00 150.51 392 ALA B N 1
ATOM 6998 C CA . ALA B 1 395 ? 178.991 178.009 167.435 1.00 150.51 392 ALA B CA 1
ATOM 6999 C C . ALA B 1 395 ? 179.493 177.127 168.570 1.00 150.51 392 ALA B C 1
ATOM 7000 O O . ALA B 1 395 ? 178.717 176.439 169.240 1.00 150.51 392 ALA B O 1
ATOM 7002 N N . VAL B 1 396 ? 180.811 177.155 168.777 1.00 150.41 393 VAL B N 1
ATOM 7003 C CA . VAL B 1 396 ? 181.467 176.418 169.848 1.00 150.41 393 VAL B CA 1
ATOM 7004 C C . VAL B 1 396 ? 182.474 177.337 170.527 1.00 150.41 393 VAL B C 1
ATOM 7005 O O . VAL B 1 396 ? 182.877 178.368 169.985 1.00 150.41 393 VAL B O 1
ATOM 7009 N N . HIS B 1 397 ? 182.881 176.946 171.732 1.00 148.68 394 HIS B N 1
ATOM 7010 C CA . HIS B 1 397 ? 183.838 177.703 172.528 1.00 148.68 394 HIS B CA 1
ATOM 7011 C C . HIS B 1 397 ? 185.070 176.849 172.788 1.00 148.68 394 HIS B C 1
ATOM 7012 O O . HIS B 1 397 ? 184.956 175.719 173.274 1.00 148.68 394 HIS B O 1
ATOM 7014 N N . SER B 1 398 ? 186.241 177.392 172.470 1.00 152.77 395 SER B N 1
ATOM 7015 C CA . SER B 1 398 ? 187.509 176.695 172.656 1.00 152.77 395 SER B CA 1
ATOM 7016 C C . SER B 1 398 ? 188.617 177.741 172.729 1.00 152.77 395 SER B C 1
ATOM 7017 O O . SER B 1 398 ? 188.354 178.937 172.896 1.00 152.77 395 SER B O 1
ATOM 7020 N N . PHE B 1 399 ? 189.863 177.290 172.605 1.00 148.06 396 PHE B N 1
ATOM 7021 C CA . PHE B 1 399 ? 191.027 178.167 172.616 1.00 148.06 396 PHE B CA 1
ATOM 7022 C C . PHE B 1 399 ? 191.828 177.959 171.339 1.00 148.06 396 PHE B C 1
ATOM 7023 O O . PHE B 1 399 ? 192.224 176.832 171.027 1.00 148.06 396 PHE B O 1
ATOM 7025 N N . VAL B 1 400 ? 192.065 179.049 170.605 1.00 142.70 397 VAL B N 1
ATOM 7026 C CA . VAL B 1 400 ? 192.829 179.013 169.367 1.00 142.70 397 VAL B CA 1
ATOM 7027 C C . VAL B 1 400 ? 194.123 179.811 169.474 1.00 142.70 397 VAL B C 1
ATOM 7028 O O . VAL B 1 400 ? 195.155 179.404 168.927 1.00 142.70 397 VAL B O 1
ATOM 7032 N N . ILE B 1 401 ? 194.101 180.938 170.183 1.00 158.58 398 ILE B N 1
ATOM 7033 C CA . ILE B 1 401 ? 195.261 181.807 170.333 1.00 158.58 398 ILE B CA 1
ATOM 7034 C C . ILE B 1 401 ? 195.592 181.917 171.815 1.00 158.58 398 ILE B C 1
ATOM 7035 O O . ILE B 1 401 ? 194.693 182.040 172.654 1.00 158.58 398 ILE B O 1
ATOM 7040 N N . ALA B 1 402 ? 196.886 181.877 172.132 1.00 172.01 399 ALA B N 1
ATOM 7041 C CA . ALA B 1 402 ? 197.334 181.863 173.519 1.00 172.01 399 ALA B CA 1
ATOM 7042 C C . ALA B 1 402 ? 198.182 183.087 173.840 1.00 172.01 399 ALA B C 1
ATOM 7043 O O . ALA B 1 402 ? 199.256 182.966 174.438 1.00 172.01 399 ALA B O 1
ATOM 7045 N N . SER B 1 403 ? 197.713 184.267 173.436 1.00 178.72 400 SER B N 1
ATOM 7046 C CA . SER B 1 403 ? 198.428 185.500 173.735 1.00 178.72 400 SER B CA 1
ATOM 7047 C C . SER B 1 403 ? 198.501 185.727 175.241 1.00 178.72 400 SER B C 1
ATOM 7048 O O . SER B 1 403 ? 197.577 185.396 175.990 1.00 178.72 400 SER B O 1
ATOM 7051 N N . ASN B 1 404 ? 199.619 186.300 175.683 1.00 182.59 401 ASN B N 1
ATOM 7052 C CA . ASN B 1 404 ? 199.878 186.508 177.101 1.00 182.59 401 ASN B CA 1
ATOM 7053 C C . ASN B 1 404 ? 199.212 187.759 177.660 1.00 182.59 401 ASN B C 1
ATOM 7054 O O . ASN B 1 404 ? 199.270 187.981 178.874 1.00 182.59 401 ASN B O 1
ATOM 7059 N N . ILE B 1 405 ? 198.583 188.575 176.818 1.00 181.40 402 ILE B N 1
ATOM 7060 C CA . ILE B 1 405 ? 197.924 189.793 177.279 1.00 181.40 402 ILE B CA 1
ATOM 7061 C C . ILE B 1 405 ? 196.606 189.398 177.937 1.00 181.40 402 ILE B C 1
ATOM 7062 O O . ILE B 1 405 ? 195.655 189.003 177.258 1.00 181.40 402 ILE B O 1
ATOM 7067 N N . GLY B 1 406 ? 196.549 189.502 179.266 1.00 178.79 403 GLY B N 1
ATOM 7068 C CA . GLY B 1 406 ? 195.348 189.102 179.981 1.00 178.79 403 GLY B CA 1
ATOM 7069 C C . GLY B 1 406 ? 194.159 190.000 179.700 1.00 178.79 403 GLY B C 1
ATOM 7070 O O . GLY B 1 406 ? 193.027 189.523 179.574 1.00 178.79 403 GLY B O 1
ATOM 7071 N N . ARG B 1 407 ? 194.393 191.312 179.607 1.00 182.14 404 ARG B N 1
ATOM 7072 C CA . ARG B 1 407 ? 193.295 192.247 179.377 1.00 182.14 404 ARG B CA 1
ATOM 7073 C C . ARG B 1 407 ? 192.629 192.000 178.029 1.00 182.14 404 ARG B C 1
ATOM 7074 O O . ARG B 1 407 ? 191.396 191.993 177.930 1.00 182.14 404 ARG B O 1
ATOM 7082 N N . MET B 1 408 ? 193.427 191.793 176.981 1.00 179.02 405 MET B N 1
ATOM 7083 C CA . MET B 1 408 ? 192.866 191.508 175.665 1.00 179.02 405 MET B CA 1
ATOM 7084 C C . MET B 1 408 ? 192.270 190.107 175.603 1.00 179.02 405 MET B C 1
ATOM 7085 O O . MET B 1 408 ? 191.261 189.896 174.920 1.00 179.02 405 MET B O 1
ATOM 7090 N N . ARG B 1 409 ? 192.869 189.147 176.312 1.00 165.52 406 ARG B N 1
ATOM 7091 C CA . ARG B 1 409 ? 192.305 187.802 176.371 1.00 165.52 406 ARG B CA 1
ATOM 7092 C C . ARG B 1 409 ? 191.005 187.772 177.164 1.00 165.52 406 ARG B C 1
ATOM 7093 O O . ARG B 1 409 ? 190.168 186.889 176.945 1.00 165.52 406 ARG B O 1
ATOM 7101 N N . ARG B 1 410 ? 190.819 188.724 178.082 1.00 168.06 407 ARG B N 1
ATOM 7102 C CA . ARG B 1 410 ? 189.643 188.708 178.945 1.00 168.06 407 ARG B CA 1
ATOM 7103 C C . ARG B 1 410 ? 188.357 188.870 178.142 1.00 168.06 407 ARG B C 1
ATOM 7104 O O . ARG B 1 410 ? 187.353 188.205 178.425 1.00 168.06 407 ARG B O 1
ATOM 7112 N N . TYR B 1 411 ? 188.366 189.744 177.138 1.00 174.58 408 TYR B N 1
ATOM 7113 C CA . TYR B 1 411 ? 187.170 190.033 176.356 1.00 174.58 408 TYR B CA 1
ATOM 7114 C C . TYR B 1 411 ? 187.187 189.410 174.966 1.00 174.58 408 TYR B C 1
ATOM 7115 O O . TYR B 1 411 ? 186.145 188.947 174.491 1.00 174.58 408 TYR B O 1
ATOM 7124 N N . LEU B 1 412 ? 188.340 189.384 174.299 1.00 176.34 409 LEU B N 1
ATOM 7125 C CA . LEU B 1 412 ? 188.414 188.994 172.896 1.00 176.34 409 LEU B CA 1
ATOM 7126 C C . LEU B 1 412 ? 188.766 187.525 172.693 1.00 176.34 409 LEU B C 1
ATOM 7127 O O . LEU B 1 412 ? 188.015 186.795 172.039 1.00 176.34 409 LEU B O 1
ATOM 7132 N N . LYS B 1 413 ? 189.896 187.071 173.241 1.00 169.85 410 LYS B N 1
ATOM 7133 C CA . LYS B 1 413 ? 190.382 185.727 172.949 1.00 169.85 410 LYS B CA 1
ATOM 7134 C C . LYS B 1 413 ? 189.545 184.628 173.591 1.00 169.85 410 LYS B C 1
ATOM 7135 O O . LYS B 1 413 ? 189.745 183.455 173.259 1.00 169.85 410 LYS B O 1
ATOM 7141 N N . HIS B 1 414 ? 188.630 184.967 174.495 1.00 161.56 411 HIS B N 1
ATOM 7142 C CA . HIS B 1 414 ? 187.760 183.958 175.079 1.00 161.56 411 HIS B CA 1
ATOM 7143 C C . HIS B 1 414 ? 186.840 183.369 174.015 1.00 161.56 411 HIS B C 1
ATOM 7144 O O . HIS B 1 414 ? 186.468 184.038 173.046 1.00 161.56 411 HIS B O 1
ATOM 7151 N N . LYS B 1 415 ? 186.495 182.092 174.198 1.00 161.92 412 LYS B N 1
ATOM 7152 C CA . LYS B 1 415 ? 185.718 181.320 173.231 1.00 161.92 412 LYS B CA 1
ATOM 7153 C C . LYS B 1 415 ? 186.464 181.202 171.906 1.00 161.92 412 LYS B C 1
ATOM 7154 O O . LYS B 1 415 ? 187.633 181.589 171.807 1.00 161.92 412 LYS B O 1
ATOM 7156 N N . SER B 1 416 ? 185.805 180.661 170.887 1.00 154.16 413 SER B N 1
ATOM 7157 C CA . SER B 1 416 ? 186.449 180.437 169.599 1.00 154.16 413 SER B CA 1
ATOM 7158 C C . SER B 1 416 ? 185.374 180.425 168.514 1.00 154.16 413 SER B C 1
ATOM 7159 O O . SER B 1 416 ? 184.240 180.858 168.745 1.00 154.16 413 SER B O 1
ATOM 7162 N N . SER B 1 417 ? 185.733 179.929 167.335 1.00 140.72 414 SER B N 1
ATOM 7163 C CA . SER B 1 417 ? 184.881 179.967 166.156 1.00 140.72 414 SER B CA 1
ATOM 7164 C C . SER B 1 417 ? 184.684 178.551 165.610 1.00 140.72 414 SER B C 1
ATOM 7165 O O . SER B 1 417 ? 185.021 177.555 166.257 1.00 140.72 414 SER B O 1
ATOM 7168 N N . GLY B 1 418 ? 184.125 178.476 164.406 1.00 145.18 415 GLY B N 1
ATOM 7169 C CA . GLY B 1 418 ? 183.731 177.219 163.801 1.00 145.18 415 GLY B CA 1
ATOM 7170 C C . GLY B 1 418 ? 182.225 177.153 163.686 1.00 145.18 415 GLY B C 1
ATOM 7171 O O . GLY B 1 418 ? 181.536 176.830 164.658 1.00 145.18 415 GLY B O 1
ATOM 7172 N N . LYS B 1 419 ? 181.703 177.451 162.499 1.00 153.31 416 LYS B N 1
ATOM 7173 C CA . LYS B 1 419 ? 180.275 177.717 162.354 1.00 153.31 416 LYS B CA 1
ATOM 7174 C C . LYS B 1 419 ? 179.893 177.623 160.886 1.00 153.31 416 LYS B C 1
ATOM 7175 O O . LYS B 1 419 ? 180.456 178.345 160.057 1.00 153.31 416 LYS B O 1
ATOM 7181 N N . GLY B 1 420 ? 178.948 176.745 160.564 1.00 154.12 417 GLY B N 1
ATOM 7182 C CA . GLY B 1 420 ? 178.392 176.800 159.210 1.00 154.12 417 GLY B CA 1
ATOM 7183 C C . GLY B 1 420 ? 178.477 175.524 158.396 1.00 154.12 417 GLY B C 1
ATOM 7184 O O . GLY B 1 420 ? 179.534 174.911 158.250 1.00 154.12 417 GLY B O 1
ATOM 7185 N N . LYS B 1 421 ? 177.330 175.131 157.843 1.00 154.47 418 LYS B N 1
ATOM 7186 C CA . LYS B 1 421 ? 177.227 174.005 156.925 1.00 154.47 418 LYS B CA 1
ATOM 7187 C C . LYS B 1 421 ? 175.846 174.030 156.286 1.00 154.47 418 LYS B C 1
ATOM 7188 O O . LYS B 1 421 ? 174.862 174.377 156.944 1.00 154.47 418 LYS B O 1
ATOM 7194 N N . THR B 1 422 ? 175.784 173.671 155.000 1.00 153.61 419 THR B N 1
ATOM 7195 C CA . THR B 1 422 ? 174.493 173.588 154.325 1.00 153.61 419 THR B CA 1
ATOM 7196 C C . THR B 1 422 ? 173.668 172.417 154.841 1.00 153.61 419 THR B C 1
ATOM 7197 O O . THR B 1 422 ? 172.436 172.499 154.884 1.00 153.61 419 THR B O 1
ATOM 7201 N N . ASP B 1 423 ? 174.320 171.328 155.236 1.00 158.60 420 ASP B N 1
ATOM 7202 C CA . ASP B 1 423 ? 173.619 170.213 155.844 1.00 158.60 420 ASP B CA 1
ATOM 7203 C C . ASP B 1 423 ? 173.327 170.517 157.311 1.00 158.60 420 ASP B C 1
ATOM 7204 O O . ASP B 1 423 ? 173.783 171.517 157.870 1.00 158.60 420 ASP B O 1
ATOM 7209 N N . SER B 1 424 ? 172.562 169.632 157.940 1.00 158.57 421 SER B N 1
ATOM 7210 C CA . SER B 1 424 ? 172.239 169.782 159.358 1.00 158.57 421 SER B CA 1
ATOM 7211 C C . SER B 1 424 ? 173.425 169.505 160.268 1.00 158.57 421 SER B C 1
ATOM 7212 O O . SER B 1 424 ? 173.252 169.458 161.493 1.00 158.57 421 SER B O 1
ATOM 7215 N N . GLN B 1 425 ? 174.618 169.321 159.702 1.00 156.10 422 GLN B N 1
ATOM 7216 C CA . GLN B 1 425 ? 175.819 168.993 160.459 1.00 156.10 422 GLN B CA 1
ATOM 7217 C C . GLN B 1 425 ? 176.690 170.215 160.732 1.00 156.10 422 GLN B C 1
ATOM 7218 O O . GLN B 1 425 ? 177.913 170.089 160.852 1.00 156.10 422 GLN B O 1
ATOM 7224 N N . SER B 1 426 ? 176.086 171.401 160.832 1.00 151.86 423 SER B N 1
ATOM 7225 C CA . SER B 1 426 ? 176.854 172.579 161.221 1.00 151.86 423 SER B CA 1
ATOM 7226 C C . SER B 1 426 ? 177.389 172.436 162.640 1.00 151.86 423 SER B C 1
ATOM 7227 O O . SER B 1 426 ? 178.542 172.790 162.919 1.00 151.86 423 SER B O 1
ATOM 7230 N N . LYS B 1 427 ? 176.565 171.913 163.552 1.00 142.97 424 LYS B N 1
ATOM 7231 C CA . LYS B 1 427 ? 177.035 171.663 164.909 1.00 142.97 424 LYS B CA 1
ATOM 7232 C C . LYS B 1 427 ? 178.123 170.598 164.921 1.00 142.97 424 LYS B C 1
ATOM 7233 O O . LYS B 1 427 ? 179.078 170.688 165.699 1.00 142.97 424 LYS B O 1
ATOM 7239 N N . ALA B 1 428 ? 178.002 169.585 164.059 1.00 138.07 425 ALA B N 1
ATOM 7240 C CA . ALA B 1 428 ? 179.041 168.566 163.967 1.00 138.07 425 ALA B CA 1
ATOM 7241 C C . ALA B 1 428 ? 180.354 169.160 163.474 1.00 138.07 425 ALA B C 1
ATOM 7242 O O . ALA B 1 428 ? 181.426 168.827 163.989 1.00 138.07 425 ALA B O 1
ATOM 7244 N N . SER B 1 429 ? 180.290 170.044 162.476 1.00 137.98 426 SER B N 1
ATOM 7245 C CA . SER B 1 429 ? 181.499 170.691 161.974 1.00 137.98 426 SER B CA 1
ATOM 7246 C C . SER B 1 429 ? 182.128 171.587 163.035 1.00 137.98 426 SER B C 1
ATOM 7247 O O . SER B 1 429 ? 183.355 171.601 163.199 1.00 137.98 426 SER B O 1
ATOM 7250 N N . GLY B 1 430 ? 181.305 172.348 163.761 1.00 125.77 427 GLY B N 1
ATOM 7251 C CA . GLY B 1 430 ? 181.835 173.173 164.836 1.00 125.77 427 GLY B CA 1
ATOM 7252 C C . GLY B 1 430 ? 182.472 172.349 165.939 1.00 125.77 427 GLY B C 1
ATOM 7253 O O . GLY B 1 430 ? 183.540 172.695 166.450 1.00 125.77 427 GLY B O 1
ATOM 7254 N N . PHE B 1 431 ? 181.829 171.241 166.311 1.00 110.09 428 PHE B N 1
ATOM 7255 C CA . PHE B 1 431 ? 182.397 170.345 167.310 1.00 110.09 428 PHE B CA 1
ATOM 7256 C C . PHE B 1 431 ? 183.709 169.744 166.825 1.00 110.09 428 PHE B C 1
ATOM 7257 O O . PHE B 1 431 ? 184.663 169.617 167.597 1.00 110.09 428 PHE B O 1
ATOM 7265 N N . CYS B 1 432 ? 183.775 169.369 165.545 1.00 109.19 429 CYS B N 1
ATOM 7266 C CA . CYS B 1 432 ? 185.006 168.810 164.998 1.00 109.19 429 CYS B CA 1
ATOM 7267 C C . CYS B 1 432 ? 186.133 169.834 165.013 1.00 109.19 429 CYS B C 1
ATOM 7268 O O . CYS B 1 432 ? 187.278 169.504 165.343 1.00 109.19 429 CYS B O 1
ATOM 7271 N N . GLU B 1 433 ? 185.832 171.084 164.655 1.00 105.23 430 GLU B N 1
ATOM 7272 C CA . GLU B 1 433 ? 186.867 172.113 164.677 1.00 105.23 430 GLU B CA 1
ATOM 7273 C C . GLU B 1 433 ? 187.319 172.408 166.102 1.00 105.23 430 GLU B C 1
ATOM 7274 O O . GLU B 1 433 ? 188.514 172.614 166.351 1.00 105.23 430 GLU B O 1
ATOM 7280 N N . ALA B 1 434 ? 186.383 172.427 167.054 1.00 99.31 431 ALA B N 1
ATOM 7281 C CA . ALA B 1 434 ? 186.764 172.612 168.450 1.00 99.31 431 ALA B CA 1
ATOM 7282 C C . ALA B 1 434 ? 187.638 171.464 168.935 1.00 99.31 431 ALA B C 1
ATOM 7283 O O . ALA B 1 434 ? 188.615 171.680 169.663 1.00 99.31 431 ALA B O 1
ATOM 7285 N N . ILE B 1 435 ? 187.307 170.235 168.533 1.00 90.51 432 ILE B N 1
ATOM 7286 C CA . ILE B 1 435 ? 188.110 169.077 168.912 1.00 90.51 432 ILE B CA 1
ATOM 7287 C C . ILE B 1 435 ? 189.511 169.184 168.328 1.00 90.51 432 ILE B C 1
ATOM 7288 O O . ILE B 1 435 ? 190.502 168.883 169.001 1.00 90.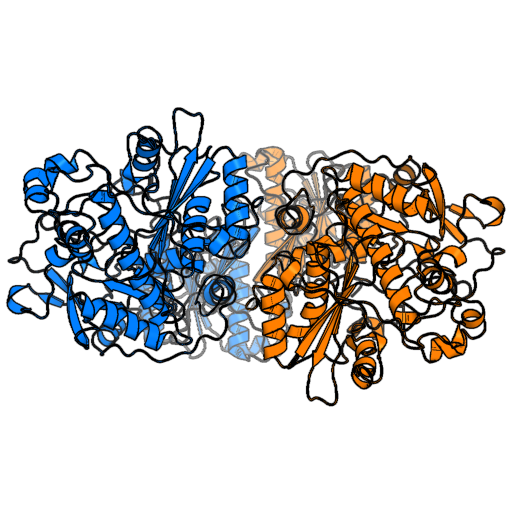51 432 ILE B O 1
ATOM 7293 N N . GLU B 1 436 ? 189.618 169.597 167.064 1.00 86.67 433 GLU B N 1
ATOM 7294 C CA . GLU B 1 436 ? 190.935 169.713 166.447 1.00 86.67 433 GLU B CA 1
ATOM 7295 C C . GLU B 1 436 ? 191.762 170.805 167.116 1.00 86.67 433 GLU B C 1
ATOM 7296 O O . GLU B 1 436 ? 192.972 170.641 167.317 1.00 86.67 433 GLU B O 1
ATOM 7302 N N . ARG B 1 437 ? 191.125 171.918 167.490 1.00 99.77 434 ARG B N 1
ATOM 7303 C CA . ARG B 1 437 ? 191.854 172.977 168.178 1.00 99.77 434 ARG B CA 1
ATOM 7304 C C . ARG B 1 437 ? 192.302 172.527 169.562 1.00 99.77 434 ARG B C 1
ATOM 7305 O O . ARG B 1 437 ? 193.405 172.869 170.003 1.00 99.77 434 ARG B O 1
ATOM 7313 N N . TYR B 1 438 ? 191.462 171.764 170.264 1.00 81.29 435 TYR B N 1
ATOM 7314 C CA . TYR B 1 438 ? 191.859 171.247 171.569 1.00 81.29 435 TYR B CA 1
ATOM 7315 C C . TYR B 1 438 ? 192.985 170.228 171.441 1.00 81.29 435 TYR B C 1
ATOM 7316 O O . TYR B 1 438 ? 193.877 170.172 172.293 1.00 81.29 435 TYR B O 1
ATOM 7325 N N . SER B 1 439 ? 192.948 169.396 170.402 1.00 76.44 436 SER B N 1
ATOM 7326 C CA . SER B 1 439 ? 194.006 168.417 170.199 1.00 76.44 436 SER B CA 1
ATOM 7327 C C . SER B 1 439 ? 195.305 169.061 169.744 1.00 76.44 436 SER B C 1
ATOM 7328 O O . SER B 1 439 ? 196.375 168.477 169.942 1.00 76.44 436 SER B O 1
ATOM 7331 N N . GLY B 1 440 ? 195.239 170.244 169.141 1.00 73.99 437 GLY B N 1
ATOM 7332 C CA . GLY B 1 440 ? 196.439 170.906 168.676 1.00 73.99 437 GLY B CA 1
ATOM 7333 C C . GLY B 1 440 ? 197.192 171.731 169.694 1.00 73.99 437 GLY B C 1
ATOM 7334 O O . GLY B 1 440 ? 198.222 172.312 169.345 1.00 73.99 437 GLY B O 1
ATOM 7335 N N . VAL B 1 441 ? 196.728 171.809 170.938 1.00 72.92 438 VAL B N 1
ATOM 7336 C CA . VAL B 1 441 ? 197.378 172.649 171.938 1.00 72.92 438 VAL B CA 1
ATOM 7337 C C . VAL B 1 441 ? 198.485 171.847 172.608 1.00 72.92 438 VAL B C 1
ATOM 7338 O O . VAL B 1 441 ? 198.428 170.616 172.697 1.00 72.92 438 VAL B O 1
ATOM 7342 N N . TYR B 1 442 ? 199.510 172.552 173.078 1.00 74.24 439 TYR B N 1
ATOM 7343 C CA . TYR B 1 442 ? 200.657 171.933 173.726 1.00 74.24 439 TYR B CA 1
ATOM 7344 C C . TYR B 1 442 ? 200.385 171.776 175.216 1.00 74.24 439 TYR B C 1
ATOM 7345 O O . TYR B 1 442 ? 199.911 172.710 175.869 1.00 74.24 439 TYR B O 1
ATOM 7354 N N . GLN B 1 443 ? 200.683 170.589 175.749 1.00 74.14 440 GLN B N 1
ATOM 7355 C CA . GLN B 1 443 ? 200.481 170.312 177.162 1.00 74.14 440 GLN B CA 1
ATOM 7356 C C . GLN B 1 443 ? 201.662 169.614 177.823 1.00 74.14 440 GLN B C 1
ATOM 7357 O O . GLN B 1 443 ? 201.574 169.283 179.010 1.00 74.14 440 GLN B O 1
ATOM 7363 N N . GLY B 1 444 ? 202.756 169.383 177.101 1.00 74.68 441 GLY B N 1
ATOM 7364 C CA . GLY B 1 444 ? 203.943 168.770 177.650 1.00 74.68 441 GLY B CA 1
ATOM 7365 C C . GLY B 1 444 ? 204.082 167.288 177.367 1.00 74.68 441 GLY B C 1
ATOM 7366 O O . GLY B 1 444 ? 205.191 166.754 177.469 1.00 74.68 441 GLY B O 1
ATOM 7367 N N . ASP B 1 445 ? 202.990 166.615 177.011 1.00 82.02 442 ASP B N 1
ATOM 7368 C CA . ASP B 1 445 ? 203.031 165.197 176.682 1.00 82.02 442 ASP B CA 1
ATOM 7369 C C . ASP B 1 445 ? 203.499 164.938 175.256 1.00 82.02 442 ASP B C 1
ATOM 7370 O O . ASP B 1 445 ? 203.721 163.779 174.891 1.00 82.02 442 ASP B O 1
ATOM 7375 N N . GLU B 1 446 ? 203.662 165.985 174.454 1.00 78.37 443 GLU B N 1
ATOM 7376 C CA . GLU B 1 446 ? 203.969 165.821 173.045 1.00 78.37 443 GLU B CA 1
ATOM 7377 C C . GLU B 1 446 ? 205.358 165.212 172.858 1.00 78.37 443 GLU B C 1
ATOM 7378 O O . GLU B 1 446 ? 206.265 165.451 173.660 1.00 78.37 443 GLU B O 1
ATOM 7384 N N . PRO B 1 447 ? 205.550 164.415 171.805 1.00 77.39 444 PRO B N 1
ATOM 7385 C CA . PRO B 1 447 ? 206.865 163.804 171.569 1.00 77.39 444 PRO B CA 1
ATOM 7386 C C . PRO B 1 447 ? 207.803 164.783 170.877 1.00 77.39 444 PRO B C 1
ATOM 7387 O O . PRO B 1 447 ? 207.437 165.418 169.886 1.00 77.39 444 PRO B O 1
ATOM 7391 N N . ARG B 1 448 ? 209.018 164.900 171.405 1.00 74.60 445 ARG B N 1
ATOM 7392 C CA . ARG B 1 448 ? 209.997 165.824 170.852 1.00 74.60 445 ARG B CA 1
ATOM 7393 C C . ARG B 1 448 ? 211.387 165.398 171.293 1.00 74.60 445 ARG B C 1
ATOM 7394 O O . ARG B 1 448 ? 211.553 164.678 172.281 1.00 74.60 445 ARG B O 1
ATOM 7402 N N . ILE B 1 449 ? 212.387 165.856 170.544 1.00 76.16 446 ILE B N 1
ATOM 7403 C CA . ILE B 1 449 ? 213.790 165.637 170.870 1.00 76.16 446 ILE B CA 1
ATOM 7404 C C . ILE B 1 449 ? 214.515 166.970 170.773 1.00 76.16 446 ILE B C 1
ATOM 7405 O O . ILE B 1 449 ? 214.299 167.736 169.828 1.00 76.16 446 ILE B O 1
ATOM 7410 N N . SER B 1 450 ? 215.364 167.255 171.756 1.00 84.96 447 SER B N 1
ATOM 7411 C CA . SER B 1 450 ? 216.088 168.520 171.812 1.00 84.96 447 SER B CA 1
ATOM 7412 C C . SER B 1 450 ? 217.386 168.380 171.026 1.00 84.96 447 SER B C 1
ATOM 7413 O O . SER B 1 450 ? 218.299 167.660 171.444 1.00 84.96 447 SER B O 1
ATOM 7416 N N . ALA B 1 451 ? 217.469 169.070 169.891 1.00 86.74 448 ALA B N 1
ATOM 7417 C CA . ALA B 1 451 ? 218.648 169.012 169.037 1.00 86.74 448 ALA B CA 1
ATOM 7418 C C . ALA B 1 451 ? 218.621 170.207 168.097 1.00 86.74 448 ALA B C 1
ATOM 7419 O O . ALA B 1 451 ? 217.671 170.994 168.085 1.00 86.74 448 ALA B O 1
ATOM 7421 N N . THR B 1 452 ? 219.684 170.340 167.312 1.00 90.40 449 THR B N 1
ATOM 7422 C CA . THR B 1 452 ? 219.762 171.351 166.270 1.00 90.40 449 THR B CA 1
ATOM 7423 C C . THR B 1 452 ? 219.794 170.676 164.906 1.00 90.40 449 THR B C 1
ATOM 7424 O O . THR B 1 452 ? 219.887 169.451 164.792 1.00 90.40 449 THR B O 1
ATOM 7428 N N . LEU B 1 453 ? 219.710 171.499 163.859 1.00 87.55 450 LEU B N 1
ATOM 7429 C CA . LEU B 1 453 ? 219.643 170.974 162.500 1.00 87.55 450 LEU B CA 1
ATOM 7430 C C . LEU B 1 453 ? 220.888 170.183 162.119 1.00 87.55 450 LEU B C 1
ATOM 7431 O O . LEU B 1 453 ? 220.804 169.288 161.270 1.00 87.55 450 LEU B O 1
ATOM 7436 N N . ALA B 1 454 ? 222.035 170.485 162.732 1.00 90.88 451 ALA B N 1
ATOM 7437 C CA . ALA B 1 454 ? 223.283 169.836 162.344 1.00 90.88 451 ALA B CA 1
ATOM 7438 C C . ALA B 1 454 ? 223.232 168.332 162.588 1.00 90.88 451 ALA B C 1
ATOM 7439 O O . ALA B 1 454 ? 223.528 167.538 161.688 1.00 90.88 451 ALA B O 1
ATOM 7441 N N . GLU B 1 455 ? 222.860 167.920 163.803 1.00 90.73 452 GLU B N 1
ATOM 7442 C CA . GLU B 1 455 ? 222.841 166.493 164.114 1.00 90.73 452 GLU B CA 1
ATOM 7443 C C . GLU B 1 455 ? 221.782 165.762 163.300 1.00 90.73 452 GLU B C 1
ATOM 7444 O O . GLU B 1 455 ? 222.022 164.650 162.816 1.00 90.73 452 GLU B O 1
ATOM 7450 N N . LEU B 1 456 ? 220.604 166.368 163.144 1.00 86.36 453 LEU B N 1
ATOM 7451 C CA . LEU B 1 456 ? 219.523 165.705 162.424 1.00 86.36 453 LEU B CA 1
ATOM 7452 C C . LEU B 1 456 ? 219.853 165.550 160.944 1.00 86.36 453 LEU B C 1
ATOM 7453 O O . LEU B 1 456 ? 219.507 164.534 160.330 1.00 86.36 453 LEU B O 1
ATOM 7458 N N . GLY B 1 457 ? 220.523 166.537 160.358 1.00 90.55 454 GLY B N 1
ATOM 7459 C CA . GLY B 1 457 ? 220.933 166.414 158.968 1.00 90.55 454 GLY B CA 1
ATOM 7460 C C . GLY B 1 457 ? 219.741 166.416 158.032 1.00 90.55 454 GLY B C 1
ATOM 7461 O O . GLY B 1 457 ? 218.855 167.274 158.118 1.00 90.55 454 GLY B O 1
ATOM 7462 N N . GLU B 1 458 ? 219.715 165.444 157.117 1.00 90.98 455 GLU B N 1
ATOM 7463 C CA . GLU B 1 458 ? 218.649 165.380 156.125 1.00 90.98 455 GLU B CA 1
ATOM 7464 C C . GLU B 1 458 ? 217.327 164.909 156.715 1.00 90.98 455 GLU B C 1
ATOM 7465 O O . GLU B 1 458 ? 216.284 165.074 156.073 1.00 90.98 455 GLU B O 1
ATOM 7471 N N . LYS B 1 459 ? 217.342 164.328 157.917 1.00 84.01 456 LYS B N 1
ATOM 7472 C CA . LYS B 1 459 ? 216.106 163.852 158.525 1.00 84.01 456 LYS B CA 1
ATOM 7473 C C . LYS B 1 459 ? 215.199 164.989 158.970 1.00 84.01 456 LYS B C 1
ATOM 7474 O O . LYS B 1 459 ? 213.999 164.768 159.160 1.00 84.01 456 LYS B O 1
ATOM 7480 N N . ALA B 1 460 ? 215.734 166.193 159.136 1.00 79.59 457 ALA B N 1
ATOM 7481 C CA . ALA B 1 460 ? 214.963 167.328 159.619 1.00 79.59 457 ALA B CA 1
ATOM 7482 C C . ALA B 1 460 ? 214.589 168.246 158.467 1.00 79.59 457 ALA B C 1
ATOM 7483 O O . ALA B 1 460 ? 215.359 168.420 157.518 1.00 79.59 457 ALA B O 1
ATOM 7485 N N . ILE B 1 461 ? 213.403 168.836 158.561 1.00 75.91 458 ILE B N 1
ATOM 7486 C CA . ILE B 1 461 ? 212.911 169.791 157.578 1.00 75.91 458 ILE B CA 1
ATOM 7487 C C . ILE B 1 461 ? 213.163 171.192 158.110 1.00 75.91 458 ILE B C 1
ATOM 7488 O O . ILE B 1 461 ? 212.765 171.517 159.236 1.00 75.91 458 ILE B O 1
ATOM 7493 N N . HIS B 1 462 ? 213.831 172.015 157.312 1.00 82.72 459 HIS B N 1
ATOM 7494 C CA . HIS B 1 462 ? 214.172 173.357 157.754 1.00 82.72 459 HIS B CA 1
ATOM 7495 C C . HIS B 1 462 ? 212.900 174.164 157.997 1.00 82.72 459 HIS B C 1
ATOM 7496 O O . HIS B 1 462 ? 211.944 174.066 157.219 1.00 82.72 459 HIS B O 1
ATOM 7503 N N . PRO B 1 463 ? 212.844 174.954 159.072 1.00 84.90 460 PRO B N 1
ATOM 7504 C CA . PRO B 1 463 ? 211.628 175.741 159.340 1.00 84.90 460 PRO B CA 1
ATOM 7505 C C . PRO B 1 463 ? 211.272 176.706 158.226 1.00 84.90 460 PRO B C 1
ATOM 7506 O O . PRO B 1 463 ? 210.082 176.957 157.998 1.00 84.90 460 PRO B O 1
ATOM 7510 N N . ALA B 1 464 ? 212.265 177.267 157.534 1.00 83.25 461 ALA B N 1
ATOM 7511 C CA . ALA B 1 464 ? 211.977 178.149 156.410 1.00 83.25 461 ALA B CA 1
ATOM 7512 C C . ALA B 1 464 ? 211.390 177.396 155.226 1.00 83.25 461 ALA B C 1
ATOM 7513 O O . ALA B 1 464 ? 210.712 178.007 154.394 1.00 83.25 461 ALA B O 1
ATOM 7515 N N . ARG B 1 465 ? 211.635 176.087 155.129 1.00 81.90 462 ARG B N 1
ATOM 7516 C CA . ARG B 1 465 ? 211.028 175.295 154.068 1.00 81.90 462 ARG B CA 1
ATOM 7517 C C . ARG B 1 465 ? 209.530 175.124 154.265 1.00 81.90 462 ARG B C 1
ATOM 7518 O O . ARG B 1 465 ? 208.822 174.833 153.297 1.00 81.90 462 ARG B O 1
ATOM 7526 N N . CYS B 1 466 ? 209.035 175.295 155.490 1.00 84.15 463 CYS B N 1
ATOM 7527 C CA . CYS B 1 466 ? 207.614 175.168 155.791 1.00 84.15 463 CYS B CA 1
ATOM 7528 C C . CYS B 1 466 ? 206.928 176.519 155.943 1.00 84.15 463 CYS B C 1
ATOM 7529 O O . CYS B 1 466 ? 205.834 176.722 155.409 1.00 84.15 463 CYS B O 1
ATOM 7532 N N . SER B 1 467 ? 207.548 177.449 156.672 1.00 82.54 464 SER B N 1
ATOM 7533 C CA . SER B 1 467 ? 206.955 178.772 156.840 1.00 82.54 464 SER B CA 1
ATOM 7534 C C . SER B 1 467 ? 206.957 179.547 155.528 1.00 82.54 464 SER B C 1
ATOM 7535 O O . SER B 1 467 ? 205.978 180.231 155.205 1.00 82.54 464 SER B O 1
ATOM 7538 N N . LEU B 1 468 ? 208.048 179.456 154.767 1.00 81.16 465 LEU B N 1
ATOM 7539 C CA . LEU B 1 468 ? 208.149 180.027 153.423 1.00 81.16 465 LEU B CA 1
ATOM 7540 C C . LEU B 1 468 ? 207.962 181.546 153.439 1.00 81.16 465 LEU B C 1
ATOM 7541 O O . LEU B 1 468 ? 207.049 182.097 152.824 1.00 81.16 465 LEU B O 1
ATOM 7546 N N . PHE B 1 469 ? 208.857 182.218 154.154 1.00 83.84 466 PHE B N 1
ATOM 7547 C CA . PHE B 1 469 ? 208.902 183.672 154.191 1.00 83.84 466 PHE B CA 1
ATOM 7548 C C . PHE B 1 469 ? 210.101 184.165 153.394 1.00 83.84 466 PHE B C 1
ATOM 7549 O O . PHE B 1 469 ? 211.204 183.625 153.515 1.00 83.84 466 PHE B O 1
ATOM 7557 N N . SER B 1 470 ? 209.878 185.188 152.575 1.00 91.65 467 SER B N 1
ATOM 7558 C CA . SER B 1 470 ? 210.946 185.732 151.751 1.00 91.65 467 SER B CA 1
ATOM 7559 C C . SER B 1 470 ? 211.963 186.479 152.606 1.00 91.65 467 SER B C 1
ATOM 7560 O O . SER B 1 470 ? 211.647 186.996 153.680 1.00 91.65 467 SER B O 1
ATOM 7563 N N . SER B 1 471 ? 213.204 186.527 152.115 1.00 96.63 468 SER B N 1
ATOM 7564 C CA . SER B 1 471 ? 214.255 187.245 152.829 1.00 96.63 468 SER B CA 1
ATOM 7565 C C . SER B 1 471 ? 213.961 188.737 152.908 1.00 96.63 468 SER B C 1
ATOM 7566 O O . SER B 1 471 ? 214.326 189.388 153.894 1.00 96.63 468 SER B O 1
ATOM 7569 N N . GLU B 1 472 ? 213.311 189.294 151.884 1.00 101.35 469 GLU B N 1
ATOM 7570 C CA . GLU B 1 472 ? 212.917 190.697 151.935 1.00 101.35 469 GLU B CA 1
ATOM 7571 C C . GLU B 1 472 ? 211.933 190.946 153.070 1.00 101.35 469 GLU B C 1
ATOM 7572 O O . GLU B 1 472 ? 212.005 191.975 153.752 1.00 101.35 469 GLU B O 1
ATOM 7578 N N . GLN B 1 473 ? 211.005 190.012 153.288 1.00 96.56 470 GLN B N 1
ATOM 7579 C CA . GLN B 1 473 ? 210.079 190.136 154.409 1.00 96.56 470 GLN B CA 1
ATOM 7580 C C . GLN B 1 473 ? 210.815 190.077 155.741 1.00 96.56 470 GLN B C 1
ATOM 7581 O O . GLN B 1 473 ? 210.496 190.829 156.669 1.00 96.56 470 GLN B O 1
ATOM 7587 N N . TYR B 1 474 ? 211.802 189.184 155.856 1.00 91.71 471 TYR B N 1
ATOM 7588 C CA . TYR B 1 474 ? 212.568 189.079 157.093 1.00 91.71 471 TYR B CA 1
ATOM 7589 C C . TYR B 1 474 ? 213.352 190.354 157.374 1.00 91.71 471 TYR B C 1
ATOM 7590 O O . TYR B 1 474 ? 213.407 190.818 158.518 1.00 91.71 471 TYR B O 1
ATOM 7599 N N . GLU B 1 475 ? 213.974 190.931 156.344 1.00 104.76 472 GLU B N 1
ATOM 7600 C CA . GLU B 1 475 ? 214.811 192.107 156.557 1.00 104.76 472 GLU B CA 1
ATOM 7601 C C . GLU B 1 475 ? 213.994 193.377 156.778 1.00 104.76 472 GLU B C 1
ATOM 7602 O O . GLU B 1 475 ? 214.543 194.372 157.263 1.00 104.76 472 GLU B O 1
ATOM 7608 N N . TYR B 1 476 ? 212.707 193.369 156.437 1.00 109.73 473 TYR B N 1
ATOM 7609 C CA . TYR B 1 476 ? 211.767 194.426 156.809 1.00 109.73 473 TYR B CA 1
ATOM 7610 C C . TYR B 1 476 ? 210.723 193.911 157.795 1.00 109.73 473 TYR B C 1
ATOM 7611 O O . TYR B 1 476 ? 209.547 194.269 157.720 1.00 109.73 473 TYR B O 1
ATOM 7620 N N . ARG B 1 477 ? 211.147 193.061 158.731 1.00 107.73 474 ARG B N 1
ATOM 7621 C CA . ARG B 1 477 ? 210.199 192.416 159.635 1.00 107.73 474 ARG B CA 1
ATOM 7622 C C . ARG B 1 477 ? 209.514 193.425 160.550 1.00 107.73 474 ARG B C 1
ATOM 7623 O O . ARG B 1 477 ? 208.309 193.321 160.808 1.00 107.73 474 ARG B O 1
ATOM 7631 N N . GLU B 1 478 ? 210.263 194.415 161.040 1.00 120.61 475 GLU B N 1
ATOM 7632 C CA . GLU B 1 478 ? 209.749 195.308 162.076 1.00 120.61 475 GLU B CA 1
ATOM 7633 C C . GLU B 1 478 ? 208.564 196.128 161.574 1.00 120.61 475 GLU B C 1
ATOM 7634 O O . GLU B 1 478 ? 207.469 196.076 162.146 1.00 120.61 475 GLU B O 1
ATOM 7640 N N . GLU B 1 479 ? 208.768 196.903 160.507 1.00 122.67 476 GLU B N 1
ATOM 7641 C CA . GLU B 1 479 ? 207.694 197.756 160.008 1.00 122.67 476 GLU B CA 1
ATOM 7642 C C . GLU B 1 479 ? 206.545 196.943 159.425 1.00 122.67 476 GLU B C 1
ATOM 7643 O O . GLU B 1 479 ? 205.384 197.357 159.524 1.00 122.67 476 GLU B O 1
ATOM 7649 N N . PHE B 1 480 ? 206.842 195.793 158.814 1.00 119.41 477 PHE B N 1
ATOM 7650 C CA . PHE B 1 480 ? 205.776 194.935 158.306 1.00 119.41 477 PHE B CA 1
ATOM 7651 C C . PHE B 1 480 ? 204.894 194.429 159.439 1.00 119.41 477 PHE B C 1
ATOM 7652 O O . PHE B 1 480 ? 203.665 194.391 159.309 1.00 119.41 477 PHE B O 1
ATOM 7660 N N . ASN B 1 481 ? 205.502 194.032 160.559 1.00 117.23 478 ASN B N 1
ATOM 7661 C CA . ASN B 1 481 ? 204.716 193.634 161.722 1.00 117.23 478 ASN B CA 1
ATOM 7662 C C . ASN B 1 481 ? 203.954 194.817 162.301 1.00 117.23 478 ASN B C 1
ATOM 7663 O O . ASN B 1 481 ? 202.820 194.664 162.770 1.00 117.23 478 ASN B O 1
ATOM 7668 N N . ARG B 1 482 ? 204.566 196.003 162.286 1.00 125.50 479 ARG B N 1
ATOM 7669 C CA . ARG B 1 482 ? 203.902 197.188 162.816 1.00 125.50 479 ARG B CA 1
ATOM 7670 C C . ARG B 1 482 ? 202.647 197.525 162.021 1.00 125.50 479 ARG B C 1
ATOM 7671 O O . ARG B 1 482 ? 201.609 197.867 162.600 1.00 125.50 479 ARG B O 1
ATOM 7679 N N . ARG B 1 483 ? 202.720 197.436 160.693 1.00 126.88 480 ARG B N 1
ATOM 7680 C CA . ARG B 1 483 ? 201.577 197.757 159.848 1.00 126.88 480 ARG B CA 1
ATOM 7681 C C . ARG B 1 483 ? 200.666 196.564 159.589 1.00 126.88 480 ARG B C 1
ATOM 7682 O O . ARG B 1 483 ? 199.500 196.762 159.229 1.00 126.88 480 ARG B O 1
ATOM 7690 N N . GLY B 1 484 ? 201.162 195.340 159.762 1.00 130.70 481 GLY B N 1
ATOM 7691 C CA . GLY B 1 484 ? 200.372 194.158 159.501 1.00 130.70 481 GLY B CA 1
ATOM 7692 C C . GLY B 1 484 ? 199.498 193.758 160.675 1.00 130.70 481 GLY B C 1
ATOM 7693 O O . GLY B 1 484 ? 199.494 194.378 161.739 1.00 130.70 481 GLY B O 1
ATOM 7694 N N . GLY B 1 485 ? 198.735 192.685 160.462 1.00 127.28 482 GLY B N 1
ATOM 7695 C CA . GLY B 1 485 ? 197.864 192.142 161.479 1.00 127.28 482 GLY B CA 1
ATOM 7696 C C . GLY B 1 485 ? 198.494 190.974 162.225 1.00 127.28 482 GLY B C 1
ATOM 7697 O O . GLY B 1 485 ? 199.647 190.603 162.019 1.00 127.28 482 GLY B O 1
ATOM 7698 N N . VAL B 1 486 ? 197.696 190.395 163.124 1.00 125.14 483 VAL B N 1
ATOM 7699 C CA . VAL B 1 486 ? 198.159 189.248 163.899 1.00 125.14 483 VAL B CA 1
ATOM 7700 C C . VAL B 1 486 ? 198.307 188.021 163.008 1.00 125.14 483 VAL B C 1
ATOM 7701 O O . VAL B 1 486 ? 199.248 187.233 163.165 1.00 125.14 483 VAL B O 1
ATOM 7705 N N . PHE B 1 487 ? 197.383 187.838 162.061 1.00 118.31 484 PHE B N 1
ATOM 7706 C CA . PHE B 1 487 ? 197.410 186.650 161.215 1.00 118.31 484 PHE B CA 1
ATOM 7707 C C . PHE B 1 487 ? 198.662 186.608 160.347 1.00 118.31 484 PHE B C 1
ATOM 7708 O O . PHE B 1 487 ? 199.273 185.546 160.180 1.00 118.31 484 PHE B O 1
ATOM 7710 N N . ASP B 1 488 ? 199.061 187.748 159.787 1.00 116.86 485 ASP B N 1
ATOM 7711 C CA . ASP B 1 488 ? 200.219 187.826 158.898 1.00 116.86 485 ASP B CA 1
ATOM 7712 C C . ASP B 1 488 ? 201.457 188.366 159.605 1.00 116.86 485 ASP B C 1
ATOM 7713 O O . ASP B 1 488 ? 202.261 189.085 159.007 1.00 116.86 485 ASP B O 1
ATOM 7718 N N . TRP B 1 489 ? 201.627 188.038 160.883 1.00 106.38 486 TRP B N 1
ATOM 7719 C CA . TRP B 1 489 ? 202.822 188.444 161.610 1.00 106.38 486 TRP B CA 1
ATOM 7720 C C . TRP B 1 489 ? 204.047 187.728 161.054 1.00 106.38 486 TRP B C 1
ATOM 7721 O O . TRP B 1 489 ? 204.000 186.535 160.742 1.00 106.38 486 TRP B O 1
ATOM 7732 N N . ILE B 1 490 ? 205.146 188.461 160.930 1.00 99.84 487 ILE B N 1
ATOM 7733 C CA . ILE B 1 490 ? 206.385 187.942 160.357 1.00 99.84 487 ILE B CA 1
ATOM 7734 C C . ILE B 1 490 ? 207.292 187.506 161.501 1.00 99.84 487 ILE B C 1
ATOM 7735 O O . ILE B 1 490 ? 207.723 188.358 162.292 1.00 99.84 487 ILE B O 1
ATOM 7740 N N . PRO B 1 491 ? 207.604 186.221 161.628 1.00 94.35 488 PRO B N 1
ATOM 7741 C CA . PRO B 1 491 ? 208.473 185.765 162.715 1.00 94.35 488 PRO B CA 1
ATOM 7742 C C . PRO B 1 491 ? 209.936 186.078 162.428 1.00 94.35 488 PRO B C 1
ATOM 7743 O O . PRO B 1 491 ? 210.320 186.467 161.326 1.00 94.35 488 PRO B O 1
ATOM 7747 N N . GLN B 1 492 ? 210.755 185.901 163.461 1.00 92.92 489 GLN B N 1
ATOM 7748 C CA . GLN B 1 492 ? 212.183 186.120 163.326 1.00 92.92 489 GLN B CA 1
ATOM 7749 C C . GLN B 1 492 ? 212.809 185.026 162.462 1.00 92.92 489 GLN B C 1
ATOM 7750 O O . GLN B 1 492 ? 212.316 183.897 162.424 1.00 92.92 489 GLN B O 1
ATOM 7756 N N . PRO B 1 493 ? 213.890 185.341 161.750 1.00 88.91 490 PRO B N 1
ATOM 7757 C CA . PRO B 1 493 ? 214.570 184.311 160.957 1.00 88.91 490 PRO B CA 1
ATOM 7758 C C . PRO B 1 493 ? 215.091 183.189 161.841 1.00 88.91 490 PRO B C 1
ATOM 7759 O O . PRO B 1 493 ? 215.523 183.414 162.974 1.00 88.91 490 PRO B O 1
ATOM 7763 N N . PHE B 1 494 ? 215.046 181.971 161.311 1.00 89.32 491 PHE B N 1
ATOM 7764 C CA . PHE B 1 494 ? 215.502 180.794 162.036 1.00 89.32 491 PHE B CA 1
ATOM 7765 C C . PHE B 1 494 ? 216.997 180.604 161.822 1.00 89.32 491 PHE B C 1
ATOM 7766 O O . PHE B 1 494 ? 217.472 180.602 160.682 1.00 89.32 491 PHE B O 1
ATOM 7774 N N . ASP B 1 495 ? 217.734 180.446 162.918 1.00 94.79 492 ASP B N 1
ATOM 7775 C CA . ASP B 1 495 ? 219.167 180.190 162.877 1.00 94.79 492 ASP B CA 1
ATOM 7776 C C . ASP B 1 495 ? 219.437 178.774 163.363 1.00 94.79 492 ASP B C 1
ATOM 7777 O O . ASP B 1 495 ? 218.952 178.375 164.427 1.00 94.79 492 ASP B O 1
ATOM 7782 N N . GLU B 1 496 ? 220.210 178.018 162.582 1.00 95.57 493 GLU B N 1
ATOM 7783 C CA . GLU B 1 496 ? 220.500 176.630 162.918 1.00 95.57 493 GLU B CA 1
ATOM 7784 C C . GLU B 1 496 ? 221.475 176.489 164.078 1.00 95.57 493 GLU B C 1
ATOM 7785 O O . GLU B 1 496 ? 221.677 175.369 164.559 1.00 95.57 493 GLU B O 1
ATOM 7791 N N . THR B 1 497 ? 222.088 177.585 164.530 1.00 93.89 494 THR B N 1
ATOM 7792 C CA . THR B 1 497 ? 223.030 177.503 165.640 1.00 93.89 494 THR B CA 1
ATOM 7793 C C . THR B 1 497 ? 222.339 177.062 166.925 1.00 93.89 494 THR B C 1
ATOM 7794 O O . THR B 1 497 ? 222.889 176.261 167.691 1.00 93.89 494 THR B O 1
ATOM 7798 N N . LYS B 1 498 ? 221.138 177.572 167.179 1.00 89.73 495 LYS B N 1
ATOM 7799 C CA . LYS B 1 498 ? 220.425 177.255 168.405 1.00 89.73 495 LYS B CA 1
ATOM 7800 C C . LYS B 1 498 ? 219.850 175.843 168.353 1.00 89.73 495 LYS B C 1
ATOM 7801 O O . LYS B 1 498 ? 219.734 175.225 167.291 1.00 89.73 495 LYS B O 1
ATOM 7807 N N . VAL B 1 499 ? 219.488 175.336 169.528 1.00 90.22 496 VAL B N 1
ATOM 7808 C CA . VAL B 1 499 ? 218.946 173.992 169.692 1.00 90.22 496 VAL B CA 1
ATOM 7809 C C . VAL B 1 499 ? 217.476 174.114 170.066 1.00 90.22 496 VAL B C 1
ATOM 7810 O O . VAL B 1 499 ? 217.126 174.848 170.998 1.00 90.22 496 VAL B O 1
ATOM 7814 N N . ILE B 1 500 ? 216.619 173.396 169.343 1.00 84.78 497 ILE B N 1
ATOM 7815 C CA . ILE B 1 500 ? 215.180 173.453 169.536 1.00 84.78 497 ILE B CA 1
ATOM 7816 C C . ILE B 1 500 ? 214.641 172.031 169.657 1.00 84.78 497 ILE B C 1
ATOM 7817 O O . ILE B 1 500 ? 215.376 171.052 169.547 1.00 84.78 497 ILE B O 1
ATOM 7822 N N . GLU B 1 501 ? 213.334 171.929 169.874 1.00 78.73 498 GLU B N 1
ATOM 7823 C CA . GLU B 1 501 ? 212.667 170.646 170.048 1.00 78.73 498 GLU B CA 1
ATOM 7824 C C . GLU B 1 501 ? 211.976 170.260 168.746 1.00 78.73 498 GLU B C 1
ATOM 7825 O O . GLU B 1 501 ? 211.156 171.021 168.223 1.00 78.73 498 GLU B O 1
ATOM 7831 N N . TRP B 1 502 ? 212.307 169.080 168.234 1.00 77.67 499 TRP B N 1
ATOM 7832 C CA . TRP B 1 502 ? 211.777 168.576 166.976 1.00 77.67 499 TRP B CA 1
ATOM 7833 C C . TRP B 1 502 ? 210.818 167.427 167.251 1.00 77.67 499 TRP B C 1
ATOM 7834 O O . TRP B 1 502 ? 211.154 166.496 167.989 1.00 77.67 499 TRP B O 1
ATOM 7845 N N . THR B 1 503 ? 209.630 167.499 166.661 1.00 75.21 500 THR B N 1
ATOM 7846 C CA . THR B 1 503 ? 208.599 166.478 166.751 1.00 75.21 500 THR B CA 1
ATOM 7847 C C . THR B 1 503 ? 208.673 165.567 165.539 1.00 75.21 500 THR B C 1
ATOM 7848 O O . THR B 1 503 ? 208.747 166.062 164.402 1.00 75.21 500 THR B O 1
ATOM 7852 N N . PRO B 1 504 ? 208.685 164.251 165.738 1.00 72.28 501 PRO B N 1
ATOM 7853 C CA . PRO B 1 504 ? 208.716 163.334 164.594 1.00 72.28 501 PRO B CA 1
ATOM 7854 C C . PRO B 1 504 ? 207.385 163.307 163.861 1.00 72.28 501 PRO B C 1
ATOM 7855 O O . PRO B 1 504 ? 206.314 163.375 164.468 1.00 72.28 501 PRO B O 1
ATOM 7859 N N . VAL B 1 505 ? 207.470 163.199 162.535 1.00 71.85 502 VAL B N 1
ATOM 7860 C CA . VAL B 1 505 ? 206.310 163.105 161.660 1.00 71.85 502 VAL B CA 1
ATOM 7861 C C . VAL B 1 505 ? 206.571 162.006 160.640 1.00 71.85 502 VAL B C 1
ATOM 7862 O O . VAL B 1 505 ? 207.715 161.649 160.356 1.00 71.85 502 VAL B O 1
ATOM 7866 N N . TRP B 1 506 ? 205.487 161.477 160.078 1.00 78.10 503 TRP B N 1
ATOM 7867 C CA . TRP B 1 506 ? 205.553 160.352 159.152 1.00 78.10 503 TRP B CA 1
ATOM 7868 C C . TRP B 1 506 ? 205.508 160.874 157.721 1.00 78.10 503 TRP B C 1
ATOM 7869 O O . TRP B 1 506 ? 204.465 161.343 157.257 1.00 78.10 503 TRP B O 1
ATOM 7880 N N . SER B 1 507 ? 206.637 160.783 157.024 1.00 77.29 504 SER B N 1
ATOM 7881 C CA . SER B 1 507 ? 206.710 161.135 155.611 1.00 77.29 504 SER B CA 1
ATOM 7882 C C . SER B 1 507 ? 206.155 159.975 154.795 1.00 77.29 504 SER B C 1
ATOM 7883 O O . SER B 1 507 ? 206.776 158.907 154.715 1.00 77.29 504 SER B O 1
ATOM 7886 N N . LEU B 1 508 ? 204.980 160.188 154.197 1.00 77.98 505 LEU B N 1
ATOM 7887 C CA . LEU B 1 508 ? 204.323 159.138 153.426 1.00 77.98 505 LEU B CA 1
ATOM 7888 C C . LEU B 1 508 ? 205.053 158.863 152.118 1.00 77.98 505 LEU B C 1
ATOM 7889 O O . LEU B 1 508 ? 205.146 157.709 151.686 1.00 77.98 505 LEU B O 1
ATOM 7894 N N . THR B 1 509 ? 205.559 159.911 151.465 1.00 83.12 506 THR B N 1
ATOM 7895 C CA . THR B 1 509 ? 206.214 159.733 150.173 1.00 83.12 506 THR B CA 1
ATOM 7896 C C . THR B 1 509 ? 207.447 158.847 150.299 1.00 83.12 506 THR B C 1
ATOM 7897 O O . THR B 1 509 ? 207.659 157.938 149.488 1.00 83.12 506 THR B O 1
ATOM 7901 N N . GLU B 1 510 ? 208.270 159.093 151.314 1.00 85.76 507 GLU B N 1
ATOM 7902 C CA . GLU B 1 510 ? 209.428 158.256 151.590 1.00 85.76 507 GLU B CA 1
ATOM 7903 C C . GLU B 1 510 ? 209.141 157.163 152.609 1.00 85.76 507 GLU B C 1
ATOM 7904 O O . GLU B 1 510 ? 210.012 156.321 152.849 1.00 85.76 507 GLU B O 1
ATOM 7910 N N . GLN B 1 511 ? 207.947 157.155 153.203 1.00 83.23 508 GLN B N 1
ATOM 7911 C CA . GLN B 1 511 ? 207.551 156.150 154.189 1.00 83.23 508 GLN B CA 1
ATOM 7912 C C . GLN B 1 511 ? 208.561 156.070 155.331 1.00 83.23 508 GLN B C 1
ATOM 7913 O O . GLN B 1 511 ? 208.985 154.989 155.746 1.00 83.23 508 GLN B O 1
ATOM 7919 N N . THR B 1 512 ? 208.953 157.233 155.844 1.00 81.56 509 THR B N 1
ATOM 7920 C CA . THR B 1 512 ? 209.996 157.294 156.864 1.00 81.56 509 THR B CA 1
ATOM 7921 C C . THR B 1 512 ? 209.586 158.310 157.924 1.00 81.56 509 THR B C 1
ATOM 7922 O O . THR B 1 512 ? 208.446 158.775 157.957 1.00 81.56 509 THR B O 1
ATOM 7926 N N . HIS B 1 513 ? 210.522 158.653 158.803 1.00 80.72 510 HIS B N 1
ATOM 7927 C CA . HIS B 1 513 ? 210.293 159.633 159.855 1.00 80.72 510 HIS B CA 1
ATOM 7928 C C . HIS B 1 513 ? 211.136 160.874 159.602 1.00 80.72 510 HIS B C 1
ATOM 7929 O O . HIS B 1 513 ? 212.358 160.780 159.453 1.00 80.72 510 HIS B O 1
ATOM 7936 N N . LYS B 1 514 ? 210.481 162.027 159.555 1.00 73.05 511 LYS B N 1
ATOM 7937 C CA . LYS B 1 514 ? 211.141 163.322 159.490 1.00 73.05 511 LYS B CA 1
ATOM 7938 C C . LYS B 1 514 ? 210.881 164.075 160.790 1.00 73.05 511 LYS B C 1
ATOM 7939 O O . LYS B 1 514 ? 210.173 163.596 161.675 1.00 73.05 511 LYS B O 1
ATOM 7945 N N . TYR B 1 515 ? 211.453 165.270 160.904 1.00 75.01 512 TYR B N 1
ATOM 7946 C CA . TYR B 1 515 ? 211.350 166.053 162.130 1.00 75.01 512 TYR B CA 1
ATOM 7947 C C . TYR B 1 515 ? 210.931 167.475 161.795 1.00 75.01 512 TYR B C 1
ATOM 7948 O O . TYR B 1 515 ? 211.618 168.165 161.036 1.00 75.01 512 TYR B O 1
ATOM 7957 N N . ILE B 1 516 ? 209.812 167.910 162.366 1.00 71.29 513 ILE B N 1
ATOM 7958 C CA . ILE B 1 516 ? 209.313 169.271 162.180 1.00 71.29 513 ILE B CA 1
ATOM 7959 C C . ILE B 1 516 ? 209.502 170.014 163.496 1.00 71.29 513 ILE B C 1
ATOM 7960 O O . ILE B 1 516 ? 209.321 169.413 164.561 1.00 71.29 513 ILE B O 1
ATOM 7965 N N . PRO B 1 517 ? 209.875 171.294 163.490 1.00 72.26 514 PRO B N 1
ATOM 7966 C CA . PRO B 1 517 ? 209.965 172.027 164.757 1.00 72.26 514 PRO B CA 1
ATOM 7967 C C . PRO B 1 517 ? 208.643 171.980 165.507 1.00 72.26 514 PRO B C 1
ATOM 7968 O O . PRO B 1 517 ? 207.570 172.138 164.923 1.00 72.26 514 PRO B O 1
ATOM 7972 N N . THR B 1 518 ? 208.733 171.749 166.819 1.00 71.90 515 THR B N 1
ATOM 7973 C CA . THR B 1 518 ? 207.526 171.556 167.616 1.00 71.90 515 THR B CA 1
ATOM 7974 C C . THR B 1 518 ? 206.676 172.816 167.662 1.00 71.90 515 THR B C 1
ATOM 7975 O O . THR B 1 518 ? 205.443 172.732 167.681 1.00 71.90 515 THR B O 1
ATOM 7979 N N . ALA B 1 519 ? 207.311 173.990 167.675 1.00 67.26 516 ALA B N 1
ATOM 7980 C CA . ALA B 1 519 ? 206.557 175.237 167.711 1.00 67.26 516 ALA B CA 1
ATOM 7981 C C . ALA B 1 519 ? 205.663 175.390 166.490 1.00 67.26 516 ALA B C 1
ATOM 7982 O O . ALA B 1 519 ? 204.630 176.064 166.558 1.00 67.26 516 ALA B O 1
ATOM 7984 N N . TYR B 1 520 ? 206.040 174.777 165.370 1.00 67.67 517 TYR B N 1
ATOM 7985 C CA . TYR B 1 520 ? 205.238 174.834 164.158 1.00 67.67 517 TYR B CA 1
ATOM 7986 C C . TYR B 1 520 ? 204.057 173.873 164.183 1.00 67.67 517 TYR B C 1
ATOM 7987 O O . TYR B 1 520 ? 203.147 174.015 163.360 1.00 67.67 517 TYR B O 1
ATOM 7996 N N . CYS B 1 521 ? 204.038 172.917 165.110 1.00 67.73 518 CYS B N 1
ATOM 7997 C CA . CYS B 1 521 ? 203.010 171.885 165.140 1.00 67.73 518 CYS B CA 1
ATOM 7998 C C . CYS B 1 521 ? 201.915 172.147 166.165 1.00 67.73 518 CYS B C 1
ATOM 7999 O O . CYS B 1 521 ? 200.733 171.992 165.848 1.00 67.73 518 CYS B O 1
ATOM 8002 N N . TYR B 1 522 ? 202.271 172.544 167.384 1.00 61.88 519 TYR B N 1
ATOM 8003 C CA . TYR B 1 522 ? 201.326 172.623 168.488 1.00 61.88 519 TYR B CA 1
ATOM 8004 C C . TYR B 1 522 ? 201.128 174.066 168.928 1.00 61.88 519 TYR B C 1
ATOM 8005 O O . TYR B 1 522 ? 202.078 174.854 168.957 1.00 61.88 519 TYR B O 1
ATOM 8014 N N . TYR B 1 523 ? 199.886 174.402 169.268 1.00 75.61 520 TYR B N 1
ATOM 8015 C CA . TYR B 1 523 ? 199.560 175.738 169.745 1.00 75.61 520 TYR B CA 1
ATOM 8016 C C . TYR B 1 523 ? 200.124 175.972 171.140 1.00 75.61 520 TYR B C 1
ATOM 8017 O O . TYR B 1 523 ? 200.264 175.047 171.943 1.00 75.61 520 TYR B O 1
ATOM 8026 N N . GLY B 1 524 ? 200.438 177.232 171.429 1.00 71.31 521 GLY B N 1
ATOM 8027 C CA . GLY B 1 524 ? 200.846 177.605 172.767 1.00 71.31 521 GLY B CA 1
ATOM 8028 C C . GLY B 1 524 ? 202.180 177.058 173.211 1.00 71.31 521 GLY B C 1
ATOM 8029 O O . GLY B 1 524 ? 202.447 177.009 174.414 1.00 71.31 521 GLY B O 1
ATOM 8030 N N . TYR B 1 525 ? 203.025 176.640 172.282 1.00 72.81 522 TYR B N 1
ATOM 8031 C CA . TYR B 1 525 ? 204.339 176.135 172.651 1.00 72.81 522 TYR B CA 1
ATOM 8032 C C . TYR B 1 525 ? 205.198 177.280 173.175 1.00 72.81 522 TYR B C 1
ATOM 8033 O O . TYR B 1 525 ? 205.333 178.306 172.498 1.00 72.81 522 TYR B O 1
ATOM 8042 N N . PRO B 1 526 ? 205.787 177.151 174.363 1.00 75.80 523 PRO B N 1
ATOM 8043 C CA . PRO B 1 526 ? 206.611 178.241 174.910 1.00 75.80 523 PRO B CA 1
ATOM 8044 C C . PRO B 1 526 ? 207.920 178.374 174.144 1.00 75.80 523 PRO B C 1
ATOM 8045 O O . PRO B 1 526 ? 208.744 177.457 174.133 1.00 75.80 523 PRO B O 1
ATOM 8049 N N . LEU B 1 527 ? 208.107 179.526 173.503 1.00 82.20 524 LEU B N 1
ATOM 8050 C CA . LEU B 1 527 ? 209.331 179.831 172.782 1.00 82.20 524 LEU B CA 1
ATOM 8051 C C . LEU B 1 527 ? 210.106 180.942 173.480 1.00 82.20 524 LEU B C 1
ATOM 8052 O O . LEU B 1 527 ? 209.516 181.793 174.153 1.00 82.20 524 LEU B O 1
ATOM 8057 N N . PRO B 1 528 ? 211.432 180.958 173.346 1.00 86.76 525 PRO B N 1
ATOM 8058 C CA . PRO B 1 528 ? 212.213 182.065 173.905 1.00 86.76 525 PRO B CA 1
ATOM 8059 C C . PRO B 1 528 ? 211.849 183.382 173.239 1.00 86.76 525 PRO B C 1
ATOM 8060 O O . PRO B 1 528 ? 211.436 183.425 172.078 1.00 86.76 525 PRO B O 1
ATOM 8064 N N . GLU B 1 529 ? 212.005 184.469 173.995 1.00 94.28 526 GLU B N 1
ATOM 8065 C CA . GLU B 1 529 ? 211.653 185.792 173.495 1.00 94.28 526 GLU B CA 1
ATOM 8066 C C . GLU B 1 529 ? 212.557 186.257 172.361 1.00 94.28 526 GLU B C 1
ATOM 8067 O O . GLU B 1 529 ? 212.235 187.256 171.710 1.00 94.28 526 GLU B O 1
ATOM 8073 N N . ASP B 1 530 ? 213.672 185.570 172.113 1.00 98.91 527 ASP B N 1
ATOM 8074 C CA . ASP B 1 530 ? 214.586 185.932 171.038 1.00 98.91 527 ASP B CA 1
ATOM 8075 C C . ASP B 1 530 ? 214.648 184.880 169.936 1.00 98.91 527 ASP B C 1
ATOM 8076 O O . ASP B 1 530 ? 215.462 185.013 169.015 1.00 98.91 527 ASP B O 1
ATOM 8081 N N . HIS B 1 531 ? 213.818 183.840 170.004 1.00 95.12 528 HIS B N 1
ATOM 8082 C CA . HIS B 1 531 ? 213.843 182.762 169.020 1.00 95.12 528 HIS B CA 1
ATOM 8083 C C . HIS B 1 531 ? 212.427 182.357 168.631 1.00 95.12 528 HIS B C 1
ATOM 8084 O O . HIS B 1 531 ? 212.099 181.169 168.559 1.00 95.12 528 HIS B O 1
ATOM 8091 N N . GLU B 1 532 ? 211.563 183.340 168.380 1.00 98.01 529 GLU B N 1
ATOM 8092 C CA . GLU B 1 532 ? 210.189 183.072 167.951 1.00 98.01 529 GLU B CA 1
ATOM 8093 C C . GLU B 1 532 ? 210.155 182.927 166.428 1.00 98.01 529 GLU B C 1
ATOM 8094 O O . GLU B 1 532 ? 209.583 183.733 165.692 1.00 98.01 529 GLU B O 1
ATOM 8100 N N . PHE B 1 533 ? 210.783 181.847 165.959 1.00 85.58 530 PHE B N 1
ATOM 8101 C CA . PHE B 1 533 ? 210.972 181.661 164.526 1.00 85.58 530 PHE B CA 1
ATOM 8102 C C . PHE B 1 533 ? 209.692 181.258 163.805 1.00 85.58 530 PHE B C 1
ATOM 8103 O O . PHE B 1 533 ? 209.636 181.362 162.575 1.00 85.58 530 PHE B O 1
ATOM 8111 N N . CYS B 1 534 ? 208.672 180.797 164.525 1.00 82.28 531 CYS B N 1
ATOM 8112 C CA . CYS B 1 534 ? 207.436 180.383 163.878 1.00 82.28 531 CYS B CA 1
ATOM 8113 C C . CYS B 1 534 ? 206.307 180.368 164.896 1.00 82.28 531 CYS B C 1
ATOM 8114 O O . CYS B 1 534 ? 206.537 180.341 166.108 1.00 82.28 531 CYS B O 1
ATOM 8117 N N . ARG B 1 535 ? 205.081 180.384 164.379 1.00 82.68 532 ARG B N 1
ATOM 8118 C CA . ARG B 1 535 ? 203.872 180.282 165.185 1.00 82.68 532 ARG B CA 1
ATOM 8119 C C . ARG B 1 535 ? 202.946 179.261 164.543 1.00 82.68 532 ARG B C 1
ATOM 8120 O O . ARG B 1 535 ? 202.709 179.311 163.332 1.00 82.68 532 ARG B O 1
ATOM 8128 N N . ALA B 1 536 ? 202.428 178.341 165.351 1.00 72.74 533 ALA B N 1
ATOM 8129 C CA . ALA B 1 536 ? 201.573 177.285 164.828 1.00 72.74 533 ALA B CA 1
ATOM 8130 C C . ALA B 1 536 ? 200.257 177.856 164.316 1.00 72.74 533 ALA B C 1
ATOM 8131 O O . ALA B 1 536 ? 199.681 178.769 164.914 1.00 72.74 533 ALA B O 1
ATOM 8133 N N . ASN B 1 537 ? 199.784 177.312 163.198 1.00 69.58 534 ASN B N 1
ATOM 8134 C CA . ASN B 1 537 ? 198.515 177.698 162.598 1.00 69.58 534 ASN B CA 1
ATOM 8135 C C . ASN B 1 537 ? 197.691 176.445 162.331 1.00 69.58 534 ASN B C 1
ATOM 8136 O O . ASN B 1 537 ? 198.129 175.319 162.584 1.00 69.58 534 ASN B O 1
ATOM 8141 N N . SER B 1 538 ? 196.484 176.645 161.810 1.00 72.19 535 SER B N 1
ATOM 8142 C CA . SER B 1 538 ? 195.556 175.553 161.551 1.00 72.19 535 SER B CA 1
ATOM 8143 C C . SER B 1 538 ? 195.697 174.965 160.156 1.00 72.19 535 SER B C 1
ATOM 8144 O O . SER B 1 538 ? 194.911 174.085 159.791 1.00 72.19 535 SER B O 1
ATOM 8147 N N . ASN B 1 539 ? 196.665 175.426 159.368 1.00 71.60 536 ASN B N 1
ATOM 8148 C CA . ASN B 1 539 ? 196.814 174.950 158.000 1.00 71.60 536 ASN B CA 1
ATOM 8149 C C . ASN B 1 539 ? 197.180 173.471 157.994 1.00 71.60 536 ASN B C 1
ATOM 8150 O O . ASN B 1 539 ? 198.243 173.083 158.488 1.00 71.60 536 ASN B O 1
ATOM 8155 N N . GLY B 1 540 ? 196.298 172.647 157.431 1.00 70.73 537 GLY B N 1
ATOM 8156 C CA . GLY B 1 540 ? 196.522 171.227 157.322 1.00 70.73 537 GLY B CA 1
ATOM 8157 C C . GLY B 1 540 ? 195.941 170.398 158.444 1.00 70.73 537 GLY B C 1
ATOM 8158 O O . GLY B 1 540 ? 195.760 169.189 158.270 1.00 70.73 537 GLY B O 1
ATOM 8159 N N . ASP B 1 541 ? 195.641 171.008 159.585 1.00 76.78 538 ASP B N 1
ATOM 8160 C CA . ASP B 1 541 ? 195.050 170.267 160.688 1.00 76.78 538 ASP B CA 1
ATOM 8161 C C . ASP B 1 541 ? 193.592 169.955 160.377 1.00 76.78 538 ASP B C 1
ATOM 8162 O O . ASP B 1 541 ? 192.834 170.825 159.943 1.00 76.78 538 ASP B O 1
ATOM 8167 N N . ALA B 1 542 ? 193.198 168.703 160.601 1.00 73.30 539 ALA B N 1
ATOM 8168 C CA . ALA B 1 542 ? 191.888 168.241 160.178 1.00 73.30 539 ALA B CA 1
ATOM 8169 C C . ALA B 1 542 ? 191.412 167.134 161.103 1.00 73.30 539 ALA B C 1
ATOM 8170 O O . ALA B 1 542 ? 192.199 166.513 161.824 1.00 73.30 539 ALA B O 1
ATOM 8172 N N . THR B 1 543 ? 190.105 166.887 161.060 1.00 78.97 540 THR B N 1
ATOM 8173 C CA . THR B 1 543 ? 189.429 165.979 161.973 1.00 78.97 540 THR B CA 1
ATOM 8174 C C . THR B 1 543 ? 188.676 164.913 161.191 1.00 78.97 540 THR B C 1
ATOM 8175 O O . THR B 1 543 ? 188.127 165.189 160.119 1.00 78.97 540 THR B O 1
ATOM 8179 N N . GLY B 1 544 ? 188.650 163.700 161.733 1.00 78.00 541 GLY B N 1
ATOM 8180 C CA . GLY B 1 544 ? 187.901 162.616 161.129 1.00 78.00 541 GLY B CA 1
ATOM 8181 C C . GLY B 1 544 ? 187.735 161.467 162.094 1.00 78.00 541 GLY B C 1
ATOM 8182 O O . GLY B 1 544 ? 188.483 161.329 163.069 1.00 78.00 541 GLY B O 1
ATOM 8183 N N . ASN B 1 545 ? 186.722 160.642 161.815 1.00 82.48 542 ASN B N 1
ATOM 8184 C CA . ASN B 1 545 ? 186.520 159.428 162.598 1.00 82.48 542 ASN B CA 1
ATOM 8185 C C . ASN B 1 545 ? 187.693 158.473 162.432 1.00 82.48 542 ASN B C 1
ATOM 8186 O O . ASN B 1 545 ? 188.151 157.861 163.404 1.00 82.48 542 ASN B O 1
ATOM 8191 N N . THR B 1 546 ? 188.189 158.331 161.209 1.00 77.96 543 THR B N 1
ATOM 8192 C CA . THR B 1 546 ? 189.374 157.544 160.917 1.00 77.96 543 THR B CA 1
ATOM 8193 C C . THR B 1 546 ? 190.534 158.474 160.588 1.00 77.96 543 THR B C 1
ATOM 8194 O O . THR B 1 546 ? 190.343 159.619 160.170 1.00 77.96 543 THR B O 1
ATOM 8196 N N . LEU B 1 547 ? 191.749 157.966 160.794 1.00 75.26 544 LEU B N 1
ATOM 8197 C CA . LEU B 1 547 ? 192.938 158.768 160.530 1.00 75.26 544 LEU B CA 1
ATOM 8198 C C . LEU B 1 547 ? 193.054 159.115 159.050 1.00 75.26 544 LEU B C 1
ATOM 8199 O O . LEU B 1 547 ? 193.474 160.224 158.697 1.00 75.26 544 LEU B O 1
ATOM 8204 N N . GLU B 1 548 ? 192.687 158.179 158.172 1.00 83.70 545 GLU B N 1
ATOM 8205 C CA . GLU B 1 548 ? 192.794 158.423 156.738 1.00 83.70 545 GLU B CA 1
ATOM 8206 C C . GLU B 1 548 ? 191.870 159.550 156.294 1.00 83.70 545 GLU B C 1
ATOM 8207 O O . GLU B 1 548 ? 192.240 160.365 155.441 1.00 83.70 545 GLU B O 1
ATOM 8213 N N . GLU B 1 549 ? 190.658 159.609 156.851 1.00 79.04 546 GLU B N 1
ATOM 8214 C CA . GLU B 1 549 ? 189.748 160.697 156.511 1.00 79.04 546 GLU B CA 1
ATOM 8215 C C . GLU B 1 549 ? 190.321 162.043 156.936 1.00 79.04 546 GLU B C 1
ATOM 8216 O O . GLU B 1 549 ? 190.209 163.037 156.205 1.00 79.04 546 GLU B O 1
ATOM 8218 N N . ALA B 1 550 ? 190.942 162.094 158.116 1.00 75.50 547 ALA B N 1
ATOM 8219 C CA . ALA B 1 550 ? 191.598 163.319 158.555 1.00 75.50 547 ALA B CA 1
ATOM 8220 C C . ALA B 1 550 ? 192.740 163.694 157.622 1.00 75.50 547 ALA B C 1
ATOM 8221 O O . ALA B 1 550 ? 192.954 164.877 157.335 1.00 75.50 547 ALA B O 1
ATOM 8223 N N . ILE B 1 551 ? 193.488 162.699 157.140 1.00 76.23 548 ILE B N 1
ATOM 8224 C CA . ILE B 1 551 ? 194.575 162.973 156.203 1.00 76.23 548 ILE B CA 1
ATOM 8225 C C . ILE B 1 551 ? 194.030 163.562 154.906 1.00 76.23 548 ILE B C 1
ATOM 8226 O O . ILE B 1 551 ? 194.593 164.518 154.358 1.00 76.23 548 ILE B O 1
ATOM 8231 N N . ILE B 1 552 ? 192.934 162.999 154.393 1.00 79.76 549 ILE B N 1
ATOM 8232 C CA . ILE B 1 552 ? 192.319 163.536 153.177 1.00 79.76 549 ILE B CA 1
ATOM 8233 C C . ILE B 1 552 ? 191.858 164.971 153.394 1.00 79.76 549 ILE B C 1
ATOM 8234 O O . ILE B 1 552 ? 192.083 165.847 152.550 1.00 79.76 549 ILE B O 1
ATOM 8239 N N . GLN B 1 553 ? 191.193 165.232 154.522 1.00 80.19 550 GLN B N 1
ATOM 8240 C CA . GLN B 1 553 ? 190.715 166.586 154.787 1.00 80.19 550 GLN B CA 1
ATOM 8241 C C . GLN B 1 553 ? 191.877 167.568 154.894 1.00 80.19 550 GLN B C 1
ATOM 8242 O O . GLN B 1 553 ? 191.817 168.677 154.348 1.00 80.19 550 GLN B O 1
ATOM 8248 N N . GLY B 1 554 ? 192.952 167.169 155.575 1.00 75.11 551 GLY B N 1
ATOM 8249 C CA . GLY B 1 554 ? 194.107 168.043 155.693 1.00 75.11 551 GLY B CA 1
ATOM 8250 C C . GLY B 1 554 ? 194.777 168.315 154.361 1.00 75.11 551 GLY B C 1
ATOM 8251 O O . GLY B 1 554 ? 195.157 169.450 154.068 1.00 75.11 551 GLY B O 1
ATOM 8252 N N . PHE B 1 555 ? 194.936 167.278 153.535 1.00 76.74 552 PHE B N 1
ATOM 8253 C CA . PHE B 1 555 ? 195.553 167.475 152.228 1.00 76.74 552 PHE B CA 1
ATOM 8254 C C . PHE B 1 555 ? 194.693 168.365 151.343 1.00 76.74 552 PHE B C 1
ATOM 8255 O O . PHE B 1 555 ? 195.218 169.208 150.605 1.00 76.74 552 PHE B O 1
ATOM 8263 N N . PHE B 1 556 ? 193.370 168.193 151.398 1.00 78.50 553 PHE B N 1
ATOM 8264 C CA . PHE B 1 556 ? 192.488 169.076 150.644 1.00 78.50 553 PHE B CA 1
ATOM 8265 C C . PHE B 1 556 ? 192.616 170.512 151.127 1.00 78.50 553 PHE B C 1
ATOM 8266 O O . PHE B 1 556 ? 192.606 171.449 150.321 1.00 78.50 553 PHE B O 1
ATOM 8274 N N . GLU B 1 557 ? 192.742 170.705 152.442 1.00 73.04 554 GLU B N 1
ATOM 8275 C CA . GLU B 1 557 ? 192.949 172.049 152.972 1.00 73.04 554 GLU B CA 1
ATOM 8276 C C . GLU B 1 557 ? 194.248 172.655 152.452 1.00 73.04 554 GLU B C 1
ATOM 8277 O O . GLU B 1 557 ? 194.276 173.822 152.047 1.00 73.04 554 GLU B O 1
ATOM 8283 N N . ILE B 1 558 ? 195.331 171.873 152.447 1.00 70.75 555 ILE B N 1
ATOM 8284 C CA . ILE B 1 558 ? 196.613 172.373 151.945 1.00 70.75 555 ILE B CA 1
ATOM 8285 C C . ILE B 1 558 ? 196.505 172.754 150.475 1.00 70.75 555 ILE B C 1
ATOM 8286 O O . ILE B 1 558 ? 197.011 173.800 150.045 1.00 70.75 555 ILE B O 1
ATOM 8291 N N . VAL B 1 559 ? 195.861 171.902 149.677 1.00 68.57 556 VAL B N 1
ATOM 8292 C CA . VAL B 1 559 ? 195.707 172.193 148.254 1.00 68.57 556 VAL B CA 1
ATOM 8293 C C . VAL B 1 559 ? 194.884 173.458 148.057 1.00 68.57 556 VAL B C 1
ATOM 8294 O O . VAL B 1 559 ? 195.192 174.292 147.194 1.00 68.57 556 VAL B O 1
ATOM 8298 N N . GLU B 1 560 ? 193.825 173.622 148.853 1.00 73.53 557 GLU B N 1
ATOM 8299 C CA . GLU B 1 560 ? 193.003 174.822 148.766 1.00 73.53 557 GLU B CA 1
ATOM 8300 C C . GLU B 1 560 ? 193.819 176.067 149.077 1.00 73.53 557 GLU B C 1
ATOM 8301 O O . GLU B 1 560 ? 193.731 177.073 148.364 1.00 73.53 557 GLU B O 1
ATOM 8307 N N . ARG B 1 561 ? 194.626 176.016 150.139 1.00 68.64 558 ARG B N 1
ATOM 8308 C CA . ARG B 1 561 ? 195.442 177.174 150.493 1.00 68.64 558 ARG B CA 1
ATOM 8309 C C . ARG B 1 561 ? 196.445 177.496 149.394 1.00 68.64 558 ARG B C 1
ATOM 8310 O O . ARG B 1 561 ? 196.638 178.668 149.047 1.00 68.64 558 ARG B O 1
ATOM 8318 N N . ASP B 1 562 ? 197.087 176.472 148.826 1.00 71.84 559 ASP B N 1
ATOM 8319 C CA . ASP B 1 562 ? 198.049 176.718 147.755 1.00 71.84 559 ASP B CA 1
ATOM 8320 C C . ASP B 1 562 ? 197.377 177.366 146.551 1.00 71.84 559 ASP B C 1
ATOM 8321 O O . ASP B 1 562 ? 197.873 178.362 146.010 1.00 71.84 559 ASP B O 1
ATOM 8326 N N . SER B 1 563 ? 196.253 176.800 146.106 1.00 67.87 560 SER B N 1
ATOM 8327 C CA . SER B 1 563 ? 195.580 177.335 144.928 1.00 67.87 560 SER B CA 1
ATOM 8328 C C . SER B 1 563 ? 195.090 178.754 145.176 1.00 67.87 560 SER B C 1
ATOM 8329 O O . SER B 1 563 ? 195.205 179.622 144.300 1.00 67.87 560 SER B O 1
ATOM 8332 N N . VAL B 1 564 ? 194.551 179.011 146.369 1.00 67.10 561 VAL B N 1
ATOM 8333 C CA . VAL B 1 564 ? 194.071 180.347 146.701 1.00 67.10 561 VAL B CA 1
ATOM 8334 C C . VAL B 1 564 ? 195.220 181.343 146.688 1.00 67.10 561 VAL B C 1
ATOM 8335 O O . VAL B 1 564 ? 195.094 182.445 146.145 1.00 67.10 561 VAL B O 1
ATOM 8339 N N . ALA B 1 565 ? 196.361 180.975 147.278 1.00 66.45 562 ALA B N 1
ATOM 8340 C CA . ALA B 1 565 ? 197.507 181.877 147.283 1.00 66.45 562 ALA B CA 1
ATOM 8341 C C . ALA B 1 565 ? 197.998 182.155 145.869 1.00 66.45 562 ALA B C 1
ATOM 8342 O O . ALA B 1 565 ? 198.271 183.309 145.513 1.00 66.45 562 ALA B O 1
ATOM 8344 N N . ILE B 1 566 ? 198.100 181.111 145.041 1.00 66.50 563 ILE B N 1
ATOM 8345 C CA . ILE B 1 566 ? 198.609 181.283 143.682 1.00 66.50 563 ILE B CA 1
ATOM 8346 C C . ILE B 1 566 ? 197.689 182.194 142.880 1.00 66.50 563 ILE B C 1
ATOM 8347 O O . ILE B 1 566 ? 198.146 183.099 142.172 1.00 66.50 563 ILE B O 1
ATOM 8352 N N . TRP B 1 567 ? 196.377 181.971 142.979 1.00 68.07 564 TRP B N 1
ATOM 8353 C CA . TRP B 1 567 ? 195.441 182.807 142.234 1.00 68.07 564 TRP B CA 1
ATOM 8354 C C . TRP B 1 567 ? 195.427 184.237 142.758 1.00 68.07 564 TRP B C 1
ATOM 8355 O O . TRP B 1 567 ? 195.421 185.191 141.972 1.00 68.07 564 TRP B O 1
ATOM 8366 N N . TRP B 1 568 ? 195.420 184.407 144.082 1.00 73.83 565 TRP B N 1
ATOM 8367 C CA . TRP B 1 568 ? 195.251 185.730 144.667 1.00 73.83 565 TRP B CA 1
ATOM 8368 C C . TRP B 1 568 ? 196.475 186.604 144.437 1.00 73.83 565 TRP B C 1
ATOM 8369 O O . TRP B 1 568 ? 196.356 187.749 143.989 1.00 73.83 565 TRP B O 1
ATOM 8380 N N . TYR B 1 569 ? 197.666 186.081 144.730 1.00 71.67 566 TYR B N 1
ATOM 8381 C CA . TYR B 1 569 ? 198.848 186.933 144.724 1.00 71.67 566 TYR B CA 1
ATOM 8382 C C . TYR B 1 569 ? 199.335 187.264 143.323 1.00 71.67 566 TYR B C 1
ATOM 8383 O O . TYR B 1 569 ? 200.052 188.255 143.153 1.00 71.67 566 TYR B O 1
ATOM 8392 N N . ASN B 1 570 ? 198.960 186.478 142.321 1.00 73.83 567 ASN B N 1
ATOM 8393 C CA . ASN B 1 570 ? 199.287 186.808 140.942 1.00 73.83 567 ASN B CA 1
ATOM 8394 C C . ASN B 1 570 ? 198.248 187.705 140.286 1.00 73.83 567 ASN B C 1
ATOM 8395 O O . ASN B 1 570 ? 198.469 188.151 139.154 1.00 73.83 567 ASN B O 1
ATOM 8400 N N . ARG B 1 571 ? 197.137 187.987 140.971 1.00 77.55 568 ARG B N 1
ATOM 8401 C CA . ARG B 1 571 ? 196.034 188.770 140.410 1.00 77.55 568 ARG B CA 1
ATOM 8402 C C . ARG B 1 571 ? 195.574 188.185 139.078 1.00 77.55 568 ARG B C 1
ATOM 8403 O O . ARG B 1 571 ? 195.330 188.903 138.106 1.00 77.55 568 ARG B O 1
ATOM 8411 N N . LEU B 1 572 ? 195.454 186.864 139.037 1.00 75.42 569 LEU B N 1
ATOM 8412 C CA . LEU B 1 572 ? 195.160 186.152 137.804 1.00 75.42 569 LEU B CA 1
ATOM 8413 C C . LEU B 1 572 ? 193.661 186.063 137.560 1.00 75.42 569 LEU B C 1
ATOM 8414 O O . LEU B 1 572 ? 192.860 185.972 138.493 1.00 75.42 569 LEU B O 1
ATOM 8419 N N . LYS B 1 573 ? 193.291 186.087 136.283 1.00 78.91 570 LYS B N 1
ATOM 8420 C CA . LYS B 1 573 ? 191.912 185.910 135.852 1.00 78.91 570 LYS B CA 1
ATOM 8421 C C . LYS B 1 573 ? 191.716 184.468 135.405 1.00 78.91 570 LYS B C 1
ATOM 8422 O O . LYS B 1 573 ? 192.533 183.933 134.648 1.00 78.91 570 LYS B O 1
ATOM 8428 N N . ARG B 1 574 ? 190.642 183.845 135.873 1.00 85.78 571 ARG B N 1
ATOM 8429 C CA . ARG B 1 574 ? 190.401 182.439 135.602 1.00 85.78 571 ARG B CA 1
ATOM 8430 C C . ARG B 1 574 ? 188.981 182.234 135.097 1.00 85.78 571 ARG B C 1
ATOM 8431 O O . ARG B 1 574 ? 188.089 183.034 135.398 1.00 85.78 571 ARG B O 1
ATOM 8433 N N . PRO B 1 575 ? 188.745 181.180 134.317 1.00 88.20 572 PRO B N 1
ATOM 8434 C CA . PRO B 1 575 ? 187.411 180.966 133.746 1.00 88.20 572 PRO B CA 1
ATOM 8435 C C . PRO B 1 575 ? 186.366 180.681 134.813 1.00 88.20 572 PRO B C 1
ATOM 8436 O O . PRO B 1 575 ? 186.662 180.148 135.884 1.00 88.20 572 PRO B O 1
ATOM 8440 N N . ALA B 1 576 ? 185.126 181.047 134.499 1.00 86.68 573 ALA B N 1
ATOM 8441 C CA . ALA B 1 576 ? 184.006 180.828 135.398 1.00 86.68 573 ALA B CA 1
ATOM 8442 C C . ALA B 1 576 ? 183.540 179.377 135.327 1.00 86.68 573 ALA B C 1
ATOM 8443 O O . ALA B 1 576 ? 184.050 178.564 134.551 1.00 86.68 573 ALA B O 1
ATOM 8445 N N . VAL B 1 577 ? 182.554 179.047 136.156 1.00 89.66 574 VAL B N 1
ATOM 8446 C CA . VAL B 1 577 ? 181.946 177.723 136.187 1.00 89.66 574 VAL B CA 1
ATOM 8447 C C . VAL B 1 577 ? 180.435 177.897 136.173 1.00 89.66 574 VAL B C 1
ATOM 8448 O O . VAL B 1 577 ? 179.885 178.632 137.000 1.00 89.66 574 VAL B O 1
ATOM 8452 N N . ASP B 1 578 ? 179.765 177.227 135.237 1.00 106.37 575 ASP B N 1
ATOM 8453 C CA . ASP B 1 578 ? 178.311 177.305 135.140 1.00 106.37 575 ASP B CA 1
ATOM 8454 C C . ASP B 1 578 ? 177.696 176.293 136.099 1.00 106.37 575 ASP B C 1
ATOM 8455 O O . ASP B 1 578 ? 177.880 175.081 135.945 1.00 106.37 575 ASP B O 1
ATOM 8460 N N . LEU B 1 579 ? 176.972 176.793 137.102 1.00 110.47 576 LEU B N 1
ATOM 8461 C CA . LEU B 1 579 ? 176.377 175.909 138.098 1.00 110.47 576 LEU B CA 1
ATOM 8462 C C . LEU B 1 579 ? 175.306 175.013 137.492 1.00 110.47 576 LEU B C 1
ATOM 8463 O O . LEU B 1 579 ? 175.061 173.913 138.001 1.00 110.47 576 LEU B O 1
ATOM 8468 N N . ALA B 1 580 ? 174.666 175.459 136.408 1.00 110.81 577 ALA B N 1
ATOM 8469 C CA . ALA B 1 580 ? 173.635 174.648 135.769 1.00 110.81 577 ALA B CA 1
ATOM 8470 C C . ALA B 1 580 ? 174.203 173.325 135.272 1.00 110.81 577 ALA B C 1
ATOM 8471 O O . ALA B 1 580 ? 173.536 172.287 135.348 1.00 110.81 577 ALA B O 1
ATOM 8473 N N . SER B 1 581 ? 175.435 173.342 134.762 1.00 111.78 578 SER B N 1
ATOM 8474 C CA . SER B 1 581 ? 176.082 172.117 134.313 1.00 111.78 578 SER B CA 1
ATOM 8475 C C . SER B 1 581 ? 176.445 171.186 135.461 1.00 111.78 578 SER B C 1
ATOM 8476 O O . SER B 1 581 ? 176.795 170.029 135.207 1.00 111.78 578 SER B O 1
ATOM 8479 N N . PHE B 1 582 ? 176.369 171.652 136.707 1.00 111.55 579 PHE B N 1
ATOM 8480 C CA . PHE B 1 582 ? 176.745 170.837 137.854 1.00 111.55 579 PHE B CA 1
ATOM 8481 C C . PHE B 1 582 ? 175.630 169.911 138.319 1.00 111.55 579 PHE B C 1
ATOM 8482 O O . PHE B 1 582 ? 175.841 169.152 139.272 1.00 111.55 579 PHE B O 1
ATOM 8484 N N . ASN B 1 583 ? 174.461 169.956 137.676 1.00 113.70 580 ASN B N 1
ATOM 8485 C CA . ASN B 1 583 ? 173.332 169.086 138.014 1.00 113.70 580 ASN B CA 1
ATOM 8486 C C . ASN B 1 583 ? 172.927 169.240 139.479 1.00 113.70 580 ASN B C 1
ATOM 8487 O O . ASN B 1 583 ? 172.672 168.259 140.180 1.00 113.70 580 ASN B O 1
ATOM 8492 N N . GLU B 1 584 ? 172.872 170.483 139.947 1.00 114.54 581 GLU B N 1
ATOM 8493 C CA . GLU B 1 584 ? 172.484 170.752 141.325 1.00 114.54 581 GLU B CA 1
ATOM 8494 C C . GLU B 1 584 ? 171.563 171.964 141.390 1.00 114.54 581 GLU B C 1
ATOM 8495 O O . GLU B 1 584 ? 172.016 173.101 141.210 1.00 114.54 581 GLU B O 1
ATOM 8501 N N . PRO B 1 585 ? 170.267 171.762 141.637 1.00 117.32 582 PRO B N 1
ATOM 8502 C CA . PRO B 1 585 ? 169.358 172.912 141.772 1.00 117.32 582 PRO B CA 1
ATOM 8503 C C . PRO B 1 585 ? 169.670 173.792 142.968 1.00 117.32 582 PRO B C 1
ATOM 8504 O O . PRO B 1 585 ? 169.232 174.949 142.997 1.00 117.32 582 PRO B O 1
ATOM 8508 N N . TYR B 1 586 ? 170.403 173.278 143.958 1.00 119.74 583 TYR B N 1
ATOM 8509 C CA . TYR B 1 586 ? 170.739 174.080 145.130 1.00 119.74 583 TYR B CA 1
ATOM 8510 C C . TYR B 1 586 ? 171.577 175.292 144.747 1.00 119.74 583 TYR B C 1
ATOM 8511 O O . TYR B 1 586 ? 171.349 176.398 145.251 1.00 119.74 583 TYR B O 1
ATOM 8520 N N . LEU B 1 587 ? 172.555 175.103 143.859 1.00 112.73 584 LEU B N 1
ATOM 8521 C CA . LEU B 1 587 ? 173.381 176.223 143.422 1.00 112.73 584 LEU B CA 1
ATOM 8522 C C . LEU B 1 587 ? 172.541 177.284 142.725 1.00 112.73 584 LEU B C 1
ATOM 8523 O O . LEU B 1 587 ? 172.689 178.482 142.993 1.00 112.73 584 LEU B O 1
ATOM 8528 N N . LEU B 1 588 ? 171.642 176.860 141.836 1.00 111.39 585 LEU B N 1
ATOM 8529 C CA . LEU B 1 588 ? 170.797 177.816 141.130 1.00 111.39 585 LEU B CA 1
ATOM 8530 C C . LEU B 1 588 ? 169.885 178.563 142.094 1.00 111.39 585 LEU B C 1
ATOM 8531 O O . LEU B 1 588 ? 169.709 179.781 141.972 1.00 111.39 585 LEU B O 1
ATOM 8536 N N . GLU B 1 589 ? 169.306 177.857 143.068 1.00 118.80 586 GLU B N 1
ATOM 8537 C CA . GLU B 1 589 ? 168.374 178.520 143.974 1.00 118.80 586 GLU B CA 1
ATOM 8538 C C . GLU B 1 589 ? 169.096 179.481 144.912 1.00 118.80 586 GLU B C 1
ATOM 8539 O O . GLU B 1 589 ? 168.580 180.566 145.204 1.00 118.80 586 GLU B O 1
ATOM 8545 N N . VAL B 1 590 ? 170.298 179.126 145.378 1.00 113.60 587 VAL B N 1
ATOM 8546 C CA . VAL B 1 590 ? 171.029 180.054 146.237 1.00 113.60 587 VAL B CA 1
ATOM 8547 C C . VAL B 1 590 ? 171.522 181.252 145.432 1.00 113.60 587 VAL B C 1
ATOM 8548 O O . VAL B 1 590 ? 171.557 182.379 145.939 1.00 113.60 587 VAL B O 1
ATOM 8552 N N . GLN B 1 591 ? 171.899 181.039 144.167 1.00 107.58 588 GLN B N 1
ATOM 8553 C CA . GLN B 1 591 ? 172.269 182.168 143.320 1.00 107.58 588 GLN B CA 1
ATOM 8554 C C . GLN B 1 591 ? 171.085 183.102 143.106 1.00 107.58 588 GLN B C 1
ATOM 8555 O O . GLN B 1 591 ? 171.233 184.329 143.158 1.00 107.58 588 GLN B O 1
ATOM 8561 N N . ASP B 1 592 ? 169.899 182.537 142.867 1.00 109.47 589 ASP B N 1
ATOM 8562 C CA . ASP B 1 592 ? 168.706 183.359 142.702 1.00 109.47 589 ASP B CA 1
ATOM 8563 C C . ASP B 1 592 ? 168.374 184.113 143.984 1.00 109.47 589 ASP B C 1
ATOM 8564 O O . ASP B 1 592 ? 167.977 185.282 143.939 1.00 109.47 589 ASP B O 1
ATOM 8569 N N . LEU B 1 593 ? 168.527 183.457 145.137 1.00 105.01 590 LEU B N 1
ATOM 8570 C CA . LEU B 1 593 ? 168.285 184.128 146.410 1.00 105.01 590 LEU B CA 1
ATOM 8571 C C . LEU B 1 593 ? 169.257 185.283 146.618 1.00 105.01 590 LEU B C 1
ATOM 8572 O O . LEU B 1 593 ? 168.860 186.370 147.059 1.00 105.01 590 LEU B O 1
ATOM 8577 N N . TYR B 1 594 ? 170.536 185.068 146.304 1.00 107.10 591 TYR B N 1
ATOM 8578 C CA . TYR B 1 594 ? 171.523 186.133 146.444 1.00 107.10 591 TYR B CA 1
ATOM 8579 C C . TYR B 1 594 ? 171.220 187.291 145.503 1.00 107.10 591 TYR B C 1
ATOM 8580 O O . TYR B 1 594 ? 171.359 188.460 145.880 1.00 107.10 591 TYR B O 1
ATOM 8582 N N . ARG B 1 595 ? 170.809 186.986 144.269 1.00 106.53 592 ARG B N 1
ATOM 8583 C CA . ARG B 1 595 ? 170.438 188.043 143.333 1.00 106.53 592 ARG B CA 1
ATOM 8584 C C . ARG B 1 595 ? 169.216 188.808 143.826 1.00 106.53 592 ARG B C 1
ATOM 8585 O O . ARG B 1 595 ? 169.131 190.031 143.662 1.00 106.53 592 ARG B O 1
ATOM 8593 N N . SER B 1 596 ? 168.254 188.101 144.423 1.00 110.98 593 SER B N 1
ATOM 8594 C CA . SER B 1 596 ? 167.090 188.765 145.000 1.00 110.98 593 SER B CA 1
ATOM 8595 C C . SER B 1 596 ? 167.495 189.684 146.145 1.00 110.98 593 SER B C 1
ATOM 8596 O O . SER B 1 596 ? 166.931 190.772 146.307 1.00 110.98 593 SER B O 1
ATOM 8599 N N . ASN B 1 597 ? 168.473 189.265 146.948 1.00 111.50 594 ASN B N 1
ATOM 8600 C CA . ASN B 1 597 ? 168.994 190.094 148.028 1.00 111.50 594 ASN B CA 1
ATOM 8601 C C . ASN B 1 597 ? 170.002 191.131 147.545 1.00 111.50 594 ASN B C 1
ATOM 8602 O O . ASN B 1 597 ? 170.750 191.672 148.369 1.00 111.50 594 ASN B O 1
ATOM 8607 N N . ASN B 1 598 ? 170.037 191.405 146.239 1.00 112.03 595 ASN B N 1
ATOM 8608 C CA . ASN B 1 598 ? 170.945 192.391 145.650 1.00 112.03 595 ASN B CA 1
ATOM 8609 C C . ASN B 1 598 ? 172.405 192.014 145.897 1.00 112.03 595 ASN B C 1
ATOM 8610 O O . ASN B 1 598 ? 173.197 192.800 146.421 1.00 112.03 595 ASN B O 1
ATOM 8615 N N . ARG B 1 599 ? 172.761 190.788 145.508 1.00 104.71 596 ARG B N 1
ATOM 8616 C CA . ARG B 1 599 ? 174.131 190.302 145.667 1.00 104.71 596 ARG B CA 1
ATOM 8617 C C . ARG B 1 599 ? 174.408 189.317 144.534 1.00 104.71 596 ARG B C 1
ATOM 8618 O O . ARG B 1 599 ? 173.936 188.178 144.570 1.00 104.71 596 ARG B O 1
ATOM 8620 N N . ASP B 1 600 ? 175.176 189.760 143.543 1.00 97.50 597 ASP B N 1
ATOM 8621 C CA . ASP B 1 600 ? 175.544 188.898 142.429 1.00 97.50 597 ASP B CA 1
ATOM 8622 C C . ASP B 1 600 ? 176.621 187.919 142.875 1.00 97.50 597 ASP B C 1
ATOM 8623 O O . ASP B 1 600 ? 177.655 188.325 143.413 1.00 97.50 597 ASP B O 1
ATOM 8628 N N . LEU B 1 601 ? 176.378 186.632 142.642 1.00 86.43 598 LEU B N 1
ATOM 8629 C CA . LEU B 1 601 ? 177.257 185.561 143.084 1.00 86.43 598 LEU B CA 1
ATOM 8630 C C . LEU B 1 601 ? 177.654 184.700 141.895 1.00 86.43 598 LEU B C 1
ATOM 8631 O O . LEU B 1 601 ? 176.826 184.407 141.027 1.00 86.43 598 LEU B O 1
ATOM 8636 N N . TRP B 1 602 ? 178.921 184.290 141.861 1.00 80.08 599 TRP B N 1
ATOM 8637 C CA . TRP B 1 602 ? 179.397 183.385 140.824 1.00 80.08 599 TRP B CA 1
ATOM 8638 C C . TRP B 1 602 ? 180.603 182.619 141.354 1.00 80.08 599 TRP B C 1
ATOM 8639 O O . TRP B 1 602 ? 181.042 182.819 142.490 1.00 80.08 599 TRP B O 1
ATOM 8650 N N . VAL B 1 603 ? 181.124 181.715 140.526 1.00 75.88 600 VAL B N 1
ATOM 8651 C CA . VAL B 1 603 ? 182.174 180.786 140.924 1.00 75.88 600 VAL B CA 1
ATOM 8652 C C . VAL B 1 603 ? 183.274 180.799 139.870 1.00 75.88 600 VAL B C 1
ATOM 8653 O O . VAL B 1 603 ? 182.996 180.862 138.668 1.00 75.88 600 VAL B O 1
ATOM 8657 N N . ILE B 1 604 ? 184.523 180.746 140.327 1.00 74.21 601 ILE B N 1
ATOM 8658 C CA . ILE B 1 604 ? 185.702 180.754 139.471 1.00 74.21 601 ILE B CA 1
ATOM 8659 C C . ILE B 1 604 ? 186.521 179.506 139.773 1.00 74.21 601 ILE B C 1
ATOM 8660 O O . ILE B 1 604 ? 186.652 179.106 140.935 1.00 74.21 601 ILE B O 1
ATOM 8665 N N . ASP B 1 605 ? 187.064 178.887 138.727 1.00 77.18 602 ASP B N 1
ATOM 8666 C CA . ASP B 1 605 ? 187.881 177.687 138.862 1.00 77.18 602 ASP B CA 1
ATOM 8667 C C . ASP B 1 605 ? 189.352 178.082 138.887 1.00 77.18 602 ASP B C 1
ATOM 8668 O O . ASP B 1 605 ? 189.851 178.694 137.937 1.00 77.18 602 ASP B O 1
ATOM 8670 N N . ILE B 1 606 ? 190.043 177.721 139.967 1.00 75.21 603 ILE B N 1
ATOM 8671 C CA . ILE B 1 606 ? 191.433 178.114 140.174 1.00 75.21 603 ILE B CA 1
ATOM 8672 C C . ILE B 1 606 ? 192.316 176.886 140.360 1.00 75.21 603 ILE B C 1
ATOM 8673 O O . ILE B 1 606 ? 193.318 176.935 141.082 1.00 75.21 603 ILE B O 1
ATOM 8678 N N . THR B 1 607 ? 191.955 175.782 139.706 1.00 80.05 604 THR B N 1
ATOM 8679 C CA . THR B 1 607 ? 192.696 174.537 139.865 1.00 80.05 604 THR B CA 1
ATOM 8680 C C . THR B 1 607 ? 194.155 174.709 139.460 1.00 80.05 604 THR B C 1
ATOM 8681 O O . THR B 1 607 ? 194.468 175.319 138.434 1.00 80.05 604 THR B O 1
ATOM 8685 N N . ALA B 1 608 ? 195.048 174.165 140.280 1.00 81.35 605 ALA B N 1
ATOM 8686 C CA . ALA B 1 608 ? 196.484 174.274 140.093 1.00 81.35 605 ALA B CA 1
ATOM 8687 C C . ALA B 1 608 ? 197.014 173.042 139.362 1.00 81.35 605 ALA B C 1
ATOM 8688 O O . ALA B 1 608 ? 196.252 172.232 138.825 1.00 81.35 605 ALA B O 1
ATOM 8690 N N . ASP B 1 609 ? 198.342 172.899 139.334 1.00 82.97 606 ASP B N 1
ATOM 8691 C CA . ASP B 1 609 ? 198.966 171.779 138.639 1.00 82.97 606 ASP B CA 1
ATOM 8692 C C . ASP B 1 609 ? 198.594 170.433 139.245 1.00 82.97 606 ASP B C 1
ATOM 8693 O O . ASP B 1 609 ? 198.694 169.411 138.559 1.00 82.97 606 ASP B O 1
ATOM 8698 N N . LEU B 1 610 ? 198.172 170.405 140.510 1.00 80.14 607 LEU B N 1
ATOM 8699 C CA . LEU B 1 610 ? 197.753 169.150 141.122 1.00 80.14 607 LEU B CA 1
ATOM 8700 C C . LEU B 1 610 ? 196.457 168.622 140.522 1.00 80.14 607 LEU B C 1
ATOM 8701 O O . LEU B 1 610 ? 196.123 167.452 140.736 1.00 80.14 607 LEU B O 1
ATOM 8706 N N . ASP B 1 611 ? 195.723 169.459 139.786 1.00 85.31 608 ASP B N 1
ATOM 8707 C CA . ASP B 1 611 ? 194.497 169.063 139.092 1.00 85.31 608 ASP B CA 1
ATOM 8708 C C . ASP B 1 611 ? 193.430 168.554 140.056 1.00 85.31 608 ASP B C 1
ATOM 8709 O O . ASP B 1 611 ? 192.568 167.758 139.679 1.00 85.31 608 ASP B O 1
ATOM 8714 N N . ILE B 1 612 ? 193.474 169.007 141.303 1.00 77.20 609 ILE B N 1
ATOM 8715 C CA . ILE B 1 612 ? 192.429 168.718 142.279 1.00 77.20 609 ILE B CA 1
ATOM 8716 C C . ILE B 1 612 ? 191.361 169.798 142.144 1.00 77.20 609 ILE B C 1
ATOM 8717 O O . ILE B 1 612 ? 191.680 170.986 142.312 1.00 77.20 609 ILE B O 1
ATOM 8722 N N . PRO B 1 613 ? 190.112 169.445 141.825 1.00 78.98 610 PRO B N 1
ATOM 8723 C CA . PRO B 1 613 ? 189.082 170.471 141.611 1.00 78.98 610 PRO B CA 1
ATOM 8724 C C . PRO B 1 613 ? 188.912 171.409 142.794 1.00 78.98 610 PRO B C 1
ATOM 8725 O O . PRO B 1 613 ? 188.447 171.005 143.867 1.00 78.98 610 PRO B O 1
ATOM 8729 N N . THR B 1 614 ? 189.274 172.674 142.593 1.00 79.16 611 THR B N 1
ATOM 8730 C CA . THR B 1 614 ? 189.121 173.713 143.599 1.00 79.16 611 THR B CA 1
ATOM 8731 C C . THR B 1 614 ? 188.436 174.917 142.972 1.00 79.16 611 THR B C 1
ATOM 8732 O O . THR B 1 614 ? 188.656 175.231 141.798 1.00 79.16 611 THR B O 1
ATOM 8736 N N . PHE B 1 615 ? 187.586 175.574 143.755 1.00 80.30 612 PHE B N 1
ATOM 8737 C CA . PHE B 1 615 ? 186.766 176.667 143.262 1.00 80.30 612 PHE B CA 1
ATOM 8738 C C . PHE B 1 615 ? 186.674 177.760 144.314 1.00 80.30 612 PHE B C 1
ATOM 8739 O O . PHE B 1 615 ? 186.743 177.497 145.520 1.00 80.30 612 PHE B O 1
ATOM 8747 N N . VAL B 1 616 ? 186.516 178.992 143.841 1.00 72.67 613 VAL B N 1
ATOM 8748 C CA . VAL B 1 616 ? 186.298 180.150 144.698 1.00 72.67 613 VAL B CA 1
ATOM 8749 C C . VAL B 1 616 ? 184.960 180.776 144.323 1.00 72.67 613 VAL B C 1
ATOM 8750 O O . VAL B 1 616 ? 184.727 181.121 143.159 1.00 72.67 613 VAL B O 1
ATOM 8754 N N . ALA B 1 617 ? 184.074 180.895 145.302 1.00 78.38 614 ALA B N 1
ATOM 8755 C CA . ALA B 1 617 ? 182.763 181.498 145.111 1.00 78.38 614 ALA B CA 1
ATOM 8756 C C . ALA B 1 617 ? 182.812 182.926 145.630 1.00 78.38 614 ALA B C 1
ATOM 8757 O O . ALA B 1 617 ? 183.123 183.152 146.803 1.00 78.38 614 ALA B O 1
ATOM 8759 N N . VAL B 1 618 ? 182.507 183.884 144.760 1.00 79.34 615 VAL B N 1
ATOM 8760 C CA . VAL B 1 618 ? 182.579 185.301 145.087 1.00 79.34 615 VAL B CA 1
ATOM 8761 C C . VAL B 1 618 ? 181.205 185.926 144.886 1.00 79.34 615 VAL B C 1
ATOM 8762 O O . VAL B 1 618 ? 180.538 185.674 143.874 1.00 79.34 615 VAL B O 1
ATOM 8766 N N . SER B 1 619 ? 180.773 186.713 145.869 1.00 87.08 616 SER B N 1
ATOM 8767 C CA . SER B 1 619 ? 179.499 187.415 145.808 1.00 87.08 616 SER B CA 1
ATOM 8768 C C . SER B 1 619 ? 179.696 188.864 146.223 1.00 87.08 616 SER B C 1
ATOM 8769 O O . SER B 1 619 ? 180.319 189.143 147.250 1.00 87.08 616 SER B O 1
ATOM 8772 N N . TYR B 1 620 ? 179.155 189.784 145.431 1.00 97.49 617 TYR B N 1
ATOM 8773 C CA . TYR B 1 620 ? 179.284 191.209 145.706 1.00 97.49 617 TYR B CA 1
ATOM 8774 C C . TYR B 1 620 ? 177.925 191.886 145.617 1.00 97.49 617 TYR B C 1
ATOM 8775 O O . TYR B 1 620 ? 177.101 191.537 144.767 1.00 97.49 617 TYR B O 1
ATOM 8784 N N . LEU B 1 621 ? 177.701 192.859 146.498 1.00 106.11 618 LEU B N 1
ATOM 8785 C CA . LEU B 1 621 ? 176.437 193.583 146.533 1.00 106.11 618 LEU B CA 1
ATOM 8786 C C . LEU B 1 621 ? 176.395 194.622 145.420 1.00 106.11 618 LEU B C 1
ATOM 8787 O O . LEU B 1 621 ? 177.324 195.421 145.268 1.00 106.11 618 LEU B O 1
ATOM 8792 N N . LYS B 1 622 ? 175.313 194.614 144.649 1.00 114.37 619 LYS B N 1
ATOM 8793 C CA . LYS B 1 622 ? 175.180 195.519 143.520 1.00 114.37 619 LYS B CA 1
ATOM 8794 C C . LYS B 1 622 ? 174.748 196.909 143.981 1.00 114.37 619 LYS B C 1
ATOM 8795 O O . LYS B 1 622 ? 174.279 197.103 145.106 1.00 114.37 619 LYS B O 1
ATOM 8801 N N . ASP B 1 623 ? 174.923 197.880 143.079 1.00 124.76 620 ASP B N 1
ATOM 8802 C CA . ASP B 1 623 ? 174.500 199.273 143.232 1.00 124.76 620 ASP B CA 1
ATOM 8803 C C . ASP B 1 623 ? 174.774 199.843 144.620 1.00 124.76 620 ASP B C 1
ATOM 8804 O O . ASP B 1 623 ? 173.963 200.609 145.152 1.00 124.76 620 ASP B O 1
ATOM 8809 N N . ASN B 1 624 ? 175.914 199.492 145.207 1.00 125.01 621 ASN B N 1
ATOM 8810 C CA . ASN B 1 624 ? 176.304 200.003 146.512 1.00 125.01 621 ASN B CA 1
ATOM 8811 C C . ASN B 1 624 ? 177.756 200.454 146.468 1.00 125.01 621 ASN B C 1
ATOM 8812 O O . ASN B 1 624 ? 178.575 199.898 145.732 1.00 125.01 621 ASN B O 1
ATOM 8817 N N . LYS B 1 625 ? 178.066 201.478 147.266 1.00 123.88 622 LYS B N 1
ATOM 8818 C CA . LYS B 1 625 ? 179.441 201.960 147.344 1.00 123.88 622 LYS B CA 1
ATOM 8819 C C . LYS B 1 625 ? 180.330 200.956 148.066 1.00 123.88 622 LYS B C 1
ATOM 8820 O O . LYS B 1 625 ? 181.520 200.833 147.754 1.00 123.88 622 LYS B O 1
ATOM 8826 N N . HIS B 1 626 ? 179.771 200.227 149.029 1.00 120.53 623 HIS B N 1
ATOM 8827 C CA . HIS B 1 626 ? 180.472 199.145 149.717 1.00 120.53 623 HIS B CA 1
ATOM 8828 C C . HIS B 1 626 ? 179.966 197.827 149.142 1.00 120.53 623 HIS B C 1
ATOM 8829 O O . HIS B 1 626 ? 178.872 197.369 149.481 1.00 120.53 623 HIS B O 1
ATOM 8836 N N . GLN B 1 627 ? 180.767 197.217 148.265 1.00 109.42 624 GLN B N 1
ATOM 8837 C CA . GLN B 1 627 ? 180.352 195.964 147.643 1.00 109.42 624 GLN B CA 1
ATOM 8838 C C . GLN B 1 627 ? 180.263 194.831 148.656 1.00 109.42 624 GLN B C 1
ATOM 8839 O O . GLN B 1 627 ? 179.438 193.926 148.494 1.00 109.42 624 GLN B O 1
ATOM 8845 N N . THR B 1 628 ? 181.091 194.868 149.700 1.00 102.87 625 THR B N 1
ATOM 8846 C CA . THR B 1 628 ? 181.155 193.814 150.712 1.00 102.87 625 THR B CA 1
ATOM 8847 C C . THR B 1 628 ? 181.353 192.449 150.053 1.00 102.87 625 THR B C 1
ATOM 8848 O O . THR B 1 628 ? 180.517 191.549 150.144 1.00 102.87 625 THR B O 1
ATOM 8852 N N . ILE B 1 629 ? 182.491 192.316 149.375 1.00 92.54 626 ILE B N 1
ATOM 8853 C CA . ILE B 1 629 ? 182.780 191.112 148.605 1.00 92.54 626 ILE B CA 1
ATOM 8854 C C . ILE B 1 629 ? 183.006 189.946 149.558 1.00 92.54 626 ILE B C 1
ATOM 8855 O O . ILE B 1 629 ? 183.887 189.991 150.423 1.00 92.54 626 ILE B O 1
ATOM 8860 N N . LEU B 1 630 ? 182.207 188.896 149.399 1.00 86.08 627 LEU B N 1
ATOM 8861 C CA . LEU B 1 630 ? 182.309 187.688 150.203 1.00 86.08 627 LEU B CA 1
ATOM 8862 C C . LEU B 1 630 ? 182.930 186.579 149.367 1.00 86.08 627 LEU B C 1
ATOM 8863 O O . LEU B 1 630 ? 182.526 186.359 148.218 1.00 86.08 627 LEU B O 1
ATOM 8868 N N . LEU B 1 631 ? 183.907 185.886 149.949 1.00 78.06 628 LEU B N 1
ATOM 8869 C CA . LEU B 1 631 ? 184.669 184.847 149.274 1.00 78.06 628 LEU B CA 1
ATOM 8870 C C . LEU B 1 631 ? 184.539 183.527 150.020 1.00 78.06 628 LEU B C 1
ATOM 8871 O O . LEU B 1 631 ? 184.497 183.500 151.254 1.00 78.06 628 LEU B O 1
ATOM 8876 N N . GLY B 1 632 ? 184.474 182.442 149.265 1.00 77.99 629 GLY B N 1
ATOM 8877 C CA . GLY B 1 632 ? 184.524 181.112 149.841 1.00 77.99 629 GLY B CA 1
ATOM 8878 C C . GLY B 1 632 ? 185.378 180.212 148.976 1.00 77.99 629 GLY B C 1
ATOM 8879 O O . GLY B 1 632 ? 185.431 180.362 147.756 1.00 77.99 629 GLY B O 1
ATOM 8880 N N . PHE B 1 633 ? 186.057 179.269 149.621 1.00 78.09 630 PHE B N 1
ATOM 8881 C CA . PHE B 1 633 ? 186.969 178.367 148.934 1.00 78.09 630 PHE B CA 1
ATOM 8882 C C . PHE B 1 633 ? 186.554 176.923 149.174 1.00 78.09 630 PHE B C 1
ATOM 8883 O O . PHE B 1 633 ? 186.233 176.540 150.303 1.00 78.09 630 PHE B O 1
ATOM 8891 N N . GLY B 1 634 ? 186.565 176.123 148.111 1.00 79.60 631 GLY B N 1
ATOM 8892 C CA . GLY B 1 634 ? 186.230 174.719 148.244 1.00 79.60 631 GLY B CA 1
ATOM 8893 C C . GLY B 1 634 ? 187.056 173.822 147.347 1.00 79.60 631 GLY B C 1
ATOM 8894 O O . GLY B 1 634 ? 187.104 174.032 146.134 1.00 79.60 631 GLY B O 1
ATOM 8895 N N . THR B 1 635 ? 187.703 172.813 147.925 1.00 80.97 632 THR B N 1
ATOM 8896 C CA . THR B 1 635 ? 188.576 171.917 147.180 1.00 80.97 632 THR B CA 1
ATOM 8897 C C . THR B 1 635 ? 188.211 170.476 147.491 1.00 80.97 632 THR B C 1
ATOM 8898 O O . THR B 1 635 ? 188.079 170.107 148.662 1.00 80.97 632 THR B O 1
ATOM 8902 N N . HIS B 1 636 ? 188.055 169.667 146.445 1.00 87.50 633 HIS B N 1
ATOM 8903 C CA . HIS B 1 636 ? 187.768 168.250 146.618 1.00 87.50 633 HIS B CA 1
ATOM 8904 C C . HIS B 1 636 ? 187.990 167.540 145.293 1.00 87.50 633 HIS B C 1
ATOM 8905 O O . HIS B 1 636 ? 188.023 168.167 144.231 1.00 87.50 633 HIS B O 1
ATOM 8912 N N . PHE B 1 637 ? 188.148 166.218 145.372 1.00 92.03 634 PHE B N 1
ATOM 8913 C CA . PHE B 1 637 ? 188.226 165.412 144.159 1.00 92.03 634 PHE B CA 1
ATOM 8914 C C . PHE B 1 637 ? 186.928 165.488 143.366 1.00 92.03 634 PHE B C 1
ATOM 8915 O O . PHE B 1 637 ? 186.948 165.561 142.132 1.00 92.03 634 PHE B O 1
ATOM 8923 N N . ASP B 1 638 ? 185.790 165.469 144.056 1.00 97.09 635 ASP B N 1
ATOM 8924 C CA . ASP B 1 638 ? 184.496 165.555 143.397 1.00 97.09 635 ASP B CA 1
ATOM 8925 C C . ASP B 1 638 ? 184.131 167.017 143.181 1.00 97.09 635 ASP B C 1
ATOM 8926 O O . ASP B 1 638 ? 183.980 167.756 144.162 1.00 97.09 635 ASP B O 1
ATOM 8931 N N . PRO B 1 639 ? 183.989 167.475 141.935 1.00 92.26 636 PRO B N 1
ATOM 8932 C CA . PRO B 1 639 ? 183.676 168.895 141.706 1.00 92.26 636 PRO B CA 1
ATOM 8933 C C . PRO B 1 639 ? 182.362 169.340 142.319 1.00 92.26 636 PRO B C 1
ATOM 8934 O O . PRO B 1 639 ? 182.244 170.504 142.722 1.00 92.26 636 PRO B O 1
ATOM 8938 N N . LYS B 1 640 ? 181.366 168.455 142.395 1.00 93.58 637 LYS B N 1
ATOM 8939 C CA . LYS B 1 640 ? 180.064 168.850 142.922 1.00 93.58 637 LYS B CA 1
ATOM 8940 C C . LYS B 1 640 ? 180.167 169.275 144.382 1.00 93.58 637 LYS B C 1
ATOM 8941 O O . LYS B 1 640 ? 179.701 170.355 144.764 1.00 93.58 637 LYS B O 1
ATOM 8947 N N . ILE B 1 641 ? 180.794 168.443 145.216 1.00 93.40 638 ILE B N 1
ATOM 8948 C CA . ILE B 1 641 ? 180.927 168.799 146.621 1.00 93.40 638 ILE B CA 1
ATOM 8949 C C . ILE B 1 641 ? 181.952 169.905 146.825 1.00 93.40 638 ILE B C 1
ATOM 8950 O O . ILE B 1 641 ? 181.884 170.622 147.825 1.00 93.40 638 ILE B O 1
ATOM 8955 N N . ALA B 1 642 ? 182.890 170.087 145.892 1.00 89.24 639 ALA B N 1
ATOM 8956 C CA . ALA B 1 642 ? 183.761 171.258 145.958 1.00 89.24 639 ALA B CA 1
ATOM 8957 C C . ALA B 1 642 ? 182.968 172.545 145.754 1.00 89.24 639 ALA B C 1
ATOM 8958 O O . ALA B 1 642 ? 183.153 173.522 146.492 1.00 89.24 639 ALA B O 1
ATOM 8960 N N . ILE B 1 643 ? 182.073 172.561 144.762 1.00 87.16 640 ILE B N 1
ATOM 8961 C CA . ILE B 1 643 ? 181.188 173.707 144.572 1.00 87.16 640 ILE B CA 1
ATOM 8962 C C . ILE B 1 643 ? 180.301 173.897 145.792 1.00 87.16 640 ILE B C 1
ATOM 8963 O O . ILE B 1 643 ? 180.029 175.029 146.211 1.00 87.16 640 ILE B O 1
ATOM 8968 N N . LEU B 1 644 ? 179.820 172.795 146.369 1.00 92.38 641 LEU B N 1
ATOM 8969 C CA . LEU B 1 644 ? 178.997 172.891 147.570 1.00 92.38 641 LEU B CA 1
ATOM 8970 C C . LEU B 1 644 ? 179.770 173.528 148.718 1.00 92.38 641 LEU B C 1
ATOM 8971 O O . LEU B 1 644 ? 179.241 174.390 149.429 1.00 92.38 641 LEU B O 1
ATOM 8976 N N . ARG B 1 645 ? 181.027 173.123 148.908 1.00 87.08 642 ARG B N 1
ATOM 8977 C CA . ARG B 1 645 ? 181.859 173.730 149.940 1.00 87.08 642 ARG B CA 1
ATOM 8978 C C . ARG B 1 645 ? 182.060 175.215 149.679 1.00 87.08 642 ARG B C 1
ATOM 8979 O O . ARG B 1 645 ? 181.967 176.035 150.601 1.00 87.08 642 ARG B O 1
ATOM 8987 N N . ALA B 1 646 ? 182.332 175.581 148.425 1.00 86.14 643 ALA B N 1
ATOM 8988 C CA . ALA B 1 646 ? 182.567 176.984 148.099 1.00 86.14 643 ALA B CA 1
ATOM 8989 C C . ALA B 1 646 ? 181.328 177.830 148.370 1.00 86.14 643 ALA B C 1
ATOM 8990 O O . ALA B 1 646 ? 181.416 178.908 148.971 1.00 86.14 643 ALA B O 1
ATOM 8992 N N . VAL B 1 647 ? 180.158 177.353 147.941 1.00 92.53 644 VAL B N 1
ATOM 8993 C CA . VAL B 1 647 ? 178.941 178.137 148.127 1.00 92.53 644 VAL B CA 1
ATOM 8994 C C . VAL B 1 647 ? 178.560 178.196 149.602 1.00 92.53 644 VAL B C 1
ATOM 8995 O O . VAL B 1 647 ? 178.076 179.226 150.085 1.00 92.53 644 VAL B O 1
ATOM 8999 N N . THR B 1 648 ? 178.778 177.108 150.346 1.00 98.59 645 THR B N 1
ATOM 9000 C CA . THR B 1 648 ? 178.514 177.144 151.779 1.00 98.59 645 THR B CA 1
ATOM 9001 C C . THR B 1 648 ? 179.414 178.157 152.474 1.00 98.59 645 THR B C 1
ATOM 9002 O O . THR B 1 648 ? 178.953 178.933 153.320 1.00 98.59 645 THR B O 1
ATOM 9006 N N . GLU B 1 649 ? 180.699 178.180 152.115 1.00 94.99 646 GLU B N 1
ATOM 9007 C CA . GLU B 1 649 ? 181.610 179.144 152.720 1.00 94.99 646 GLU B CA 1
ATOM 9008 C C . GLU B 1 649 ? 181.217 180.573 152.367 1.00 94.99 646 GLU B C 1
ATOM 9009 O O . GLU B 1 649 ? 181.282 181.468 153.217 1.00 94.99 646 GLU B O 1
ATOM 9015 N N . VAL B 1 650 ? 180.808 180.811 151.117 1.00 94.44 647 VAL B N 1
ATOM 9016 C CA . VAL B 1 650 ? 180.494 182.182 150.724 1.00 94.44 647 VAL B CA 1
ATOM 9017 C C . VAL B 1 650 ? 179.181 182.649 151.344 1.00 94.44 647 VAL B C 1
ATOM 9018 O O . VAL B 1 650 ? 179.044 183.829 151.688 1.00 94.44 647 VAL B O 1
ATOM 9022 N N . ASN B 1 651 ? 178.200 181.760 151.508 1.00 109.84 648 ASN B N 1
ATOM 9023 C CA . ASN B 1 651 ? 176.917 182.179 152.058 1.00 109.84 648 ASN B CA 1
ATOM 9024 C C . ASN B 1 651 ? 176.828 182.015 153.569 1.00 109.84 648 ASN B C 1
ATOM 9025 O O . ASN B 1 651 ? 175.793 182.352 154.151 1.00 109.84 648 ASN B O 1
ATOM 9030 N N . GLN B 1 652 ? 177.876 181.498 154.217 1.00 122.43 649 GLN B N 1
ATOM 9031 C CA . GLN B 1 652 ? 177.912 181.524 155.675 1.00 122.43 649 GLN B CA 1
ATOM 9032 C C . GLN B 1 652 ? 177.917 182.949 156.209 1.00 122.43 649 GLN B C 1
ATOM 9033 O O . GLN B 1 652 ? 177.463 183.195 157.333 1.00 122.43 649 GLN B O 1
ATOM 9039 N N . ILE B 1 653 ? 178.412 183.903 155.420 1.00 124.26 650 ILE B N 1
ATOM 9040 C CA . ILE B 1 653 ? 178.393 185.308 155.808 1.00 124.26 650 ILE B CA 1
ATOM 9041 C C . ILE B 1 653 ? 177.260 186.073 155.132 1.00 124.26 650 ILE B C 1
ATOM 9042 O O . ILE B 1 653 ? 176.885 187.157 155.608 1.00 124.26 650 ILE B O 1
ATOM 9047 N N . ALA B 1 654 ? 176.678 185.526 154.061 1.00 130.21 651 ALA B N 1
ATOM 9048 C CA . ALA B 1 654 ? 175.642 186.245 153.325 1.00 130.21 651 ALA B CA 1
ATOM 9049 C C . ALA B 1 654 ? 174.413 186.504 154.187 1.00 130.21 651 ALA B C 1
ATOM 9050 O O . ALA B 1 654 ? 173.841 187.600 154.148 1.00 130.21 651 ALA B O 1
ATOM 9052 N N . PHE B 1 655 ? 173.984 185.512 154.970 1.00 139.06 652 PHE B N 1
ATOM 9053 C CA . PHE B 1 655 ? 172.811 185.704 155.814 1.00 139.06 652 PHE B CA 1
ATOM 9054 C C . PHE B 1 655 ? 173.098 186.557 157.043 1.00 139.06 652 PHE B C 1
ATOM 9055 O O . PHE B 1 655 ? 172.153 186.949 157.737 1.00 139.06 652 PHE B O 1
ATOM 9063 N N . THR B 1 656 ? 174.367 186.852 157.329 1.00 146.32 653 THR B N 1
ATOM 9064 C CA . THR B 1 656 ? 174.708 187.711 158.455 1.00 146.32 653 THR B CA 1
ATOM 9065 C C . THR B 1 656 ? 174.495 189.188 158.152 1.00 146.32 653 THR B C 1
ATOM 9066 O O . THR B 1 656 ? 174.647 190.015 159.058 1.00 146.32 653 THR B O 1
ATOM 9070 N N . CYS B 1 657 ? 174.156 189.538 156.913 1.00 154.27 654 CYS B N 1
ATOM 9071 C CA . CYS B 1 657 ? 173.911 190.925 156.554 1.00 154.27 654 CYS B CA 1
ATOM 9072 C C . CYS B 1 657 ? 172.685 191.461 157.293 1.00 154.27 654 CYS B C 1
ATOM 9073 O O . CYS B 1 657 ? 171.910 190.713 157.899 1.00 154.27 654 CYS B O 1
ATOM 9076 N N . ASP B 1 658 ? 172.518 192.784 157.235 1.00 165.40 655 ASP B N 1
ATOM 9077 C CA . ASP B 1 658 ? 171.454 193.493 157.948 1.00 165.40 655 ASP B CA 1
ATOM 9078 C C . ASP B 1 658 ? 171.548 193.225 159.453 1.00 165.40 655 ASP B C 1
ATOM 9079 O O . ASP B 1 658 ? 170.673 192.619 160.075 1.00 165.40 655 ASP B O 1
ATOM 9084 N N . GLY B 1 659 ? 172.653 193.702 160.022 1.00 162.93 656 GLY B N 1
ATOM 9085 C CA . GLY B 1 659 ? 172.974 193.428 161.409 1.00 162.93 656 GLY B CA 1
ATOM 9086 C C . GLY B 1 659 ? 174.290 192.694 161.566 1.00 162.93 656 GLY B C 1
ATOM 9087 O O . GLY B 1 659 ? 174.451 191.878 162.479 1.00 162.93 656 GLY B O 1
ATOM 9088 N N . VAL B 1 660 ? 175.235 192.973 160.664 1.00 159.92 657 VAL B N 1
ATOM 9089 C CA . VAL B 1 660 ? 176.544 192.336 160.722 1.00 159.92 657 VAL B CA 1
ATOM 9090 C C . VAL B 1 660 ? 177.239 192.693 162.028 1.00 159.92 657 VAL B C 1
ATOM 9091 O O . VAL B 1 660 ? 177.135 193.822 162.526 1.00 159.92 657 VAL B O 1
ATOM 9095 N N . GLU B 1 661 ? 177.960 191.722 162.591 1.00 161.85 658 GLU B N 1
ATOM 9096 C CA . GLU B 1 661 ? 178.729 191.930 163.813 1.00 161.85 658 GLU B CA 1
ATOM 9097 C C . GLU B 1 661 ? 179.975 192.782 163.597 1.00 161.85 658 GLU B C 1
ATOM 9098 O O . GLU B 1 661 ? 180.764 192.928 164.537 1.00 161.85 658 GLU B O 1
ATOM 9104 N N . VAL B 1 662 ? 180.147 193.343 162.395 1.00 158.93 659 VAL B N 1
ATOM 9105 C CA . VAL B 1 662 ? 181.179 194.312 162.017 1.00 158.93 659 VAL B CA 1
ATOM 9106 C C . VAL B 1 662 ? 182.518 194.074 162.711 1.00 158.93 659 VAL B C 1
ATOM 9107 O O . VAL B 1 662 ? 183.048 192.957 162.701 1.00 158.93 659 VAL B O 1
ATOM 9111 N N . THR B 1 663 ? 183.070 195.129 163.315 1.00 159.61 660 THR B N 1
ATOM 9112 C CA . THR B 1 663 ? 184.447 195.143 163.797 1.00 159.61 660 THR B CA 1
ATOM 9113 C C . THR B 1 663 ? 184.668 194.241 165.009 1.00 159.61 660 THR B C 1
ATOM 9114 O O . THR B 1 663 ? 185.823 194.043 165.405 1.00 159.61 660 THR B O 1
ATOM 9118 N N . LYS B 1 664 ? 183.604 193.687 165.599 1.00 161.46 661 LYS B N 1
ATOM 9119 C CA . LYS B 1 664 ? 183.751 192.884 166.812 1.00 161.46 661 LYS B CA 1
ATOM 9120 C C . LYS B 1 664 ? 184.754 191.752 166.617 1.00 161.46 661 LYS B C 1
ATOM 9121 O O . LYS B 1 664 ? 185.626 191.527 167.463 1.00 161.46 661 LYS B O 1
ATOM 9127 N N . GLU B 1 665 ? 184.646 191.025 165.503 1.00 160.91 662 GLU B N 1
ATOM 9128 C CA . GLU B 1 665 ? 185.655 190.032 165.159 1.00 160.91 662 GLU B CA 1
ATOM 9129 C C . GLU B 1 665 ? 186.008 190.005 163.678 1.00 160.91 662 GLU B C 1
ATOM 9130 O O . GLU B 1 665 ? 186.832 189.176 163.278 1.00 160.91 662 GLU B O 1
ATOM 9136 N N . PHE B 1 666 ? 185.420 190.873 162.855 1.00 151.99 663 PHE B N 1
ATOM 9137 C CA . PHE B 1 666 ? 185.784 191.003 161.448 1.00 151.99 663 PHE B CA 1
ATOM 9138 C C . PHE B 1 666 ? 186.586 192.275 161.188 1.00 151.99 663 PHE B C 1
ATOM 9139 O O . PHE B 1 666 ? 186.432 192.904 160.139 1.00 151.99 663 PHE B O 1
ATOM 9147 N N . VAL B 1 667 ? 187.444 192.664 162.136 1.00 146.31 664 VAL B N 1
ATOM 9148 C CA . VAL B 1 667 ? 188.204 193.903 161.982 1.00 146.31 664 VAL B CA 1
ATOM 9149 C C . VAL B 1 667 ? 189.109 193.832 160.756 1.00 146.31 664 VAL B C 1
ATOM 9150 O O . VAL B 1 667 ? 189.159 194.771 159.951 1.00 146.31 664 VAL B O 1
ATOM 9154 N N . GLU B 1 668 ? 189.808 192.708 160.573 1.00 137.99 665 GLU B N 1
ATOM 9155 C CA . GLU B 1 668 ? 190.637 192.538 159.385 1.00 137.99 665 GLU B CA 1
ATOM 9156 C C . GLU B 1 668 ? 189.798 192.580 158.117 1.00 137.99 665 GLU B C 1
ATOM 9157 O O . GLU B 1 668 ? 190.286 192.991 157.058 1.00 137.99 665 GLU B O 1
ATOM 9163 N N . MET B 1 669 ? 188.536 192.171 158.206 1.00 131.58 666 MET B N 1
ATOM 9164 C CA . MET B 1 669 ? 187.616 192.209 157.081 1.00 131.58 666 MET B CA 1
ATOM 9165 C C . MET B 1 669 ? 186.943 193.564 156.906 1.00 131.58 666 MET B C 1
ATOM 9166 O O . MET B 1 669 ? 186.223 193.754 155.921 1.00 131.58 666 MET B O 1
ATOM 9171 N N . ARG B 1 670 ? 187.153 194.509 157.826 1.00 136.44 667 ARG B N 1
ATOM 9172 C CA . ARG B 1 670 ? 186.509 195.812 157.691 1.00 136.44 667 ARG B CA 1
ATOM 9173 C C . ARG B 1 670 ? 187.115 196.603 156.539 1.00 136.44 667 ARG B C 1
ATOM 9174 O O . ARG B 1 670 ? 186.422 196.954 155.576 1.00 136.44 667 ARG B O 1
ATOM 9182 N N . GLU B 1 671 ? 188.419 196.884 156.617 1.00 126.64 668 GLU B N 1
ATOM 9183 C CA . GLU B 1 671 ? 189.079 197.652 155.567 1.00 126.64 668 GLU B CA 1
ATOM 9184 C C . GLU B 1 671 ? 188.961 196.965 154.214 1.00 126.64 668 GLU B C 1
ATOM 9185 O O . GLU B 1 671 ? 188.907 197.640 153.178 1.00 126.64 668 GLU B O 1
ATOM 9191 N N . TRP B 1 672 ? 188.906 195.632 154.204 1.00 106.15 669 TRP B N 1
ATOM 9192 C CA . TRP B 1 672 ? 188.671 194.905 152.961 1.00 106.15 669 TRP B CA 1
ATOM 9193 C C . TRP B 1 672 ? 187.377 195.364 152.303 1.00 106.15 669 TRP B C 1
ATOM 9194 O O . TRP B 1 672 ? 187.352 195.682 151.109 1.00 106.15 669 TRP B O 1
ATOM 9205 N N . PHE B 1 673 ? 186.295 195.442 153.082 1.00 110.30 670 PHE B N 1
ATOM 9206 C CA . PHE B 1 673 ? 185.029 195.921 152.541 1.00 110.30 670 PHE B CA 1
ATOM 9207 C C . PHE B 1 673 ? 185.107 197.379 152.115 1.00 110.30 670 PHE B C 1
ATOM 9208 O O . PHE B 1 673 ? 184.277 197.826 151.315 1.00 110.30 670 PHE B O 1
ATOM 9216 N N . LYS B 1 674 ? 186.080 198.131 152.629 1.00 116.59 671 LYS B N 1
ATOM 9217 C CA . LYS B 1 674 ? 186.284 199.505 152.195 1.00 116.59 671 LYS B CA 1
ATOM 9218 C C . LYS B 1 674 ? 187.017 199.599 150.864 1.00 116.59 671 LYS B C 1
ATOM 9219 O O . LYS B 1 674 ? 187.080 200.690 150.288 1.00 116.59 671 LYS B O 1
ATOM 9225 N N . LYS B 1 675 ? 187.570 198.492 150.366 1.00 111.23 672 LYS B N 1
ATOM 9226 C CA . LYS B 1 675 ? 188.296 198.496 149.105 1.00 111.23 672 LYS B CA 1
ATOM 9227 C C . LYS B 1 675 ? 187.909 197.352 148.180 1.00 111.23 672 LYS B C 1
ATOM 9228 O O . LYS B 1 675 ? 188.407 197.299 147.051 1.00 111.23 672 LYS B O 1
ATOM 9234 N N . ALA B 1 676 ? 187.038 196.442 148.616 1.00 107.22 673 ALA B N 1
ATOM 9235 C CA . ALA B 1 676 ? 186.653 195.285 147.811 1.00 107.22 673 ALA B CA 1
ATOM 9236 C C . ALA B 1 676 ? 185.663 195.732 146.741 1.00 107.22 673 ALA B C 1
ATOM 9237 O O . ALA B 1 676 ? 184.448 195.558 146.851 1.00 107.22 673 ALA B O 1
ATOM 9239 N N . THR B 1 677 ? 186.203 196.326 145.681 1.00 102.24 674 THR B N 1
ATOM 9240 C CA . THR B 1 677 ? 185.423 196.720 144.517 1.00 102.24 674 THR B CA 1
ATOM 9241 C C . THR B 1 677 ? 185.930 195.945 143.311 1.00 102.24 674 THR B C 1
ATOM 9242 O O . THR B 1 677 ? 187.143 195.847 143.099 1.00 102.24 674 THR B O 1
ATOM 9246 N N . ILE B 1 678 ? 185.000 195.396 142.526 1.00 98.22 675 ILE B N 1
ATOM 9247 C CA . ILE B 1 678 ? 185.373 194.509 141.428 1.00 98.22 675 ILE B CA 1
ATOM 9248 C C . ILE B 1 678 ? 186.212 195.237 140.387 1.00 98.22 675 ILE B C 1
ATOM 9249 O O . ILE B 1 678 ? 187.083 194.632 139.751 1.00 98.22 675 ILE B O 1
ATOM 9254 N N . GLU B 1 679 ? 185.969 196.534 140.187 1.00 101.34 676 GLU B N 1
ATOM 9255 C CA . GLU B 1 679 ? 186.768 197.280 139.220 1.00 101.34 676 GLU B CA 1
ATOM 9256 C C . GLU B 1 679 ? 188.210 197.438 139.693 1.00 101.34 676 GLU B C 1
ATOM 9257 O O . GLU B 1 679 ? 189.142 197.380 138.883 1.00 101.34 676 GLU B O 1
ATOM 9263 N N . ASN B 1 680 ? 188.417 197.638 140.997 1.00 94.72 677 ASN B N 1
ATOM 9264 C CA . ASN B 1 680 ? 189.769 197.723 141.534 1.00 94.72 677 ASN B CA 1
ATOM 9265 C C . ASN B 1 680 ? 190.441 196.362 141.647 1.00 94.72 677 ASN B C 1
ATOM 9266 O O . ASN B 1 680 ? 191.673 196.287 141.585 1.00 94.72 677 ASN B O 1
ATOM 9271 N N . GLN B 1 681 ? 189.666 195.293 141.815 1.00 86.36 678 GLN B N 1
ATOM 9272 C CA . GLN B 1 681 ? 190.201 193.939 141.871 1.00 86.36 678 GLN B CA 1
ATOM 9273 C C . GLN B 1 681 ? 189.748 193.167 140.639 1.00 86.36 678 GLN B C 1
ATOM 9274 O O . GLN B 1 681 ? 188.802 192.373 140.717 1.00 86.36 678 GLN B O 1
ATOM 9280 N N . PRO B 1 682 ? 190.390 193.373 139.487 1.00 82.33 679 PRO B N 1
ATOM 9281 C CA . PRO B 1 682 ? 189.924 192.708 138.261 1.00 82.33 679 PRO B CA 1
ATOM 9282 C C . PRO B 1 682 ? 190.047 191.197 138.299 1.00 82.33 679 PRO B C 1
ATOM 9283 O O . PRO B 1 682 ? 189.358 190.518 137.529 1.00 82.33 679 PRO B O 1
ATOM 9287 N N . TYR B 1 683 ? 190.898 190.644 139.164 1.00 73.28 680 TYR B N 1
ATOM 9288 C CA . TYR B 1 683 ? 191.041 189.196 139.222 1.00 73.28 680 TYR B CA 1
ATOM 9289 C C . TYR B 1 683 ? 189.838 188.520 139.863 1.00 73.28 680 TYR B C 1
ATOM 9290 O O . TYR B 1 683 ? 189.673 187.306 139.713 1.00 73.28 680 TYR B O 1
ATOM 9299 N N . LEU B 1 684 ? 188.996 189.274 140.568 1.00 74.93 681 LEU B N 1
ATOM 9300 C CA . LEU B 1 684 ? 187.840 188.697 141.238 1.00 74.93 681 LEU B CA 1
ATOM 9301 C C . LEU B 1 684 ? 186.684 188.407 140.291 1.00 74.93 681 LEU B C 1
ATOM 9302 O O . LEU B 1 684 ? 185.738 187.721 140.690 1.00 74.93 681 LEU B O 1
ATOM 9307 N N . VAL B 1 685 ? 186.731 188.910 139.061 1.00 79.10 682 VAL B N 1
ATOM 9308 C CA . VAL B 1 685 ? 185.704 188.609 138.068 1.00 79.10 682 VAL B CA 1
ATOM 9309 C C . VAL B 1 685 ? 186.277 187.589 137.090 1.00 79.10 682 VAL B C 1
ATOM 9310 O O . VAL B 1 685 ? 187.491 187.587 136.838 1.00 79.10 682 VAL B O 1
ATOM 9314 N N . PRO B 1 686 ? 185.461 186.698 136.536 1.00 81.95 683 PRO B N 1
ATOM 9315 C CA . PRO B 1 686 ? 185.997 185.663 135.649 1.00 81.95 683 PRO B CA 1
ATOM 9316 C C . PRO B 1 686 ? 186.435 186.238 134.313 1.00 81.95 683 PRO B C 1
ATOM 9317 O O . PRO B 1 686 ? 185.956 187.280 133.859 1.00 81.95 683 PRO B O 1
ATOM 9321 N N . ASP B 1 687 ? 187.366 185.532 133.678 1.00 97.03 684 ASP B N 1
ATOM 9322 C CA . ASP B 1 687 ? 187.831 185.909 132.349 1.00 97.03 684 ASP B CA 1
ATOM 9323 C C . ASP B 1 687 ? 186.754 185.564 131.330 1.00 97.03 684 ASP B C 1
ATOM 9324 O O . ASP B 1 687 ? 186.517 184.388 131.039 1.00 97.03 684 ASP B O 1
ATOM 9329 N N . SER B 1 688 ? 186.094 186.591 130.788 1.00 101.02 685 SER B N 1
ATOM 9330 C CA . SER B 1 688 ? 185.009 186.369 129.841 1.00 101.02 685 SER B CA 1
ATOM 9331 C C . SER B 1 688 ? 185.490 185.757 128.531 1.00 101.02 685 SER B C 1
ATOM 9332 O O . SER B 1 688 ? 184.688 185.143 127.820 1.00 101.02 685 SER B O 1
ATOM 9335 N N . THR B 1 689 ? 186.771 185.915 128.194 1.00 103.02 686 THR B N 1
ATOM 9336 C CA . THR B 1 689 ? 187.280 185.372 126.939 1.00 103.02 686 THR B CA 1
ATOM 9337 C C . THR B 1 689 ? 187.256 183.848 126.944 1.00 103.02 686 THR B C 1
ATOM 9338 O O . THR B 1 689 ? 186.741 183.222 126.011 1.00 103.02 686 THR B O 1
ATOM 9342 N N . VAL B 1 690 ? 187.801 183.236 127.986 1.00 102.61 687 VAL B N 1
ATOM 9343 C CA . VAL B 1 690 ? 187.850 181.771 128.055 1.00 102.61 687 VAL B CA 1
ATOM 9344 C C . VAL B 1 690 ? 186.453 181.237 128.353 1.00 102.61 687 VAL B C 1
ATOM 9345 O O . VAL B 1 690 ? 185.761 181.779 129.233 1.00 102.61 687 VAL B O 1
ATOM 9349 N N . PRO B 1 691 ? 185.990 180.201 127.653 1.00 101.19 688 PRO B N 1
ATOM 9350 C CA . PRO B 1 691 ? 184.670 179.639 127.957 1.00 101.19 688 PRO B CA 1
ATOM 9351 C C . PRO B 1 691 ? 184.617 179.065 129.365 1.00 101.19 688 PRO B C 1
ATOM 9352 O O . PRO B 1 691 ? 185.613 178.573 129.899 1.00 101.19 688 PRO B O 1
ATOM 9356 N N . ALA B 1 692 ? 183.433 179.139 129.966 1.00 97.28 689 ALA B N 1
ATOM 9357 C CA . ALA B 1 692 ? 183.249 178.657 131.327 1.00 97.28 689 ALA B CA 1
ATOM 9358 C C . ALA B 1 692 ? 183.390 177.142 131.393 1.00 97.28 689 ALA B C 1
ATOM 9359 O O . ALA B 1 692 ? 182.881 176.415 130.537 1.00 97.28 689 ALA B O 1
ATOM 9361 N N . LYS B 1 693 ? 184.090 176.669 132.421 1.00 97.04 690 LYS B N 1
ATOM 9362 C CA . LYS B 1 693 ? 184.241 175.238 132.631 1.00 97.04 690 LYS B CA 1
ATOM 9363 C C . LYS B 1 693 ? 182.923 174.622 133.085 1.00 97.04 690 LYS B C 1
ATOM 9364 O O . LYS B 1 693 ? 182.090 175.278 133.714 1.00 97.04 690 LYS B O 1
ATOM 9370 N N . VAL B 1 694 ? 182.740 173.344 132.760 1.00 100.18 691 VAL B N 1
ATOM 9371 C CA . VAL B 1 694 ? 181.536 172.607 133.112 1.00 100.18 691 VAL B CA 1
ATOM 9372 C C . VAL B 1 694 ? 181.925 171.419 133.985 1.00 100.18 691 VAL B C 1
ATOM 9373 O O . VAL B 1 694 ? 183.103 171.130 134.195 1.00 100.18 691 VAL B O 1
ATOM 9377 N N . TYR B 1 695 ? 180.904 170.727 134.496 1.00 102.67 692 TYR B N 1
ATOM 9378 C CA . TYR B 1 695 ? 181.135 169.586 135.375 1.00 102.67 692 TYR B CA 1
ATOM 9379 C C . TYR B 1 695 ? 181.801 168.420 134.658 1.00 102.67 692 TYR B C 1
ATOM 9380 O O . TYR B 1 695 ? 182.393 167.561 135.319 1.00 102.67 692 TYR B O 1
ATOM 9382 N N . GLN B 1 696 ? 181.717 168.366 133.332 1.00 102.45 693 GLN B N 1
ATOM 9383 C CA . GLN B 1 696 ? 182.342 167.301 132.560 1.00 102.45 693 GLN B CA 1
ATOM 9384 C C . GLN B 1 696 ? 183.793 167.598 132.211 1.00 102.45 693 GLN B C 1
ATOM 9385 O O . GLN B 1 696 ? 184.448 166.760 131.583 1.00 102.45 693 GLN B O 1
ATOM 9391 N N . ASP B 1 697 ? 184.310 168.762 132.598 1.00 102.52 694 ASP B N 1
ATOM 9392 C CA . ASP B 1 697 ? 185.691 169.127 132.320 1.00 102.52 694 ASP B CA 1
ATOM 9393 C C . ASP B 1 697 ? 186.670 168.609 133.364 1.00 102.52 694 ASP B C 1
ATOM 9394 O O . ASP B 1 697 ? 187.882 168.756 133.178 1.00 102.52 694 ASP B O 1
ATOM 9399 N N . TYR B 1 698 ? 186.183 168.012 134.448 1.00 102.84 695 TYR B N 1
ATOM 9400 C CA . TYR B 1 698 ? 187.027 167.531 135.532 1.00 102.84 695 TYR B CA 1
ATOM 9401 C C . TYR B 1 698 ? 186.939 166.015 135.615 1.00 102.84 695 TYR B C 1
ATOM 9402 O O . TYR B 1 698 ? 185.840 165.451 135.613 1.00 102.84 695 TYR B O 1
ATOM 9411 N N . GLN B 1 699 ? 188.095 165.362 135.688 1.00 116.82 696 GLN B N 1
ATOM 9412 C CA . GLN B 1 699 ? 188.136 163.912 135.775 1.00 116.82 696 GLN B CA 1
ATOM 9413 C C . GLN B 1 699 ? 187.688 163.440 137.155 1.00 116.82 696 GLN B C 1
ATOM 9414 O O . GLN B 1 699 ? 187.741 164.175 138.145 1.00 116.82 696 GLN B O 1
ATOM 9420 N N . GLN B 1 700 ? 187.240 162.190 137.209 1.00 124.72 697 GLN B N 1
ATOM 9421 C CA . GLN B 1 700 ? 186.799 161.573 138.453 1.00 124.72 697 GLN B CA 1
ATOM 9422 C C . GLN B 1 700 ? 187.959 160.790 139.055 1.00 124.72 697 GLN B C 1
ATOM 9423 O O . GLN B 1 700 ? 188.493 159.874 138.419 1.00 124.72 697 GLN B O 1
ATOM 9429 N N . ARG B 1 701 ? 188.348 161.149 140.279 1.00 121.83 698 ARG B N 1
ATOM 9430 C CA . ARG B 1 701 ? 189.505 160.553 140.928 1.00 121.83 698 ARG B CA 1
ATOM 9431 C C . ARG B 1 701 ? 189.191 159.827 142.226 1.00 121.83 698 ARG B C 1
ATOM 9432 O O . ARG B 1 701 ? 190.016 159.020 142.669 1.00 121.83 698 ARG B O 1
ATOM 9440 N N . TRP B 1 702 ? 188.043 160.086 142.846 1.00 131.11 699 TRP B N 1
ATOM 9441 C CA . TRP B 1 702 ? 187.731 159.471 144.129 1.00 131.11 699 TRP B CA 1
ATOM 9442 C C . TRP B 1 702 ? 187.538 157.968 143.972 1.00 131.11 699 TRP B C 1
ATOM 9443 O O . TRP B 1 702 ? 186.968 157.496 142.985 1.00 131.11 699 TRP B O 1
ATOM 9454 N N . SER B 1 703 ? 188.021 157.215 144.954 1.00 144.84 700 SER B N 1
ATOM 9455 C CA . SER B 1 703 ? 187.945 155.763 144.958 1.00 144.84 700 SER B CA 1
ATOM 9456 C C . SER B 1 703 ? 186.868 155.299 145.934 1.00 144.84 700 SER B C 1
ATOM 9457 O O . SER B 1 703 ? 186.239 156.096 146.635 1.00 144.84 700 SER B O 1
ATOM 9460 N N . ASP B 1 704 ? 186.659 153.981 145.972 1.00 154.99 701 ASP B N 1
ATOM 9461 C CA . ASP B 1 704 ? 185.637 153.423 146.852 1.00 154.99 701 ASP B CA 1
ATOM 9462 C C . ASP B 1 704 ? 186.101 153.397 148.305 1.00 154.99 701 ASP B C 1
ATOM 9463 O O . ASP B 1 704 ? 185.286 153.550 149.222 1.00 154.99 701 ASP B O 1
ATOM 9468 N N . ASP B 1 705 ? 187.396 153.208 148.537 1.00 143.19 702 ASP B N 1
ATOM 9469 C CA . ASP B 1 705 ? 187.947 153.151 149.884 1.00 143.19 702 ASP B CA 1
ATOM 9470 C C . ASP B 1 705 ? 188.854 154.349 150.132 1.00 143.19 702 ASP B C 1
ATOM 9471 O O . ASP B 1 705 ? 189.566 154.802 149.231 1.00 143.19 702 ASP B O 1
ATOM 9476 N N . ILE B 1 706 ? 188.815 154.858 151.365 1.00 123.00 703 ILE B N 1
ATOM 9477 C CA . ILE B 1 706 ? 189.594 156.039 151.723 1.00 123.00 703 ILE B CA 1
ATOM 9478 C C . ILE B 1 706 ? 191.090 155.748 151.710 1.00 123.00 703 ILE B C 1
ATOM 9479 O O . ILE B 1 706 ? 191.904 156.668 151.557 1.00 123.00 703 ILE B O 1
ATOM 9484 N N . TYR B 1 707 ? 191.485 154.483 151.877 1.00 121.04 704 TYR B N 1
ATOM 9485 C CA . TYR B 1 707 ? 192.903 154.143 151.800 1.00 121.04 704 TYR B CA 1
ATOM 9486 C C . TYR B 1 707 ? 193.462 154.431 150.413 1.00 121.04 704 TYR B C 1
ATOM 9487 O O . TYR B 1 707 ? 194.564 154.978 150.277 1.00 121.04 704 TYR B O 1
ATOM 9489 N N . GLU B 1 708 ? 192.712 154.076 149.368 1.00 124.71 705 GLU B N 1
ATOM 9490 C CA . GLU B 1 708 ? 193.150 154.403 148.018 1.00 124.71 705 GLU B CA 1
ATOM 9491 C C . GLU B 1 708 ? 193.126 155.904 147.772 1.00 124.71 705 GLU B C 1
ATOM 9492 O O . GLU B 1 708 ? 193.919 156.407 146.973 1.00 124.71 705 GLU B O 1
ATOM 9498 N N . ASP B 1 709 ? 192.226 156.632 148.437 1.00 118.82 706 ASP B N 1
ATOM 9499 C CA . ASP B 1 709 ? 192.256 158.088 148.349 1.00 118.82 706 ASP B CA 1
ATOM 9500 C C . ASP B 1 709 ? 193.543 158.647 148.943 1.00 118.82 706 ASP B C 1
ATOM 9501 O O . ASP B 1 709 ? 194.172 159.537 148.356 1.00 118.82 706 ASP B O 1
ATOM 9506 N N . VAL B 1 710 ? 193.959 158.125 150.100 1.00 106.72 707 VAL B N 1
ATOM 9507 C CA . VAL B 1 710 ? 195.231 158.543 150.685 1.00 106.72 707 VAL B CA 1
ATOM 9508 C C . VAL B 1 710 ? 196.374 158.216 149.735 1.00 106.72 707 VAL B C 1
ATOM 9509 O O . VAL B 1 710 ? 197.271 159.039 149.504 1.00 106.72 707 VAL B O 1
ATOM 9513 N N . MET B 1 711 ? 196.350 157.013 149.158 1.00 108.63 708 MET B N 1
ATOM 9514 C CA . MET B 1 711 ? 197.404 156.622 148.229 1.00 108.63 708 MET B CA 1
ATOM 9515 C C . MET B 1 711 ? 197.471 157.578 147.044 1.00 108.63 708 MET B C 1
ATOM 9516 O O . MET B 1 711 ? 198.525 158.160 146.766 1.00 108.63 708 MET B O 1
ATOM 9518 N N . THR B 1 712 ? 196.339 157.794 146.366 1.00 110.43 709 THR B N 1
ATOM 9519 C CA . THR B 1 712 ? 196.342 158.628 145.170 1.00 110.43 709 THR B CA 1
ATOM 9520 C C . THR B 1 712 ? 196.703 160.070 145.496 1.00 110.43 709 THR B C 1
ATOM 9521 O O . THR B 1 712 ? 197.334 160.741 144.676 1.00 110.43 709 THR B O 1
ATOM 9525 N N . CYS B 1 713 ? 196.353 160.555 146.691 1.00 102.25 710 CYS B N 1
ATOM 9526 C CA . CYS B 1 713 ? 196.860 161.853 147.120 1.00 102.25 710 CYS B CA 1
ATOM 9527 C C . CYS B 1 713 ? 198.378 161.826 147.238 1.00 102.25 710 CYS B C 1
ATOM 9528 O O . CYS B 1 713 ? 199.056 162.798 146.879 1.00 102.25 710 CYS B O 1
ATOM 9531 N N . VAL B 1 714 ? 198.928 160.715 147.734 1.00 101.94 711 VAL B N 1
ATOM 9532 C CA . VAL B 1 714 ? 200.379 160.602 147.865 1.00 101.94 711 VAL B CA 1
ATOM 9533 C C . VAL B 1 714 ? 201.051 160.665 146.495 1.00 101.94 711 VAL B C 1
ATOM 9534 O O . VAL B 1 714 ? 202.033 161.391 146.306 1.00 101.94 711 VAL B O 1
ATOM 9538 N N . GLU B 1 715 ? 200.537 159.908 145.516 1.00 103.12 712 GLU B N 1
ATOM 9539 C CA . GLU B 1 715 ? 201.162 159.992 144.191 1.00 103.12 712 GLU B CA 1
ATOM 9540 C C . GLU B 1 715 ? 200.915 161.340 143.522 1.00 103.12 712 GLU B C 1
ATOM 9541 O O . GLU B 1 715 ? 201.768 161.804 142.757 1.00 103.12 712 GLU B O 1
ATOM 9547 N N . ILE B 1 716 ? 199.773 161.982 143.779 1.00 95.12 713 ILE B N 1
ATOM 9548 C CA . ILE B 1 716 ? 199.544 163.315 143.226 1.00 95.12 713 ILE B CA 1
ATOM 9549 C C . ILE B 1 716 ? 200.582 164.291 143.759 1.00 95.12 713 ILE B C 1
ATOM 9550 O O . ILE B 1 716 ? 201.154 165.088 143.006 1.00 95.12 713 ILE B O 1
ATOM 9555 N N . SER B 1 717 ? 200.845 164.241 145.067 1.00 91.20 714 SER B N 1
ATOM 9556 C CA . SER B 1 717 ? 201.871 165.102 145.647 1.00 91.20 714 SER B CA 1
ATOM 9557 C C . SER B 1 717 ? 203.258 164.750 145.121 1.00 91.20 714 SER B C 1
ATOM 9558 O O . SER B 1 717 ? 204.068 165.643 144.848 1.00 91.20 714 SER B O 1
ATOM 9561 N N . LYS B 1 718 ? 203.551 163.455 144.981 1.00 91.78 715 LYS B N 1
ATOM 9562 C CA . LYS B 1 718 ? 204.875 163.033 144.531 1.00 91.78 715 LYS B CA 1
ATOM 9563 C C . LYS B 1 718 ? 205.146 163.472 143.098 1.00 91.78 715 LYS B C 1
ATOM 9564 O O . LYS B 1 718 ? 206.259 163.902 142.776 1.00 91.78 715 LYS B O 1
ATOM 9570 N N . ASN B 1 719 ? 204.142 163.369 142.222 1.00 95.44 716 ASN B N 1
ATOM 9571 C CA . ASN B 1 719 ? 204.322 163.754 140.827 1.00 95.44 716 ASN B CA 1
ATOM 9572 C C . ASN B 1 719 ? 204.670 165.227 140.675 1.00 95.44 716 ASN B C 1
ATOM 9573 O O . ASN B 1 719 ? 205.292 165.606 139.677 1.00 95.44 716 ASN B O 1
ATOM 9578 N N . ALA B 1 720 ? 204.287 166.062 141.636 1.00 89.49 717 ALA B N 1
ATOM 9579 C CA . ALA B 1 720 ? 204.603 167.482 141.615 1.00 89.49 717 ALA B CA 1
ATOM 9580 C C . ALA B 1 720 ? 205.923 167.798 142.305 1.00 89.49 717 ALA B C 1
ATOM 9581 O O . ALA B 1 720 ? 206.244 168.976 142.491 1.00 89.49 717 ALA B O 1
ATOM 9583 N N . GLY B 1 721 ? 206.692 166.781 142.680 1.00 87.98 718 GLY B N 1
ATOM 9584 C CA . GLY B 1 721 ? 207.929 167.004 143.407 1.00 87.98 718 GLY B CA 1
ATOM 9585 C C . GLY B 1 721 ? 207.727 167.526 144.812 1.00 87.98 718 GLY B C 1
ATOM 9586 O O . GLY B 1 721 ? 208.481 168.400 145.260 1.00 87.98 718 GLY B O 1
ATOM 9587 N N . LEU B 1 722 ? 206.727 167.010 145.522 1.00 84.05 719 LEU B N 1
ATOM 9588 C CA . LEU B 1 722 ? 206.423 167.434 146.878 1.00 84.05 719 LEU B CA 1
ATOM 9589 C C . LEU B 1 722 ? 206.421 166.224 147.800 1.00 84.05 719 LEU B C 1
ATOM 9590 O O . LEU B 1 722 ? 206.242 165.085 147.365 1.00 84.05 719 LEU B O 1
ATOM 9595 N N . GLU B 1 723 ? 206.622 166.488 149.087 1.00 80.19 720 GLU B N 1
ATOM 9596 C CA . GLU B 1 723 ? 206.631 165.455 150.112 1.00 80.19 720 GLU B CA 1
ATOM 9597 C C . GLU B 1 723 ? 205.479 165.690 151.077 1.00 80.19 720 GLU B C 1
ATOM 9598 O O . GLU B 1 723 ? 205.354 166.778 151.646 1.00 80.19 720 GLU B O 1
ATOM 9604 N N . THR B 1 724 ? 204.649 164.669 151.266 1.00 71.45 721 THR B N 1
ATOM 9605 C CA . THR B 1 724 ? 203.502 164.745 152.161 1.00 71.45 721 THR B CA 1
ATOM 9606 C C . THR B 1 724 ? 203.874 164.115 153.495 1.00 71.45 721 THR B C 1
ATOM 9607 O O . THR B 1 724 ? 204.308 162.959 153.541 1.00 71.45 721 THR B O 1
ATOM 9611 N N . LEU B 1 725 ? 203.701 164.871 154.573 1.00 65.86 722 LEU B N 1
ATOM 9612 C CA . LEU B 1 725 ? 204.022 164.415 155.915 1.00 65.86 722 LEU B CA 1
ATOM 9613 C C . LEU B 1 725 ? 202.766 164.474 156.770 1.00 65.86 722 LEU B C 1
ATOM 9614 O O . LEU B 1 725 ? 201.949 165.383 156.617 1.00 65.86 722 LEU B O 1
ATOM 9619 N N . VAL B 1 726 ? 202.605 163.503 157.662 1.00 70.76 723 VAL B N 1
ATOM 9620 C CA . VAL B 1 726 ? 201.416 163.406 158.498 1.00 70.76 723 VAL B CA 1
ATOM 9621 C C . VAL B 1 726 ? 201.846 163.330 159.955 1.00 70.76 723 VAL B C 1
ATOM 9622 O O . VAL B 1 726 ? 202.697 162.509 160.313 1.00 70.76 723 VAL B O 1
ATOM 9626 N N . LEU B 1 727 ? 201.262 164.184 160.789 1.00 67.58 724 LEU B N 1
ATOM 9627 C CA . LEU B 1 727 ? 201.465 164.153 162.229 1.00 67.58 724 LEU B CA 1
ATOM 9628 C C . LEU B 1 727 ? 200.157 163.761 162.898 1.00 67.58 724 LEU B C 1
ATOM 9629 O O . LEU B 1 727 ? 199.121 164.394 162.664 1.00 67.58 724 LEU B O 1
ATOM 9634 N N . ASP B 1 728 ? 200.206 162.722 163.726 1.00 71.46 725 ASP B N 1
ATOM 9635 C CA . ASP B 1 728 ? 199.016 162.209 164.400 1.00 71.46 725 ASP B CA 1
ATOM 9636 C C . ASP B 1 728 ? 198.817 163.002 165.685 1.00 71.46 725 ASP B C 1
ATOM 9637 O O . ASP B 1 728 ? 199.512 162.784 166.679 1.00 71.46 725 ASP B O 1
ATOM 9642 N N . LYS B 1 729 ? 197.864 163.927 165.663 1.00 69.70 726 LYS B N 1
ATOM 9643 C CA . LYS B 1 729 ? 197.525 164.725 166.832 1.00 69.70 726 LYS B CA 1
ATOM 9644 C C . LYS B 1 729 ? 196.420 164.100 167.669 1.00 69.70 726 LYS B C 1
ATOM 9645 O O . LYS B 1 729 ? 195.966 164.725 168.633 1.00 69.70 726 LYS B O 1
ATOM 9651 N N . THR B 1 730 ? 195.975 162.895 167.321 1.00 70.84 727 THR B N 1
ATOM 9652 C CA . THR B 1 730 ? 194.873 162.263 168.032 1.00 70.84 727 THR B CA 1
ATOM 9653 C C . THR B 1 730 ? 195.245 162.011 169.486 1.00 70.84 727 THR B C 1
ATOM 9654 O O . THR B 1 730 ? 196.263 161.379 169.781 1.00 70.84 727 THR B O 1
ATOM 9658 N N . ARG B 1 731 ? 194.418 162.511 170.391 1.00 69.35 728 ARG B N 1
ATOM 9659 C CA . ARG B 1 731 ? 194.630 162.297 171.817 1.00 69.35 728 ARG B CA 1
ATOM 9660 C C . ARG B 1 731 ? 193.930 161.018 172.257 1.00 69.35 728 ARG B C 1
ATOM 9661 O O . ARG B 1 731 ? 192.735 160.852 171.985 1.00 69.35 728 ARG B O 1
ATOM 9669 N N . PRO B 1 732 ? 194.634 160.096 172.916 1.00 70.98 729 PRO B N 1
ATOM 9670 C CA . PRO B 1 732 ? 193.990 158.836 173.321 1.00 70.98 729 PRO B CA 1
ATOM 9671 C C . PRO B 1 732 ? 192.799 159.030 174.241 1.00 70.98 729 PRO B C 1
ATOM 9672 O O . PRO B 1 732 ? 191.870 158.214 174.215 1.00 70.98 729 PRO B O 1
ATOM 9676 N N . ASP B 1 733 ? 192.796 160.086 175.056 1.00 72.02 730 ASP B N 1
ATOM 9677 C CA . ASP B 1 733 ? 191.682 160.322 175.966 1.00 72.02 730 ASP B CA 1
ATOM 9678 C C . ASP B 1 733 ? 190.421 160.772 175.242 1.00 72.02 730 ASP B C 1
ATOM 9679 O O . ASP B 1 733 ? 189.329 160.676 175.812 1.00 72.02 730 ASP B O 1
ATOM 9684 N N . ILE B 1 734 ? 190.539 161.259 174.012 1.00 70.17 731 ILE B N 1
ATOM 9685 C CA . ILE B 1 734 ? 189.391 161.712 173.234 1.00 70.17 731 ILE B CA 1
ATOM 9686 C C . ILE B 1 734 ? 188.897 160.626 172.288 1.00 70.17 731 ILE B C 1
ATOM 9687 O O . ILE B 1 734 ? 187.721 160.262 172.308 1.00 70.17 731 ILE B O 1
ATOM 9692 N N . GLY B 1 735 ? 189.786 160.096 171.450 1.00 79.89 732 GLY B N 1
ATOM 9693 C CA . GLY B 1 735 ? 189.459 159.011 170.555 1.00 79.89 732 GLY B CA 1
ATOM 9694 C C . GLY B 1 735 ? 189.067 159.425 169.152 1.00 79.89 732 GLY B C 1
ATOM 9695 O O . GLY B 1 735 ? 189.130 158.595 168.239 1.00 79.89 732 GLY B O 1
ATOM 9696 N N . LEU B 1 736 ? 188.667 160.676 168.950 1.00 79.14 733 LEU B N 1
ATOM 9697 C CA . LEU B 1 736 ? 188.339 161.159 167.616 1.00 79.14 733 LEU B CA 1
ATOM 9698 C C . LEU B 1 736 ? 189.606 161.611 166.904 1.00 79.14 733 LEU B C 1
ATOM 9699 O O . LEU B 1 736 ? 190.386 162.400 167.445 1.00 79.14 733 LEU B O 1
ATOM 9704 N N . ASN B 1 737 ? 189.809 161.106 165.688 1.00 72.26 734 ASN B N 1
ATOM 9705 C CA . ASN B 1 737 ? 191.098 161.250 165.027 1.00 72.26 734 ASN B CA 1
ATOM 9706 C C . ASN B 1 737 ? 191.320 162.683 164.563 1.00 72.26 734 ASN B C 1
ATOM 9707 O O . ASN B 1 737 ? 190.441 163.294 163.950 1.00 72.26 734 ASN B O 1
ATOM 9712 N N . VAL B 1 738 ? 192.498 163.221 164.867 1.00 68.72 735 VAL B N 1
ATOM 9713 C CA . VAL B 1 738 ? 192.918 164.539 164.407 1.00 68.72 735 VAL B CA 1
ATOM 9714 C C . VAL B 1 738 ? 194.320 164.409 163.834 1.00 68.72 735 VAL B C 1
ATOM 9715 O O . VAL B 1 738 ? 195.219 163.886 164.501 1.00 68.72 735 VAL B O 1
ATOM 9719 N N . ALA B 1 739 ? 194.509 164.883 162.605 1.00 67.79 736 ALA B N 1
ATOM 9720 C CA . ALA B 1 739 ? 195.791 164.749 161.930 1.00 67.79 736 ALA B CA 1
ATOM 9721 C C . ALA B 1 739 ? 196.179 166.066 161.281 1.00 67.79 736 ALA B C 1
ATOM 9722 O O . ALA B 1 739 ? 195.328 166.771 160.737 1.00 67.79 736 ALA B O 1
ATOM 9724 N N . LYS B 1 740 ? 197.468 166.388 161.330 1.00 64.05 737 LYS B N 1
ATOM 9725 C CA . LYS B 1 740 ? 198.001 167.577 160.680 1.00 64.05 737 LYS B CA 1
ATOM 9726 C C . LYS B 1 740 ? 198.839 167.142 159.487 1.00 64.05 737 LYS B C 1
ATOM 9727 O O . LYS B 1 740 ? 199.830 166.423 159.650 1.00 64.05 737 LYS B O 1
ATOM 9733 N N . VAL B 1 741 ? 198.443 167.574 158.296 1.00 63.19 738 VAL B N 1
ATOM 9734 C CA . VAL B 1 741 ? 199.162 167.260 157.070 1.00 63.19 738 VAL B CA 1
ATOM 9735 C C . VAL B 1 741 ? 200.063 168.439 156.739 1.00 63.19 738 VAL B C 1
ATOM 9736 O O . VAL B 1 741 ? 199.587 169.564 156.550 1.00 63.19 738 VAL B O 1
ATOM 9740 N N . ILE B 1 742 ? 201.365 168.183 156.676 1.00 60.64 739 ILE B N 1
ATOM 9741 C CA . ILE B 1 742 ? 202.369 169.204 156.414 1.00 60.64 739 ILE B CA 1
ATOM 9742 C C . ILE B 1 742 ? 203.060 168.857 155.106 1.00 60.64 739 ILE B C 1
ATOM 9743 O O . ILE B 1 742 ? 203.615 167.761 154.963 1.00 60.64 739 ILE B O 1
ATOM 9748 N N . VAL B 1 743 ? 203.013 169.780 154.155 1.00 69.59 740 VAL B N 1
ATOM 9749 C CA . VAL B 1 743 ? 203.775 169.697 152.917 1.00 69.59 740 VAL B CA 1
ATOM 9750 C C . VAL B 1 743 ? 204.668 170.931 152.869 1.00 69.59 740 VAL B C 1
ATOM 9751 O O . VAL B 1 743 ? 204.164 172.056 152.919 1.00 69.59 740 VAL B O 1
ATOM 9755 N N . PRO B 1 744 ? 205.990 170.776 152.787 1.00 76.05 741 PRO B N 1
ATOM 9756 C CA . PRO B 1 744 ? 206.887 171.929 152.954 1.00 76.05 741 PRO B CA 1
ATOM 9757 C C . PRO B 1 744 ? 206.657 173.059 151.961 1.00 76.05 741 PRO B C 1
ATOM 9758 O O . PRO B 1 744 ? 206.337 174.181 152.364 1.00 76.05 741 PRO B O 1
ATOM 9762 N N . GLU B 1 745 ? 206.793 172.778 150.665 1.00 79.05 742 GLU B N 1
ATOM 9763 C CA . GLU B 1 745 ? 206.752 173.842 149.670 1.00 79.05 742 GLU B CA 1
ATOM 9764 C C . GLU B 1 745 ? 205.363 174.438 149.484 1.00 79.05 742 GLU B C 1
ATOM 9765 O O . GLU B 1 745 ? 205.239 175.472 148.821 1.00 79.05 742 GLU B O 1
ATOM 9771 N N . MET B 1 746 ? 204.329 173.823 150.041 1.00 74.45 743 MET B N 1
ATOM 9772 C CA . MET B 1 746 ? 202.977 174.345 149.901 1.00 74.45 743 MET B CA 1
ATOM 9773 C C . MET B 1 746 ? 202.809 175.566 150.797 1.00 74.45 743 MET B C 1
ATOM 9774 O O . MET B 1 746 ? 202.984 175.452 152.015 1.00 74.45 743 MET B O 1
ATOM 9779 N N . PRO B 1 747 ? 202.475 176.730 150.254 1.00 69.59 744 PRO B N 1
ATOM 9780 C CA . PRO B 1 747 ? 202.353 177.934 151.077 1.00 69.59 744 PRO B CA 1
ATOM 9781 C C . PRO B 1 747 ? 200.927 178.168 151.568 1.00 69.59 744 PRO B C 1
ATOM 9782 O O . PRO B 1 747 ? 199.957 177.613 151.050 1.00 69.59 744 PRO B O 1
ATOM 9786 N N . HIS B 1 748 ? 200.826 179.008 152.594 1.00 73.33 745 HIS B N 1
ATOM 9787 C CA . HIS B 1 748 ? 199.555 179.524 153.073 1.00 73.33 745 HIS B CA 1
ATOM 9788 C C . HIS B 1 748 ? 199.142 180.726 152.225 1.00 73.33 745 HIS B C 1
ATOM 9789 O O . HIS B 1 748 ? 199.911 181.224 151.398 1.00 73.33 745 HIS B O 1
ATOM 9796 N N . TYR B 1 749 ? 197.914 181.203 152.425 1.00 76.20 746 TYR B N 1
ATOM 9797 C CA . TYR B 1 749 ? 197.475 182.375 151.678 1.00 76.20 746 TYR B CA 1
ATOM 9798 C C . TYR B 1 749 ? 197.849 183.686 152.356 1.00 76.20 746 TYR B C 1
ATOM 9799 O O . TYR B 1 749 ? 197.542 184.753 151.815 1.00 76.20 746 TYR B O 1
ATOM 9808 N N . TRP B 1 750 ? 198.499 183.637 153.515 1.00 76.71 747 TRP B N 1
ATOM 9809 C CA . TRP B 1 750 ? 199.037 184.843 154.125 1.00 76.71 747 TRP B CA 1
ATOM 9810 C C . TRP B 1 750 ? 200.249 185.324 153.326 1.00 76.71 747 TRP B C 1
ATOM 9811 O O . TRP B 1 750 ? 200.684 184.691 152.360 1.00 76.71 747 TRP B O 1
ATOM 9813 N N . LEU B 1 751 ? 200.811 186.463 153.732 1.00 82.03 748 LEU B N 1
ATOM 9814 C CA . LEU B 1 751 ? 201.933 187.056 153.005 1.00 82.03 748 LEU B CA 1
ATOM 9815 C C . LEU B 1 751 ? 203.180 186.209 153.236 1.00 82.03 748 LEU B C 1
ATOM 9816 O O . LEU B 1 751 ? 204.078 186.550 154.008 1.00 82.03 748 LEU B O 1
ATOM 9821 N N . ARG B 1 752 ? 203.230 185.079 152.537 1.00 81.87 749 ARG B N 1
ATOM 9822 C CA . ARG B 1 752 ? 204.368 184.166 152.559 1.00 81.87 749 ARG B CA 1
ATOM 9823 C C . ARG B 1 752 ? 204.938 184.138 151.146 1.00 81.87 749 ARG B C 1
ATOM 9824 O O . ARG B 1 752 ? 204.573 183.287 150.332 1.00 81.87 749 ARG B O 1
ATOM 9832 N N . MET B 1 753 ? 205.835 185.076 150.861 1.00 83.82 750 MET B N 1
ATOM 9833 C CA . MET B 1 753 ? 206.379 185.259 149.523 1.00 83.82 750 MET B CA 1
ATOM 9834 C C . MET B 1 753 ? 207.652 184.461 149.281 1.00 83.82 750 MET B C 1
ATOM 9835 O O . MET B 1 753 ? 208.247 184.586 148.207 1.00 83.82 750 MET B O 1
ATOM 9840 N N . GLY B 1 754 ? 208.085 183.656 150.245 1.00 84.07 751 GLY B N 1
ATOM 9841 C CA . GLY B 1 754 ? 209.266 182.840 150.065 1.00 84.07 751 GLY B CA 1
ATOM 9842 C C . GLY B 1 754 ? 209.054 181.552 149.310 1.00 84.07 751 GLY B C 1
ATOM 9843 O O . GLY B 1 754 ? 210.024 180.843 149.029 1.00 84.07 751 GLY B O 1
ATOM 9844 N N . ALA B 1 755 ? 207.811 181.225 148.968 1.00 78.92 752 ALA B N 1
ATOM 9845 C CA . ALA B 1 755 ? 207.499 179.992 148.260 1.00 78.92 752 ALA B CA 1
ATOM 9846 C C . ALA B 1 755 ? 207.665 180.214 146.763 1.00 78.92 752 ALA B C 1
ATOM 9847 O O . ALA B 1 755 ? 207.021 181.097 146.187 1.00 78.92 752 ALA B O 1
ATOM 9849 N N . LYS B 1 756 ? 208.524 179.411 146.135 1.00 80.67 753 LYS B N 1
ATOM 9850 C CA . LYS B 1 756 ? 208.730 179.518 144.697 1.00 80.67 753 LYS B CA 1
ATOM 9851 C C . LYS B 1 756 ? 207.538 179.016 143.896 1.00 80.67 753 LYS B C 1
ATOM 9852 O O . LYS B 1 756 ? 207.476 179.270 142.688 1.00 80.67 753 LYS B O 1
ATOM 9858 N N . ARG B 1 757 ? 206.600 178.311 144.532 1.00 77.75 754 ARG B N 1
ATOM 9859 C CA . ARG B 1 757 ? 205.423 177.836 143.814 1.00 77.75 754 ARG B CA 1
ATOM 9860 C C . ARG B 1 757 ? 204.591 178.997 143.290 1.00 77.75 754 ARG B C 1
ATOM 9861 O O . ARG B 1 757 ? 204.136 178.970 142.144 1.00 77.75 754 ARG B O 1
ATOM 9869 N N . ILE B 1 758 ? 204.405 180.038 144.105 1.00 76.35 755 ILE B N 1
ATOM 9870 C CA . ILE B 1 758 ? 203.613 181.188 143.673 1.00 76.35 755 ILE B CA 1
ATOM 9871 C C . ILE B 1 758 ? 204.239 181.835 142.445 1.00 76.35 755 ILE B C 1
ATOM 9872 O O . ILE B 1 758 ? 203.535 182.334 141.559 1.00 76.35 755 ILE B O 1
ATOM 9877 N N . TYR B 1 759 ? 205.569 181.841 142.373 1.00 82.14 756 TYR B N 1
ATOM 9878 C CA . TYR B 1 759 ? 206.256 182.427 141.230 1.00 82.14 756 TYR B CA 1
ATOM 9879 C C . TYR B 1 759 ? 206.236 181.517 140.007 1.00 82.14 756 TYR B C 1
ATOM 9880 O O . TYR B 1 759 ? 206.190 182.014 138.877 1.00 82.14 756 TYR B O 1
ATOM 9889 N N . ASP B 1 760 ? 206.273 180.199 140.202 1.00 83.86 757 ASP B N 1
ATOM 9890 C CA . ASP B 1 760 ? 206.570 179.283 139.106 1.00 83.86 757 ASP B CA 1
ATOM 9891 C C . ASP B 1 760 ? 205.362 178.533 138.560 1.00 83.86 757 ASP B C 1
ATOM 9892 O O . ASP B 1 760 ? 205.325 178.252 137.359 1.00 83.86 757 ASP B O 1
ATOM 9897 N N . VAL B 1 761 ? 204.383 178.187 139.400 1.00 83.05 758 VAL B N 1
ATOM 9898 C CA . VAL B 1 761 ? 203.253 177.382 138.931 1.00 83.05 758 VAL B CA 1
ATOM 9899 C C . VAL B 1 761 ? 202.472 178.070 137.816 1.00 83.05 758 VAL B C 1
ATOM 9900 O O . VAL B 1 761 ? 202.156 177.404 136.816 1.00 83.05 758 VAL B O 1
ATOM 9904 N N . PRO B 1 762 ? 202.124 179.359 137.909 1.00 86.15 759 PRO B N 1
ATOM 9905 C CA . PRO B 1 762 ? 201.451 179.999 136.766 1.00 86.15 759 PRO B CA 1
ATOM 9906 C C . PRO B 1 762 ? 202.263 179.947 135.485 1.00 86.15 759 PRO B C 1
ATOM 9907 O O . PRO B 1 762 ? 201.683 179.825 134.399 1.00 86.15 759 PRO B O 1
ATOM 9911 N N . VAL B 1 763 ? 203.590 180.038 135.579 1.00 88.58 760 VAL B N 1
ATOM 9912 C CA . VAL B 1 763 ? 204.432 179.877 134.398 1.00 88.58 760 VAL B CA 1
ATOM 9913 C C . VAL B 1 763 ? 204.329 178.455 133.860 1.00 88.58 760 VAL B C 1
ATOM 9914 O O . VAL B 1 763 ? 204.242 178.240 132.645 1.00 88.58 760 VAL B O 1
ATOM 9918 N N . LYS B 1 764 ? 204.330 177.464 134.755 1.00 88.20 761 LYS B N 1
ATOM 9919 C CA . LYS B 1 764 ? 204.280 176.070 134.324 1.00 88.20 761 LYS B CA 1
ATOM 9920 C C . LYS B 1 764 ? 202.988 175.761 133.578 1.00 88.20 761 LYS B C 1
ATOM 9921 O O . LYS B 1 764 ? 203.002 175.048 132.569 1.00 88.20 761 LYS B O 1
ATOM 9927 N N . MET B 1 765 ? 201.862 176.285 134.058 1.00 88.48 762 MET B N 1
ATOM 9928 C CA . MET B 1 765 ? 200.586 176.092 133.380 1.00 88.48 762 MET B CA 1
ATOM 9929 C C . MET B 1 765 ? 200.386 177.036 132.204 1.00 88.48 762 MET B C 1
ATOM 9930 O O . MET B 1 765 ? 199.382 176.910 131.496 1.00 88.48 762 MET B O 1
ATOM 9935 N N . GLY B 1 766 ? 201.303 177.973 131.980 1.00 90.10 763 GLY B N 1
ATOM 9936 C CA . GLY B 1 766 ? 201.162 178.909 130.887 1.00 90.10 763 GLY B CA 1
ATOM 9937 C C . GLY B 1 766 ? 200.285 180.103 131.176 1.00 90.10 763 GLY B C 1
ATOM 9938 O O . GLY B 1 766 ? 200.024 180.893 130.261 1.00 90.10 763 GLY B O 1
ATOM 9939 N N . TRP B 1 767 ? 199.814 180.260 132.415 1.00 84.44 764 TRP B N 1
ATOM 9940 C CA . TRP B 1 767 ? 199.005 181.426 132.753 1.00 84.44 764 TRP B CA 1
ATOM 9941 C C . TRP B 1 767 ? 199.796 182.717 132.601 1.00 84.44 764 TRP B C 1
ATOM 9942 O O . TRP B 1 767 ? 199.217 183.769 132.306 1.00 84.44 764 TRP B O 1
ATOM 9953 N N . LEU B 1 768 ? 201.111 182.662 132.797 1.00 92.97 765 LEU B N 1
ATOM 9954 C CA . LEU B 1 768 ? 201.987 183.803 132.583 1.00 92.97 765 LEU B CA 1
ATOM 9955 C C . LEU B 1 768 ? 203.169 183.383 131.723 1.00 92.97 765 LEU B C 1
ATOM 9956 O O . LEU B 1 768 ? 203.635 182.243 131.792 1.00 92.97 765 LEU B O 1
ATOM 9961 N N . SER B 1 769 ? 203.648 184.321 130.905 1.00 102.21 766 SER B N 1
ATOM 9962 C CA . SER B 1 769 ? 204.839 184.067 130.105 1.00 102.21 766 SER B CA 1
ATOM 9963 C C . SER B 1 769 ? 206.110 184.142 130.941 1.00 102.21 766 SER B C 1
ATOM 9964 O O . SER B 1 769 ? 207.062 183.398 130.682 1.00 102.21 766 SER B O 1
ATOM 9967 N N . THR B 1 770 ? 206.143 185.022 131.935 1.00 101.40 767 THR B N 1
ATOM 9968 C CA . THR B 1 770 ? 207.290 185.199 132.809 1.00 101.40 767 THR B CA 1
ATOM 9969 C C . THR B 1 770 ? 206.832 185.218 134.260 1.00 101.40 767 THR B C 1
ATOM 9970 O O . THR B 1 770 ? 205.719 185.665 134.557 1.00 101.40 767 THR B O 1
ATOM 9974 N N . PRO B 1 771 ? 207.655 184.718 135.181 1.00 98.58 768 PRO B N 1
ATOM 9975 C CA . PRO B 1 771 ? 207.283 184.771 136.598 1.00 98.58 768 PRO B CA 1
ATOM 9976 C C . PRO B 1 771 ? 207.200 186.206 137.094 1.00 98.58 768 PRO B C 1
ATOM 9977 O O . PRO B 1 771 ? 207.933 187.088 136.643 1.00 98.58 768 PRO B O 1
ATOM 9981 N N . LEU B 1 772 ? 206.290 186.431 138.037 1.00 94.31 769 LEU B N 1
ATOM 9982 C CA . LEU B 1 772 ? 206.075 187.763 138.580 1.00 94.31 769 LEU B CA 1
ATOM 9983 C C . LEU B 1 772 ? 207.094 188.075 139.668 1.00 94.31 769 LEU B C 1
ATOM 9984 O O . LEU B 1 772 ? 207.428 187.221 140.493 1.00 94.31 769 LEU B O 1
ATOM 9989 N N . THR B 1 773 ? 207.587 189.309 139.661 1.00 98.93 770 THR B N 1
ATOM 9990 C CA . THR B 1 773 ? 208.503 189.761 140.694 1.00 98.93 770 THR B CA 1
ATOM 9991 C C . THR B 1 773 ? 207.751 189.907 142.018 1.00 98.93 770 THR B C 1
ATOM 9992 O O . THR B 1 773 ? 206.533 190.100 142.050 1.00 98.93 770 THR B O 1
ATOM 9996 N N . GLU B 1 774 ? 208.494 189.797 143.124 1.00 97.55 771 GLU B N 1
ATOM 9997 C CA . GLU B 1 774 ? 207.869 189.801 144.444 1.00 97.55 771 GLU B CA 1
ATOM 9998 C C . GLU B 1 774 ? 207.103 191.093 144.701 1.00 97.55 771 GLU B C 1
ATOM 9999 O O . GLU B 1 774 ? 205.995 191.065 145.250 1.00 97.55 771 GLU B O 1
ATOM 10005 N N . GLU B 1 775 ? 207.670 192.235 144.316 1.00 103.23 772 GLU B N 1
ATOM 10006 C CA . GLU B 1 775 ? 206.989 193.506 144.527 1.00 103.23 772 GLU B CA 1
ATOM 10007 C C . GLU B 1 775 ? 205.846 193.741 143.549 1.00 103.23 772 GLU B C 1
ATOM 10008 O O . GLU B 1 775 ? 205.067 194.679 143.751 1.00 103.23 772 GLU B O 1
ATOM 10014 N N . GLN B 1 776 ? 205.724 192.926 142.504 1.00 94.92 773 GLN B N 1
ATOM 10015 C CA . GLN B 1 776 ? 204.639 193.069 141.544 1.00 94.92 773 GLN B CA 1
ATOM 10016 C C . GLN B 1 776 ? 203.377 192.321 141.948 1.00 94.92 773 GLN B C 1
ATOM 10017 O O . GLN B 1 776 ? 202.354 192.456 141.269 1.00 94.92 773 GLN B O 1
ATOM 10023 N N . MET B 1 777 ? 203.418 191.544 143.026 1.00 87.42 774 MET B N 1
ATOM 10024 C CA . MET B 1 777 ? 202.270 190.745 143.422 1.00 87.42 774 MET B CA 1
ATOM 10025 C C . MET B 1 777 ? 201.283 191.579 144.235 1.00 87.42 774 MET B C 1
ATOM 10026 O O . MET B 1 777 ? 201.489 192.768 144.493 1.00 87.42 774 MET B O 1
ATOM 10031 N N . ASN B 1 778 ? 200.194 190.940 144.638 1.00 79.94 775 ASN B N 1
ATOM 10032 C CA . ASN B 1 778 ? 199.145 191.634 145.372 1.00 79.94 775 ASN B CA 1
ATOM 10033 C C . ASN B 1 778 ? 199.638 192.006 146.765 1.00 79.94 775 ASN B C 1
ATOM 10034 O O . ASN B 1 778 ? 200.129 191.138 147.496 1.00 79.94 775 ASN B O 1
ATOM 10039 N N . PRO B 1 779 ? 199.529 193.270 147.169 1.00 82.65 776 PRO B N 1
ATOM 10040 C CA . PRO B 1 779 ? 199.956 193.678 148.514 1.00 82.65 776 PRO B CA 1
ATOM 10041 C C . PRO B 1 779 ? 198.886 193.551 149.590 1.00 82.65 776 PRO B C 1
ATOM 10042 O O . PRO B 1 779 ? 199.062 194.120 150.671 1.00 82.65 776 PRO B O 1
ATOM 10046 N N . ILE B 1 780 ? 197.799 192.831 149.329 1.00 82.16 777 ILE B N 1
ATOM 10047 C CA . ILE B 1 780 ? 196.691 192.691 150.264 1.00 82.16 777 ILE B CA 1
ATOM 10048 C C . ILE B 1 780 ? 196.557 191.222 150.633 1.00 82.16 777 ILE B C 1
ATOM 10049 O O . ILE B 1 780 ? 196.508 190.358 149.751 1.00 82.16 777 ILE B O 1
ATOM 10054 N N . SER B 1 781 ? 196.501 190.942 151.932 1.00 86.30 778 SER B N 1
ATOM 10055 C CA . SER B 1 781 ? 196.316 189.578 152.395 1.00 86.30 778 SER B CA 1
ATOM 10056 C C . SER B 1 781 ? 194.915 189.084 152.052 1.00 86.30 778 SER B C 1
ATOM 10057 O O . SER B 1 781 ? 193.992 189.865 151.805 1.00 86.30 778 SER B O 1
ATOM 10060 N N . VAL B 1 782 ? 194.763 187.765 152.037 1.00 83.23 779 VAL B N 1
ATOM 10061 C CA . VAL B 1 782 ? 193.460 187.157 151.789 1.00 83.23 779 VAL B CA 1
ATOM 10062 C C . VAL B 1 782 ? 192.600 187.367 153.029 1.00 83.23 779 VAL B C 1
ATOM 10063 O O . VAL B 1 782 ? 192.955 186.889 154.116 1.00 83.23 779 VAL B O 1
ATOM 10067 N N . PRO B 1 783 ? 191.474 188.074 152.919 1.00 90.91 780 PRO B N 1
ATOM 10068 C CA . PRO B 1 783 ? 190.631 188.291 154.105 1.00 90.91 780 PRO B CA 1
ATOM 10069 C C . PRO B 1 783 ? 190.024 187.015 154.656 1.00 90.91 780 PRO B C 1
ATOM 10070 O O . PRO B 1 783 ? 189.776 186.928 155.865 1.00 90.91 780 PRO B O 1
ATOM 10074 N N . ILE B 1 784 ? 189.779 186.022 153.809 1.00 91.77 781 ILE B N 1
ATOM 10075 C CA . ILE B 1 784 ? 189.143 184.787 154.243 1.00 91.77 781 ILE B CA 1
ATOM 10076 C C . ILE B 1 784 ? 190.033 183.592 153.930 1.00 91.77 781 ILE B C 1
ATOM 10077 O O . ILE B 1 784 ? 190.376 182.812 154.819 1.00 91.77 781 ILE B O 1
#

Secondary structure (DSSP, 8-state):
---HHHHHHHHTTT--HHHHHHHTTT-EEEEEESS----HHHHHHHHHTT--EEE--S------SSEEEEEE-S-TT-HHHHHHHHHHHHHT--EEEEB--SSEEE---EE-TTTS--HHHHHHHHHHHT----HHHHHHHHHHHHHHHHHHHT--SS-----TTEEEEEETTTTEEEEEE----TT-SSSS-TTHHHHHHHSPP-----B----SSSSS-SS-HHHHHHHSGGGB-SSS-SB--SS---S-SS--S-EEE--B-------SHIIIIITTSS-B--EEESSSSS----HHHHHHHHTB--S-S--EEE-HHHHGGGB--THHHH---HHHHHTHHHHHHSS-STT--PPPP-SSS-EEEEEEEETTTTEEEEEEGGGTSBT----TT-------STTEEEESSHHHHHHHHHHHHHHHHHHHHHHHHT---BBB-GGGGT-HHHHHHHHHHHHTTEEEEEEE---TT---EEEEEEEESSSS----EEEEEE-SSHHHHHHHHHHHHHHHSS-TT---TTTT-HHHHHHHHT--SSSSGGGSPBSSSPPB-GGGS-----SBHHHHHHHHHHHHHHTT---EEEE---TTT-SEEEEEE-TT---SSS-TT-HHHHHHHHHHTS-SSPPPGGGS--S----/--TT-S-SSHHHHHHTT-EEEEEESSS---HHHHHHHHHTT-EEEE--S------SSEEEEEE-S-TT-THHHHHHHHHHHHT--EEEEB-SSSEEE---EE-TTTS--HHHHHHHHHHH----HHHHHHHHHHHHHHHHHHHTS-STT----TTEEEEEETTTTEEEEEE----TT-TTTS-TTHHHHHHHSPP-----B----SSSSS-SS-HHHHHHHGGGGB-SSS-SB--TT---S-TT-SSSB-----------S-HHHIIIIISS-----BSSTTHHHHHHHHHHHHHHTB--S-S--EEE-HHHHGGGBPPHHHHH---HHHHHTHHHHHHHS-STT--PPPP-TTS-EEEEEEEETTTTEEEEEEGGGTSBT----TT--------TTEEEESSHHHHHHHHHHHHHHHHHHHHHHHTT----BB-GGGGT-HHHHHHHHHHHHTTEEEEEEE---TT---EEEEEEEETT-S----EEEEEE-SSHHHHHHHHHHHHHHHHTT-SS--GGGT-HHHHHHHHH--TTT-GGGS--SSSPPB-GGGS-----SBHHHHHHHHHHHHHHTT---EEEE---TTT-SEEEEEE-TTPPPSSS-TT-HHHHHHHHHTTS-SSPPPGGGS--S----

Solvent-accessible surface area: 53666 Å² total; per-residue (Å²): 171,49,69,109,102,3,45,43,15,1,46,29,1,101,18,110,51,132,39,2,35,106,7,14,108,54,4,29,0,23,0,11,32,29,40,146,32,92,15,107,48,1,16,62,18,0,57,120,17,16,3,93,12,78,88,10,95,9,103,68,83,132,21,47,131,76,4,0,2,0,2,4,0,57,38,0,42,38,100,85,0,57,98,8,1,79,8,2,36,154,40,70,14,16,1,0,0,4,26,6,40,54,53,70,2,28,6,0,0,0,3,40,5,138,118,23,1,4,1,23,0,0,0,48,2,0,106,35,15,96,88,61,143,123,91,13,3,11,35,5,1,8,10,3,0,0,2,18,1,5,17,66,29,86,78,88,36,125,82,27,43,17,3,69,8,36,0,3,13,0,18,10,37,68,9,52,26,93,72,7,77,13,14,80,11,54,9,0,84,45,45,24,74,67,69,60,4,35,82,77,23,112,119,78,38,127,30,82,58,50,116,42,148,118,67,46,69,33,7,48,82,67,29,18,8,58,9,9,27,72,109,41,54,64,0,46,5,68,18,0,0,3,0,25,5,144,53,82,55,66,48,80,78,105,41,51,34,25,13,23,2,13,4,48,21,22,25,53,77,42,134,107,54,138,39,71,110,171,79,28,58,136,32,46,3,126,17,42,28,34,14,25,44,39,4,15,1,4,38,54,4,0,21,50,22,0,0,28,43,67,30,30,1,8,92,76,75,11,13,34,89,117,28,33,171,36,8,7,44,8,41,98,10,6,12,21,12,93,90,11,42,124,21,40,91,42,80,28,169,146,63,38,72,58,31,66,4,7,46,72,32,40,92,112,82,97,18,50,0,0,4,4,24,0,5,30,108,103,65,46,9,42,0,2,0,6,26,0,4,16,34,39,96,38,69,157,104,7,57,7,2,106,19,16,37,11,0,2,6,20,15,55,29,23,10,19,0,3,15,65,0,1,2,40,6,4,28,41,1,5,0,0,1,2,0,0,7,99,18,90,23,6,26,15,50,13,74,31,8,98,55,41,24,2,64,84,9,22,84,52,10,116,98,81,54,12,24,3,41,1,0,3,2,15,5,32,12,72,4,4,1,1,0,0,0,5,29,54,62,128,74,163,61,20,30,0,17,0,0,14,0,0,8,2,17,6,59,23,0,5,35,70,0,0,9,31,2,8,46,52,17,111,75,117,139,25,85,29,76,117,132,66,75,89,84,20,65,73,5,23,101,117,1,29,38,121,78,14,68,1,0,35,30,35,114,119,58,107,44,62,40,13,140,88,26,92,134,68,84,33,101,3,16,76,58,7,0,59,27,4,10,57,12,0,109,121,30,62,12,37,3,0,2,6,31,2,12,17,42,16,4,42,6,31,0,0,0,0,5,6,0,64,7,1,6,16,63,38,22,13,25,2,155,23,0,38,70,5,0,56,125,75,56,67,36,115,82,71,34,66,41,130,99,5,6,105,61,31,10,20,48,232,48,58,13,144,34,25,132,136,67,14,38,62,7,35,77,82,0,35,0,19,0,7,35,26,48,147,22,95,15,103,55,1,13,66,11,0,85,139,56,42,2,90,4,82,85,15,123,20,123,60,73,126,36,48,106,92,3,0,11,0,2,4,0,56,41,1,35,35,101,75,0,63,112,15,0,82,13,2,37,156,41,65,17,17,2,1,0,2,27,18,56,51,47,63,3,39,6,0,0,1,2,38,6,149,119,24,1,3,0,23,1,0,0,35,6,2,117,41,27,106,69,93,69,53,10,4,34,32,3,2,9,25,5,0,18,8,17,0,7,29,64,39,94,33,104,124,128,53,7,40,25,6,65,8,43,0,4,19,1,14,5,24,73,9,53,26,94,70,10,73,16,14,82,9,55,3,0,84,42,37,31,71,66,64,59,4,37,88,78,24,105,120,80,36,122,56,79,70,47,115,37,126,136,54,52,53,27,10,44,98,63,41,21,12,26,16,4,15,74,115,35,49,67,0,42,5,81,6,1,0,6,0,36,20,82,100,55,64,67,16,91,66,66,30,43,18,19,30,2,9,11,3,18,14,51,41,56,75,39,152,96,40,182,38,74,123,171,117,42,34,51,29,64,9,84,15,43,25,26,50,18,4,66,2,38,0,2,26,45,1,0,23,32,21,0,0,48,46,62,34,23,3,8,82,58,85,18,12,34,85,126,24,37,142,73,9,3,44,8,37,98,8,6,15,17,10,88,71,4,39,114,93,40,102,62,54,31,191,176,30,40,100,75,26,62,3,6,41,74,24,44,83,119,84,87,18,47,0,0,4,3,23,0,7,29,100,111,41,33,30,36,0,1,1,5,27,0,6,24,46,38,96,46,70,162,98,6,36,5,4,120,20,30,37,11,0,4,5,20,10,61,32,23,12,27,0,3,14,56,0,3,8,36,6,3,19,29,2,2,0,0,2,7,0,0,9,103,29,84,13,21,24,14,51,9,74,35,6,116,50,52,29,1,64,80,10,23,85,77,11,109,95,97,54,12,28,5,43,1,0,7,6,28,5,29,10,74,1,2,0,1,0,0,0,7,36,42,50,130,75,156,56,23,30,1,7,1,0,3,1,4,8,1,16,6,70,28,0,4,33,52,0,1,6,70,0,11,26,29,41,66,38,50,156,75,44,55,64,74,140,105,35,85,74,18,39,88,5,19,134,66,0,25,44,130,89,6,65,2,0,36,32,40,114,120,62,110,48,73,39,13,144,87,29,97,133,69,90,30,102,10,18,18,93,6,3,34,33,5,17,82,14,0,101,131,29,62,13,20,4,1,2,5,33,2,14,4,40,15,8,39,3,29,0,0,1,0,5,7,0,64,8,1,24,38,9,28,28,16,24,1,126,23,0,20,69,5,0,54,126,68,59,99,32,118,85,70,36,64,37,132,98,5,6,101,43,22,4,19,45